Protein 6N2A (pdb70)

GO terms:
  GO:0005829 cytosol (C, HDA)
  GO:0009507 chloroplast (C, HDA)
  GO:0009570 chloroplast stroma (C, HDA)

InterPro domains:
  IPR000183 Ornithine/DAP/Arg decarboxylase [PR01179] (122-140)
  IPR000183 Ornithine/DAP/Arg decarboxylase [PR01179] (142-154)
  IPR000183 Ornithine/DAP/Arg decarboxylase [PR01179] (255-268)
  IPR000183 Ornithine/DAP/Arg decarboxylase [PR01179] (337-356)
  IPR000183 Ornithine/DAP/Arg decarboxylase [PR01179] (438-451)
  IPR002986 Diaminopimelate decarboxylase, LysA [MF_02120] (79-482)
  IPR002986 Diaminopimelate decarboxylase, LysA [PR01181] (140-157)
  IPR002986 Diaminopimelate decarboxylase, LysA [PR01181] (228-237)
  IPR002986 Diaminopimelate decarboxylase, LysA [PR01181] (365-383)
  IPR002986 Diaminopimelate decarboxylase, LysA [PR01181] (448-470)
  IPR002986 Diaminopimelate decarboxylase, LysA [TIGR01048] (69-478)
  IPR002986 Diaminopimelate decarboxylase, LysA [cd06828] (93-459)
  IPR009006 Alanine racemase/group IV decarboxylase, C-terminal [G3DSA:2.40.37.10] (81-478)
  IPR009006 Alanine racemase/group IV decarboxylase, C-terminal [SSF50621] (322-479)
  IPR022643 Orn/DAP/Arg decarboxylase 2, C-terminal [PF00278] (95-438)
  IPR022644 Orn/DAP/Arg decarboxylase 2, N-terminal [PF02784] (101-347)
  IPR022653 Orn/DAP/Arg decarboxylase 2, pyridoxal-phosphate binding site [PS00878] (122-140)
  IPR022657 Orn/DAP/Arg decarboxylase 2, conserved site [PS00879] (293-306)
  IPR029066 PLP-binding barrel [G3DSA:3.20.20.10] (99-344)
  IPR029066 PLP-binding barrel [SSF51419] (92-348)

Organism: Arabidopsis thaliana (NCBI:txid3702)

Nearest PDB structures (foldseek):
  6n2a-assembly1_A  TM=1.002E+00  e=2.118E-96  Arabidopsis thaliana
  6n2a-assembly1_B  TM=1.001E+00  e=1.381E-87  Arabidopsis thaliana
  6n2f-assembly1_B  TM=9.818E-01  e=8.702E-86  Arabidopsis thaliana
  6n2f-assembly1_A  TM=9.739E-01  e=5.807E-81  Arabidopsis thaliana
  2qgh-assembly1_A-2  TM=9.502E-01  e=1.156E-41  unclassified

Solvent-accessible surface area: 29195 Å² total

Secondary structure (DSSP, 8-state):
---SEEE-TTS-EEETTEEHHHHHHHS-SS-EEEEEHHHHHHHHHHHHHHTTTS-EEEEEEGGG---HHHHHHHHHTT-EEEESSHHHHHHHHHTT--GGGEEE--SS--HHHHHHHHHHT-EEEE-SHHHHHHHHHHHHHHT--EEEEEEEE----TTT-HHHHHHHHH-SSSEEGGGHHHHHHHHHH-TTTEEEEEEE----SSB--THHHHHHHHHHHHHHHHHHHTT----EEE----B---SS-S---PPPHHHHHHTTHHHHHHHTPEEEE--SHHHHGGGEEEEEEEEEEEE-SS-EEEEES--TTT--HHHHH-----EEESSPPPTTPPEEEEEEE-SSSSTT-EEEEEEEEE-PPTT-EEEESS-TTTTGGG-B-GGG-PPPPEEEE-TTS-EEEEEPPP-HHHHHGGGTT-/---SEEE-TTS-EEETTEEHHHHHHTS-SS-EEEEEHHHHHHHHHHHHHHTTTS-EEEEEEGGG---HHHHHHHHHTT-EEEESSHHHHHHHHHTT--GGGEEE--SS--HHHHHHHHHHT-EEEE-SHHHHHHHHHHHHHHT--EEEEEEB-----SS-SSSB-GGGHHHHHHHHHT-TTTEEEEEEE----SSB--THHHHHHHHHHHHHHHHHHHTT----EEE----B---SS-S---PPPHHHHHHTTHHHHHHTTPEEEE--SHHHHGGGEEEEEEEEEEEEETTEEEEEES--TTT--HHHHH-----EEESSPPPTTPPEEEEEEE-SSSSTT-EEEEEEEEE-PPTT-EEEESS-TTTTGGG-B-GGG-PPPPEEEE-TTS-EEEEEPPP-HHHHHGGGTT-

B-factor: mean 27.21, std 10.33, range [11.17, 91.38]

CATH classification: 2.40.37.10 (+1 more: 3.20.20.10)

Radius of gyration: 27.97 Å; Cα contacts (8 Å, |Δi|>4): 1995; chains: 2; bounding box: 52×89×74 Å

Sequence (833 aa):
FDHCFKKSSDGFLYCEGTKVEDIMESVEERRPFYLYSKPQITRNLEAYKEEALEGVSSSVIGYAIKANNNLKILEHLRSLGCGAVLVSGNELRLALRAGFDPTKCIFNGNGKSLEEDLVLAAQEGVFVNVDSEEFDLNNIVEASRISGKQVNVLLRINPDVDPQVHPYVATGNKNSKFGIRNEKLQWFLDQVKAHPKELKLVGAHCHLGSTITKVDIFRRDAAVLMIEEYIDEIRRQGFEVSYLNIGGGLGIDYYHAGAVLPTPMDLINTVRELVLSRDLNLIIEPGRSLIANTCCFVNHVTGVKTNGTKNFIVIDGSMAELIRPSLYDAYQHIELVSPPPAEAEVTKFDVVGPVCESADFLGKDRELPTPPQGAGLVVHDAGAYCMSMASTYNLKMRPPEYWVEEDGSITKIRHAETFDDHLRFFEGLFDHCFKKSSDGFLYCEGTKVEDIMESVEERRPFYLYSKPQITRNLEAYKEALEGVSSVIGYAIKANNNLKILEHLRSLGCGAVLVSGNELRLALRAGFDPTKCIFNGNGKSLEEDLVLAAQEGVFVNVDSEFDLNNIVEASRISGKQVNVLLRINPDGNKNSKFGIRNEKLQWFLDQVKAHPKELKLVGAHCHLGSTITKVDIFRDAAVLMIEYIDEIRRQGFEVSYLNIGGGLGIDYYHAGAVLPTPMDLINTVRELVLSRDLNLIIEPGRSLIANTCCFVNHVTGVKTNGTKNFIVIDGSMAELIRPSLYDAYQHIELVSPPPAEAEVTKFDVVGPVCESADFLGKDRELPTPPQGAGLVVHDAGAYCMSMASTYNLKMRPPEYWVEEDGSITKIRHAETFDDHLRFFEGL

Foldseek 3Di:
DPFQWDQDPQRFIDHLNHTVVVVCVVDDAFWAKEFALVLLVVLLVLLVVLCVVFQAAAAAECLFPLLLVSLLSSQVVRHAHEAAALVSVVSNVVSPHQLQNYEHEYLCYDLVSLLSNQLSAHEYEAWDPVRVVSQLVSCVVNVGAHEYAAEELQCFDCVVVVVQNVCVVPDSGGDYVVCVVVVLVVCVVRVSHYQHAYYAYARAAQDQDLVCLLRRLVSRLVVVVVSVVVPHNHAEYEDEEHQRDDQPPPPDDGQTSNNNSVSCVVVCVVVNHHYYYHYHLSSWQSRIKGKWFFQFWDDPPPAIAGETQDKCLQFQCCLVPVDHHDKAWRHDAPDVQDFFFYFYAYPADDPSITLDGGDGYRRHDGGTMMIGGSCGTPGNSVHHCHVPVWYHWYWYAYNVRDIGTSGDTGDPVNVCVVVPPD/DPFQWDQDPQRFTDGLNATVVVVCVVDDQFWAKEFALVLLVVLLVLLVVLQVVAQAAAAAECLFPLQLVSLLSCQVVPHAHEAAALVSVVSNVVSVHQLARYEHEYLCYDLVSLLVNQLSAHEYEQWEPVSLVSLLVSCVVNVGAHEYAFEDEQPVRVVDSGGYDPVCLVVVLVVQVVRVSHYAHAYYAYAHAAQDQDLVVLLSRLVSRLVSVVVSVVVPHNYAAYEDEEHQRDDQPPPPDDGQGSSNNSVSNVVVCVVVNHHYYYHYHLSSWQSRIKGKWFFQFWDDPDLAIEGETADWCLQFVCCLVVVDHHDKAWRGRADPPQDFAFYFYAYPAPDPSITLGGGDGYRHHDGGTMMIGGSCGTPGNSVHHCHVPPWYHWYWYAYSVRDIDTSGDTGDPVNVVVVPPPD

Structure (mmCIF, N/CA/C/O backbone):
data_6N2A
#
_entry.id   6N2A
#
_cell.length_a   80.968
_cell.length_b   88.624
_cell.length_c   121.587
_cell.angle_alpha   90.000
_cell.angle_beta   90.000
_cell.angle_gamma   90.000
#
_symmetry.space_group_name_H-M   'P 21 2 21'
#
loop_
_entity.id
_entity.type
_entity.pdbx_description
1 polymer 'Diaminopimelate decarboxylase 1, chloroplastic'
2 non-polymer "PYRIDOXAL-5'-PHOSPHATE"
3 non-polymer LYSINE
4 water water
#
loop_
_atom_site.group_PDB
_atom_site.id
_atom_site.type_symbol
_atom_site.label_atom_id
_atom_site.label_alt_id
_atom_site.label_comp_id
_atom_site.label_asym_id
_atom_site.label_entity_id
_atom_site.label_seq_id
_atom_site.pdbx_PDB_ins_code
_atom_site.Cartn_x
_atom_site.Cartn_y
_atom_site.Cartn_z
_atom_site.occupancy
_atom_site.B_iso_or_equiv
_atom_site.auth_seq_id
_atom_site.auth_comp_id
_atom_site.auth_asym_id
_atom_site.auth_atom_id
_atom_site.pdbx_PDB_model_num
ATOM 1 N N . PHE A 1 1 ? -11.354 -37.337 -7.786 1.00 65.91 15 PHE A N 1
ATOM 2 C CA . PHE A 1 1 ? -11.829 -38.708 -7.441 1.00 63.96 15 PHE A CA 1
ATOM 3 C C . PHE A 1 1 ? -13.260 -38.634 -6.893 1.00 62.52 15 PHE A C 1
ATOM 4 O O . PHE A 1 1 ? -13.456 -38.082 -5.783 1.00 66.50 15 PHE A O 1
ATOM 6 N N . ASP A 1 2 ? -14.224 -39.082 -7.708 1.00 57.36 16 ASP A N 1
ATOM 7 C CA . ASP A 1 2 ? -15.538 -39.669 -7.317 1.00 55.21 16 ASP A CA 1
ATOM 8 C C . ASP A 1 2 ? -16.290 -38.867 -6.240 1.00 45.74 16 ASP A C 1
ATOM 9 O O . ASP A 1 2 ? -17.207 -39.461 -5.604 1.00 55.50 16 ASP A O 1
ATOM 14 N N . HIS A 1 3 ? -15.982 -37.589 -6.043 1.00 31.90 17 HIS A N 1
ATOM 15 C CA . HIS A 1 3 ? -16.677 -36.749 -5.032 1.00 26.47 17 HIS A CA 1
ATOM 16 C C . HIS A 1 3 ? -18.119 -36.508 -5.503 1.00 24.46 17 HIS A C 1
ATOM 17 O O . HIS A 1 3 ? -18.335 -36.362 -6.717 1.00 22.82 17 HIS A O 1
ATOM 24 N N . CYS A 1 4 ? -19.088 -36.469 -4.596 1.00 21.94 18 CYS A N 1
ATOM 25 C CA . CYS A 1 4 ? -20.496 -36.200 -4.959 1.00 21.54 18 CYS A CA 1
ATOM 26 C C . CYS A 1 4 ? -20.694 -34.727 -5.358 1.00 22.82 18 CYS A C 1
ATOM 27 O O . CYS A 1 4 ? -21.771 -34.423 -5.864 1.00 22.64 18 CYS A O 1
ATOM 30 N N . PHE A 1 5 ? -19.725 -33.835 -5.112 1.00 22.47 19 PHE A N 1
ATOM 31 C CA . PHE A 1 5 ? -19.779 -32.423 -5.588 1.00 23.83 19 PHE A CA 1
ATOM 32 C C . PHE A 1 5 ? -18.710 -32.303 -6.670 1.00 25.13 19 PHE A C 1
ATOM 33 O O . PHE A 1 5 ? -17.538 -32.610 -6.383 1.00 33.21 19 PHE A O 1
ATOM 41 N N . LYS A 1 6 ? -19.112 -31.961 -7.886 1.00 25.65 20 LYS A N 1
ATOM 42 C CA . LYS A 1 6 ? -18.227 -31.975 -9.085 1.00 30.32 20 LYS A CA 1
ATOM 43 C C . LYS A 1 6 ? -18.293 -30.605 -9.752 1.00 23.72 20 LYS A C 1
ATOM 44 O O . LYS A 1 6 ? -19.408 -30.120 -9.925 1.00 21.35 20 LYS A O 1
ATOM 50 N N . LYS A 1 7 ? -17.138 -30.033 -10.082 1.00 21.43 21 LYS A N 1
ATOM 51 C CA . LYS A 1 7 ? -17.015 -28.810 -10.905 1.00 23.43 21 LYS A CA 1
ATOM 52 C C . LYS A 1 7 ? -16.813 -29.292 -12.343 1.00 24.64 21 LYS A C 1
ATOM 53 O O . LYS A 1 7 ? -15.750 -29.797 -12.636 1.00 24.63 21 LYS A O 1
ATOM 59 N N . SER A 1 8 ? -17.857 -29.201 -13.156 1.00 24.93 22 SER A N 1
ATOM 60 C CA . SER A 1 8 ? -17.830 -29.499 -14.606 1.00 24.79 22 SER A CA 1
ATOM 61 C C . SER A 1 8 ? -17.065 -28.381 -15.337 1.00 23.37 22 SER A C 1
ATOM 62 O O . SER A 1 8 ? -16.873 -27.288 -14.774 1.00 22.53 22 SER A O 1
ATOM 65 N N . SER A 1 9 ? -16.656 -28.608 -16.585 1.00 23.21 23 SER A N 1
ATOM 66 C CA . SER A 1 9 ? -15.829 -27.646 -17.353 1.00 20.29 23 SER A CA 1
ATOM 67 C C . SER A 1 9 ? -16.649 -26.398 -17.731 1.00 17.68 23 SER A C 1
ATOM 68 O O . SER A 1 9 ? -16.078 -25.435 -18.183 1.00 17.41 23 SER A O 1
ATOM 71 N N . ASP A 1 10 ? -17.968 -26.402 -17.582 1.00 18.62 24 ASP A N 1
ATOM 72 C CA . ASP A 1 10 ? -18.833 -25.208 -17.731 1.00 21.03 24 ASP A CA 1
ATOM 73 C C . ASP A 1 10 ? -18.606 -24.232 -16.551 1.00 22.35 24 ASP A C 1
ATOM 74 O O . ASP A 1 10 ? -19.135 -23.136 -16.607 1.00 21.68 24 ASP A O 1
ATOM 79 N N . GLY A 1 11 ? -17.814 -24.608 -15.540 1.00 26.08 25 GLY A N 1
ATOM 80 C CA . GLY A 1 11 ? -17.458 -23.753 -14.392 1.00 24.27 25 GLY A CA 1
ATOM 81 C C . GLY A 1 11 ? -18.531 -23.787 -13.311 1.00 24.20 25 GLY A C 1
ATOM 82 O O . GLY A 1 11 ? -18.403 -23.021 -12.334 1.00 22.16 25 GLY A O 1
ATOM 83 N N . PHE A 1 12 ? -19.548 -24.643 -13.438 1.00 21.03 26 PHE A N 1
ATOM 84 C CA . PHE A 1 12 ? -20.633 -24.783 -12.439 1.00 20.52 26 PHE A CA 1
ATOM 85 C C . PHE A 1 12 ? -20.295 -25.983 -11.552 1.00 19.56 26 PHE A C 1
ATOM 86 O O . PHE A 1 12 ? -19.802 -26.983 -12.074 1.00 17.97 26 PHE A O 1
ATOM 94 N N . LEU A 1 13 ? -20.577 -25.859 -10.253 1.00 20.22 27 LEU A N 1
ATOM 95 C CA . LEU A 1 13 ? -20.580 -26.966 -9.266 1.00 18.74 27 LEU A CA 1
ATOM 96 C C . LEU A 1 13 ? -21.933 -27.671 -9.329 1.00 18.38 27 LEU A C 1
ATOM 97 O O . LEU A 1 13 ? -22.972 -27.015 -9.299 1.00 17.42 27 LEU A O 1
ATOM 102 N N . TYR A 1 14 ? -21.897 -28.994 -9.283 1.00 19.55 28 TYR A N 1
ATOM 103 C CA . TYR A 1 14 ? -23.075 -29.876 -9.325 1.00 20.27 28 TYR A CA 1
ATOM 104 C C . TYR A 1 14 ? -23.075 -30.732 -8.064 1.00 22.48 28 TYR A C 1
ATOM 105 O O . TYR A 1 14 ? -21.991 -31.045 -7.542 1.00 21.26 28 TYR A O 1
ATOM 114 N N . CYS A 1 15 ? -24.276 -31.108 -7.641 1.00 22.00 29 CYS A N 1
ATOM 115 C CA . CYS A 1 15 ? -24.535 -32.210 -6.690 1.00 23.88 29 CYS A CA 1
ATOM 116 C C . CYS A 1 15 ? -25.541 -33.155 -7.351 1.00 24.79 29 CYS A C 1
ATOM 117 O O . CYS A 1 15 ? -26.699 -32.710 -7.633 1.00 24.80 29 CYS A O 1
ATOM 120 N N . GLU A 1 16 ? -25.137 -34.392 -7.653 1.00 28.90 30 GLU A N 1
ATOM 121 C CA . GLU A 1 16 ? -26.062 -35.432 -8.192 1.00 30.14 30 GLU A CA 1
ATOM 122 C C . GLU A 1 16 ? -26.778 -34.890 -9.448 1.00 30.75 30 GLU A C 1
ATOM 123 O O . GLU A 1 16 ? -28.078 -35.011 -9.580 1.00 29.71 30 GLU A O 1
ATOM 129 N N . GLY A 1 17 ? -25.997 -34.268 -10.331 1.00 25.96 31 GLY A N 1
ATOM 130 C CA . GLY A 1 17 ? -26.503 -33.784 -11.628 1.00 28.10 31 GLY A CA 1
ATOM 131 C C . GLY A 1 17 ? -27.256 -32.466 -11.525 1.00 27.93 31 GLY A C 1
ATOM 132 O O . GLY A 1 17 ? -27.639 -31.947 -12.573 1.00 25.41 31 GLY A O 1
ATOM 133 N N . THR A 1 18 ? -27.419 -31.885 -10.333 1.00 27.15 32 THR A N 1
ATOM 134 C CA . THR A 1 18 ? -28.156 -30.604 -10.162 1.00 25.82 32 THR A CA 1
ATOM 135 C C . THR A 1 18 ? -27.145 -29.471 -9.925 1.00 24.30 32 THR A C 1
ATOM 136 O O . THR A 1 18 ? -26.187 -29.652 -9.137 1.00 21.18 32 THR A O 1
ATOM 140 N N . LYS A 1 19 ? -27.295 -28.338 -10.609 1.00 22.55 33 LYS A N 1
ATOM 141 C CA . LYS A 1 19 ? -26.414 -27.167 -10.358 1.00 23.06 33 LYS A CA 1
ATOM 142 C C . LYS A 1 19 ? -26.684 -26.661 -8.945 1.00 19.56 33 LYS A C 1
ATOM 143 O O . LYS A 1 19 ? -27.854 -26.424 -8.617 1.00 21.61 33 LYS A O 1
ATOM 149 N N . VAL A 1 20 ? -25.630 -26.479 -8.154 1.00 19.66 34 VAL A N 1
ATOM 150 C CA . VAL A 1 20 ? -25.735 -25.868 -6.808 1.00 19.50 34 VAL A CA 1
ATOM 151 C C . VAL A 1 20 ? -26.340 -24.461 -6.961 1.00 20.15 34 VAL A C 1
ATOM 152 O O . VAL A 1 20 ? -27.066 -24.026 -6.047 1.00 21.70 34 VAL A O 1
ATOM 156 N N . GLU A 1 21 ? -26.080 -23.753 -8.059 1.00 22.06 35 GLU A N 1
ATOM 157 C CA . GLU A 1 21 ? -26.637 -22.379 -8.262 1.00 21.83 35 GLU A CA 1
ATOM 158 C C . GLU A 1 21 ? -28.160 -22.451 -8.304 1.00 20.17 35 GLU A C 1
ATOM 159 O O . GLU A 1 21 ? -28.784 -21.586 -7.714 1.00 22.30 35 GLU A O 1
ATOM 165 N N . ASP A 1 22 ? -28.735 -23.447 -8.972 1.00 19.52 36 ASP A N 1
ATOM 166 C CA . ASP A 1 22 ? -30.205 -23.627 -9.057 1.00 20.15 36 ASP A CA 1
ATOM 167 C C . ASP A 1 22 ? -30.789 -23.937 -7.672 1.00 21.54 36 ASP A C 1
ATOM 168 O O . ASP A 1 22 ? -31.904 -23.466 -7.355 1.00 24.13 36 ASP A O 1
ATOM 173 N N . ILE A 1 23 ? -30.101 -24.760 -6.886 1.00 20.17 37 ILE A N 1
ATOM 174 C CA . ILE A 1 23 ? -30.538 -25.117 -5.506 1.00 20.09 37 ILE A CA 1
ATOM 175 C C . ILE A 1 23 ? -30.543 -23.837 -4.665 1.00 19.92 37 ILE A C 1
ATOM 176 O O . ILE A 1 23 ? -31.561 -23.561 -4.007 1.00 20.06 37 ILE A O 1
ATOM 181 N N . MET A 1 24 ? -29.455 -23.076 -4.712 1.00 21.35 38 MET A N 1
ATOM 182 C CA . MET A 1 24 ? -29.297 -21.784 -3.996 1.00 24.83 38 MET A CA 1
ATOM 183 C C . MET A 1 24 ? -30.442 -20.834 -4.354 1.00 28.07 38 MET A C 1
ATOM 184 O O . MET A 1 24 ? -30.997 -20.236 -3.440 1.00 27.40 38 MET A O 1
ATOM 189 N N . GLU A 1 25 ? -30.771 -20.694 -5.642 1.00 30.73 39 GLU A N 1
ATOM 190 C CA . GLU A 1 25 ? -31.846 -19.765 -6.096 1.00 34.74 39 GLU A CA 1
ATOM 191 C C . GLU A 1 25 ? -33.200 -20.264 -5.580 1.00 32.49 39 GLU A C 1
ATOM 192 O O . GLU A 1 25 ? -34.095 -19.422 -5.427 1.00 35.25 39 GLU A O 1
ATOM 198 N N . SER A 1 26 ? -33.351 -21.561 -5.304 1.00 28.52 40 SER A N 1
ATOM 199 C CA . SER A 1 26 ? -34.650 -22.152 -4.899 1.00 31.33 40 SER A CA 1
ATOM 200 C C . SER A 1 26 ? -34.893 -22.019 -3.392 1.00 32.03 40 SER A C 1
ATOM 201 O O . SER A 1 26 ? -36.037 -22.259 -2.975 1.00 31.80 40 SER A O 1
ATOM 204 N N . VAL A 1 27 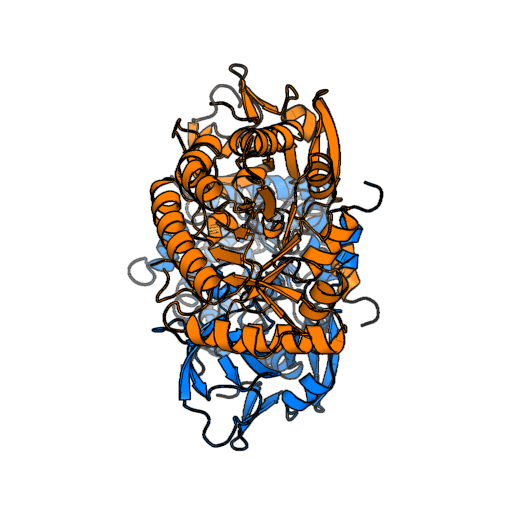? -33.881 -21.675 -2.588 1.00 30.20 41 VAL A N 1
ATOM 205 C CA . VAL A 1 27 ? -34.048 -21.606 -1.100 1.00 29.84 41 VAL A CA 1
ATOM 206 C C . VAL A 1 27 ? -33.721 -20.187 -0.645 1.00 30.10 41 VAL A C 1
ATOM 207 O O . VAL A 1 27 ? -33.335 -19.379 -1.491 1.00 34.31 41 VAL A O 1
ATOM 211 N N A GLU A 1 28 ? -33.810 -19.928 0.662 0.50 29.15 42 GLU A N 1
ATOM 212 N N B GLU A 1 28 ? -33.895 -19.894 0.646 0.50 31.14 42 GLU A N 1
ATOM 213 C CA A GLU A 1 28 ? -33.659 -18.577 1.266 0.50 27.77 42 GLU A CA 1
ATOM 214 C CA B GLU A 1 28 ? -33.634 -18.553 1.236 0.50 30.74 42 GLU A CA 1
ATOM 215 C C A GLU A 1 28 ? -32.181 -18.146 1.127 0.50 28.67 42 GLU A C 1
ATOM 216 C C B GLU A 1 28 ? -32.185 -18.151 0.936 0.50 30.17 42 GLU A C 1
ATOM 217 O O A GLU A 1 28 ? -31.297 -19.040 1.186 0.50 27.88 42 GLU A O 1
ATOM 218 O O B GLU A 1 28 ? -31.333 -19.053 0.750 0.50 29.09 42 GLU A O 1
ATOM 229 N N . ARG A 1 29 ? -31.915 -16.848 0.899 1.00 28.93 43 ARG A N 1
ATOM 230 C CA . ARG A 1 29 ? -30.551 -16.301 0.644 1.00 31.58 43 ARG A CA 1
ATOM 231 C C . ARG A 1 29 ? -29.798 -16.175 1.976 1.00 32.39 43 ARG A C 1
ATOM 232 O O . ARG A 1 29 ? -29.495 -15.053 2.396 1.00 34.28 43 ARG A O 1
ATOM 240 N N . ARG A 1 30 ? -29.517 -17.302 2.626 1.00 27.32 44 ARG A N 1
ATOM 241 C CA . ARG A 1 30 ? -28.765 -17.366 3.898 1.00 24.61 44 ARG A CA 1
ATOM 242 C C . ARG A 1 30 ? -27.935 -18.642 3.824 1.00 22.44 44 ARG A C 1
ATOM 243 O O . ARG A 1 30 ? -28.217 -19.512 3.019 1.00 22.53 44 ARG A O 1
ATOM 251 N N . PRO A 1 31 ? -26.849 -18.766 4.600 1.00 20.04 45 PRO A N 1
ATOM 252 C CA . PRO A 1 31 ? -25.986 -19.942 4.511 1.00 19.23 45 PRO A CA 1
ATOM 253 C C . PRO A 1 31 ? -26.785 -21.212 4.814 1.00 18.16 45 PRO A C 1
ATOM 254 O O . PRO A 1 31 ? -27.727 -21.129 5.579 1.00 18.37 45 PRO A O 1
ATOM 258 N N . PHE A 1 32 ? -26.406 -22.354 4.239 1.00 17.44 46 PHE A N 1
ATOM 259 C CA . PHE A 1 32 ? -27.115 -23.626 4.495 1.00 17.50 46 PHE A CA 1
ATOM 260 C C . PHE A 1 32 ? -26.202 -24.805 4.195 1.00 16.12 46 PHE A C 1
ATOM 261 O O . PHE A 1 32 ? -25.282 -24.685 3.378 1.00 17.01 46 PHE A O 1
ATOM 269 N N . TYR A 1 33 ? -26.446 -25.907 4.891 1.00 16.53 47 TYR A N 1
ATOM 270 C CA . TYR A 1 33 ? -25.756 -27.203 4.663 1.00 14.56 47 TYR A CA 1
ATOM 271 C C . TYR A 1 33 ? -26.535 -28.001 3.621 1.00 14.99 47 TYR A C 1
ATOM 272 O O . TYR A 1 33 ? -27.790 -28.148 3.758 1.00 15.65 47 TYR A O 1
ATOM 281 N N . LEU A 1 34 ? -25.819 -28.445 2.598 1.00 14.89 48 LEU A N 1
ATOM 282 C CA . LEU A 1 34 ? -26.361 -29.167 1.429 1.00 16.02 48 LEU A CA 1
ATOM 283 C C . LEU A 1 34 ? -25.744 -30.556 1.379 1.00 15.60 48 LEU A C 1
ATOM 284 O O . LEU A 1 34 ? -24.543 -30.642 1.248 1.00 16.34 48 LEU A O 1
ATOM 289 N N . TYR A 1 35 ? -26.564 -31.602 1.423 1.00 16.79 49 TYR A N 1
ATOM 290 C CA . TYR A 1 35 ? -26.100 -33.016 1.436 1.00 17.26 49 TYR A CA 1
ATOM 291 C C . TYR A 1 35 ? -26.507 -33.757 0.154 1.00 18.62 49 TYR A C 1
ATOM 292 O O . TYR A 1 35 ? -27.610 -33.523 -0.406 1.00 20.15 49 TYR A O 1
ATOM 301 N N . SER A 1 36 ? -25.684 -34.719 -0.259 1.00 19.59 50 SER A N 1
ATOM 302 C CA . SER A 1 36 ? -26.092 -35.767 -1.226 1.00 19.25 50 SER A CA 1
ATOM 303 C C . SER A 1 36 ? -26.608 -36.990 -0.467 1.00 20.12 50 SER A C 1
ATOM 304 O O . SER A 1 36 ? -25.806 -37.697 0.163 1.00 17.02 50 SER A O 1
ATOM 307 N N . LYS A 1 37 ? -27.919 -37.225 -0.501 1.00 19.50 51 LYS A N 1
ATOM 308 C CA . LYS A 1 37 ? -28.492 -38.460 0.069 1.00 20.79 51 LYS A CA 1
ATOM 309 C C . LYS A 1 37 ? -27.839 -39.697 -0.568 1.00 21.40 51 LYS A C 1
ATOM 310 O O . LYS A 1 37 ? -27.492 -40.635 0.147 1.00 20.96 51 LYS A O 1
ATOM 316 N N . PRO A 1 38 ? -27.617 -39.772 -1.904 1.00 21.05 52 PRO A N 1
ATOM 317 C CA . PRO A 1 38 ? -26.908 -40.911 -2.483 1.00 21.16 52 PRO A CA 1
ATOM 318 C C . PRO A 1 38 ? -25.479 -41.139 -1.976 1.00 20.46 52 PRO A C 1
ATOM 319 O O . PRO A 1 38 ? -25.038 -42.298 -1.899 1.00 18.96 52 PRO A O 1
ATOM 323 N N . GLN A 1 39 ? -24.740 -40.065 -1.693 1.00 18.29 53 GLN A N 1
ATOM 324 C CA . GLN A 1 39 ? -23.355 -40.227 -1.182 1.00 18.20 53 GLN A CA 1
ATOM 325 C C . GLN A 1 39 ? -23.421 -40.843 0.226 1.00 16.28 53 GLN A C 1
ATOM 326 O O . GLN A 1 39 ? -22.543 -41.640 0.547 1.00 16.72 53 GLN A O 1
ATOM 332 N N . ILE A 1 40 ? -24.434 -40.522 1.018 1.00 17.97 54 ILE A N 1
ATOM 333 C CA . ILE A 1 40 ? -24.625 -41.161 2.358 1.00 19.08 54 ILE A CA 1
ATOM 334 C C . ILE A 1 40 ? -24.797 -42.666 2.117 1.00 19.76 54 ILE A C 1
ATOM 335 O O . ILE A 1 40 ? -24.062 -43.461 2.752 1.00 19.45 54 ILE A O 1
ATOM 340 N N . THR A 1 41 ? -25.694 -43.050 1.203 1.00 18.44 55 THR A N 1
ATOM 341 C CA . THR A 1 41 ? -25.924 -44.465 0.817 1.00 18.49 55 THR A CA 1
ATOM 342 C C . THR A 1 41 ? -24.602 -45.115 0.377 1.00 20.19 55 THR A C 1
ATOM 343 O O . THR A 1 41 ? -24.334 -46.238 0.839 1.00 20.20 55 THR A O 1
ATOM 347 N N . ARG A 1 42 ? -23.802 -44.464 -0.478 1.00 18.88 56 ARG A N 1
ATOM 348 C CA . ARG A 1 42 ? -22.524 -45.024 -1.022 1.00 21.66 56 ARG A CA 1
ATOM 349 C C . ARG A 1 42 ? -21.498 -45.257 0.104 1.00 21.42 56 ARG A C 1
ATOM 350 O O . ARG A 1 42 ? -20.778 -46.311 0.112 1.00 18.01 56 ARG A O 1
ATOM 358 N N . ASN A 1 43 ? -21.390 -44.302 1.035 1.00 19.47 57 ASN A N 1
ATOM 359 C CA . ASN A 1 43 ? -20.466 -44.424 2.184 1.00 18.26 57 ASN A CA 1
ATOM 360 C C . ASN A 1 43 ? -20.872 -45.629 3.044 1.00 18.02 57 ASN A C 1
ATOM 361 O O . ASN A 1 43 ? -19.987 -46.359 3.471 1.00 16.76 57 ASN A O 1
ATOM 366 N N . LEU A 1 44 ? -22.161 -45.811 3.327 1.00 17.14 58 LEU A N 1
ATOM 367 C CA . LEU A 1 44 ? -22.636 -46.947 4.157 1.00 17.99 58 LEU A CA 1
ATOM 368 C C . LEU A 1 44 ? -22.374 -48.256 3.408 1.00 19.44 58 LEU A C 1
ATOM 369 O O . LEU A 1 44 ? -21.822 -49.204 4.026 1.00 17.04 58 LEU A O 1
ATOM 374 N N . GLU A 1 45 ? -22.682 -48.282 2.102 1.00 20.32 59 GLU A N 1
ATOM 375 C CA . GLU A 1 45 ? -22.564 -49.514 1.264 1.00 21.26 59 GLU A CA 1
ATOM 376 C C . GLU A 1 45 ? -21.111 -49.954 1.167 1.00 19.46 59 GLU A C 1
ATOM 377 O O . GLU A 1 45 ? -20.881 -51.174 1.053 1.00 20.59 59 GLU A O 1
ATOM 383 N N . ALA A 1 46 ? -20.168 -49.019 1.163 1.00 19.16 60 ALA A N 1
ATOM 384 C CA . ALA A 1 46 ? -18.719 -49.346 1.162 1.00 18.39 60 ALA A CA 1
ATOM 385 C C . ALA A 1 46 ? -18.347 -50.097 2.458 1.00 19.23 60 ALA A C 1
ATOM 386 O O . ALA A 1 46 ? -17.679 -51.152 2.358 1.00 21.66 60 ALA A O 1
ATOM 388 N N . TYR A 1 47 ? -18.836 -49.685 3.626 1.00 17.88 61 TYR A N 1
ATOM 389 C CA . TYR A 1 47 ? -18.608 -50.443 4.885 1.00 18.94 61 TYR A CA 1
ATOM 390 C C . TYR A 1 47 ? -19.321 -51.813 4.829 1.00 20.13 61 TYR A C 1
ATOM 391 O O . TYR A 1 47 ? -18.714 -52.837 5.238 1.00 20.86 61 TYR A O 1
ATOM 400 N N . LYS A 1 48 ? -20.577 -51.850 4.390 1.00 20.70 62 LYS A N 1
ATOM 401 C CA . LYS A 1 48 ? -21.354 -53.117 4.313 1.00 24.82 62 LYS A CA 1
ATOM 402 C C . LYS A 1 48 ? -20.615 -54.137 3.437 1.00 23.77 62 LYS A C 1
ATOM 403 O O . LYS A 1 48 ? -20.517 -55.306 3.875 1.00 21.74 62 LYS A O 1
ATOM 409 N N . GLU A 1 49 ? -20.096 -53.720 2.282 1.00 23.33 63 GLU A N 1
ATOM 410 C CA A GLU A 1 49 ? -19.370 -54.632 1.360 0.53 24.16 63 GLU A CA 1
ATOM 411 C CA B GLU A 1 49 ? -19.351 -54.611 1.341 0.47 24.65 63 GLU A CA 1
ATOM 412 C C . GLU A 1 49 ? -18.048 -55.060 2.020 1.00 23.79 63 GLU A C 1
ATOM 413 O O . GLU A 1 49 ? -17.699 -56.249 1.915 1.00 22.26 63 GLU A O 1
ATOM 424 N N . ALA A 1 50 ? -17.359 -54.150 2.717 1.00 21.95 64 ALA A N 1
ATOM 425 C CA . ALA A 1 50 ? -16.098 -54.465 3.427 1.00 21.97 64 ALA A CA 1
ATOM 426 C C . ALA A 1 50 ? -16.334 -55.517 4.534 1.00 21.00 64 ALA A C 1
ATOM 427 O O . ALA A 1 50 ? -15.386 -56.293 4.836 1.00 20.87 64 ALA A O 1
ATOM 429 N N . LEU A 1 51 ? -17.512 -55.526 5.163 1.00 20.38 65 LEU A N 1
ATOM 430 C CA . LEU A 1 51 ? -17.797 -56.397 6.346 1.00 21.30 65 LEU A CA 1
ATOM 431 C C . LEU A 1 51 ? -18.526 -57.686 5.939 1.00 21.60 65 LEU A C 1
ATOM 432 O O . LEU A 1 51 ? -18.827 -58.513 6.857 1.00 19.26 65 LEU A O 1
ATOM 437 N N . GLU A 1 52 ? -18.793 -57.871 4.640 1.00 23.24 66 GLU A N 1
ATOM 438 C CA . GLU A 1 52 ? -19.488 -59.090 4.135 1.00 28.28 66 GLU A CA 1
ATOM 439 C C . GLU A 1 52 ? -18.675 -60.286 4.618 1.00 23.29 66 GLU A C 1
ATOM 440 O O . GLU A 1 52 ? -17.445 -60.259 4.422 1.00 21.56 66 GLU A O 1
ATOM 446 N N . GLY A 1 53 ? -19.338 -61.265 5.217 1.00 23.02 67 GLY A N 1
ATOM 447 C CA . GLY A 1 53 ? -18.685 -62.491 5.712 1.00 23.39 67 GLY A CA 1
ATOM 448 C C . GLY A 1 53 ? -18.216 -62.347 7.147 1.00 23.62 67 GLY A C 1
ATOM 449 O O . GLY A 1 53 ? -17.836 -63.360 7.748 1.00 21.41 67 GLY A O 1
ATOM 450 N N . VAL A 1 54 ? -18.216 -61.128 7.693 1.00 23.11 68 VAL A N 1
ATOM 451 C CA . VAL A 1 54 ? -17.865 -60.883 9.121 1.00 22.48 68 VAL A CA 1
ATOM 452 C C . VAL A 1 54 ? -19.155 -60.504 9.855 1.00 22.42 68 VAL A C 1
ATOM 453 O O . VAL A 1 54 ? -19.867 -59.609 9.376 1.00 21.34 68 VAL A O 1
ATOM 457 N N . SER A 1 55 ? -19.465 -61.154 10.974 1.00 20.48 69 SER A N 1
ATOM 458 C CA A SER A 1 55 ? -20.596 -60.768 11.852 0.68 20.87 69 SER A CA 1
ATOM 459 C CA B SER A 1 55 ? -20.601 -60.763 11.845 0.32 20.26 69 SER A CA 1
ATOM 460 C C . SER A 1 55 ? -20.264 -59.397 12.452 1.00 20.60 69 SER A C 1
ATOM 461 O O . SER A 1 55 ? -19.163 -59.280 13.049 1.00 19.98 69 SER A O 1
ATOM 466 N N . SER A 1 56 ? -21.150 -58.409 12.306 1.00 20.36 70 SER A N 1
ATOM 467 C CA . SER A 1 56 ? -20.728 -57.000 12.521 1.00 21.60 70 SER A CA 1
ATOM 468 C C . SER A 1 56 ? -21.866 -56.045 12.863 1.00 21.83 70 SER A C 1
ATOM 469 O O . SER A 1 56 ? -23.044 -56.329 12.610 1.00 22.35 70 SER A O 1
ATOM 472 N N . VAL A 1 57 ? -21.496 -54.943 13.505 1.00 20.15 71 VAL A N 1
ATOM 473 C CA . VAL A 1 57 ? -22.375 -53.765 13.706 1.00 19.84 71 VAL A CA 1
ATOM 474 C C . VAL A 1 57 ? -21.629 -52.554 13.141 1.00 20.13 71 VAL A C 1
ATOM 475 O O . VAL A 1 57 ? -20.493 -52.337 13.552 1.00 20.06 71 VAL A O 1
ATOM 479 N N . ILE A 1 58 ? -22.250 -51.813 12.233 1.00 19.41 72 ILE A N 1
ATOM 480 C CA . ILE A 1 58 ? -21.732 -50.498 11.772 1.00 17.96 72 ILE A CA 1
ATOM 481 C C . ILE A 1 58 ? -22.349 -49.441 12.687 1.00 19.50 72 ILE A C 1
ATOM 482 O O . ILE A 1 58 ? -23.540 -49.196 12.566 1.00 21.16 72 ILE A O 1
ATOM 487 N N . GLY A 1 59 ? -21.597 -48.975 13.679 1.00 17.63 73 GLY A N 1
ATOM 488 C CA . GLY A 1 59 ? -22.079 -48.029 14.687 1.00 17.16 73 GLY A CA 1
ATOM 489 C C . GLY A 1 59 ? -21.864 -46.609 14.183 1.00 17.88 73 GLY A C 1
ATOM 490 O O . GLY A 1 59 ? -20.769 -46.068 14.388 1.00 19.15 73 GLY A O 1
ATOM 491 N N . TYR A 1 60 ? -22.865 -45.992 13.548 1.00 16.95 74 TYR A N 1
ATOM 492 C CA . TYR A 1 60 ? -22.713 -44.585 13.105 1.00 16.60 74 TYR A CA 1
ATOM 493 C C . TYR A 1 60 ? -22.578 -43.674 14.339 1.00 15.78 74 TYR A C 1
ATOM 494 O O . TYR A 1 60 ? -23.478 -43.623 15.205 1.00 15.01 74 TYR A O 1
ATOM 503 N N . ALA A 1 61 ? -21.492 -42.899 14.383 1.00 15.91 75 ALA A N 1
ATOM 504 C CA . ALA A 1 61 ? -21.201 -41.949 15.482 1.00 15.52 75 ALA A CA 1
ATOM 505 C C . ALA A 1 61 ? -22.035 -40.662 15.295 1.00 14.53 75 ALA A C 1
ATOM 506 O O . ALA A 1 61 ? -21.684 -39.759 14.520 1.00 14.82 75 ALA A O 1
ATOM 508 N N . ILE A 1 62 ? -23.126 -40.587 16.016 1.00 14.56 76 ILE A N 1
ATOM 509 C CA . ILE A 1 62 ? -24.154 -39.508 15.921 1.00 15.80 76 ILE A CA 1
ATOM 510 C C . ILE A 1 62 ? -23.529 -38.167 16.305 1.00 15.92 76 ILE A C 1
ATOM 511 O O . ILE A 1 62 ? -23.975 -37.123 15.785 1.00 15.64 76 ILE A O 1
ATOM 516 N N . LYS A 1 63 ? -22.479 -38.188 17.118 1.00 14.70 77 LYS A N 1
ATOM 517 C CA . LYS A 1 63 ? -21.767 -36.923 17.433 1.00 15.34 77 LYS A CA 1
ATOM 518 C C . LYS A 1 63 ? -21.301 -36.181 16.168 1.00 13.99 77 LYS A C 1
ATOM 519 O O . LYS A 1 63 ? -21.266 -34.938 16.256 1.00 14.56 77 LYS A O 1
ATOM 525 N N . ALA A 1 64 ? -20.992 -36.888 15.067 1.00 12.20 78 ALA A N 1
ATOM 526 C CA . ALA A 1 64 ? -20.621 -36.305 13.752 1.00 12.66 78 ALA A CA 1
ATOM 527 C C . ALA A 1 64 ? -21.736 -35.453 13.145 1.00 12.97 78 ALA A C 1
ATOM 528 O O . ALA A 1 64 ? -21.417 -34.443 12.473 1.00 12.57 78 ALA A O 1
ATOM 530 N N . ASN A 1 65 ? -23.007 -35.852 13.334 1.00 14.45 79 ASN A N 1
ATOM 531 C CA . ASN A 1 65 ? -24.168 -35.253 12.633 1.00 13.77 79 ASN A CA 1
ATOM 532 C C . ASN A 1 65 ? -25.437 -35.867 13.199 1.00 14.00 79 ASN A C 1
ATOM 533 O O . ASN A 1 65 ? -25.619 -37.103 13.083 1.00 14.18 79 ASN A O 1
ATOM 538 N N . ASN A 1 66 ? -26.292 -35.018 13.759 1.00 14.49 80 ASN A N 1
ATOM 539 C CA . ASN A 1 66 ? -27.517 -35.447 14.483 1.00 15.09 80 ASN A CA 1
ATOM 540 C C . ASN A 1 66 ? -28.760 -34.974 13.726 1.00 16.19 80 ASN A C 1
ATOM 541 O O . ASN A 1 66 ? -29.811 -34.912 14.329 1.00 17.66 80 ASN A O 1
ATOM 546 N N . ASN A 1 67 ? -28.675 -34.745 12.416 1.00 17.02 81 ASN A N 1
ATOM 547 C CA . ASN A 1 67 ? -29.892 -34.546 11.583 1.00 16.08 81 ASN A CA 1
ATOM 548 C C . ASN A 1 67 ? -30.776 -35.813 11.674 1.00 16.25 81 ASN A C 1
ATOM 549 O O . ASN A 1 67 ? -30.341 -36.882 11.262 1.00 14.70 81 ASN A O 1
ATOM 554 N N . LEU A 1 68 ? -32.004 -35.686 12.204 1.00 18.74 82 LEU A N 1
ATOM 555 C CA . LEU A 1 68 ? -32.944 -36.828 12.409 1.00 18.62 82 LEU A CA 1
ATOM 556 C C . LEU A 1 68 ? -33.201 -37.549 11.088 1.00 17.81 82 LEU A C 1
ATOM 557 O O . LEU A 1 68 ? -33.250 -38.776 11.100 1.00 18.93 82 LEU A O 1
ATOM 562 N N . LYS A 1 69 ? -33.329 -36.820 9.973 1.00 20.21 83 LYS A N 1
ATOM 563 C CA . LYS A 1 69 ? -33.604 -37.430 8.648 1.00 19.73 83 LYS A CA 1
ATOM 564 C C . LYS A 1 69 ? -32.399 -38.243 8.204 1.00 18.97 83 LYS A C 1
ATOM 565 O O . LYS A 1 69 ? -32.600 -39.341 7.628 1.00 16.99 83 LYS A O 1
ATOM 571 N N . ILE A 1 70 ? -31.181 -37.743 8.434 1.00 18.46 84 ILE A N 1
ATOM 572 C CA . ILE A 1 70 ? -29.952 -38.509 8.053 1.00 17.48 84 ILE A CA 1
ATOM 573 C C . ILE A 1 70 ? -29.897 -39.786 8.907 1.00 17.77 84 ILE A C 1
ATOM 574 O O . ILE A 1 70 ? -29.577 -40.827 8.352 1.00 18.18 84 ILE A O 1
ATOM 579 N N . LEU A 1 71 ? -30.170 -39.695 10.210 1.00 17.67 85 LEU A N 1
ATOM 580 C CA . LEU A 1 71 ? -30.183 -40.860 11.145 1.00 18.30 85 LEU A CA 1
ATOM 581 C C . LEU A 1 71 ? -31.234 -41.900 10.698 1.00 18.12 85 LEU A C 1
ATOM 582 O O . LEU A 1 71 ? -30.914 -43.106 10.632 1.00 17.02 85 LEU A O 1
ATOM 587 N N . GLU A 1 72 ? -32.448 -41.464 10.357 1.00 18.41 86 GLU A N 1
ATOM 588 C CA . GLU A 1 72 ? -33.525 -42.397 9.913 1.00 20.05 86 GLU A CA 1
ATOM 589 C C . GLU A 1 72 ? -33.071 -43.076 8.627 1.00 19.26 86 GLU A C 1
ATOM 590 O O . GLU A 1 72 ? -33.197 -44.318 8.494 1.00 19.46 86 GLU A O 1
ATOM 596 N N . HIS A 1 73 ? -32.470 -42.318 7.722 1.00 20.66 87 HIS A N 1
ATOM 597 C CA . HIS A 1 73 ? -31.931 -42.920 6.484 1.00 20.75 87 HIS A CA 1
ATOM 598 C C . HIS A 1 73 ? -30.893 -44.000 6.798 1.00 21.23 87 HIS A C 1
ATOM 599 O O . HIS A 1 73 ? -30.989 -45.127 6.217 1.00 19.13 87 HIS A O 1
ATOM 606 N N . LEU A 1 74 ? -29.894 -43.700 7.626 1.00 20.15 88 LEU A N 1
ATOM 607 C CA . LEU A 1 74 ? -28.831 -44.694 7.924 1.00 20.25 88 LEU A CA 1
ATOM 608 C C . LEU A 1 74 ? -29.462 -45.931 8.560 1.00 20.33 88 LEU A C 1
ATOM 609 O O . LEU A 1 74 ? -29.107 -47.054 8.143 1.00 20.13 88 LEU A O 1
ATOM 614 N N . ARG A 1 75 ? -30.392 -45.735 9.490 1.00 20.25 89 ARG A N 1
ATOM 615 C CA . ARG A 1 75 ? -31.114 -46.843 10.166 1.00 21.03 89 ARG A CA 1
ATOM 616 C C . ARG A 1 75 ? -31.802 -47.708 9.105 1.00 22.09 89 ARG A C 1
ATOM 617 O O . ARG A 1 75 ? -31.743 -48.921 9.187 1.00 20.01 89 ARG A O 1
ATOM 625 N N . SER A 1 76 ? -32.480 -47.082 8.157 1.00 23.13 90 SER A N 1
ATOM 626 C CA . SER A 1 76 ? -33.234 -47.787 7.101 1.00 25.11 90 SER A CA 1
ATOM 627 C C . SER A 1 76 ? -32.275 -48.678 6.306 1.00 26.62 90 SER A C 1
ATOM 628 O O . SER A 1 76 ? -32.731 -49.676 5.769 1.00 26.71 90 SER A O 1
ATOM 631 N N . LEU A 1 77 ? -30.986 -48.362 6.232 1.00 25.49 91 LEU A N 1
ATOM 632 C CA . LEU A 1 77 ? -30.034 -49.191 5.435 1.00 26.83 91 LEU A CA 1
ATOM 633 C C . LEU A 1 77 ? -29.325 -50.276 6.274 1.00 25.96 91 LEU A C 1
ATOM 634 O O . LEU A 1 77 ? -28.392 -50.877 5.734 1.00 24.34 91 LEU A O 1
ATOM 639 N N . GLY A 1 78 ? -29.652 -50.456 7.566 1.00 26.89 92 GLY A N 1
ATOM 640 C CA . GLY A 1 78 ? -29.068 -51.508 8.431 1.00 27.19 92 GLY A CA 1
ATOM 641 C C . GLY A 1 78 ? -27.977 -51.007 9.385 1.00 27.77 92 GLY A C 1
ATOM 642 O O . GLY A 1 78 ? -27.307 -51.828 10.034 1.00 30.73 92 GLY A O 1
ATOM 643 N N . CYS A 1 79 ? -27.859 -49.706 9.589 1.00 25.49 93 CYS A N 1
ATOM 644 C CA . CYS A 1 79 ? -26.866 -49.110 10.508 1.00 23.77 93 CYS A CA 1
ATOM 645 C C . CYS A 1 79 ? -27.251 -49.300 11.983 1.00 19.91 93 CYS A C 1
ATOM 646 O O . CYS A 1 79 ? -28.438 -49.132 12.353 1.00 22.25 93 CYS A O 1
ATOM 649 N N . GLY A 1 80 ? -26.250 -49.483 12.827 1.00 17.92 94 GLY A N 1
ATOM 650 C CA . GLY A 1 80 ? -26.310 -49.221 14.280 1.00 15.96 94 GLY A CA 1
ATOM 651 C C . GLY A 1 80 ? -25.960 -47.784 14.614 1.00 15.62 94 GLY A C 1
ATOM 652 O O . GLY A 1 80 ? -25.819 -46.942 13.719 1.00 15.46 94 GLY A O 1
ATOM 653 N N . ALA A 1 81 ? -25.837 -47.483 15.894 1.00 15.52 95 ALA A N 1
ATOM 654 C CA . ALA A 1 81 ? -25.671 -46.110 16.374 1.00 16.24 95 ALA A CA 1
ATOM 655 C C . ALA A 1 81 ? -24.703 -46.124 17.546 1.00 15.08 95 ALA A C 1
ATOM 656 O O . ALA A 1 81 ? -24.866 -46.934 18.459 1.00 15.30 95 ALA A O 1
ATOM 658 N N . VAL A 1 82 ? -23.766 -45.205 17.503 1.00 15.40 96 VAL A N 1
ATOM 659 C CA . VAL A 1 82 ? -22.832 -44.932 18.608 1.00 16.29 96 VAL A CA 1
ATOM 660 C C . VAL A 1 82 ? -23.250 -43.610 19.221 1.00 15.80 96 VAL A C 1
ATOM 661 O O . VAL A 1 82 ? -23.477 -42.659 18.480 1.00 15.17 96 VAL A O 1
ATOM 665 N N . LEU A 1 83 ? -23.372 -43.622 20.544 1.00 16.08 97 LEU A N 1
ATOM 666 C CA . LEU A 1 83 ? -23.926 -42.541 21.381 1.00 16.08 97 LEU A CA 1
ATOM 667 C C . LEU A 1 83 ? -22.884 -42.088 22.400 1.00 16.73 97 LEU A C 1
ATOM 668 O O . LEU A 1 83 ? -22.177 -42.950 22.948 1.00 18.56 97 LEU A O 1
ATOM 673 N N . VAL A 1 84 ? -22.832 -40.788 22.708 1.00 16.98 98 VAL A N 1
ATOM 674 C CA . VAL A 1 84 ? -21.951 -40.260 23.783 1.00 16.14 98 VAL A CA 1
ATOM 675 C C . VAL A 1 84 ? -22.777 -39.468 24.789 1.00 15.99 98 VAL A C 1
ATOM 676 O O . VAL A 1 84 ? -22.154 -38.848 25.663 1.00 15.93 98 VAL A O 1
ATOM 680 N N . SER A 1 85 ? -24.127 -39.520 24.711 1.00 14.38 99 SER A N 1
ATOM 681 C CA . SER A 1 85 ? -25.005 -38.880 25.706 1.00 15.37 99 SER A CA 1
ATOM 682 C C . SER A 1 85 ? -26.410 -39.502 25.685 1.00 15.85 99 SER A C 1
ATOM 683 O O . SER A 1 85 ? -26.784 -40.163 24.683 1.00 13.80 99 SER A O 1
ATOM 686 N N . GLY A 1 86 ? -27.145 -39.309 26.767 1.00 15.87 100 GLY A N 1
ATOM 687 C CA . GLY A 1 86 ? -28.548 -39.768 26.862 1.00 17.03 100 GLY A CA 1
ATOM 688 C C . GLY A 1 86 ? -29.379 -39.170 25.753 1.00 17.55 100 GLY A C 1
ATOM 689 O O . GLY A 1 86 ? -30.178 -39.892 25.136 1.00 17.40 100 GLY A O 1
ATOM 690 N N . ASN A 1 87 ? -29.201 -37.880 25.485 1.00 17.50 101 ASN A N 1
ATOM 691 C CA . ASN A 1 87 ? -29.969 -37.217 24.398 1.00 18.19 101 ASN A CA 1
ATOM 692 C C . ASN A 1 87 ? -29.679 -37.874 23.049 1.00 16.75 101 ASN A C 1
ATOM 693 O O . ASN A 1 87 ? -30.607 -38.003 22.204 1.00 17.10 101 ASN A O 1
ATOM 698 N N . GLU A 1 88 ? -28.434 -38.242 22.793 1.00 16.28 102 GLU A N 1
ATOM 699 C CA . GLU A 1 88 ? -28.134 -38.948 21.533 1.00 15.34 102 GLU A CA 1
ATOM 700 C C . GLU A 1 88 ? -28.863 -40.295 21.507 1.00 15.87 102 GLU A C 1
ATOM 701 O O . GLU A 1 88 ? -29.260 -40.733 20.395 1.00 15.47 102 GLU A O 1
ATOM 707 N N . LEU A 1 89 ? -28.954 -40.992 22.641 1.00 14.93 103 LEU A N 1
ATOM 708 C CA . LEU A 1 89 ? -29.700 -42.271 22.691 1.00 16.84 103 LEU A CA 1
ATOM 709 C C . LEU A 1 89 ? -31.195 -42.023 22.433 1.00 16.42 103 LEU A C 1
ATOM 710 O O . LEU A 1 89 ? -31.790 -42.821 21.687 1.00 17.80 103 LEU A O 1
ATOM 715 N N . ARG A 1 90 ? -31.776 -40.980 23.017 1.00 17.17 104 ARG A N 1
ATOM 716 C CA . ARG A 1 90 ? -33.204 -40.632 22.800 1.00 18.70 104 ARG A CA 1
ATOM 717 C C . ARG A 1 90 ? -33.401 -40.387 21.300 1.00 19.23 104 ARG A C 1
ATOM 718 O O . ARG A 1 90 ? -34.355 -40.918 20.758 1.00 20.05 104 ARG A O 1
ATOM 726 N N . LEU A 1 91 ? -32.494 -39.661 20.640 1.00 18.77 105 LEU A N 1
ATOM 727 C CA . LEU A 1 91 ? -32.637 -39.337 19.197 1.00 17.43 105 LEU A CA 1
ATOM 728 C C . LEU A 1 91 ? -32.494 -40.628 18.382 1.00 17.72 105 LEU A C 1
ATOM 729 O O . LEU A 1 91 ? -33.231 -40.762 17.395 1.00 18.61 105 LEU A O 1
ATOM 734 N N . ALA A 1 92 ? -31.550 -41.518 18.714 1.00 16.49 106 ALA A N 1
ATOM 735 C CA . ALA A 1 92 ? -31.360 -42.815 18.006 1.00 17.34 106 ALA A CA 1
ATOM 736 C C . ALA A 1 92 ? -32.652 -43.639 18.103 1.00 18.51 106 ALA A C 1
ATOM 737 O O . ALA A 1 92 ? -33.054 -44.241 17.066 1.00 17.05 106 ALA A O 1
ATOM 739 N N . LEU A 1 93 ? -33.248 -43.711 19.295 1.00 19.71 107 LEU A N 1
ATOM 740 C CA . LEU A 1 93 ? -34.503 -44.490 19.505 1.00 23.71 107 LEU A CA 1
ATOM 741 C C . LEU A 1 93 ? -35.635 -43.839 18.705 1.00 24.30 107 LEU A C 1
ATOM 742 O O . LEU A 1 93 ? -36.317 -44.582 17.990 1.00 29.05 107 LEU A O 1
ATOM 747 N N . ARG A 1 94 ? -35.740 -42.510 18.716 1.00 23.57 108 ARG A N 1
ATOM 748 C CA . ARG A 1 94 ? -36.724 -41.772 17.889 1.00 27.70 108 ARG A CA 1
ATOM 749 C C . ARG A 1 94 ? -36.518 -42.084 16.401 1.00 25.03 108 ARG A C 1
ATOM 750 O O . ARG A 1 94 ? -37.520 -42.241 15.684 1.00 25.13 108 ARG A O 1
ATOM 758 N N . ALA A 1 95 ? -35.275 -42.187 15.930 1.00 21.70 109 ALA A N 1
ATOM 759 C CA . ALA A 1 95 ? -34.948 -42.477 14.519 1.00 21.43 109 ALA A CA 1
ATOM 760 C C . ALA A 1 95 ? -35.217 -43.949 14.215 1.00 20.55 109 ALA A C 1
ATOM 761 O O . ALA A 1 95 ? -35.027 -44.323 13.068 1.00 23.02 109 ALA A O 1
ATOM 763 N N . GLY A 1 96 ? -35.484 -44.770 15.231 1.00 22.01 110 GLY A N 1
ATOM 764 C CA . GLY A 1 96 ? -35.896 -46.174 15.052 1.00 22.04 110 GLY A CA 1
ATOM 765 C C . GLY A 1 96 ? -34.736 -47.146 15.080 1.00 22.42 110 GLY A C 1
ATOM 766 O O . GLY A 1 96 ? -34.950 -48.284 14.630 1.00 20.82 110 GLY A O 1
ATOM 767 N N . PHE A 1 97 ? -33.558 -46.767 15.604 1.00 19.37 111 PHE A N 1
ATOM 768 C CA . PHE A 1 97 ? -32.420 -47.713 15.732 1.00 18.71 111 PHE A CA 1
ATOM 769 C C . PHE A 1 97 ? -32.791 -48.826 16.706 1.00 19.46 111 PHE A C 1
ATOM 770 O O . PHE A 1 97 ? -33.408 -48.565 17.753 1.00 18.67 111 PHE A O 1
ATOM 778 N N . ASP A 1 98 ? -32.358 -50.034 16.371 1.00 20.61 112 ASP A N 1
ATOM 779 C CA . ASP A 1 98 ? -32.446 -51.225 17.244 1.00 24.65 112 ASP A CA 1
ATOM 780 C C . ASP A 1 98 ? -31.488 -51.045 18.426 1.00 23.69 112 ASP A C 1
ATOM 781 O O . ASP A 1 98 ? -30.287 -50.899 18.225 1.00 22.11 112 ASP A O 1
ATOM 786 N N . PRO A 1 99 ? -31.968 -51.065 19.687 1.00 24.66 113 PRO A N 1
ATOM 787 C CA . PRO A 1 99 ? -31.085 -50.921 20.847 1.00 26.27 113 PRO A CA 1
ATOM 788 C C . PRO A 1 99 ? -29.965 -51.955 20.932 1.00 25.04 113 PRO A C 1
ATOM 789 O O . PRO A 1 99 ? -28.963 -51.661 21.553 1.00 27.42 113 PRO A O 1
ATOM 793 N N . THR A 1 100 ? -30.131 -53.121 20.301 1.00 24.33 114 THR A N 1
ATOM 794 C CA . THR A 1 100 ? -29.076 -54.160 20.245 1.00 23.21 114 THR A CA 1
ATOM 795 C C . THR A 1 100 ? -28.014 -53.816 19.191 1.00 22.73 114 THR A C 1
ATOM 796 O O . THR A 1 100 ? -27.059 -54.603 19.037 1.00 24.70 114 THR A O 1
ATOM 800 N N . LYS A 1 101 ? -28.145 -52.696 18.481 1.00 21.57 115 LYS A N 1
ATOM 801 C CA . LYS A 1 101 ? -27.083 -52.172 17.583 1.00 22.24 115 LYS A CA 1
ATOM 802 C C . LYS A 1 101 ? -26.715 -50.754 18.011 1.00 19.27 115 LYS A C 1
ATOM 803 O O . LYS A 1 101 ? -26.266 -49.987 17.172 1.00 20.24 115 LYS A O 1
ATOM 809 N N . CYS A 1 102 ? -26.915 -50.435 19.289 1.00 18.67 116 CYS A N 1
ATOM 810 C CA . CYS A 1 102 ? -26.561 -49.121 19.892 1.00 18.98 116 CYS A CA 1
ATOM 811 C C . CYS A 1 102 ? -25.467 -49.338 20.931 1.00 18.17 116 CYS A C 1
ATOM 812 O O . CYS A 1 102 ? -25.566 -50.323 21.702 1.00 16.56 116 CYS A O 1
ATOM 815 N N . ILE A 1 103 ? -24.469 -48.457 20.922 1.00 18.12 117 ILE A N 1
ATOM 816 C CA . ILE A 1 103 ? -23.298 -48.501 21.838 1.00 16.97 117 ILE A CA 1
ATOM 817 C C . ILE A 1 103 ? -23.154 -47.121 22.485 1.00 16.00 117 ILE A C 1
ATOM 818 O O . ILE A 1 103 ? -23.042 -46.116 21.784 1.00 14.33 117 ILE A O 1
ATOM 823 N N . PHE A 1 104 ? -23.204 -47.079 23.805 1.00 15.71 118 PHE A N 1
ATOM 824 C CA . PHE A 1 104 ? -23.093 -45.824 24.595 1.00 16.43 118 PHE A CA 1
ATOM 825 C C . PHE A 1 104 ? -21.674 -45.741 25.181 1.00 15.68 118 PHE A C 1
ATOM 826 O O . PHE A 1 104 ? -21.374 -46.612 26.030 1.00 15.60 118 PHE A O 1
ATOM 834 N N . ASN A 1 105 ? -20.824 -44.858 24.634 1.00 15.02 119 ASN A N 1
ATOM 835 C CA . ASN A 1 105 ? -19.420 -44.660 25.083 1.00 16.43 119 ASN A CA 1
ATOM 836 C C . ASN A 1 105 ? -19.322 -43.358 25.888 1.00 17.49 119 ASN A C 1
ATOM 837 O O . ASN A 1 105 ? -20.194 -42.455 25.715 1.00 16.91 119 ASN A O 1
ATOM 842 N N . GLY A 1 106 ? -18.260 -43.191 26.677 1.00 16.63 120 GLY A N 1
ATOM 843 C CA . GLY A 1 106 ? -17.998 -41.871 27.261 1.00 15.72 120 GLY A CA 1
ATOM 844 C C . GLY A 1 106 ? -17.181 -41.960 28.530 1.00 16.89 120 GLY A C 1
ATOM 845 O O . GLY A 1 106 ? -17.309 -42.964 29.213 1.00 16.01 120 GLY A O 1
ATOM 846 N N . ASN A 1 107 ? -16.352 -40.931 28.785 1.00 17.93 121 ASN A N 1
ATOM 847 C CA . ASN A 1 107 ? -15.502 -40.803 29.992 1.00 17.05 121 ASN A CA 1
ATOM 848 C C . ASN A 1 107 ? -16.267 -40.160 31.155 1.00 16.69 121 ASN A C 1
ATOM 849 O O . ASN A 1 107 ? -15.674 -40.072 32.232 1.00 17.93 121 ASN A O 1
ATOM 854 N N . GLY A 1 108 ? -17.464 -39.623 30.942 1.00 16.44 122 GLY A N 1
ATOM 855 C CA . GLY A 1 108 ? -18.251 -38.991 32.028 1.00 16.88 122 GLY A CA 1
ATOM 856 C C . GLY A 1 108 ? -19.736 -39.246 31.866 1.00 16.44 122 GLY A C 1
ATOM 857 O O . GLY A 1 108 ? -20.523 -38.317 32.019 1.00 18.47 122 GLY A O 1
ATOM 858 N N . LYS A 1 109 ? -20.106 -40.477 31.568 1.00 16.54 123 LYS A N 1
ATOM 859 C CA . LYS A 1 109 ? -21.517 -40.913 31.399 1.00 15.59 123 LYS A CA 1
ATOM 860 C C . LYS A 1 109 ? -22.248 -40.630 32.714 1.00 16.45 123 LYS A C 1
ATOM 861 O O . LYS A 1 109 ? -21.734 -41.072 33.777 1.00 15.76 123 LYS A O 1
ATOM 867 N N . SER A 1 110 ? -23.324 -39.828 32.675 1.00 18.62 124 SER A N 1
ATOM 868 C CA . SER A 1 110 ? -24.123 -39.477 33.885 1.00 18.57 124 SER A CA 1
ATOM 869 C C . SER A 1 110 ? -24.847 -40.733 34.389 1.00 19.12 124 SER A C 1
ATOM 870 O O . SER A 1 110 ? -25.178 -41.595 33.584 1.00 16.43 124 SER A O 1
ATOM 873 N N . LEU A 1 111 ? -25.087 -40.829 35.701 1.00 20.00 125 LEU A N 1
ATOM 874 C CA . LEU A 1 111 ? -25.877 -41.942 36.264 1.00 21.49 125 LEU A CA 1
ATOM 875 C C . LEU A 1 111 ? -27.273 -41.968 35.608 1.00 20.62 125 LEU A C 1
ATOM 876 O O . LEU A 1 111 ? -27.720 -43.053 35.212 1.00 20.61 125 LEU A O 1
ATOM 881 N N A GLU A 1 112 ? -27.892 -40.792 35.490 0.50 20.72 126 GLU A N 1
ATOM 882 N N B GLU A 1 112 ? -27.936 -40.817 35.420 0.50 20.89 126 GLU A N 1
ATOM 883 C CA A GLU A 1 112 ? -29.167 -40.552 34.769 0.50 21.58 126 GLU A CA 1
ATOM 884 C CA B GLU A 1 112 ? -29.280 -40.778 34.764 0.50 21.83 126 GLU A CA 1
ATOM 885 C C A GLU A 1 112 ? -29.121 -41.223 33.375 0.50 20.56 126 GLU A C 1
ATOM 886 C C B GLU A 1 112 ? -29.180 -41.238 33.295 0.50 20.63 126 GLU A C 1
ATOM 887 O O A GLU A 1 112 ? -29.973 -42.084 33.096 0.50 18.84 126 GLU A O 1
ATOM 888 O O B GLU A 1 112 ? -30.096 -41.947 32.852 0.50 19.16 126 GLU A O 1
ATOM 899 N N . ASP A 1 113 ? -28.117 -40.908 32.556 1.00 19.88 127 ASP A N 1
ATOM 900 C CA . ASP A 1 113 ? -27.947 -41.465 31.175 1.00 19.66 127 ASP A CA 1
ATOM 901 C C . ASP A 1 113 ? -27.690 -42.982 31.224 1.00 18.14 127 ASP A C 1
ATOM 902 O O . ASP A 1 113 ? -28.267 -43.682 30.401 1.00 18.29 127 ASP A O 1
ATOM 907 N N . LEU A 1 114 ? -26.980 -43.484 32.230 1.00 17.58 128 LEU A N 1
ATOM 908 C CA . LEU A 1 114 ? -26.705 -44.940 32.378 1.00 18.27 128 LEU A CA 1
ATOM 909 C C . LEU A 1 114 ? -27.993 -45.664 32.768 1.00 18.70 128 LEU A C 1
ATOM 910 O O . LEU A 1 114 ? -28.191 -46.762 32.268 1.00 17.40 128 LEU A O 1
ATOM 915 N N . VAL A 1 115 ? -28.880 -45.023 33.532 1.00 17.93 129 VAL A N 1
ATOM 916 C CA . VAL A 1 115 ? -30.192 -45.643 33.883 1.00 18.76 129 VAL A CA 1
ATOM 917 C C . VAL A 1 115 ? -31.018 -45.790 32.600 1.00 18.41 129 VAL A C 1
ATOM 918 O O . VAL A 1 115 ? -31.534 -46.889 32.357 1.00 17.94 129 VAL A O 1
ATOM 922 N N . LEU A 1 116 ? -31.052 -44.751 31.768 1.00 18.73 130 LEU A N 1
ATOM 923 C CA . LEU A 1 116 ? -31.677 -44.813 30.430 1.00 19.15 130 LEU A CA 1
ATOM 924 C C . LEU A 1 116 ? -31.033 -45.941 29.619 1.00 17.97 130 LEU A C 1
ATOM 925 O O . LEU A 1 116 ? -31.754 -46.771 29.082 1.00 17.57 130 LEU A O 1
ATOM 930 N N . ALA A 1 117 ? -29.705 -45.990 29.522 1.00 17.40 131 ALA A N 1
ATOM 931 C CA . ALA A 1 117 ? -29.039 -47.048 28.732 1.00 17.25 131 ALA A CA 1
ATOM 932 C C . ALA A 1 117 ? -29.410 -48.449 29.255 1.00 17.27 131 ALA A C 1
ATOM 933 O O . ALA A 1 117 ? -29.654 -49.338 28.447 1.00 17.17 131 ALA A O 1
ATOM 935 N N . ALA A 1 118 ? -29.376 -48.665 30.570 1.00 17.27 132 ALA A N 1
ATOM 936 C CA . ALA A 1 118 ? -29.700 -49.971 31.187 1.00 17.34 132 ALA A CA 1
ATOM 937 C C . ALA A 1 118 ? -31.161 -50.350 30.861 1.00 17.68 132 ALA A C 1
ATOM 938 O O . ALA A 1 118 ? -31.433 -51.515 30.441 1.00 17.81 132 ALA A O 1
ATOM 940 N N . GLN A 1 119 ? -32.061 -49.390 31.038 1.00 21.38 133 GLN A N 1
ATOM 941 C CA . GLN A 1 119 ? -33.513 -49.546 30.763 1.00 23.89 133 GLN A CA 1
ATOM 942 C C . GLN A 1 119 ? -33.724 -49.972 29.303 1.00 22.02 133 GLN A C 1
ATOM 943 O O . GLN A 1 119 ? -34.450 -50.924 29.080 1.00 22.77 133 GLN A O 1
ATOM 949 N N . GLU A 1 120 ? -33.038 -49.363 28.341 1.00 21.71 134 GLU A N 1
ATOM 950 C CA . GLU A 1 120 ? -33.243 -49.618 26.883 1.00 21.73 134 GLU A CA 1
ATOM 951 C C . GLU A 1 120 ? -32.407 -50.794 26.362 1.00 21.35 134 GLU A C 1
ATOM 952 O O . GLU A 1 120 ? -32.648 -51.233 25.220 1.00 21.07 134 GLU A O 1
ATOM 958 N N . GLY A 1 121 ? -31.469 -51.328 27.148 1.00 21.23 135 GLY A N 1
ATOM 959 C CA . GLY A 1 121 ? -30.726 -52.555 26.781 1.00 20.38 135 GLY A CA 1
ATOM 960 C C . GLY A 1 121 ? -29.602 -52.319 25.771 1.00 19.59 135 GLY A C 1
ATOM 961 O O . GLY A 1 121 ? -29.236 -53.238 25.041 1.00 19.15 135 GLY A O 1
ATOM 962 N N . VAL A 1 122 ? -29.060 -51.118 25.691 1.00 18.77 136 VAL A N 1
ATOM 963 C CA . VAL A 1 122 ? -27.952 -50.821 24.748 1.00 19.36 136 VAL A CA 1
ATOM 964 C C . VAL A 1 122 ? -26.622 -51.337 25.308 1.00 17.01 136 VAL A C 1
ATOM 965 O O . VAL A 1 122 ? -26.488 -51.532 26.521 1.00 19.03 136 VAL A O 1
ATOM 969 N N . PHE A 1 123 ? -25.633 -51.491 24.452 1.00 17.58 137 PHE A N 1
ATOM 970 C CA . PHE A 1 123 ? -24.238 -51.784 24.884 1.00 17.82 137 PHE A CA 1
ATOM 971 C C . PHE A 1 123 ? -23.649 -50.537 25.546 1.00 18.31 137 PHE A C 1
ATOM 972 O O . PHE A 1 123 ? -23.955 -49.394 25.090 1.00 17.55 137 PHE A O 1
ATOM 980 N N . VAL A 1 124 ? -22.885 -50.733 26.624 1.00 16.41 138 VAL A N 1
ATOM 981 C CA . VAL A 1 124 ? -22.249 -49.624 27.381 1.00 15.63 138 VAL A CA 1
ATOM 982 C C . VAL A 1 124 ? -20.750 -49.899 27.550 1.00 15.72 138 VAL A C 1
ATOM 983 O O . VAL A 1 124 ? -20.398 -50.999 28.015 1.00 15.30 138 VAL A O 1
ATOM 987 N N . ASN A 1 125 ? -19.892 -48.957 27.183 1.00 14.46 139 ASN A N 1
ATOM 988 C CA . ASN A 1 125 ? -18.430 -49.137 27.357 1.00 16.13 139 ASN A CA 1
ATOM 989 C C . ASN A 1 125 ? -18.090 -48.755 28.808 1.00 16.92 139 ASN A C 1
ATOM 990 O O . ASN A 1 125 ? -18.910 -48.125 29.519 1.00 18.01 139 ASN A O 1
ATOM 995 N N . VAL A 1 126 ? -16.953 -49.222 29.287 1.00 16.66 140 VAL A N 1
ATOM 996 C CA . VAL A 1 126 ? -16.482 -48.980 30.663 1.00 16.26 140 VAL A CA 1
ATOM 997 C C . VAL A 1 126 ? -15.171 -48.234 30.497 1.00 14.68 140 VAL A C 1
ATOM 998 O O . VAL A 1 126 ? -14.299 -48.773 29.850 1.00 14.76 140 VAL A O 1
ATOM 1002 N N . ASP A 1 127 ? -15.063 -47.051 31.070 1.00 15.76 141 ASP A N 1
ATOM 1003 C CA . ASP A 1 127 ? -13.954 -46.119 30.778 1.00 17.14 141 ASP A CA 1
ATOM 1004 C C . ASP A 1 127 ? -13.021 -45.997 31.982 1.00 17.13 141 ASP A C 1
ATOM 1005 O O . ASP A 1 127 ? -11.811 -45.578 31.794 1.00 17.80 141 ASP A O 1
ATOM 1010 N N . SER A 1 128 ? -13.546 -46.287 33.172 1.00 16.34 142 SER A N 1
ATOM 1011 C CA . SER A 1 128 ? -12.874 -45.977 34.459 1.00 16.51 142 SER A CA 1
ATOM 1012 C C . SER A 1 128 ? -13.515 -46.768 35.590 1.00 16.53 142 SER A C 1
ATOM 1013 O O . SER A 1 128 ? -14.618 -47.309 35.419 1.00 17.18 142 SER A O 1
ATOM 1016 N N . GLU A 1 129 ? -12.850 -46.738 36.732 1.00 17.97 143 GLU A N 1
ATOM 1017 C CA A GLU A 1 129 ? -13.379 -47.362 37.983 0.52 17.41 143 GLU A CA 1
ATOM 1018 C CA B GLU A 1 129 ? -13.287 -47.252 38.050 0.48 17.37 143 GLU A CA 1
ATOM 1019 C C . GLU A 1 129 ? -14.679 -46.656 38.360 1.00 17.23 143 GLU A C 1
ATOM 1020 O O . GLU A 1 129 ? -15.664 -47.390 38.573 1.00 16.26 143 GLU A O 1
ATOM 1031 N N . PHE A 1 130 ? -14.738 -45.320 38.420 1.00 18.05 144 PHE A N 1
ATOM 1032 C CA . PHE A 1 130 ? -15.995 -44.631 38.824 1.00 17.17 144 PHE A CA 1
ATOM 1033 C C . PHE A 1 130 ? -17.088 -44.996 37.819 1.00 16.77 144 PHE A C 1
ATOM 1034 O O . PHE A 1 130 ? -18.246 -45.166 38.212 1.00 16.59 144 PHE A O 1
ATOM 1042 N N . ASP A 1 131 ? -16.727 -45.167 36.556 1.00 17.38 145 ASP A N 1
ATOM 1043 C CA . ASP A 1 131 ? -17.705 -45.504 35.489 1.00 16.82 145 ASP A CA 1
ATOM 1044 C C . ASP A 1 131 ? -18.313 -46.878 35.806 1.00 16.39 145 ASP A C 1
ATOM 1045 O O . ASP A 1 131 ? -19.551 -47.034 35.817 1.00 16.92 145 ASP A O 1
ATOM 1050 N N . LEU A 1 132 ? -17.510 -47.869 36.111 1.00 17.16 146 LEU A N 1
ATOM 1051 C CA . LEU A 1 132 ? -18.073 -49.212 36.347 1.00 18.33 146 LEU A CA 1
ATOM 1052 C C . LEU A 1 132 ? -18.976 -49.158 37.595 1.00 19.37 146 LEU A C 1
ATOM 1053 O O . LEU A 1 132 ? -20.077 -49.795 37.567 1.00 17.09 146 LEU A O 1
ATOM 1058 N N . ASN A 1 133 ? -18.602 -48.381 38.618 1.00 20.97 147 ASN A N 1
ATOM 1059 C CA . ASN A 1 133 ? -19.435 -48.241 39.846 1.00 19.89 147 ASN A CA 1
ATOM 1060 C C . ASN A 1 133 ? -20.785 -47.603 39.464 1.00 19.05 147 ASN A C 1
ATOM 1061 O O . ASN A 1 133 ? -21.836 -48.087 39.969 1.00 18.06 147 ASN A O 1
ATOM 1066 N N . ASN A 1 134 ? -20.812 -46.631 38.549 1.00 18.39 148 ASN A N 1
ATOM 1067 C CA . ASN A 1 134 ? -22.097 -46.002 38.135 1.00 18.67 148 ASN A CA 1
ATOM 1068 C C . ASN A 1 134 ? -22.923 -47.005 37.329 1.00 18.71 148 ASN A C 1
ATOM 1069 O O . ASN A 1 134 ? -24.165 -46.998 37.428 1.00 19.16 148 ASN A O 1
ATOM 1074 N N . ILE A 1 135 ? -22.283 -47.849 36.518 1.00 18.99 149 ILE A N 1
ATOM 1075 C CA . ILE A 1 135 ? -23.050 -48.820 35.687 1.00 18.36 149 ILE A CA 1
ATOM 1076 C C . ILE A 1 135 ? -23.722 -49.858 36.594 1.00 18.20 149 ILE A C 1
ATOM 1077 O O . ILE A 1 135 ? -24.914 -50.115 36.421 1.00 17.66 149 ILE A O 1
ATOM 1082 N N . VAL A 1 136 ? -23.004 -50.391 37.563 1.00 16.63 150 VAL A N 1
ATOM 1083 C CA . VAL A 1 136 ? -23.609 -51.282 38.599 1.00 19.83 150 VAL A CA 1
ATOM 1084 C C . VAL A 1 136 ? -24.813 -50.593 39.277 1.00 20.38 150 VAL A C 1
ATOM 1085 O O . VAL A 1 136 ? -25.883 -51.221 39.383 1.00 20.42 150 VAL A O 1
ATOM 1089 N N . GLU A 1 137 ? -24.660 -49.334 39.677 1.00 20.15 151 GLU A N 1
ATOM 1090 C CA . GLU A 1 137 ? -25.739 -48.540 40.307 1.00 23.65 151 GLU A CA 1
ATOM 1091 C C . GLU A 1 137 ? -26.921 -48.404 39.341 1.00 22.87 151 GLU A C 1
ATOM 1092 O O . GLU A 1 137 ? -28.057 -48.495 39.826 1.00 21.16 151 GLU A O 1
ATOM 1098 N N . ALA A 1 138 ? -26.692 -48.152 38.038 1.00 20.20 152 ALA A N 1
ATOM 1099 C CA . ALA A 1 138 ? -27.783 -48.015 37.050 1.00 20.93 152 ALA A CA 1
ATOM 1100 C C . ALA A 1 138 ? -28.502 -49.356 36.868 1.00 20.48 152 ALA A C 1
ATOM 1101 O O . ALA A 1 138 ? -29.727 -49.380 36.669 1.00 21.40 152 ALA A O 1
ATOM 1103 N N . SER A 1 139 ? -27.762 -50.446 36.891 1.00 18.57 153 SER A N 1
ATOM 1104 C CA . SER A 1 139 ? -28.356 -51.799 36.853 1.00 19.02 153 SER A CA 1
ATOM 1105 C C . SER A 1 139 ? -29.301 -51.981 38.048 1.00 19.64 153 SER A C 1
ATOM 1106 O O . SER A 1 139 ? -30.413 -52.476 37.827 1.00 20.09 153 SER A O 1
ATOM 1109 N N . ARG A 1 140 ? -28.848 -51.621 39.249 1.00 19.89 154 ARG A N 1
ATOM 1110 C CA . ARG A 1 140 ? -29.638 -51.783 40.492 1.00 23.89 154 ARG A CA 1
ATOM 1111 C C . ARG A 1 140 ? -30.894 -50.921 40.372 1.00 23.99 154 ARG A C 1
ATOM 1112 O O . ARG A 1 140 ? -31.934 -51.396 40.737 1.00 22.09 154 ARG A O 1
ATOM 1120 N N . ILE A 1 141 ? -30.809 -49.727 39.791 1.00 23.93 155 ILE A N 1
ATOM 1121 C CA . ILE A 1 141 ? -31.973 -48.794 39.716 1.00 25.33 155 ILE A CA 1
ATOM 1122 C C . ILE A 1 141 ? -32.994 -49.331 38.701 1.00 26.15 155 ILE A C 1
ATOM 1123 O O . ILE A 1 141 ? -34.209 -49.311 38.992 1.00 26.67 155 ILE A O 1
ATOM 1128 N N . SER A 1 142 ? -32.525 -49.785 37.544 1.00 23.60 156 SER A N 1
ATOM 1129 C CA . SER A 1 142 ? -33.376 -50.195 36.415 1.00 22.88 156 SER A CA 1
ATOM 1130 C C . SER A 1 142 ? -33.799 -51.640 36.629 1.00 23.52 156 SER A C 1
ATOM 1131 O O . SER A 1 142 ? -34.708 -52.056 35.953 1.00 24.22 156 SER A O 1
ATOM 1134 N N . GLY A 1 143 ? -33.069 -52.394 37.457 1.00 24.17 157 GLY A N 1
ATOM 1135 C CA . GLY A 1 143 ? -33.280 -53.839 37.632 1.00 23.04 157 GLY A CA 1
ATOM 1136 C C . GLY A 1 143 ? -32.952 -54.620 36.371 1.00 26.30 157 GLY A C 1
ATOM 1137 O O . GLY A 1 143 ? -33.435 -55.762 36.251 1.00 25.29 157 GLY A O 1
ATOM 1138 N N . LYS A 1 144 ? -32.111 -54.068 35.483 1.00 22.87 158 LYS A N 1
ATOM 1139 C CA . LYS A 1 144 ? -31.666 -54.755 34.252 1.00 24.72 158 LYS A CA 1
ATOM 1140 C C . LYS A 1 144 ? -30.151 -54.982 34.296 1.00 21.52 158 LYS A C 1
ATOM 1141 O O . LYS A 1 144 ? -29.414 -54.098 34.706 1.00 20.52 158 LYS A O 1
ATOM 1147 N N . GLN A 1 145 ? -29.726 -56.142 33.834 1.00 19.43 159 GLN A N 1
ATOM 1148 C CA . GLN A 1 145 ? -28.312 -56.463 33.607 1.00 20.21 159 GLN A CA 1
ATOM 1149 C C . GLN A 1 145 ? -27.821 -55.560 32.485 1.00 19.94 159 GLN A C 1
ATOM 1150 O O . GLN A 1 145 ? -28.584 -55.337 31.540 1.00 19.65 159 GLN A O 1
ATOM 1156 N N . VAL A 1 146 ? -26.606 -55.043 32.589 1.00 19.51 160 VAL A N 1
ATOM 1157 C CA . VAL A 1 146 ? -26.048 -54.186 31.504 1.00 19.88 160 VAL A CA 1
ATOM 1158 C C . VAL A 1 146 ? -24.995 -54.970 30.735 1.00 17.61 160 VAL A C 1
ATOM 1159 O O . VAL A 1 146 ? -24.110 -55.513 31.365 1.00 16.55 160 VAL A O 1
ATOM 1163 N N . ASN A 1 147 ? -25.087 -54.952 29.409 1.00 16.70 161 ASN A N 1
ATOM 1164 C CA . ASN A 1 147 ? -24.084 -55.524 28.483 1.00 16.38 161 ASN A CA 1
ATOM 1165 C C . ASN A 1 147 ? -22.914 -54.535 28.354 1.00 16.74 161 ASN A C 1
ATOM 1166 O O . ASN A 1 147 ? -23.103 -53.462 27.740 1.00 15.92 161 ASN A O 1
ATOM 1171 N N . VAL A 1 148 ? -21.727 -54.887 28.858 1.00 16.22 162 VAL A N 1
ATOM 1172 C CA . VAL A 1 148 ? -20.584 -53.919 28.900 1.00 15.40 162 VAL A CA 1
ATOM 1173 C C . VAL A 1 148 ? -19.403 -54.364 28.053 1.00 15.03 162 VAL A C 1
ATOM 1174 O O . VAL A 1 148 ? -19.168 -55.566 27.882 1.00 15.63 162 VAL A O 1
ATOM 1178 N N . LEU A 1 149 ? -18.674 -53.372 27.543 1.00 16.50 163 LEU A N 1
ATOM 1179 C CA . LEU A 1 149 ? -17.365 -53.542 26.866 1.00 16.35 163 LEU A CA 1
ATOM 1180 C C . LEU A 1 149 ? -16.328 -52.727 27.637 1.00 15.72 163 LEU A C 1
ATOM 1181 O O . LEU A 1 149 ? -16.617 -51.559 27.948 1.00 17.75 163 LEU A O 1
ATOM 1186 N N . LEU A 1 150 ? -15.213 -53.346 27.998 1.00 16.04 164 LEU A N 1
ATOM 1187 C CA . LEU A 1 150 ? -14.087 -52.649 28.647 1.00 16.31 164 LEU A CA 1
ATOM 1188 C C . LEU A 1 150 ? -13.349 -51.859 27.589 1.00 14.73 164 LEU A C 1
ATOM 1189 O O . LEU A 1 150 ? -12.992 -52.478 26.563 1.00 13.60 164 LEU A O 1
ATOM 1194 N N . ARG A 1 151 ? -13.178 -50.555 27.800 1.00 15.18 165 ARG A N 1
ATOM 1195 C CA . ARG A 1 151 ? -12.394 -49.727 26.865 1.00 17.67 165 ARG A CA 1
ATOM 1196 C C . ARG A 1 151 ? -10.937 -49.755 27.322 1.00 20.54 165 ARG A C 1
ATOM 1197 O O . ARG A 1 151 ? -10.595 -49.140 28.364 1.00 21.47 165 ARG A O 1
ATOM 1205 N N . ILE A 1 152 ? -10.108 -50.440 26.547 1.00 24.88 166 ILE A N 1
ATOM 1206 C CA . ILE A 1 152 ? -8.657 -50.650 26.840 1.00 26.73 166 ILE A CA 1
ATOM 1207 C C . ILE A 1 152 ? -7.848 -49.798 25.857 1.00 28.75 166 ILE A C 1
ATOM 1208 O O . ILE A 1 152 ? -8.245 -49.665 24.663 1.00 30.76 166 ILE A O 1
ATOM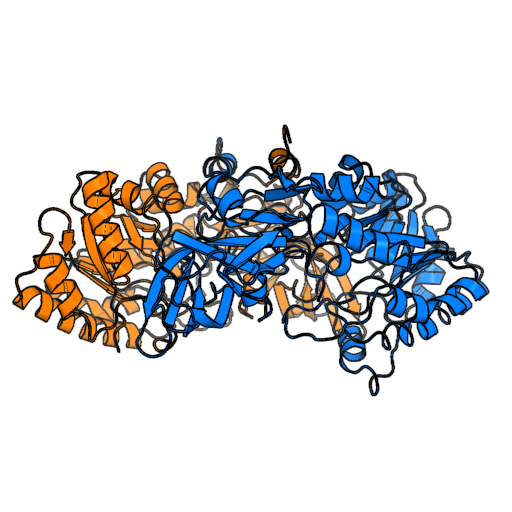 1213 N N . ASN A 1 153 ? -6.786 -49.189 26.365 1.00 25.13 167 ASN A N 1
ATOM 1214 C CA . ASN A 1 153 ? -5.753 -48.502 25.558 1.00 29.03 167 ASN A CA 1
ATOM 1215 C C . ASN A 1 153 ? -4.748 -49.588 25.163 1.00 26.40 167 ASN A C 1
ATOM 1216 O O . ASN A 1 153 ? -4.119 -50.200 26.026 1.00 28.22 167 ASN A O 1
ATOM 1221 N N . PRO A 1 154 ? -4.657 -49.980 23.877 1.00 23.21 168 PRO A N 1
ATOM 1222 C CA . PRO A 1 154 ? -3.710 -51.009 23.489 1.00 25.70 168 PRO A CA 1
ATOM 1223 C C . PRO A 1 154 ? -2.298 -50.397 23.563 1.00 25.49 168 PRO A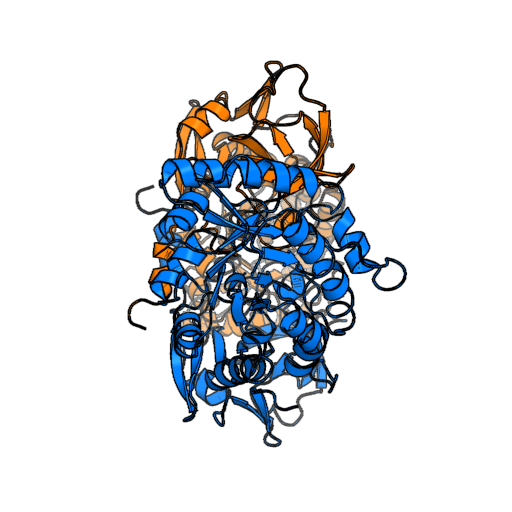 C 1
ATOM 1224 O O . PRO A 1 154 ? -2.088 -49.274 23.121 1.00 25.83 168 PRO A O 1
ATOM 1228 N N . ASP A 1 155 ? -1.383 -51.138 24.172 1.00 28.43 169 ASP A N 1
ATOM 1229 C CA . ASP A 1 155 ? 0.015 -50.694 24.434 1.00 33.00 169 ASP A CA 1
ATOM 1230 C C . ASP A 1 155 ? 0.811 -50.732 23.121 1.00 28.65 169 ASP A C 1
ATOM 1231 O O . ASP A 1 155 ? 1.693 -51.592 22.980 1.00 29.87 169 ASP A O 1
ATOM 1236 N N . VAL A 1 156 ? 0.489 -49.870 22.157 1.00 27.48 170 VAL A N 1
ATOM 1237 C CA . VAL A 1 156 ? 1.122 -49.945 20.809 1.00 26.30 170 VAL A CA 1
ATOM 1238 C C . VAL A 1 156 ? 2.589 -49.514 20.956 1.00 27.78 170 VAL A C 1
ATOM 1239 O O . VAL A 1 156 ? 2.889 -48.745 21.882 1.00 25.13 170 VAL A O 1
ATOM 1243 N N . ASP A 1 157 ? 3.461 -50.011 20.077 1.00 26.54 171 ASP A N 1
ATOM 1244 C CA . ASP A 1 157 ? 4.916 -49.711 20.067 1.00 27.62 171 ASP A CA 1
ATOM 1245 C C . ASP A 1 157 ? 5.116 -48.217 19.831 1.00 27.61 171 ASP A C 1
ATOM 1246 O O . ASP A 1 157 ? 4.847 -47.713 18.739 1.00 28.58 171 ASP A O 1
ATOM 1251 N N . PRO A 1 158 ? 5.620 -47.456 20.825 1.00 30.01 172 PRO A N 1
ATOM 1252 C CA . PRO A 1 158 ? 5.800 -46.007 20.655 1.00 33.66 172 PRO A CA 1
ATOM 1253 C C . PRO A 1 158 ? 6.841 -45.591 19.587 1.00 33.17 172 PRO A C 1
ATOM 1254 O O . PRO A 1 158 ? 6.751 -44.470 19.123 1.00 32.56 172 PRO A O 1
ATOM 1258 N N . GLN A 1 159 ? 7.749 -46.479 19.161 1.00 32.76 173 GLN A N 1
ATOM 1259 C CA . GLN A 1 159 ? 8.693 -46.202 18.045 1.00 41.58 173 GLN A CA 1
ATOM 1260 C C . GLN A 1 159 ? 7.966 -46.295 16.704 1.00 43.95 173 GLN A C 1
ATOM 1261 O O . GLN A 1 159 ? 8.373 -45.586 15.762 1.00 50.05 173 GLN A O 1
ATOM 1267 N N . VAL A 1 160 ? 6.966 -47.167 16.600 1.00 41.10 174 VAL A N 1
ATOM 1268 C CA . VAL A 1 160 ? 6.124 -47.264 15.374 1.00 37.45 174 VAL A CA 1
ATOM 1269 C C . VAL A 1 160 ? 5.009 -46.222 15.458 1.00 33.31 174 VAL A C 1
ATOM 1270 O O . VAL A 1 160 ? 4.801 -45.578 14.445 1.00 32.91 174 VAL A O 1
ATOM 1274 N N . HIS A 1 161 ? 4.306 -46.087 16.596 1.00 29.52 175 HIS A N 1
ATOM 1275 C CA . HIS A 1 161 ? 3.050 -45.282 16.704 1.00 28.82 175 HIS A CA 1
ATOM 1276 C C . HIS A 1 161 ? 3.184 -44.246 17.823 1.00 30.72 175 HIS A C 1
ATOM 1277 O O . HIS A 1 161 ? 2.423 -44.271 18.791 1.00 28.91 175 HIS A O 1
ATOM 1284 N N . PRO A 1 162 ? 4.138 -43.288 17.726 1.00 31.33 176 PRO A N 1
ATOM 1285 C CA . PRO A 1 162 ? 4.419 -42.370 18.836 1.00 32.10 176 PRO A CA 1
ATOM 1286 C C . PRO A 1 162 ? 3.198 -41.591 19.337 1.00 34.05 176 PRO A C 1
ATOM 1287 O O . PRO A 1 162 ? 3.055 -41.436 20.533 1.00 32.87 176 PRO A O 1
ATOM 1291 N N . TYR A 1 163 ? 2.359 -41.102 18.419 1.00 35.55 177 TYR A N 1
ATOM 1292 C CA . TYR A 1 163 ? 1.242 -40.171 18.734 1.00 38.33 177 TYR A CA 1
ATOM 1293 C C . TYR A 1 163 ? 0.157 -40.935 19.489 1.00 33.62 177 TYR A C 1
ATOM 1294 O O . TYR A 1 163 ? -0.348 -40.397 20.478 1.00 29.18 177 TYR A O 1
ATOM 1303 N N . VAL A 1 164 ? -0.125 -42.177 19.094 1.00 31.88 178 VAL A N 1
ATOM 1304 C CA . VAL A 1 164 ? -1.184 -43.015 19.736 1.00 33.98 178 VAL A CA 1
ATOM 1305 C C . VAL A 1 164 ? -0.709 -43.430 21.133 1.00 31.31 178 VAL A C 1
ATOM 1306 O O . VAL A 1 164 ? -1.525 -43.372 22.094 1.00 27.90 178 VAL A O 1
ATOM 1310 N N . ALA A 1 165 ? 0.556 -43.829 21.238 1.00 29.15 179 ALA A N 1
ATOM 1311 C CA . ALA A 1 165 ? 1.196 -44.241 22.511 1.00 30.81 179 ALA A CA 1
ATOM 1312 C C . ALA A 1 165 ? 1.141 -43.079 23.503 1.00 30.58 179 ALA A C 1
ATOM 1313 O O . ALA A 1 165 ? 0.732 -43.285 24.661 1.00 30.80 179 ALA A O 1
ATOM 1315 N N . THR A 1 166 ? 1.576 -41.899 23.077 1.00 32.15 180 THR A N 1
ATOM 1316 C CA . THR A 1 166 ? 1.607 -40.690 23.941 1.00 37.14 180 THR A CA 1
ATOM 1317 C C . THR A 1 166 ? 0.160 -40.343 24.302 1.00 35.62 180 THR A C 1
ATOM 1318 O O . THR A 1 166 ? -0.112 -40.095 25.504 1.00 38.02 180 THR A O 1
ATOM 1322 N N . GLY A 1 167 ? -0.745 -40.410 23.318 1.00 36.58 181 GLY A N 1
ATOM 1323 C CA . GLY A 1 167 ? -2.182 -40.163 23.517 1.00 33.01 181 GLY A CA 1
ATOM 1324 C C . GLY A 1 167 ? -2.728 -41.011 24.635 1.00 34.01 181 GLY A C 1
ATOM 1325 O O . GLY A 1 167 ? -3.514 -40.477 25.425 1.00 33.96 181 GLY A O 1
ATOM 1326 N N . ASN A 1 168 ? -2.315 -42.284 24.722 1.00 33.05 182 ASN A N 1
ATOM 1327 C CA . ASN A 1 168 ? -2.765 -43.229 25.781 1.00 34.39 182 ASN A CA 1
ATOM 1328 C C . ASN A 1 168 ? -2.214 -42.824 27.152 1.00 33.41 182 ASN A C 1
ATOM 1329 O O . ASN A 1 168 ? -2.813 -43.193 28.164 1.00 33.65 182 ASN A O 1
ATOM 1334 N N . LYS A 1 169 ? -1.069 -42.160 27.201 1.00 31.67 183 LYS A N 1
ATOM 1335 C CA . LYS A 1 169 ? -0.498 -41.709 28.491 1.00 31.83 183 LYS A CA 1
ATOM 1336 C C . LYS A 1 169 ? -1.209 -40.420 28.918 1.00 28.17 183 LYS A C 1
ATOM 1337 O O . LYS A 1 169 ? -1.342 -40.181 30.130 1.00 29.31 183 LYS A O 1
ATOM 1340 N N . ASN A 1 170 ? -1.679 -39.607 27.977 1.00 27.22 184 ASN A N 1
ATOM 1341 C CA . ASN A 1 170 ? -2.133 -38.230 28.320 1.00 29.31 184 ASN A CA 1
ATOM 1342 C C . ASN A 1 170 ? -3.669 -38.131 28.338 1.00 26.51 184 ASN A C 1
ATOM 1343 O O . ASN A 1 170 ? -4.176 -37.168 28.934 1.00 26.63 184 ASN A O 1
ATOM 1348 N N . SER A 1 171 ? -4.398 -39.047 27.713 1.00 26.00 185 SER A N 1
ATOM 1349 C CA . SER A 1 171 ? -5.839 -38.801 27.430 1.00 26.59 185 SER A CA 1
ATOM 1350 C C . SER A 1 171 ? -6.741 -39.193 28.604 1.00 21.65 185 SER A C 1
ATOM 1351 O O . SER A 1 171 ? -6.376 -40.041 29.441 1.00 18.02 185 SER A O 1
ATOM 1354 N N . LYS A 1 172 ? -7.953 -38.645 28.593 1.00 20.25 186 LYS A N 1
ATOM 1355 C CA . LYS A 1 172 ? -8.952 -38.883 29.664 1.00 18.39 186 LYS A CA 1
ATOM 1356 C C . LYS A 1 172 ? -9.721 -40.177 29.371 1.00 18.22 186 LYS A C 1
ATOM 1357 O O . LYS A 1 172 ? -10.623 -40.495 30.136 1.00 17.22 186 LYS A O 1
ATOM 1363 N N . PHE A 1 173 ? -9.376 -40.893 28.307 1.00 17.04 187 PHE A N 1
ATOM 1364 C CA . PHE A 1 173 ? -10.188 -42.039 27.827 1.00 17.52 187 PHE A CA 1
ATOM 1365 C C . PHE A 1 173 ? -9.531 -43.363 28.181 1.00 17.92 187 PHE A C 1
ATOM 1366 O O . PHE A 1 173 ? -8.321 -43.515 28.038 1.00 18.03 187 PHE A O 1
ATOM 1374 N N . GLY A 1 174 ? -10.331 -44.347 28.542 1.00 18.12 188 GLY A N 1
ATOM 1375 C CA . GLY A 1 174 ? -9.868 -45.743 28.489 1.00 18.66 188 GLY A CA 1
ATOM 1376 C C . GLY A 1 174 ? -9.148 -46.176 29.747 1.00 19.78 188 GLY A C 1
ATOM 1377 O O . GLY A 1 174 ? -8.888 -45.335 30.662 1.00 16.39 188 GLY A O 1
ATOM 1378 N N . ILE A 1 175 ? -8.925 -47.483 29.813 1.00 22.81 189 ILE A N 1
ATOM 1379 C CA . ILE A 1 175 ? -8.297 -48.221 30.943 1.00 24.24 189 ILE A CA 1
ATOM 1380 C C . ILE A 1 175 ? -6.883 -48.630 30.511 1.00 26.29 189 ILE A C 1
ATOM 1381 O O . ILE A 1 175 ? -6.725 -49.192 29.388 1.00 23.40 189 ILE A O 1
ATOM 1386 N N . ARG A 1 176 ? -5.890 -48.387 31.363 1.00 29.52 190 ARG A N 1
ATOM 1387 C CA . ARG A 1 176 ? -4.508 -48.876 31.126 1.00 34.59 190 ARG A CA 1
ATOM 1388 C C . ARG A 1 176 ? -4.523 -50.395 31.297 1.00 32.94 190 ARG A C 1
ATOM 1389 O O . ARG A 1 176 ? -5.185 -50.876 32.254 1.00 28.89 190 ARG A O 1
ATOM 1397 N N . ASN A 1 177 ? -3.855 -51.131 30.404 1.00 35.85 191 ASN A N 1
ATOM 1398 C CA . ASN A 1 177 ? -3.974 -52.614 30.380 1.00 41.67 191 ASN A CA 1
ATOM 1399 C C . ASN A 1 177 ? -3.468 -53.170 31.724 1.00 39.08 191 ASN A C 1
ATOM 1400 O O . ASN A 1 177 ? -3.920 -54.257 32.113 1.00 37.54 191 ASN A O 1
ATOM 1405 N N . GLU A 1 178 ? -2.683 -52.399 32.478 1.00 39.35 192 GLU A N 1
ATOM 1406 C CA . GLU A 1 178 ? -2.139 -52.834 33.790 1.00 43.53 192 GLU A CA 1
ATOM 1407 C C . GLU A 1 178 ? -3.264 -52.974 34.807 1.00 41.21 192 GLU A C 1
ATOM 1408 O O . GLU A 1 178 ? -3.049 -53.692 35.775 1.00 42.23 192 GLU A O 1
ATOM 1414 N N . LYS A 1 179 ? -4.392 -52.282 34.636 1.00 37.28 193 LYS A N 1
ATOM 1415 C CA . LYS A 1 179 ? -5.497 -52.297 35.633 1.00 36.18 193 LYS A CA 1
ATOM 1416 C C . LYS A 1 179 ? -6.601 -53.273 35.185 1.00 31.11 193 LYS A C 1
ATOM 1417 O O . LYS A 1 179 ? -7.639 -53.314 35.850 1.00 30.28 193 LYS A O 1
ATOM 1420 N N . LEU A 1 180 ? -6.378 -54.069 34.133 1.00 27.38 194 LEU A N 1
ATOM 1421 C CA . LEU A 1 180 ? -7.409 -54.968 33.549 1.00 27.76 194 LEU A CA 1
ATOM 1422 C C . LEU A 1 180 ? -7.968 -55.925 34.609 1.00 24.77 194 LEU A C 1
ATOM 1423 O O . LEU A 1 180 ? -9.211 -56.113 34.636 1.00 23.46 194 LEU A O 1
ATOM 1428 N N . GLN A 1 181 ? -7.117 -56.498 35.469 1.00 24.21 195 GLN A N 1
ATOM 1429 C CA . GLN A 1 181 ? -7.547 -57.518 36.454 1.00 24.59 195 GLN A CA 1
ATOM 1430 C C . GLN A 1 181 ? -8.538 -56.895 37.442 1.00 22.97 195 GLN A C 1
ATOM 1431 O O . GLN A 1 181 ? -9.503 -57.597 37.780 1.00 22.61 195 GLN A O 1
ATOM 1437 N N . TRP A 1 182 ? -8.353 -55.633 37.844 1.00 22.46 196 TRP A N 1
ATOM 1438 C CA . TRP A 1 182 ? -9.325 -54.953 38.746 1.00 23.42 196 TRP A CA 1
ATOM 1439 C C . TRP A 1 182 ? -10.731 -55.039 38.135 1.00 21.94 196 TRP A C 1
ATOM 1440 O O . TRP A 1 182 ? -11.701 -55.380 38.832 1.00 21.70 196 TRP A O 1
ATOM 1451 N N . PHE A 1 183 ? -10.840 -54.705 36.855 1.00 20.27 197 PHE A N 1
ATOM 1452 C CA . PHE A 1 183 ? -12.124 -54.646 36.134 1.00 18.80 197 PHE A CA 1
ATOM 1453 C C . PHE A 1 183 ? -12.725 -56.054 36.011 1.00 17.87 197 PHE A C 1
ATOM 1454 O O . PHE A 1 183 ? -13.922 -56.235 36.248 1.00 17.22 197 PHE A O 1
ATOM 1462 N N . LEU A 1 184 ? -11.926 -57.044 35.637 1.00 18.88 198 LEU A N 1
ATOM 1463 C CA . LEU A 1 184 ? -12.431 -58.438 35.536 1.00 18.32 198 LEU A CA 1
ATOM 1464 C C . LEU A 1 184 ? -12.930 -58.911 36.907 1.00 17.94 198 LEU A C 1
ATOM 1465 O O . LEU A 1 184 ? -14.043 -59.472 36.981 1.00 18.07 198 LEU A O 1
ATOM 1470 N N . ASP A 1 185 ? -12.202 -58.626 37.975 1.00 18.81 199 ASP A N 1
ATOM 1471 C CA . ASP A 1 185 ? -12.628 -59.107 39.315 1.00 21.45 199 ASP A CA 1
ATOM 1472 C C . ASP A 1 185 ? -13.957 -58.442 39.678 1.00 19.68 199 ASP A C 1
ATOM 1473 O O . ASP A 1 185 ? -14.825 -59.124 40.206 1.00 20.15 199 ASP A O 1
ATOM 1478 N N . GLN A 1 186 ? -14.113 -57.151 39.360 1.00 21.13 200 GLN A N 1
ATOM 1479 C CA . GLN A 1 186 ? -15.355 -56.392 39.653 1.00 21.61 200 GLN A CA 1
ATOM 1480 C C . GLN A 1 186 ? -16.513 -56.992 38.864 1.00 21.94 200 GLN A C 1
ATOM 1481 O O . GLN A 1 186 ? -17.624 -57.102 39.432 1.00 22.52 200 GLN A O 1
ATOM 1487 N N . VAL A 1 187 ? -16.299 -57.330 37.586 1.00 21.07 201 VAL A N 1
ATOM 1488 C CA . VAL A 1 187 ? -17.366 -57.910 36.726 1.00 20.64 201 VAL A CA 1
ATOM 1489 C C . VAL A 1 187 ? -17.791 -59.255 37.322 1.00 20.02 201 VAL A C 1
ATOM 1490 O O . VAL A 1 187 ? -19.006 -59.539 37.379 1.00 18.26 201 VAL A O 1
ATOM 1494 N N . LYS A 1 188 ? -16.813 -60.077 37.682 1.00 20.29 202 LYS A N 1
ATOM 1495 C CA . LYS A 1 188 ? -17.034 -61.415 38.292 1.00 23.11 202 LYS A CA 1
ATOM 1496 C C . LYS A 1 188 ? -17.793 -61.262 39.619 1.00 20.25 202 LYS A C 1
ATOM 1497 O O . LYS A 1 188 ? -18.516 -62.189 39.996 1.00 20.14 202 LYS A O 1
ATOM 1503 N N . ALA A 1 189 ? -17.620 -60.144 40.320 1.00 19.60 203 ALA A N 1
ATOM 1504 C CA . ALA A 1 189 ? -18.31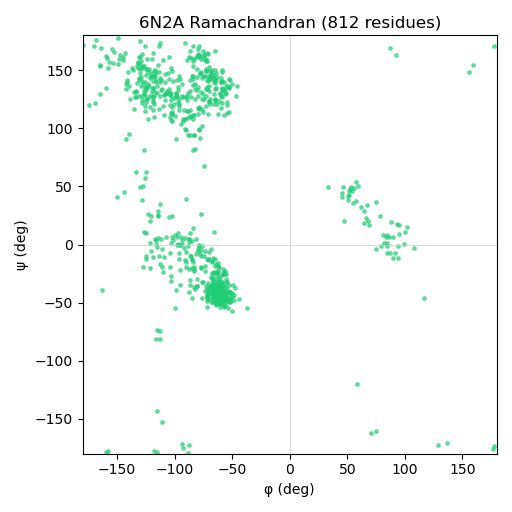5 -59.889 41.607 1.00 19.88 203 ALA A CA 1
ATOM 1505 C C . ALA A 1 189 ? -19.784 -59.473 41.387 1.00 21.59 203 ALA A C 1
ATOM 1506 O O . ALA A 1 189 ? -20.531 -59.631 42.362 1.00 19.97 203 ALA A O 1
ATOM 1508 N N . HIS A 1 190 ? -20.197 -58.989 40.192 1.00 19.12 204 HIS A N 1
ATOM 1509 C CA . HIS A 1 190 ? -21.563 -58.436 39.930 1.00 20.65 204 HIS A CA 1
ATOM 1510 C C . HIS A 1 190 ? -22.215 -59.140 38.746 1.00 22.04 204 HIS A C 1
ATOM 1511 O O . HIS A 1 190 ? -22.619 -58.498 37.772 1.00 23.85 204 HIS A O 1
ATOM 1518 N N . PRO A 1 191 ? -22.369 -60.477 38.773 1.00 20.66 205 PRO A N 1
ATOM 1519 C CA . PRO A 1 191 ? -22.925 -61.193 37.627 1.00 22.79 205 PRO A CA 1
ATOM 1520 C C . PRO A 1 191 ? -24.375 -60.794 37.325 1.00 23.86 205 PRO A C 1
ATOM 1521 O O . PRO A 1 191 ? -24.804 -60.888 36.171 1.00 22.62 205 PRO A O 1
ATOM 1525 N N . LYS A 1 192 ? -25.128 -60.392 38.346 1.00 21.44 206 LYS A N 1
ATOM 1526 C CA . LYS A 1 192 ? -26.541 -60.002 38.115 1.00 24.85 206 LYS A CA 1
ATOM 1527 C C . LYS A 1 192 ? -26.579 -58.681 37.320 1.00 20.68 206 LYS A C 1
ATOM 1528 O O . LYS A 1 192 ? -27.408 -58.543 36.421 1.00 21.43 206 LYS A O 1
ATOM 1534 N N . GLU A 1 193 ? -25.716 -57.735 37.652 1.00 19.79 207 GLU A N 1
ATOM 1535 C CA . GLU A 1 193 ? -25.729 -56.354 37.105 1.00 20.50 207 GLU A CA 1
ATOM 1536 C C . GLU A 1 193 ? -24.948 -56.221 35.786 1.00 18.44 207 GLU A C 1
ATOM 1537 O O . GLU A 1 193 ? -25.243 -55.271 35.006 1.00 17.01 207 GLU A O 1
ATOM 1543 N N . LEU A 1 194 ? -23.901 -57.027 35.594 1.00 18.99 208 LEU A N 1
ATOM 1544 C CA . LEU A 1 194 ? -22.904 -56.847 34.502 1.00 18.72 208 LEU A CA 1
ATOM 1545 C C . LEU A 1 194 ? -22.780 -58.134 33.694 1.00 18.31 208 LEU A C 1
ATOM 1546 O O . LEU A 1 194 ? -22.618 -59.220 34.268 1.00 17.17 208 LEU A O 1
ATOM 1551 N N . LYS A 1 195 ? -22.897 -58.017 32.389 1.00 17.06 209 LYS A N 1
ATOM 1552 C CA . LYS A 1 195 ? -22.454 -59.077 31.473 1.00 17.09 209 LYS A CA 1
ATOM 1553 C C . LYS A 1 195 ? -21.350 -58.477 30.600 1.00 15.72 209 LYS A C 1
ATOM 1554 O O . LYS A 1 195 ? -21.651 -57.614 29.800 1.00 16.50 209 LYS A O 1
ATOM 1560 N N . LEU A 1 196 ? -20.112 -58.897 30.790 1.00 16.47 210 LEU A N 1
ATOM 1561 C CA . LEU A 1 196 ? -18.948 -58.460 29.974 1.00 17.65 210 LEU A CA 1
ATOM 1562 C C . LEU A 1 196 ? -19.036 -59.176 28.623 1.00 18.77 210 LEU A C 1
ATOM 1563 O O . LEU A 1 196 ? -18.947 -60.426 28.629 1.00 19.94 210 LEU A O 1
ATOM 1568 N N . VAL A 1 197 ? -19.259 -58.450 27.526 1.00 16.73 211 VAL A N 1
ATOM 1569 C CA . VAL A 1 197 ? -19.501 -59.062 26.183 1.00 18.50 211 VAL A CA 1
ATOM 1570 C C . VAL A 1 197 ? -18.356 -58.741 25.230 1.00 16.78 211 VAL A C 1
ATOM 1571 O O . VAL A 1 197 ? -18.366 -59.308 24.103 1.00 15.22 211 VAL A O 1
ATOM 1575 N N . GLY A 1 198 ? -17.453 -57.837 25.611 1.00 16.77 212 GLY A N 1
ATOM 1576 C CA . GLY A 1 198 ? -16.356 -57.473 24.701 1.00 17.47 212 GLY A CA 1
ATOM 1577 C C . GLY A 1 198 ? -15.416 -56.395 25.205 1.00 16.37 212 GLY A C 1
ATOM 1578 O O . GLY A 1 198 ? -15.435 -56.005 26.397 1.00 15.91 212 GLY A O 1
ATOM 1579 N N . ALA A 1 199 ? -14.540 -56.001 24.298 1.00 15.47 213 ALA A N 1
ATOM 1580 C CA . ALA A 1 199 ? -13.468 -55.024 24.528 1.00 15.52 213 ALA A CA 1
ATOM 1581 C C . ALA A 1 199 ? -13.530 -53.980 23.414 1.00 15.08 213 ALA A C 1
ATOM 1582 O O . ALA A 1 199 ? -13.931 -54.307 22.283 1.00 15.66 213 ALA A O 1
ATOM 1584 N N . HIS A 1 200 ? -13.097 -52.776 23.744 1.00 15.50 214 HIS A N 1
ATOM 1585 C CA . HIS A 1 200 ? -13.247 -51.567 22.919 1.00 15.34 214 HIS A CA 1
ATOM 1586 C C . HIS A 1 200 ? -11.920 -50.823 22.908 1.00 16.27 214 HIS A C 1
ATOM 1587 O O . HIS A 1 200 ? -11.338 -50.666 23.995 1.00 16.55 214 HIS A O 1
ATOM 1594 N N . CYS A 1 201 ? -11.443 -50.441 21.730 1.00 16.55 215 CYS A N 1
ATOM 1595 C CA . CYS A 1 201 ? -10.422 -49.389 21.592 1.00 18.95 215 CYS A CA 1
ATOM 1596 C C . CYS A 1 201 ? -10.923 -48.394 20.555 1.00 19.37 215 CYS A C 1
ATOM 1597 O O . CYS A 1 201 ? -11.680 -48.773 19.619 1.00 18.79 215 CYS A O 1
ATOM 1600 N N . HIS A 1 202 ? -10.452 -47.177 20.700 1.00 18.53 216 HIS A N 1
ATOM 1601 C CA . HIS A 1 202 ? -10.648 -46.110 19.706 1.00 19.53 216 HIS A CA 1
ATOM 1602 C C . HIS A 1 202 ? -9.333 -45.351 19.600 1.00 19.20 216 HIS A C 1
ATOM 1603 O O . HIS A 1 202 ? -8.844 -44.941 20.639 1.00 19.30 216 HIS A O 1
ATOM 1610 N N . LEU A 1 203 ? -8.803 -45.250 18.384 1.00 21.05 217 LEU A N 1
ATOM 1611 C CA . LEU A 1 203 ? -7.352 -45.038 18.135 1.00 22.33 217 LEU A CA 1
ATOM 1612 C C . LEU A 1 203 ? -7.067 -43.594 17.725 1.00 23.85 217 LEU A C 1
ATOM 1613 O O . LEU A 1 203 ? -5.886 -43.275 17.598 1.00 28.54 217 LEU A O 1
ATOM 1618 N N . GLY A 1 204 ? -8.097 -42.773 17.497 1.00 24.38 218 GLY A N 1
ATOM 1619 C CA . GLY A 1 204 ? -7.933 -41.389 17.001 1.00 23.91 218 GLY A CA 1
ATOM 1620 C C . GLY A 1 204 ? -8.933 -41.036 15.906 1.00 22.59 218 GLY A C 1
ATOM 1621 O O . GLY A 1 204 ? -9.856 -41.803 15.653 1.00 19.88 218 GLY A O 1
ATOM 1622 N N . SER A 1 205 ? -8.752 -39.888 15.259 1.00 25.36 219 SER A N 1
ATOM 1623 C CA . SER A 1 205 ? -9.614 -39.408 14.154 1.00 26.38 219 SER A CA 1
ATOM 1624 C C . SER A 1 205 ? -8.695 -39.057 12.981 1.00 27.18 219 SER A C 1
ATOM 1625 O O . SER A 1 205 ? -7.470 -38.953 13.184 1.00 27.87 219 SER A O 1
ATOM 1628 N N . THR A 1 206 ? -9.270 -38.931 11.794 1.00 29.38 220 THR A N 1
ATOM 1629 C CA . THR A 1 206 ? -8.560 -38.597 10.533 1.00 28.98 220 THR A CA 1
ATOM 1630 C C . THR A 1 206 ? -7.366 -39.540 10.338 1.00 29.00 220 THR A C 1
ATOM 1631 O O . THR A 1 206 ? -6.319 -39.061 9.900 1.00 24.73 220 THR A O 1
ATOM 1635 N N . ILE A 1 207 ? -7.543 -40.838 10.605 1.00 25.71 221 ILE A N 1
ATOM 1636 C CA . ILE A 1 207 ? -6.500 -41.872 10.371 1.00 26.93 221 ILE A CA 1
ATOM 1637 C C . ILE A 1 207 ? -6.400 -42.152 8.864 1.00 24.48 221 ILE A C 1
ATOM 1638 O O . ILE A 1 207 ? -7.416 -42.520 8.258 1.00 22.85 221 ILE A O 1
ATOM 1643 N N . THR A 1 208 ? -5.191 -42.025 8.312 1.00 24.56 222 THR A N 1
ATOM 1644 C CA . THR A 1 208 ? -4.913 -42.119 6.858 1.00 27.01 222 THR A CA 1
ATOM 1645 C C . THR A 1 208 ? -4.023 -43.323 6.562 1.00 25.57 222 THR A C 1
ATOM 1646 O O . THR A 1 208 ? -3.745 -43.521 5.375 1.00 23.27 222 THR A O 1
ATOM 1650 N N . LYS A 1 209 ? -3.583 -44.068 7.577 1.00 26.58 223 LYS A N 1
ATOM 1651 C CA . LYS A 1 209 ? -2.739 -45.283 7.404 1.00 28.25 223 LYS A CA 1
ATOM 1652 C C . LYS A 1 209 ? -3.326 -46.387 8.286 1.00 29.40 223 LYS A C 1
ATOM 1653 O O . LYS A 1 209 ? -3.538 -46.144 9.488 1.00 29.28 223 LYS A O 1
ATOM 1656 N N . VAL A 1 210 ? -3.601 -47.559 7.728 1.00 28.52 224 VAL A N 1
ATOM 1657 C CA . VAL A 1 210 ? -4.403 -48.583 8.457 1.00 30.41 224 VAL A CA 1
ATOM 1658 C C . VAL A 1 210 ? -3.503 -49.479 9.300 1.00 27.28 224 VAL A C 1
ATOM 1659 O O . VAL A 1 210 ? -4.065 -50.306 10.034 1.00 26.84 224 VAL A O 1
ATOM 1663 N N . ASP A 1 211 ? -2.180 -49.275 9.276 1.00 28.51 225 ASP A N 1
ATOM 1664 C CA . ASP A 1 211 ? -1.253 -50.114 10.080 1.00 29.42 225 ASP A CA 1
ATOM 1665 C C . ASP A 1 211 ? -1.620 -50.003 11.574 1.00 26.46 225 ASP A C 1
ATOM 1666 O O . ASP A 1 211 ? -1.527 -51.017 12.248 1.00 26.27 225 ASP A O 1
ATOM 1671 N N . ILE A 1 212 ? -2.074 -48.853 12.071 1.00 24.57 226 ILE A N 1
ATOM 1672 C CA . ILE A 1 212 ? -2.485 -48.701 13.505 1.00 23.48 226 ILE A CA 1
ATOM 1673 C C . ILE A 1 212 ? -3.631 -49.678 13.815 1.00 22.10 226 ILE A C 1
ATOM 1674 O O . ILE A 1 212 ? -3.627 -50.233 14.930 1.00 22.01 226 ILE A O 1
ATOM 1679 N N . PHE A 1 213 ? -4.569 -49.898 12.883 1.00 23.37 227 PHE A N 1
ATOM 1680 C CA . PHE A 1 213 ? -5.690 -50.858 13.095 1.00 24.43 227 PHE A CA 1
ATOM 1681 C C . PHE A 1 213 ? -5.142 -52.282 13.176 1.00 24.87 227 PHE A C 1
ATOM 1682 O O . PHE A 1 213 ? -5.561 -53.044 14.084 1.00 26.21 227 PHE A O 1
ATOM 1690 N N . ARG A 1 214 ? -4.240 -52.658 12.279 1.00 25.39 228 ARG A N 1
ATOM 1691 C CA A ARG A 1 214 ? -3.641 -54.019 12.301 0.47 25.85 228 ARG A CA 1
ATOM 1692 C CA B ARG A 1 214 ? -3.581 -53.997 12.277 0.53 26.49 228 ARG A CA 1
ATOM 1693 C C . ARG A 1 214 ? -2.924 -54.246 13.639 1.00 24.90 228 ARG A C 1
ATOM 1694 O O . ARG A 1 214 ? -3.180 -55.301 14.253 1.00 23.62 228 ARG A O 1
ATOM 1709 N N . ASP A 1 215 ? -2.093 -53.301 14.065 1.00 24.14 229 ASP A N 1
ATOM 1710 C CA . ASP A 1 215 ? -1.202 -53.482 15.237 1.00 24.54 229 ASP A CA 1
ATOM 1711 C C . ASP A 1 215 ? -2.056 -53.461 16.509 1.00 24.17 229 ASP A C 1
ATOM 1712 O O . ASP A 1 215 ? -1.813 -54.295 17.366 1.00 21.58 229 ASP A O 1
ATOM 1717 N N . ALA A 1 216 ? -3.021 -52.538 16.616 1.00 25.21 230 ALA A N 1
ATOM 1718 C CA . ALA A 1 216 ? -3.945 -52.437 17.772 1.00 24.65 230 ALA A CA 1
ATOM 1719 C C . ALA A 1 216 ? -4.825 -53.689 17.890 1.00 22.66 230 ALA A C 1
ATOM 1720 O O . ALA A 1 216 ? -5.003 -54.182 19.032 1.00 19.61 230 ALA A O 1
ATOM 1722 N N . ALA A 1 217 ? -5.326 -54.228 16.774 1.00 22.60 231 ALA A N 1
ATOM 1723 C CA . ALA A 1 217 ? -6.227 -55.409 16.805 1.00 23.54 231 ALA A CA 1
ATOM 1724 C C . ALA A 1 217 ? -5.473 -56.633 17.338 1.00 23.54 231 ALA A C 1
ATOM 1725 O O . ALA A 1 217 ? -6.079 -57.407 18.106 1.00 24.89 231 ALA A O 1
ATOM 1727 N N . VAL A 1 218 ? -4.195 -56.786 16.981 1.00 23.28 232 VAL A N 1
ATOM 1728 C CA . VAL A 1 218 ? -3.342 -57.896 17.489 1.00 23.18 232 VAL A CA 1
ATOM 1729 C C . VAL A 1 218 ? -3.295 -57.773 19.012 1.00 22.17 232 VAL A C 1
ATOM 1730 O O . VAL A 1 218 ? -3.475 -58.798 19.706 1.00 22.55 232 VAL A O 1
ATOM 1734 N N . LEU A 1 219 ? -3.084 -56.565 19.536 1.00 22.29 233 LEU A N 1
ATOM 1735 C CA . LEU A 1 219 ? -3.045 -56.382 21.003 1.00 22.02 233 LEU A CA 1
ATOM 1736 C C . LEU A 1 219 ? -4.438 -56.607 21.599 1.00 21.97 233 LEU A C 1
ATOM 1737 O O . LEU A 1 219 ? -4.516 -57.199 22.694 1.00 24.14 233 LEU A O 1
ATOM 1742 N N . MET A 1 220 ? -5.511 -56.162 20.931 1.00 22.23 234 MET A N 1
ATOM 1743 C CA . MET A 1 220 ? -6.894 -56.326 21.475 1.00 20.01 234 MET A CA 1
ATOM 1744 C C . MET A 1 220 ? -7.261 -57.810 21.469 1.00 21.19 234 MET A C 1
ATOM 1745 O O . MET A 1 220 ? -7.860 -58.262 22.448 1.00 22.20 234 MET A O 1
ATOM 1750 N N . ILE A 1 221 ? -6.828 -58.582 20.474 1.00 22.54 235 ILE A N 1
ATOM 1751 C CA . ILE A 1 221 ? -7.128 -60.044 20.448 1.00 23.49 235 ILE A CA 1
ATOM 1752 C C . ILE A 1 221 ? -6.368 -60.709 21.600 1.00 22.71 235 ILE A C 1
ATOM 1753 O O . ILE A 1 221 ? -6.942 -61.632 22.224 1.00 23.93 235 ILE A O 1
ATOM 1758 N N . GLU A 1 222 ? -5.144 -60.278 21.927 1.00 24.33 236 GLU A N 1
ATOM 1759 C CA A GLU A 1 222 ? -4.459 -60.907 23.087 0.53 24.58 236 GLU A CA 1
ATOM 1760 C CA B GLU A 1 222 ? -4.369 -60.760 23.108 0.47 24.67 236 GLU A CA 1
ATOM 1761 C C . GLU A 1 222 ? -5.207 -60.554 24.378 1.00 23.59 236 GLU A C 1
ATOM 1762 O O . GLU A 1 222 ? -5.296 -61.459 25.192 1.00 25.77 236 GLU A O 1
ATOM 1773 N N . TYR A 1 223 ? -5.765 -59.348 24.549 1.00 23.99 237 TYR A N 1
ATOM 1774 C CA . TYR A 1 223 ? -6.581 -59.049 25.763 1.00 23.81 237 TYR A CA 1
ATOM 1775 C C . TYR A 1 223 ? -7.821 -59.944 25.776 1.00 21.79 237 TYR A C 1
ATOM 1776 O O . TYR A 1 223 ? -8.191 -60.443 26.858 1.00 21.13 237 TYR A O 1
ATOM 1785 N N . ILE A 1 224 ? -8.484 -60.108 24.637 1.00 20.28 238 ILE A N 1
ATOM 1786 C CA . ILE A 1 224 ? -9.730 -60.927 24.551 1.00 22.52 238 ILE A CA 1
ATOM 1787 C C . ILE A 1 224 ? -9.389 -62.403 24.827 1.00 22.67 238 ILE A C 1
ATOM 1788 O O . ILE A 1 224 ? -10.175 -63.060 25.517 1.00 21.18 238 ILE A O 1
ATOM 1793 N N . ASP A 1 225 ? -8.287 -62.912 24.284 1.00 25.32 239 ASP A N 1
ATOM 1794 C CA . ASP A 1 225 ? -7.808 -64.280 24.634 1.00 27.61 239 ASP A CA 1
ATOM 1795 C C . ASP A 1 225 ? -7.705 -64.392 26.161 1.00 25.67 239 ASP A C 1
ATOM 1796 O O . ASP A 1 225 ? -8.190 -65.386 26.697 1.00 26.60 239 ASP A O 1
ATOM 1801 N N . GLU A 1 226 ? -7.058 -63.436 26.830 1.00 28.79 240 GLU A N 1
ATOM 1802 C CA . GLU A 1 226 ? -6.807 -63.525 28.295 1.00 27.88 240 GLU A CA 1
ATOM 1803 C C . GLU A 1 226 ? -8.154 -63.484 29.013 1.00 26.50 240 GLU A C 1
ATOM 1804 O O . GLU A 1 226 ? -8.376 -64.300 29.928 1.00 26.86 240 GLU A O 1
ATOM 1810 N N . ILE A 1 227 ? -9.035 -62.574 28.605 1.00 22.56 241 ILE A N 1
ATOM 1811 C CA . ILE A 1 227 ? -10.386 -62.453 29.214 1.00 22.58 241 ILE A CA 1
ATOM 1812 C C . ILE A 1 227 ? -11.131 -63.782 29.035 1.00 22.93 241 ILE A C 1
ATOM 1813 O O . ILE A 1 227 ? -11.723 -64.273 30.024 1.00 22.61 241 ILE A O 1
ATOM 1818 N N . ARG A 1 228 ? -11.102 -64.378 27.845 1.00 22.53 242 ARG A N 1
ATOM 1819 C CA . ARG A 1 228 ? -11.860 -65.638 27.597 1.00 24.82 242 ARG A CA 1
ATOM 1820 C C . ARG A 1 228 ? -11.272 -66.770 28.444 1.00 23.47 242 ARG A C 1
ATOM 1821 O O . ARG A 1 228 ? -12.044 -67.588 28.945 1.00 23.92 242 ARG A O 1
ATOM 1829 N N . ARG A 1 229 ? -9.964 -66.814 28.588 1.00 24.96 243 ARG A N 1
ATOM 1830 C CA . ARG A 1 229 ? -9.303 -67.862 29.418 1.00 32.69 243 ARG A CA 1
ATOM 1831 C C . ARG A 1 229 ? -9.750 -67.766 30.883 1.00 32.47 243 ARG A C 1
ATOM 1832 O O . ARG A 1 229 ? -9.857 -68.794 31.523 1.00 33.46 243 ARG A O 1
ATOM 1840 N N . GLN A 1 230 ? -10.047 -66.580 31.388 1.00 30.20 244 GLN A N 1
ATOM 1841 C CA . GLN A 1 230 ? -10.513 -66.393 32.779 1.00 29.78 244 GLN A CA 1
ATOM 1842 C C . GLN A 1 230 ? -12.013 -66.696 32.883 1.00 31.71 244 GLN A C 1
ATOM 1843 O O . GLN A 1 230 ? -12.585 -66.494 33.966 1.00 34.35 244 GLN A O 1
ATOM 1849 N N . GLY A 1 231 ? -12.651 -67.154 31.801 1.00 30.11 245 GLY A N 1
ATOM 1850 C CA . GLY A 1 231 ? -14.014 -67.693 31.893 1.00 28.03 245 GLY A CA 1
ATOM 1851 C C . GLY A 1 231 ? -15.079 -66.666 31.573 1.00 29.07 245 GLY A C 1
ATOM 1852 O O . GLY A 1 231 ? -16.259 -67.009 31.696 1.00 28.70 245 GLY A O 1
ATOM 1853 N N . PHE A 1 232 ? -14.727 -65.473 31.082 1.00 27.71 246 PHE A N 1
ATOM 1854 C CA . PHE A 1 232 ? -15.748 -64.533 30.543 1.00 27.76 246 PHE A CA 1
ATOM 1855 C C . PHE A 1 232 ? -16.109 -64.880 29.090 1.00 28.87 246 PHE A C 1
ATOM 1856 O O . PHE A 1 232 ? -15.197 -65.029 28.262 1.00 29.59 246 PHE A O 1
ATOM 1864 N N . GLU A 1 233 ? -17.408 -64.900 28.780 1.00 32.02 247 GLU A N 1
ATOM 1865 C CA . GLU A 1 233 ? -17.956 -65.106 27.410 1.00 38.40 247 GLU A CA 1
ATOM 1866 C C . GLU A 1 233 ? -17.959 -63.779 26.642 1.00 34.89 247 GLU A C 1
ATOM 1867 O O . GLU A 1 233 ? -18.939 -63.031 26.726 1.00 39.41 247 GLU A O 1
ATOM 1873 N N . VAL A 1 234 ? -16.893 -63.547 25.880 1.00 29.35 248 VAL A N 1
ATOM 1874 C CA . VAL A 1 234 ? -16.632 -62.311 25.088 1.00 30.08 248 VAL A CA 1
ATOM 1875 C C . VAL A 1 234 ? -17.003 -62.601 23.634 1.00 26.30 248 VAL A C 1
ATOM 1876 O O . VAL A 1 234 ? -16.387 -63.538 23.083 1.00 26.57 248 VAL A O 1
ATOM 1880 N N . SER A 1 235 ? -17.937 -61.849 23.033 1.00 22.74 249 SER A N 1
ATOM 1881 C CA . SER A 1 235 ? -18.338 -62.096 21.623 1.00 22.33 249 SER A CA 1
ATOM 1882 C C . SER A 1 235 ? -18.100 -60.875 20.723 1.00 20.33 249 SER A C 1
ATOM 1883 O O . SER A 1 235 ? -18.285 -61.012 19.490 1.00 17.76 249 SER A O 1
ATOM 1886 N N . TYR A 1 236 ? -17.682 -59.724 21.269 1.00 17.91 250 TYR A N 1
ATOM 1887 C CA . TYR A 1 236 ? -17.484 -58.499 20.468 1.00 17.81 250 TYR A CA 1
ATOM 1888 C C . TYR A 1 236 ? -16.083 -57.927 20.638 1.00 18.13 250 TYR A C 1
ATOM 1889 O O . TYR A 1 236 ? -15.533 -57.859 21.751 1.00 18.59 250 TYR A O 1
ATOM 1898 N N . LEU A 1 237 ? -15.549 -57.463 19.517 1.00 16.89 251 LEU A N 1
ATOM 1899 C CA . LEU A 1 237 ? -14.380 -56.574 19.482 1.00 16.13 251 LEU A CA 1
ATOM 1900 C C . LEU A 1 237 ? -14.864 -55.297 18.828 1.00 15.17 251 LEU A C 1
ATOM 1901 O O . LEU A 1 237 ? -15.310 -55.342 17.665 1.00 16.00 251 LEU A O 1
ATOM 1906 N N . ASN A 1 238 ? -14.841 -54.213 19.574 1.00 14.04 252 ASN A N 1
ATOM 1907 C CA . ASN A 1 238 ? -15.176 -52.872 19.040 1.00 13.68 252 ASN A CA 1
ATOM 1908 C C . ASN A 1 238 ? -13.848 -52.164 18.754 1.00 13.59 252 ASN A C 1
ATOM 1909 O O . ASN A 1 238 ? -13.183 -51.822 19.745 1.00 12.49 252 ASN A O 1
ATOM 1914 N N . ILE A 1 239 ? -13.497 -51.946 17.478 1.00 14.86 253 ILE A N 1
ATOM 1915 C CA . ILE A 1 239 ? -12.222 -51.282 17.071 1.00 17.11 253 ILE A CA 1
ATOM 1916 C C . ILE A 1 239 ? -12.444 -49.780 16.943 1.00 15.98 253 ILE A C 1
ATOM 1917 O O . ILE A 1 239 ? -11.500 -49.097 16.563 1.00 15.96 253 ILE A O 1
ATOM 1922 N N . GLY A 1 240 ? -13.627 -49.277 17.297 1.00 15.52 254 GLY A N 1
ATOM 1923 C CA . GLY A 1 240 ? -13.853 -47.820 17.301 1.00 15.36 254 GLY A CA 1
ATOM 1924 C C . GLY A 1 240 ? -13.910 -47.229 15.895 1.00 16.09 254 GLY A C 1
ATOM 1925 O O . GLY A 1 240 ? -14.188 -47.971 14.903 1.00 14.77 254 GLY A O 1
ATOM 1926 N N . GLY A 1 241 ? -13.741 -45.910 15.805 1.00 15.85 255 GLY A N 1
ATOM 1927 C CA . GLY A 1 241 ? -13.888 -45.183 14.535 1.00 15.60 255 GLY A CA 1
ATOM 1928 C C . GLY A 1 241 ? -12.568 -44.666 14.047 1.00 16.70 255 GLY A C 1
ATOM 1929 O O . GLY A 1 241 ? -11.548 -45.298 14.331 1.00 15.70 255 GLY A O 1
ATOM 1930 N N . GLY A 1 242 ? -12.614 -43.578 13.278 1.00 17.45 256 GLY A N 1
ATOM 1931 C CA . GLY A 1 242 ? -11.440 -42.753 13.016 1.00 18.29 256 GLY A CA 1
ATOM 1932 C C . GLY A 1 242 ? -10.873 -42.847 11.615 1.00 17.71 256 GLY A C 1
ATOM 1933 O O . GLY A 1 242 ? -9.883 -42.118 11.389 1.00 16.78 256 GLY A O 1
ATOM 1934 N N . LEU A 1 243 ? -11.410 -43.685 10.721 1.00 16.86 257 LEU A N 1
ATOM 1935 C CA . LEU A 1 243 ? -10.912 -43.664 9.327 1.00 17.96 257 LEU A CA 1
ATOM 1936 C C . LEU A 1 243 ? -11.052 -42.242 8.790 1.00 19.58 257 LEU A C 1
ATOM 1937 O O . LEU A 1 243 ? -12.133 -41.618 8.958 1.00 19.74 257 LEU A O 1
ATOM 1942 N N . GLY A 1 244 ? -9.998 -41.746 8.150 1.00 18.90 258 GLY A N 1
ATOM 1943 C CA . GLY A 1 244 ? -9.966 -40.399 7.565 1.00 20.03 258 GLY A CA 1
ATOM 1944 C C . GLY A 1 244 ? -10.577 -40.371 6.180 1.00 20.30 258 GLY A C 1
ATOM 1945 O O . GLY A 1 244 ? -10.940 -41.426 5.648 1.00 19.40 258 GLY A O 1
ATOM 1946 N N . ILE A 1 245 ? -10.756 -39.165 5.660 1.00 19.61 259 ILE A N 1
ATOM 1947 C CA . ILE A 1 245 ? -11.097 -38.881 4.246 1.00 20.28 259 ILE A CA 1
ATOM 1948 C C . ILE A 1 245 ? -10.124 -37.822 3.732 1.00 19.79 259 ILE A C 1
ATOM 1949 O O . ILE A 1 245 ? -9.326 -37.257 4.537 1.00 19.18 259 ILE A O 1
ATOM 1954 N N . ASP A 1 246 ? -10.231 -37.522 2.442 1.00 21.20 260 ASP A N 1
ATOM 1955 C CA . ASP A 1 246 ? -9.372 -36.518 1.787 1.00 22.82 260 ASP A CA 1
ATOM 1956 C C . ASP A 1 246 ? -10.058 -35.161 1.930 1.00 22.65 260 ASP A C 1
ATOM 1957 O O . ASP A 1 246 ? -11.166 -35.020 1.417 1.00 28.45 260 ASP A O 1
ATOM 1962 N N . TYR A 1 247 ? -9.464 -34.238 2.664 1.00 21.15 261 TYR A N 1
ATOM 1963 C CA . TYR A 1 247 ? -9.992 -32.851 2.766 1.00 20.85 261 TYR A CA 1
ATOM 1964 C C . TYR A 1 247 ? -9.394 -31.955 1.672 1.00 21.89 261 TYR A C 1
ATOM 1965 O O . TYR A 1 247 ? -9.995 -30.888 1.437 1.00 20.29 261 TYR A O 1
ATOM 1974 N N . TYR A 1 248 ? -8.261 -32.348 1.057 1.00 22.02 262 TYR A N 1
ATOM 1975 C CA . TYR A 1 248 ? -7.433 -31.455 0.197 1.00 24.27 262 TYR A CA 1
ATOM 1976 C C . TYR A 1 248 ? -7.836 -31.523 -1.283 1.00 24.71 262 TYR A C 1
ATOM 1977 O O . TYR A 1 248 ? -7.475 -30.612 -1.990 1.00 28.21 262 TYR A O 1
ATOM 1986 N N . HIS A 1 249 ? -8.624 -32.493 -1.719 1.00 26.42 263 HIS A N 1
ATOM 1987 C CA . HIS A 1 249 ? -9.124 -32.578 -3.116 1.00 27.87 263 HIS A CA 1
ATOM 1988 C C . HIS A 1 249 ? -7.948 -32.431 -4.099 1.00 32.66 263 HIS A C 1
ATOM 1989 O O . HIS A 1 249 ? -8.112 -31.763 -5.138 1.00 34.39 263 HIS A O 1
ATOM 1996 N N . ALA A 1 250 ? -6.791 -33.011 -3.782 1.00 33.23 264 ALA A N 1
ATOM 1997 C CA . ALA A 1 250 ? -5.555 -32.882 -4.580 1.00 36.55 264 ALA A CA 1
ATOM 1998 C C . ALA A 1 250 ? -5.096 -34.268 -5.023 1.00 39.20 264 ALA A C 1
ATOM 1999 O O . ALA A 1 250 ? -3.897 -34.409 -5.298 1.00 45.18 264 ALA A O 1
ATOM 2001 N N . GLY A 1 251 ? -6.002 -35.251 -5.018 1.00 35.47 265 GLY A N 1
ATOM 2002 C CA . GLY A 1 251 ? -5.740 -36.618 -5.503 1.00 38.71 265 GLY A CA 1
ATOM 2003 C C . GLY A 1 251 ? -5.095 -37.560 -4.494 1.00 36.91 265 GLY A C 1
ATOM 2004 O O . GLY A 1 251 ? -4.757 -38.670 -4.910 1.00 39.81 265 GLY A O 1
ATOM 2005 N N . ALA A 1 252 ? -4.943 -37.195 -3.216 1.00 38.31 266 ALA A N 1
ATOM 2006 C CA . ALA A 1 252 ? -4.402 -38.111 -2.186 1.00 37.95 266 ALA A CA 1
ATOM 2007 C C . ALA A 1 252 ? -5.203 -39.417 -2.215 1.00 41.17 266 ALA A C 1
ATOM 2008 O O . ALA A 1 252 ? -6.453 -39.375 -2.425 1.00 40.74 266 ALA A O 1
ATOM 2010 N N . VAL A 1 253 ? -4.511 -40.534 -2.004 1.00 39.96 267 VAL A N 1
ATOM 2011 C CA . VAL A 1 253 ? -5.117 -41.894 -2.011 1.00 41.23 267 VAL A CA 1
ATOM 2012 C C . VAL A 1 253 ? -5.261 -42.351 -0.556 1.00 39.91 267 VAL A C 1
ATOM 2013 O O . VAL A 1 253 ? -4.228 -42.537 0.130 1.00 37.15 267 VAL A O 1
ATOM 2017 N N . LEU A 1 254 ? -6.497 -42.496 -0.086 1.00 34.90 268 LEU A N 1
ATOM 2018 C CA . LEU A 1 254 ? -6.753 -42.891 1.319 1.00 33.36 268 LEU A CA 1
ATOM 2019 C C . LEU A 1 254 ? -7.154 -44.352 1.393 1.00 31.47 268 LEU A C 1
ATOM 2020 O O . LEU A 1 254 ? -7.772 -44.897 0.488 1.00 28.04 268 LEU A O 1
ATOM 2025 N N . PRO A 1 255 ? -6.854 -45.005 2.530 1.00 31.68 269 PRO A N 1
ATOM 2026 C CA . PRO A 1 255 ? -7.322 -46.367 2.752 1.00 26.34 269 PRO A CA 1
ATOM 2027 C C . PRO A 1 255 ? -8.852 -46.344 2.693 1.00 23.72 269 PRO A C 1
ATOM 2028 O O . PRO A 1 255 ? -9.453 -45.370 3.114 1.00 24.45 269 PRO A O 1
ATOM 2032 N N . THR A 1 256 ? -9.423 -47.370 2.077 1.00 22.35 270 THR A N 1
ATOM 2033 C CA . THR A 1 256 ? -10.881 -47.599 1.978 1.00 20.87 270 THR A CA 1
ATOM 2034 C C . THR A 1 256 ? -11.364 -48.362 3.209 1.00 19.73 270 THR A C 1
ATOM 2035 O O . THR A 1 256 ? -10.576 -48.978 3.937 1.00 19.84 270 THR A O 1
ATOM 2039 N N . PRO A 1 257 ? -12.690 -48.421 3.434 1.00 19.18 271 PRO A N 1
ATOM 2040 C CA . PRO A 1 257 ? -13.244 -49.387 4.392 1.00 18.45 271 PRO A CA 1
ATOM 2041 C C . PRO A 1 257 ? -12.757 -50.830 4.158 1.00 19.02 271 PRO A C 1
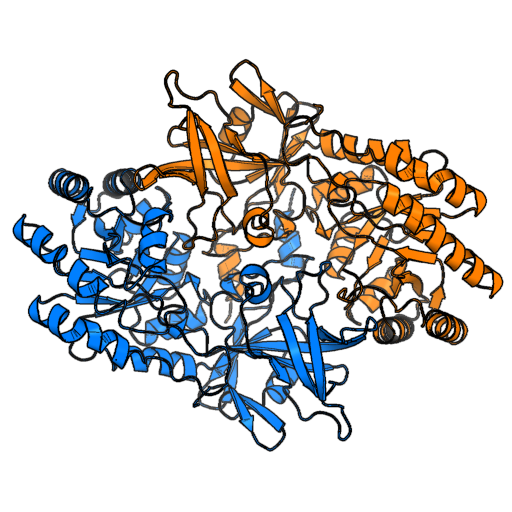ATOM 2042 O O . PRO A 1 257 ? -12.432 -51.489 5.129 1.00 17.21 271 PRO A O 1
ATOM 2046 N N . MET A 1 258 ? -12.674 -51.294 2.903 1.00 19.24 272 MET A N 1
ATOM 2047 C CA . MET A 1 258 ? -12.178 -52.651 2.589 1.00 21.73 272 MET A CA 1
ATOM 2048 C C . MET A 1 258 ? -10.765 -52.790 3.166 1.00 21.02 272 MET A C 1
ATOM 2049 O O . MET A 1 258 ? -10.530 -53.794 3.816 1.00 21.29 272 MET A O 1
ATOM 2054 N N . ASP A 1 259 ? -9.880 -51.826 2.927 1.00 21.84 273 ASP A N 1
ATOM 2055 C CA . ASP A 1 259 ? -8.484 -51.847 3.441 1.00 22.85 273 ASP A CA 1
ATOM 2056 C C . ASP A 1 259 ? -8.521 -51.973 4.960 1.00 22.76 273 ASP A C 1
ATOM 2057 O O . ASP A 1 259 ? -7.734 -52.742 5.495 1.00 25.21 273 ASP A O 1
ATOM 2062 N N . LEU A 1 260 ? -9.383 -51.204 5.617 1.00 23.97 274 LEU A N 1
ATOM 2063 C CA . LEU A 1 260 ? -9.462 -51.150 7.100 1.00 23.16 274 LEU A CA 1
ATOM 2064 C C . LEU A 1 260 ? -9.896 -52.535 7.609 1.00 23.22 274 LEU A C 1
ATOM 2065 O O . LEU A 1 260 ? -9.207 -53.085 8.472 1.00 23.47 274 LEU A O 1
ATOM 2070 N N . ILE A 1 261 ? -10.986 -53.099 7.080 1.00 20.70 275 ILE A N 1
ATOM 2071 C CA . ILE A 1 261 ? -11.533 -54.387 7.593 1.00 21.63 275 ILE A CA 1
ATOM 2072 C C . ILE A 1 261 ? -10.528 -55.496 7.254 1.00 21.20 275 ILE A C 1
ATOM 2073 O O . ILE A 1 261 ? -10.397 -56.403 8.067 1.00 22.50 275 ILE A O 1
ATOM 2078 N N . ASN A 1 262 ? -9.856 -55.432 6.106 1.00 23.67 276 ASN A N 1
ATOM 2079 C CA . ASN A 1 262 ? -8.805 -56.425 5.724 1.00 26.22 276 ASN A CA 1
ATOM 2080 C C . ASN A 1 262 ? -7.706 -56.501 6.794 1.00 26.71 276 ASN A C 1
ATOM 2081 O O . ASN A 1 262 ? -7.063 -57.550 6.846 1.00 30.30 276 ASN A O 1
ATOM 2086 N N . THR A 1 263 ? -7.481 -55.486 7.642 1.00 28.73 277 THR A N 1
ATOM 2087 C CA . THR A 1 263 ? -6.398 -55.561 8.675 1.00 28.60 277 THR A CA 1
ATOM 2088 C C . THR A 1 263 ? -6.798 -56.438 9.873 1.00 28.26 277 THR A C 1
ATOM 2089 O O . THR A 1 263 ? -5.882 -56.873 10.579 1.00 31.93 277 THR A O 1
ATOM 2093 N N . VAL A 1 264 ? -8.085 -56.697 10.089 1.00 24.81 278 VAL A N 1
ATOM 2094 C CA . VAL A 1 264 ? -8.573 -57.432 11.288 1.00 25.76 278 VAL A CA 1
ATOM 2095 C C . VAL A 1 264 ? -9.414 -58.663 10.887 1.00 25.25 278 VAL A C 1
ATOM 2096 O O . VAL A 1 264 ? -9.723 -59.446 11.783 1.00 22.73 278 VAL A O 1
ATOM 2100 N N . ARG A 1 265 ? -9.767 -58.822 9.610 1.00 24.04 279 ARG A N 1
ATOM 2101 C CA . ARG A 1 265 ? -10.723 -59.848 9.086 1.00 26.37 279 ARG A CA 1
ATOM 2102 C C . ARG A 1 265 ? -10.368 -61.255 9.602 1.00 25.13 279 ARG A C 1
ATOM 2103 O O . ARG A 1 265 ? -11.216 -61.896 10.291 1.00 22.00 279 ARG A O 1
ATOM 2111 N N . GLU A 1 266 ? -9.142 -61.713 9.337 1.00 27.69 280 GLU A N 1
ATOM 2112 C CA . GLU A 1 266 ? -8.731 -63.113 9.625 1.00 31.28 280 GLU A CA 1
ATOM 2113 C C . GLU A 1 266 ? -8.727 -63.358 11.136 1.00 28.36 280 GLU A C 1
ATOM 2114 O O . GLU A 1 266 ? -9.162 -64.458 11.532 1.00 26.28 280 GLU A O 1
ATOM 2120 N N . LEU A 1 267 ? -8.297 -62.386 11.950 1.00 25.59 281 LEU A N 1
ATOM 2121 C CA . LEU A 1 267 ? -8.220 -62.557 13.436 1.00 25.84 281 LEU A CA 1
ATOM 2122 C C . LEU A 1 267 ? -9.617 -62.588 14.042 1.00 22.73 281 LEU A C 1
ATOM 2123 O O . LEU A 1 267 ? -9.907 -63.468 14.860 1.00 22.22 281 LEU A O 1
ATOM 2128 N N . VAL A 1 268 ? -10.460 -61.652 13.647 1.00 20.97 282 VAL A N 1
ATOM 2129 C CA . VAL A 1 268 ? -11.887 -61.665 14.031 1.00 21.86 282 VAL A CA 1
ATOM 2130 C C . VAL A 1 268 ? -12.503 -63.027 13.647 1.00 21.80 282 VAL A C 1
ATOM 2131 O O . VAL A 1 268 ? -13.073 -63.675 14.522 1.00 22.38 282 VAL A O 1
ATOM 2135 N N . LEU A 1 269 ? -12.407 -63.472 12.394 1.00 21.94 283 LEU A N 1
ATOM 2136 C CA . LEU A 1 269 ? -13.041 -64.760 11.973 1.00 21.65 283 LEU A CA 1
ATOM 2137 C C . LEU A 1 269 ? -12.454 -65.933 12.781 1.00 19.50 283 LEU A C 1
ATOM 2138 O O . LEU A 1 269 ? -13.238 -66.761 13.196 1.00 20.86 283 LEU A O 1
ATOM 2143 N N . SER A 1 270 ? -11.137 -65.995 13.011 1.00 21.28 284 SER A N 1
ATOM 2144 C CA . SER A 1 270 ? -10.469 -67.123 13.718 1.00 22.70 284 SER A CA 1
ATOM 2145 C C . SER A 1 270 ? -10.966 -67.211 15.167 1.00 22.49 284 SER A C 1
ATOM 2146 O O . SER A 1 270 ? -11.097 -68.332 15.686 1.00 21.58 284 SER A O 1
ATOM 2149 N N . ARG A 1 271 ? -11.267 -66.078 15.797 1.00 22.70 285 ARG A N 1
ATOM 2150 C CA . ARG A 1 271 ? -11.745 -66.033 17.202 1.00 23.07 285 ARG A CA 1
ATOM 2151 C C . ARG A 1 271 ? -13.264 -66.022 17.283 1.00 22.29 285 ARG A C 1
ATOM 2152 O O . ARG A 1 271 ? -13.766 -65.993 18.418 1.00 23.28 285 ARG A O 1
ATOM 2160 N N . ASP A 1 272 ? -13.971 -66.059 16.157 1.00 21.14 286 ASP A N 1
ATOM 2161 C CA . ASP A 1 272 ? -15.461 -66.012 16.123 1.00 23.21 286 ASP A CA 1
ATOM 2162 C C . ASP A 1 272 ? -15.937 -64.782 16.917 1.00 24.23 286 ASP A C 1
ATOM 2163 O O . ASP A 1 272 ? -16.841 -64.903 17.756 1.00 26.90 286 ASP A O 1
ATOM 2168 N N . LEU A 1 273 ? -15.364 -63.619 16.630 1.00 22.09 287 LEU A N 1
ATOM 2169 C CA . LEU A 1 273 ? -15.803 -62.332 17.219 1.00 20.43 287 LEU A CA 1
ATOM 2170 C C . LEU A 1 273 ? -16.786 -61.621 16.286 1.00 21.21 287 LEU A C 1
ATOM 2171 O O . LEU A 1 273 ? -16.647 -61.713 15.079 1.00 22.57 287 LEU A O 1
ATOM 2176 N N . ASN A 1 274 ? -17.790 -60.963 16.859 1.00 20.84 288 ASN A N 1
ATOM 2177 C CA . ASN A 1 274 ? -18.570 -59.916 16.176 1.00 19.85 288 ASN A CA 1
ATOM 2178 C C . ASN A 1 274 ? -17.697 -58.655 16.170 1.00 20.10 288 ASN A C 1
ATOM 2179 O O . ASN A 1 274 ? -17.157 -58.295 17.236 1.00 19.52 288 ASN A O 1
ATOM 2184 N N . LEU A 1 275 ? -17.550 -58.009 15.020 1.00 17.69 289 LEU A N 1
ATOM 2185 C CA . LEU A 1 275 ? -16.786 -56.750 14.939 1.00 17.80 289 LEU A CA 1
ATOM 2186 C C . LEU A 1 275 ? -17.721 -55.553 14.998 1.00 17.14 289 LEU A C 1
ATOM 2187 O O . LEU A 1 275 ? -18.573 -55.437 14.123 1.00 18.26 289 LEU A O 1
ATOM 2192 N N . ILE A 1 276 ? -17.521 -54.666 15.969 1.00 15.78 290 ILE A N 1
ATOM 2193 C CA . ILE A 1 276 ? -18.182 -53.338 15.960 1.00 16.07 290 ILE A CA 1
ATOM 2194 C C . ILE A 1 276 ? -17.167 -52.333 15.426 1.00 14.95 290 ILE A C 1
ATOM 2195 O O . ILE A 1 276 ? -16.005 -52.323 15.906 1.00 13.47 290 ILE A O 1
ATOM 2200 N N . ILE A 1 277 ? -17.596 -51.536 14.466 1.00 16.48 291 ILE A N 1
ATOM 2201 C CA . ILE A 1 277 ? -16.844 -50.347 13.970 1.00 16.36 291 ILE A CA 1
ATOM 2202 C C . ILE A 1 277 ? -17.728 -49.134 14.250 1.00 15.42 291 ILE A C 1
ATOM 2203 O O . ILE A 1 277 ? -18.969 -49.300 14.306 1.00 14.66 291 ILE A O 1
ATOM 2208 N N . GLU A 1 278 ? -17.121 -47.973 14.492 1.00 15.35 292 GLU A N 1
ATOM 2209 C CA . GLU A 1 278 ? -17.835 -46.775 15.010 1.00 14.70 292 GLU A CA 1
ATOM 2210 C C . GLU A 1 278 ? -17.570 -45.567 14.122 1.00 15.08 292 GLU A C 1
ATOM 2211 O O . GLU A 1 278 ? -17.309 -44.486 14.623 1.00 16.63 292 GLU A O 1
ATOM 2217 N N . PRO A 1 279 ? -17.739 -45.655 12.789 1.00 14.82 293 PRO A N 1
ATOM 2218 C CA . PRO A 1 279 ? -17.406 -44.540 11.904 1.00 14.83 293 PRO A CA 1
ATOM 2219 C C . PRO A 1 279 ? -18.385 -43.363 12.019 1.00 14.64 293 PRO A C 1
ATOM 2220 O O . PRO A 1 279 ? -19.621 -43.575 12.106 1.00 16.50 293 PRO A O 1
ATOM 2224 N N . GLY A 1 280 ? -17.827 -42.150 12.068 1.00 14.27 294 GLY A N 1
ATOM 2225 C CA . GLY A 1 280 ? -18.575 -40.880 11.982 1.00 14.07 294 GLY A CA 1
ATOM 2226 C C . GLY A 1 280 ? -18.180 -40.138 10.715 1.00 14.20 294 GLY A C 1
ATOM 2227 O O . GLY A 1 280 ? -18.927 -40.214 9.719 1.00 14.93 294 GLY A O 1
ATOM 2228 N N . ARG A 1 281 ? -16.967 -39.566 10.703 1.00 13.69 295 ARG A N 1
ATOM 2229 C CA . ARG A 1 281 ? -16.441 -38.788 9.565 1.00 14.49 295 ARG A CA 1
ATOM 2230 C C . ARG A 1 281 ? -16.585 -39.577 8.248 1.00 14.86 295 ARG A C 1
ATOM 2231 O O . ARG A 1 281 ? -17.045 -38.999 7.249 1.00 13.68 295 ARG A O 1
ATOM 2239 N N . SER A 1 282 ? -16.169 -40.848 8.228 1.00 16.10 296 SER A N 1
ATOM 2240 C CA . SER A 1 282 ? -16.107 -41.687 6.995 1.00 16.14 296 SER A CA 1
ATOM 2241 C C . SER A 1 282 ? -17.511 -42.120 6.539 1.00 16.91 296 SER A C 1
ATOM 2242 O O . SER A 1 282 ? -17.611 -42.718 5.451 1.00 19.59 296 SER A O 1
ATOM 2245 N N . LEU A 1 283 ? -18.563 -41.828 7.290 1.00 16.60 297 LEU A N 1
ATOM 2246 C CA . LEU A 1 283 ? -19.955 -42.041 6.796 1.00 15.98 297 LEU A CA 1
ATOM 2247 C C . LEU A 1 283 ? -20.568 -40.737 6.271 1.00 16.85 297 LEU A C 1
ATOM 2248 O O . LEU A 1 283 ? -21.227 -40.829 5.237 1.00 17.85 297 LEU A O 1
ATOM 2253 N N . ILE A 1 284 ? -20.335 -39.565 6.903 1.00 16.59 298 ILE A N 1
ATOM 2254 C CA . ILE A 1 284 ? -21.149 -38.342 6.621 1.00 15.45 298 ILE A CA 1
ATOM 2255 C C . ILE A 1 284 ? -20.297 -37.140 6.133 1.00 15.36 298 ILE A C 1
ATOM 2256 O O . ILE A 1 284 ? -20.888 -36.220 5.568 1.00 15.25 298 ILE A O 1
ATOM 2261 N N . ALA A 1 285 ? -18.977 -37.069 6.360 1.00 14.21 299 ALA A N 1
ATOM 2262 C CA . ALA A 1 285 ? -18.210 -35.820 6.125 1.00 13.51 299 ALA A CA 1
ATOM 2263 C C . ALA A 1 285 ? -18.334 -35.410 4.664 1.00 14.28 299 ALA A C 1
ATOM 2264 O O . ALA A 1 285 ? -18.587 -34.226 4.410 1.00 13.88 299 ALA A O 1
ATOM 2266 N N . ASN A 1 286 ? -18.082 -36.337 3.741 1.00 15.38 300 ASN A N 1
ATOM 2267 C CA . ASN A 1 286 ? -17.810 -36.012 2.319 1.00 15.97 300 ASN A CA 1
ATOM 2268 C C . ASN A 1 286 ? -19.113 -35.910 1.519 1.00 17.00 300 ASN A C 1
ATOM 2269 O O . ASN A 1 286 ? -18.991 -35.843 0.273 1.00 18.06 300 ASN A O 1
ATOM 2274 N N . THR A 1 287 ? -20.277 -35.905 2.186 1.00 16.10 301 THR A N 1
ATOM 2275 C CA . THR A 1 287 ? -21.620 -35.871 1.546 1.00 16.96 301 THR A CA 1
ATOM 2276 C C . THR A 1 287 ? -22.161 -34.448 1.451 1.00 16.60 301 THR A C 1
ATOM 2277 O O . THR A 1 287 ? -23.295 -34.288 0.991 1.00 19.99 301 THR A O 1
ATOM 2281 N N . CYS A 1 288 ? -21.421 -33.460 1.932 1.00 16.40 302 CYS A N 1
ATOM 2282 C CA . CYS A 1 288 ? -21.995 -32.165 2.361 1.00 15.91 302 CYS A CA 1
ATOM 2283 C C . CYS A 1 288 ? -21.076 -31.002 1.993 1.00 15.67 302 CYS A C 1
ATOM 2284 O O . CYS A 1 288 ? -19.851 -31.096 2.184 1.00 15.89 302 CYS A O 1
ATOM 2287 N N . CYS A 1 289 ? -21.682 -29.931 1.514 1.00 16.43 303 CYS A N 1
ATOM 2288 C CA . CYS A 1 289 ? -21.069 -28.572 1.427 1.00 16.70 303 CYS A CA 1
ATOM 2289 C C . CYS A 1 289 ? -21.826 -27.601 2.312 1.00 14.41 303 CYS A C 1
ATOM 2290 O O . CYS A 1 289 ? -23.074 -27.673 2.358 1.00 14.78 303 CYS A O 1
ATOM 2293 N N . PHE A 1 290 ? -21.088 -26.715 2.959 1.00 14.36 304 PHE A N 1
ATOM 2294 C CA . PHE A 1 290 ? -21.590 -25.471 3.580 1.00 14.38 304 PHE A CA 1
ATOM 2295 C C . PHE A 1 290 ? -21.665 -24.417 2.476 1.00 15.07 304 PHE A C 1
ATOM 2296 O O . PHE A 1 290 ? -20.612 -24.000 1.987 1.00 14.95 304 PHE A O 1
ATOM 2304 N N . VAL A 1 291 ? -22.887 -24.025 2.108 1.00 15.54 305 VAL A N 1
ATOM 2305 C CA . VAL A 1 291 ? -23.170 -23.181 0.914 1.00 16.71 305 VAL A CA 1
ATOM 2306 C C . VAL A 1 291 ? -23.337 -21.738 1.383 1.00 17.32 305 VAL A C 1
ATOM 2307 O O . VAL A 1 291 ? -24.193 -21.510 2.241 1.00 16.80 305 VAL A O 1
ATOM 2311 N N . ASN A 1 292 ? -22.591 -20.813 0.768 1.00 18.00 306 ASN A N 1
ATOM 2312 C CA . ASN A 1 292 ? -22.475 -19.399 1.211 1.00 18.20 306 ASN A CA 1
ATOM 2313 C C . ASN A 1 292 ? -22.722 -18.480 0.014 1.00 18.82 306 ASN A C 1
ATOM 2314 O O . ASN A 1 292 ? -22.642 -18.939 -1.144 1.00 17.81 306 ASN A O 1
ATOM 2319 N N . HIS A 1 293 ? -23.037 -17.226 0.320 1.00 18.72 307 HIS A N 1
ATOM 2320 C CA . HIS A 1 293 ? -23.068 -16.097 -0.626 1.00 18.92 307 HIS A CA 1
ATOM 2321 C C . HIS A 1 293 ? -21.955 -15.127 -0.256 1.00 18.20 307 HIS A C 1
ATOM 2322 O O . HIS A 1 293 ? -21.755 -14.855 0.965 1.00 17.13 307 HIS A O 1
ATOM 2329 N N . VAL A 1 294 ? -21.340 -14.545 -1.269 1.00 19.48 308 VAL A N 1
ATOM 2330 C CA . VAL A 1 294 ? -20.248 -13.547 -1.084 1.00 20.20 308 VAL A CA 1
ATOM 2331 C C . VAL A 1 294 ? -20.892 -12.218 -0.720 1.00 20.01 308 VAL A C 1
ATOM 2332 O O . VAL A 1 294 ? -21.663 -11.690 -1.522 1.00 21.71 308 VAL A O 1
ATOM 2336 N N . THR A 1 295 ? -20.572 -11.708 0.461 1.00 19.36 309 THR A N 1
ATOM 2337 C CA . THR A 1 295 ? -20.969 -10.355 0.879 1.00 19.78 309 THR A CA 1
ATOM 2338 C C . THR A 1 295 ? -20.142 -9.337 0.094 1.00 19.75 309 THR A C 1
ATOM 2339 O O . THR A 1 295 ? -20.717 -8.353 -0.411 1.00 21.74 309 THR A O 1
ATOM 2343 N N . GLY A 1 296 ? -18.833 -9.522 0.039 1.00 18.79 310 GLY A N 1
ATOM 2344 C CA . GLY A 1 296 ? -17.942 -8.570 -0.627 1.00 21.46 310 GLY A CA 1
ATOM 2345 C C . GLY A 1 296 ? -16.500 -8.987 -0.484 1.00 21.49 310 GLY A C 1
ATOM 2346 O O . GLY A 1 296 ? -16.226 -9.986 0.219 1.00 20.95 310 GLY A O 1
ATOM 2347 N N . VAL A 1 297 ? -15.636 -8.293 -1.216 1.00 19.65 311 VAL A N 1
ATOM 2348 C CA . VAL A 1 297 ? -14.176 -8.531 -1.275 1.00 20.45 311 VAL A CA 1
ATOM 2349 C C . VAL A 1 297 ? -13.495 -7.255 -0.772 1.00 21.75 311 VAL A C 1
ATOM 2350 O O . VAL A 1 297 ? -13.955 -6.146 -1.159 1.00 20.63 311 VAL A O 1
ATOM 2354 N N . LYS A 1 298 ? -12.488 -7.395 0.095 1.00 22.25 312 LYS A N 1
ATOM 2355 C CA . LYS A 1 298 ? -11.712 -6.241 0.612 1.00 21.76 312 LYS A CA 1
ATOM 2356 C C . LYS A 1 298 ? -10.246 -6.652 0.752 1.00 22.33 312 LYS A C 1
ATOM 2357 O O . LYS A 1 298 ? -9.941 -7.837 0.700 1.00 22.69 312 LYS A O 1
ATOM 2363 N N . THR A 1 299 ? -9.380 -5.665 0.897 1.00 24.21 313 THR A N 1
ATOM 2364 C CA . THR A 1 299 ? -7.936 -5.830 1.171 1.00 25.97 313 THR A CA 1
ATOM 2365 C C . THR A 1 299 ? -7.569 -4.936 2.361 1.00 28.26 313 THR A C 1
ATOM 2366 O O . THR A 1 299 ? -8.202 -3.876 2.547 1.00 28.33 313 THR A O 1
ATOM 2370 N N . ASN A 1 300 ? -6.604 -5.357 3.170 1.00 30.86 314 ASN A N 1
ATOM 2371 C CA . ASN A 1 300 ? -5.988 -4.449 4.173 1.00 34.10 314 ASN A CA 1
ATOM 2372 C C . ASN A 1 300 ? -4.623 -3.951 3.653 1.00 37.02 314 ASN A C 1
ATOM 2373 O O . ASN A 1 300 ? -3.970 -3.228 4.385 1.00 40.87 314 ASN A O 1
ATOM 2378 N N . GLY A 1 301 ? -4.221 -4.293 2.422 1.00 41.65 315 GLY A N 1
ATOM 2379 C CA . GLY A 1 301 ? -2.908 -3.918 1.853 1.00 44.19 315 GLY A CA 1
ATOM 2380 C C . GLY A 1 301 ? -2.026 -5.123 1.547 1.00 41.87 315 GLY A C 1
ATOM 2381 O O . GLY A 1 301 ? -1.439 -5.154 0.448 1.00 45.85 315 GLY A O 1
ATOM 2382 N N . THR A 1 302 ? -1.919 -6.086 2.468 1.00 43.30 316 THR A N 1
ATOM 2383 C CA . THR A 1 302 ? -1.153 -7.353 2.271 1.00 43.95 316 THR A CA 1
ATOM 2384 C C . THR A 1 302 ? -2.080 -8.519 1.900 1.00 39.66 316 THR A C 1
ATOM 2385 O O . THR A 1 302 ? -1.821 -9.185 0.896 1.00 38.81 316 THR A O 1
ATOM 2389 N N . LYS A 1 303 ? -3.094 -8.769 2.728 1.00 36.39 317 LYS A N 1
ATOM 2390 C CA . LYS A 1 303 ? -4.062 -9.884 2.578 1.00 34.53 317 LYS A CA 1
ATOM 2391 C C . LYS A 1 303 ? -5.310 -9.357 1.867 1.00 28.20 317 LYS A C 1
ATOM 2392 O O . LYS A 1 303 ? -5.703 -8.219 2.103 1.00 27.81 317 LYS A O 1
ATOM 2398 N N . ASN A 1 304 ? -5.908 -10.199 1.036 1.00 25.97 318 ASN A N 1
ATOM 2399 C CA . ASN A 1 304 ? -7.248 -10.023 0.419 1.00 26.31 318 ASN A CA 1
ATOM 2400 C C . ASN A 1 304 ? -8.235 -10.960 1.103 1.00 25.06 318 ASN A C 1
ATOM 2401 O O . ASN A 1 304 ? -7.821 -12.080 1.462 1.00 28.59 318 ASN A O 1
ATOM 2406 N N . PHE A 1 305 ? -9.491 -10.534 1.198 1.00 23.01 319 PHE A N 1
ATOM 2407 C CA . PHE A 1 305 ? -10.567 -11.232 1.931 1.00 22.15 319 PHE A CA 1
ATOM 2408 C C . PHE A 1 305 ? -11.780 -11.328 1.023 1.00 21.78 319 PHE A C 1
ATOM 2409 O O . PHE A 1 305 ? -12.227 -10.303 0.439 1.00 21.57 319 PHE A O 1
ATOM 2417 N N . ILE A 1 306 ? -12.273 -12.560 0.894 1.00 20.54 320 ILE A N 1
ATOM 2418 C CA . ILE A 1 306 ? -13.665 -12.850 0.474 1.00 18.89 320 ILE A CA 1
ATOM 2419 C C . ILE A 1 306 ? -14.462 -12.954 1.759 1.00 20.76 320 ILE A C 1
ATOM 2420 O O . ILE A 1 306 ? -14.184 -13.887 2.577 1.00 20.71 320 ILE A O 1
ATOM 2425 N N . VAL A 1 307 ? -15.401 -12.035 1.940 1.00 19.43 321 VAL A N 1
ATOM 2426 C CA . VAL A 1 307 ? -16.278 -12.017 3.138 1.00 20.42 321 VAL A CA 1
ATOM 2427 C C . VAL A 1 307 ? -17.566 -12.724 2.733 1.00 17.75 321 VAL A C 1
ATOM 2428 O O . VAL A 1 307 ? -18.162 -12.272 1.760 1.00 18.10 321 VAL A O 1
ATOM 2432 N N . ILE A 1 308 ? -17.961 -13.747 3.481 1.00 17.86 322 ILE A N 1
ATOM 2433 C CA . ILE A 1 308 ? -19.207 -14.533 3.221 1.00 17.88 322 ILE A CA 1
ATOM 2434 C C . ILE A 1 308 ? -20.222 -14.335 4.344 1.00 16.88 322 ILE A C 1
ATOM 2435 O O . ILE A 1 308 ? -19.872 -13.728 5.380 1.00 17.56 322 ILE A O 1
ATOM 2440 N N . ASP A 1 309 ? -21.449 -14.826 4.131 1.00 17.66 323 ASP A N 1
ATOM 2441 C CA . ASP A 1 309 ? -22.547 -14.763 5.121 1.00 17.78 323 ASP A CA 1
ATOM 2442 C C . ASP A 1 309 ? -22.291 -15.819 6.218 1.00 18.79 323 ASP A C 1
ATOM 2443 O O . ASP A 1 309 ? -22.602 -15.540 7.374 1.00 17.99 323 ASP A O 1
ATOM 2448 N N . GLY A 1 310 ? -21.674 -16.952 5.897 1.00 18.16 324 GLY A N 1
ATOM 2449 C CA . GLY A 1 310 ? -21.403 -18.049 6.852 1.00 17.88 324 GLY A CA 1
ATOM 2450 C C . GLY A 1 310 ? -20.199 -17.737 7.709 1.00 17.40 324 GLY A C 1
ATOM 2451 O O . GLY A 1 310 ? -19.462 -16.797 7.388 1.00 18.39 324 GLY A O 1
ATOM 2452 N N . SER A 1 311 ? -20.027 -18.438 8.818 1.00 16.74 325 SER A N 1
ATOM 2453 C CA . SER A 1 311 ? -19.048 -18.015 9.841 1.00 16.84 325 SER A CA 1
ATOM 2454 C C . SER A 1 311 ? -18.634 -19.163 10.761 1.00 16.72 325 SER A C 1
ATOM 2455 O O . SER A 1 311 ? -19.133 -20.297 10.593 1.00 15.50 325 SER A O 1
ATOM 2458 N N . MET A 1 312 ? -17.769 -18.837 11.736 1.00 16.51 326 MET A N 1
ATOM 2459 C CA . MET A 1 312 ? -17.363 -19.751 12.830 1.00 16.05 326 MET A CA 1
ATOM 2460 C C . MET A 1 312 ? -18.602 -20.110 13.684 1.00 15.63 326 MET A C 1
ATOM 2461 O O . MET A 1 312 ? -18.536 -21.114 14.379 1.00 15.05 326 MET A O 1
ATOM 2466 N N . ALA A 1 313 ? -19.705 -19.351 13.636 1.00 16.07 327 ALA A N 1
ATOM 2467 C CA . ALA A 1 313 ? -20.945 -19.737 14.355 1.00 15.95 327 ALA A CA 1
ATOM 2468 C C . ALA A 1 313 ? -21.475 -21.058 13.782 1.00 15.24 327 ALA A C 1
ATOM 2469 O O . ALA A 1 313 ? -21.726 -21.983 14.540 1.00 17.10 327 ALA A O 1
ATOM 2471 N N . GLU A 1 314 ? -21.532 -21.183 12.463 1.00 15.00 328 GLU A N 1
ATOM 2472 C CA . GLU A 1 314 ? -22.005 -22.403 11.770 1.00 15.59 328 GLU A CA 1
ATOM 2473 C C . GLU A 1 314 ? -20.921 -23.476 11.640 1.00 14.69 328 GLU A C 1
ATOM 2474 O O . GLU A 1 314 ? -21.277 -24.647 11.596 1.00 14.52 328 GLU A O 1
ATOM 2480 N N . LEU A 1 315 ? -19.669 -23.093 11.388 1.00 16.05 329 LEU A N 1
ATOM 2481 C CA . LEU A 1 315 ? -18.587 -24.029 11.022 1.00 16.27 329 LEU A CA 1
ATOM 2482 C C . LEU A 1 315 ? -17.296 -23.614 11.729 1.00 15.35 329 LEU A C 1
ATOM 2483 O O . LEU A 1 315 ? -16.584 -22.750 11.201 1.00 15.29 329 LEU A O 1
ATOM 2488 N N . ILE A 1 316 ? -16.998 -24.209 12.885 1.00 14.61 330 ILE A N 1
ATOM 2489 C CA . ILE A 1 316 ? -15.877 -23.735 13.740 1.00 15.05 330 ILE A CA 1
ATOM 2490 C C . ILE A 1 316 ? -14.594 -24.544 13.472 1.00 15.61 330 ILE A C 1
ATOM 2491 O O . ILE A 1 316 ? -13.539 -24.111 13.928 1.00 13.20 330 ILE A O 1
ATOM 2496 N N . ARG A 1 317 ? -14.666 -25.674 12.762 1.00 15.74 331 ARG A N 1
ATOM 2497 C CA . ARG A 1 317 ? -13.539 -26.649 12.653 1.00 17.14 331 ARG A CA 1
ATOM 2498 C C . ARG A 1 317 ? -12.235 -25.975 12.228 1.00 17.18 331 ARG A C 1
ATOM 2499 O O . ARG A 1 317 ? -11.175 -26.271 12.784 1.00 17.64 331 ARG A O 1
ATOM 2507 N N . PRO A 1 318 ? -12.229 -25.147 11.165 1.00 18.50 332 PRO A N 1
ATOM 2508 C CA . PRO A 1 318 ? -10.997 -24.492 10.710 1.00 19.90 332 PRO A CA 1
ATOM 2509 C C . PRO A 1 318 ? -10.321 -23.666 11.804 1.00 20.32 332 PRO A C 1
ATOM 2510 O O . PRO A 1 318 ? -9.127 -23.781 11.987 1.00 21.86 332 PRO A O 1
ATOM 2514 N N . SER A 1 319 ? -11.117 -22.915 12.545 1.00 20.27 333 SER A N 1
ATOM 2515 C CA . SER A 1 319 ? -10.654 -22.068 13.662 1.00 21.45 333 SER A CA 1
ATOM 2516 C C . SER A 1 319 ? -10.227 -22.920 14.860 1.00 20.65 333 SER A C 1
ATOM 2517 O O . SER A 1 319 ? -9.202 -22.607 15.483 1.00 22.56 333 SER A O 1
ATOM 2520 N N . LEU A 1 320 ? -11.041 -23.900 15.241 1.00 18.28 334 LEU A N 1
ATOM 2521 C CA . LEU A 1 320 ? -10.806 -24.715 16.454 1.00 18.33 334 LEU A CA 1
ATOM 2522 C C . LEU A 1 320 ? -9.621 -25.671 16.234 1.00 18.13 334 LEU A C 1
ATOM 2523 O O . LEU A 1 320 ? -8.900 -25.891 17.196 1.00 19.60 334 LEU A O 1
ATOM 2528 N N . TYR A 1 321 ? -9.443 -26.258 15.042 1.00 17.45 335 TYR A N 1
ATOM 2529 C CA . TYR A 1 321 ? -8.431 -27.323 14.793 1.00 18.23 335 TYR A CA 1
ATOM 2530 C C . TYR A 1 321 ? -7.365 -26.891 13.785 1.00 20.54 335 TYR A C 1
ATOM 2531 O O . TYR A 1 321 ? -6.471 -27.707 13.521 1.00 22.04 335 TYR A O 1
ATOM 2540 N N . ASP A 1 322 ? -7.422 -25.672 13.254 1.00 21.20 336 ASP A N 1
ATOM 2541 C CA . ASP A 1 322 ? -6.562 -25.268 12.112 1.00 24.51 336 ASP A CA 1
ATOM 2542 C C . ASP A 1 322 ? -6.784 -26.259 10.978 1.00 21.90 336 ASP A C 1
ATOM 2543 O O . ASP A 1 322 ? -5.828 -26.674 10.376 1.00 23.33 336 ASP A O 1
ATOM 2548 N N . ALA A 1 323 ? -8.005 -26.745 10.821 1.00 22.47 337 ALA A N 1
ATOM 2549 C CA . ALA A 1 323 ? -8.323 -27.797 9.841 1.00 20.05 337 ALA A CA 1
ATOM 2550 C C . ALA A 1 323 ? -8.463 -27.142 8.466 1.00 20.26 337 ALA A C 1
ATOM 2551 O O . ALA A 1 323 ? -9.022 -26.011 8.380 1.00 17.71 337 ALA A O 1
ATOM 2553 N N . TYR A 1 324 ? -8.031 -27.845 7.420 1.00 18.67 338 TYR A N 1
ATOM 2554 C CA . TYR A 1 324 ? -8.290 -27.467 6.011 1.00 19.32 338 TYR A CA 1
ATOM 2555 C C . TYR A 1 324 ? -9.604 -28.094 5.537 1.00 19.16 338 TYR A C 1
ATOM 2556 O O . TYR A 1 324 ? -9.744 -29.343 5.618 1.00 19.65 338 TYR A O 1
ATOM 2565 N N . GLN A 1 325 ? -10.536 -27.277 5.046 1.00 17.15 339 GLN A N 1
ATOM 2566 C CA . GLN A 1 325 ? -11.662 -27.748 4.213 1.00 16.24 339 GLN A CA 1
ATOM 2567 C C . GLN A 1 325 ? -11.590 -26.975 2.903 1.00 17.97 339 GLN A C 1
ATOM 2568 O O . GLN A 1 325 ? -11.329 -25.751 2.929 1.00 17.77 339 GLN A O 1
ATOM 2574 N N . HIS A 1 326 ? -11.809 -27.675 1.795 1.00 17.69 340 HIS A N 1
ATOM 2575 C CA . HIS A 1 326 ? -11.584 -27.125 0.440 1.00 16.76 340 HIS A CA 1
ATOM 2576 C C . HIS A 1 326 ? -12.669 -26.092 0.108 1.00 18.31 340 HIS A C 1
ATOM 2577 O O . HIS A 1 326 ? -13.868 -26.313 0.471 1.00 16.38 340 HIS A O 1
ATOM 2584 N N . ILE A 1 327 ? -12.280 -25.006 -0.563 1.00 16.91 341 ILE A N 1
ATOM 2585 C CA . ILE A 1 327 ? -13.215 -23.912 -0.908 1.00 17.48 341 ILE A CA 1
ATOM 2586 C C . ILE A 1 327 ? -13.181 -23.679 -2.423 1.00 18.70 341 ILE A C 1
ATOM 2587 O O . ILE A 1 327 ? -12.077 -23.752 -3.034 1.00 16.39 341 ILE A O 1
ATOM 2592 N N . GLU A 1 328 ? -14.369 -23.519 -3.020 1.00 18.15 342 GLU A N 1
ATOM 2593 C CA . GLU A 1 328 ? -14.477 -23.100 -4.440 1.00 21.04 342 GLU A CA 1
ATOM 2594 C C . GLU A 1 328 ? -15.784 -22.362 -4.688 1.00 22.01 342 GLU A C 1
ATOM 2595 O O . GLU A 1 328 ? -16.671 -22.412 -3.844 1.00 21.58 342 GLU A O 1
ATOM 2601 N N . LEU A 1 329 ? -15.855 -21.680 -5.836 1.00 22.51 343 LEU A N 1
ATOM 2602 C CA . LEU A 1 329 ? -17.050 -20.946 -6.277 1.00 21.76 343 LEU A CA 1
ATOM 2603 C C . LEU A 1 329 ? -18.042 -21.916 -6.890 1.00 20.06 343 LEU A C 1
ATOM 2604 O O . LEU A 1 329 ? -17.657 -22.965 -7.439 1.00 20.51 343 LEU A O 1
ATOM 2609 N N . VAL A 1 330 ? -19.301 -21.551 -6.779 1.00 20.12 344 VAL A N 1
ATOM 2610 C CA . VAL A 1 330 ? -20.457 -22.332 -7.280 1.00 19.90 344 VAL A CA 1
ATOM 2611 C C . VAL A 1 330 ? -20.654 -22.101 -8.791 1.00 22.16 344 VAL A C 1
ATOM 2612 O O . VAL A 1 330 ? -21.091 -23.070 -9.485 1.00 21.24 344 VAL A O 1
ATOM 2616 N N . SER A 1 331 ? -20.397 -20.874 -9.275 1.00 22.02 345 SER A N 1
ATOM 2617 C CA . SER A 1 331 ? -20.728 -20.418 -10.656 1.00 24.01 345 SER A CA 1
ATOM 2618 C C . SER A 1 331 ? -19.486 -19.911 -11.374 1.00 26.61 345 SER A C 1
ATOM 2619 O O . SER A 1 331 ? -18.478 -19.570 -10.755 1.00 26.91 345 SER A O 1
ATOM 2622 N N . PRO A 1 332 ? -19.511 -19.865 -12.725 1.00 27.37 346 PRO A N 1
ATOM 2623 C CA . PRO A 1 332 ? -18.395 -19.303 -13.476 1.00 29.05 346 PRO A CA 1
ATOM 2624 C C . PRO A 1 332 ? -18.148 -17.863 -13.041 1.00 25.58 346 PRO A C 1
ATOM 2625 O O . PRO A 1 332 ? -19.073 -17.077 -12.923 1.00 24.00 346 PRO A O 1
ATOM 2629 N N . PRO A 1 333 ? -16.895 -17.465 -12.765 1.00 26.71 347 PRO A N 1
ATOM 2630 C CA . PRO A 1 333 ? -16.607 -16.074 -12.436 1.00 30.35 347 PRO A CA 1
ATOM 2631 C C . PRO A 1 333 ? -16.695 -15.188 -13.679 1.00 36.92 347 PRO A C 1
ATOM 2632 O O . PRO A 1 333 ? -16.536 -15.670 -14.801 1.00 37.37 347 PRO A O 1
ATOM 2636 N N . PRO A 1 334 ? -16.914 -13.862 -13.536 1.00 42.15 348 PRO A N 1
ATOM 2637 C CA . PRO A 1 334 ? -16.790 -12.954 -14.677 1.00 40.93 348 PRO A CA 1
ATOM 2638 C C . PRO A 1 334 ? -15.507 -13.222 -15.483 1.00 40.60 348 PRO A C 1
ATOM 2639 O O . PRO A 1 334 ? -14.435 -13.431 -14.904 1.00 31.43 348 PRO A O 1
ATOM 2643 N N . ALA A 1 335 ? -15.620 -13.220 -16.811 1.00 46.86 349 ALA A N 1
ATOM 2644 C CA . ALA A 1 335 ? -14.462 -13.052 -17.722 1.00 48.11 349 ALA A CA 1
ATOM 2645 C C . ALA A 1 335 ? -13.616 -11.874 -17.201 1.00 47.16 349 ALA A C 1
ATOM 2646 O O . ALA A 1 335 ? -14.197 -10.784 -16.923 1.00 47.65 349 ALA A O 1
ATOM 2648 N N . GLU A 1 336 ? -12.307 -12.073 -17.009 1.00 44.91 350 GLU A N 1
ATOM 2649 C CA . GLU A 1 336 ? -11.390 -10.983 -16.560 1.00 48.50 350 GLU A CA 1
ATOM 2650 C C . GLU A 1 336 ? -11.216 -10.975 -15.035 1.00 44.89 350 GLU A C 1
ATOM 2651 O O . GLU A 1 336 ? -10.324 -10.241 -14.595 1.00 48.48 350 GLU A O 1
ATOM 2653 N N . ALA A 1 337 ? -12.018 -11.722 -14.259 1.00 44.14 351 ALA A N 1
ATOM 2654 C CA . ALA A 1 337 ? -11.803 -11.904 -12.800 1.00 41.93 351 ALA A CA 1
ATOM 2655 C C . ALA A 1 337 ? -10.371 -12.410 -12.597 1.00 38.10 351 ALA A C 1
ATOM 2656 O O . ALA A 1 337 ? -10.031 -13.421 -13.213 1.00 37.01 351 ALA A O 1
ATOM 2658 N N . GLU A 1 338 ? -9.564 -11.689 -11.813 1.00 39.07 352 GLU A N 1
ATOM 2659 C CA . GLU A 1 338 ? -8.166 -12.048 -11.436 1.00 39.99 352 GLU A CA 1
ATOM 2660 C C . GLU A 1 338 ? -8.201 -13.243 -10.477 1.00 40.88 352 GLU A C 1
ATOM 2661 O O . GLU A 1 338 ? -9.001 -13.196 -9.522 1.00 39.67 352 GLU A O 1
ATOM 2663 N N . VAL A 1 339 ? -7.371 -14.261 -10.730 1.00 39.11 353 VAL A N 1
ATOM 2664 C CA . VAL A 1 339 ? -7.067 -15.351 -9.761 1.00 38.54 353 VAL A CA 1
ATOM 2665 C C . VAL A 1 339 ? -5.981 -14.823 -8.821 1.00 39.44 353 VAL A C 1
ATOM 2666 O O . VAL A 1 339 ? -4.958 -14.347 -9.309 1.00 37.06 353 VAL A O 1
ATOM 2670 N N . THR A 1 340 ? -6.225 -14.855 -7.515 1.00 38.58 354 THR A N 1
ATOM 2671 C CA . THR A 1 340 ? -5.223 -14.454 -6.501 1.00 38.74 354 THR A CA 1
ATOM 2672 C C . THR A 1 340 ? -5.562 -15.095 -5.151 1.00 34.98 354 THR A C 1
ATOM 2673 O O . THR A 1 340 ? -6.516 -15.889 -5.088 1.00 32.26 354 THR A O 1
ATOM 2677 N N . LYS A 1 341 ? -4.765 -14.779 -4.136 1.00 31.65 355 LYS A N 1
ATOM 2678 C CA . LYS A 1 341 ? -4.853 -15.371 -2.784 1.00 34.40 355 LYS A CA 1
ATOM 2679 C C . LYS A 1 341 ? -5.866 -14.591 -1.962 1.00 28.73 355 LYS A C 1
ATOM 2680 O O . LYS A 1 341 ? -5.758 -13.359 -1.929 1.00 28.35 355 LYS A O 1
ATOM 2686 N N . PHE A 1 342 ? -6.763 -15.329 -1.299 1.00 27.00 356 PHE A N 1
ATOM 2687 C CA . PHE A 1 342 ? -7.800 -14.831 -0.359 1.00 23.04 356 PHE A CA 1
ATOM 2688 C C . PHE A 1 342 ? -7.818 -15.663 0.925 1.00 22.55 356 PHE A C 1
ATOM 2689 O O . PHE A 1 342 ? -7.649 -16.901 0.862 1.00 22.83 356 PHE A O 1
ATOM 2697 N N . ASP A 1 343 ? -7.979 -14.980 2.058 1.00 20.57 357 ASP A N 1
ATOM 2698 C CA . ASP A 1 343 ? -8.630 -15.537 3.263 1.00 20.47 357 ASP A CA 1
ATOM 2699 C C . ASP A 1 343 ? -10.143 -15.462 3.035 1.00 19.71 357 ASP A C 1
ATOM 2700 O O . ASP A 1 343 ? -10.654 -14.466 2.503 1.00 20.42 357 ASP A O 1
ATOM 2705 N N . VAL A 1 344 ? -10.844 -16.533 3.359 1.00 18.57 358 VAL A N 1
ATOM 2706 C CA . VAL A 1 344 ? -12.332 -16.577 3.306 1.00 17.26 358 VAL A CA 1
ATOM 2707 C C . VAL A 1 344 ? -12.822 -16.443 4.743 1.00 16.64 358 VAL A C 1
ATOM 2708 O O . VAL A 1 344 ? -12.538 -17.336 5.550 1.00 15.42 358 VAL A O 1
ATOM 2712 N N . VAL A 1 345 ? -13.493 -15.336 5.035 1.00 17.24 359 VAL A N 1
ATOM 2713 C CA . VAL A 1 345 ? -13.851 -14.927 6.418 1.00 15.96 359 VAL A CA 1
ATOM 2714 C C . VAL A 1 345 ? -15.352 -14.652 6.469 1.00 16.76 359 VAL A C 1
ATOM 2715 O O . VAL A 1 345 ? -15.938 -14.292 5.428 1.00 17.11 359 VAL A O 1
ATOM 2719 N N . GLY A 1 346 ? -15.937 -14.804 7.654 1.00 16.73 360 GLY A N 1
ATOM 2720 C CA . GLY A 1 346 ? -17.331 -14.461 7.935 1.00 16.78 360 GLY A CA 1
ATOM 2721 C C . GLY A 1 346 ? -17.457 -13.039 8.460 1.00 16.75 360 GLY A C 1
ATOM 2722 O O . GLY A 1 346 ? -16.493 -12.249 8.464 1.00 17.03 360 GLY A O 1
ATOM 2723 N N . PRO A 1 347 ? -18.689 -12.676 8.850 1.00 16.94 361 PRO A N 1
ATOM 2724 C CA . PRO A 1 347 ? -18.991 -11.348 9.388 1.00 17.89 361 PRO A CA 1
ATOM 2725 C C . PRO A 1 347 ? -18.774 -11.263 10.907 1.00 18.71 361 PRO A C 1
ATOM 2726 O O . PRO A 1 347 ? -19.063 -10.235 11.497 1.00 17.18 361 PRO A O 1
ATOM 2730 N N . VAL A 1 348 ? -18.267 -12.339 11.520 1.00 18.49 362 VAL A N 1
ATOM 2731 C CA . VAL A 1 348 ? -18.216 -12.436 12.999 1.00 19.01 362 VAL A CA 1
ATOM 2732 C C . VAL A 1 348 ? -17.044 -11.593 13.494 1.00 19.85 362 VAL A C 1
ATOM 2733 O O . VAL A 1 348 ? -15.987 -11.552 12.815 1.00 19.68 362 VAL A O 1
ATOM 2737 N N . CYS A 1 349 ? -17.243 -11.032 14.689 1.00 20.73 363 CYS A N 1
ATOM 2738 C CA . CYS A 1 349 ? -16.501 -9.911 15.325 1.00 25.16 363 CYS A CA 1
ATOM 2739 C C . CYS A 1 349 ? -15.037 -10.230 15.653 1.00 23.01 363 CYS A C 1
ATOM 2740 O O . CYS A 1 349 ? -14.495 -9.487 16.466 1.00 27.24 363 CYS A O 1
ATOM 2743 N N . GLU A 1 350 ? -14.431 -11.322 15.196 1.00 20.26 364 GLU A N 1
ATOM 2744 C CA . GLU A 1 350 ? -13.041 -11.621 15.627 1.00 19.24 364 GLU A CA 1
ATOM 2745 C C . GLU A 1 350 ? -12.254 -12.323 14.529 1.00 20.58 364 GLU A C 1
ATOM 2746 O O . GLU A 1 350 ? -12.844 -12.901 13.572 1.00 21.97 364 GLU A O 1
ATOM 2752 N N . SER A 1 351 ? -10.927 -12.324 14.679 1.00 21.25 365 SER A N 1
ATOM 2753 C CA . SER A 1 351 ? -10.034 -12.839 13.618 1.00 24.00 365 SER A CA 1
ATOM 2754 C C . SER A 1 351 ? -10.100 -14.379 13.578 1.00 21.54 365 SER A C 1
ATOM 2755 O O . SER A 1 351 ? -9.793 -14.940 12.534 1.00 20.41 365 SER A O 1
ATOM 2758 N N . ALA A 1 352 ? -10.496 -15.062 14.654 1.00 21.52 366 ALA A N 1
ATOM 2759 C CA . ALA A 1 352 ? -10.740 -16.528 14.609 1.00 19.74 366 ALA A CA 1
ATOM 2760 C C . ALA A 1 352 ? -11.874 -16.869 13.634 1.00 19.36 366 ALA A C 1
ATOM 2761 O O . ALA A 1 352 ? -12.041 -18.055 13.350 1.00 19.30 366 ALA A O 1
ATOM 2763 N N . ASP A 1 353 ? -12.700 -15.909 13.217 1.00 18.37 367 ASP A N 1
ATOM 2764 C CA . ASP A 1 353 ? -13.814 -16.189 12.278 1.00 19.10 367 ASP A CA 1
ATOM 2765 C C . ASP A 1 353 ? -13.278 -16.216 10.841 1.00 18.82 367 ASP A C 1
ATOM 2766 O O . ASP A 1 353 ? -13.439 -15.230 10.104 1.00 19.82 367 ASP A O 1
ATOM 2771 N N . PHE A 1 354 ? -12.724 -17.351 10.442 1.00 18.04 368 PHE A N 1
ATOM 2772 C CA . PHE A 1 354 ? -12.292 -17.616 9.059 1.00 17.95 368 PHE A CA 1
ATOM 2773 C C . PHE A 1 354 ? -12.753 -19.031 8.722 1.00 19.17 368 PHE A C 1
ATOM 2774 O O . PHE A 1 354 ? -12.846 -19.888 9.623 1.00 18.84 368 PHE A O 1
ATOM 2782 N N . LEU A 1 355 ? -13.027 -19.277 7.452 1.00 18.99 369 LEU A N 1
ATOM 2783 C CA . LEU A 1 355 ? -13.375 -20.636 6.980 1.00 18.75 369 LEU A CA 1
ATOM 2784 C C . LEU A 1 355 ? -12.168 -21.258 6.269 1.00 18.85 369 LEU A C 1
ATOM 2785 O O . LEU A 1 355 ? -12.095 -22.486 6.182 1.00 18.17 369 LEU A O 1
ATOM 2790 N N . GLY A 1 356 ? -11.292 -20.436 5.703 1.00 18.68 370 GLY A N 1
ATOM 2791 C CA . GLY A 1 356 ? -10.076 -20.913 5.028 1.00 19.88 370 GLY A CA 1
ATOM 2792 C C . GLY A 1 356 ? -9.104 -19.778 4.808 1.00 20.95 370 GLY A C 1
ATOM 2793 O O . GLY A 1 356 ? -9.545 -18.617 4.728 1.00 21.33 370 GLY A O 1
ATOM 2794 N N . LYS A 1 357 ? -7.824 -20.107 4.728 1.00 22.38 371 LYS A N 1
ATOM 2795 C CA . LYS A 1 357 ? -6.742 -19.119 4.527 1.00 23.84 371 LYS A CA 1
ATOM 2796 C C . LYS A 1 357 ? -5.972 -19.430 3.246 1.00 23.43 371 LYS A C 1
ATOM 2797 O O . LYS A 1 357 ? -5.849 -20.608 2.897 1.00 19.87 371 LYS A O 1
ATOM 2803 N N . ASP A 1 358 ? -5.475 -18.382 2.588 1.00 27.30 372 ASP A N 1
ATOM 2804 C CA . ASP A 1 358 ? -4.455 -18.468 1.511 1.00 28.50 372 ASP A CA 1
ATOM 2805 C C . ASP A 1 358 ? -4.979 -19.337 0.374 1.00 25.76 372 ASP A C 1
ATOM 2806 O O . ASP A 1 358 ? -4.265 -20.248 -0.006 1.00 25.69 372 ASP A O 1
ATOM 2811 N N . ARG A 1 359 ? -6.190 -19.069 -0.109 1.00 23.29 373 ARG A N 1
ATOM 2812 C CA . ARG A 1 359 ? -6.843 -19.862 -1.176 1.00 24.03 373 ARG A CA 1
ATOM 2813 C C . ARG A 1 359 ? -6.757 -19.088 -2.496 1.00 24.98 373 ARG A C 1
ATOM 2814 O O . ARG A 1 359 ? -7.156 -17.914 -2.536 1.00 25.61 373 ARG A O 1
ATOM 2822 N N . GLU A 1 360 ? -6.301 -19.753 -3.548 1.00 28.16 374 GLU A N 1
ATOM 2823 C CA . GLU A 1 360 ? -6.149 -19.127 -4.887 1.00 31.11 374 GLU A CA 1
ATOM 2824 C C . GLU A 1 360 ? -7.497 -19.265 -5.576 1.00 26.87 374 GLU A C 1
ATOM 2825 O O . GLU A 1 360 ? -7.857 -20.384 -5.812 1.00 23.28 374 GLU A O 1
ATOM 2831 N N . LEU A 1 361 ? -8.232 -18.168 -5.770 1.00 26.86 375 LEU A N 1
ATOM 2832 C CA . LEU A 1 361 ? -9.612 -18.172 -6.318 1.00 27.37 375 LEU A CA 1
ATOM 2833 C C . LEU A 1 361 ? -9.789 -17.001 -7.278 1.00 27.83 375 LEU A C 1
ATOM 2834 O O . LEU A 1 361 ? -9.245 -15.927 -7.067 1.00 29.90 375 LEU A O 1
ATOM 2839 N N . PRO A 1 362 ? -10.629 -17.164 -8.316 1.00 29.93 376 PRO A N 1
ATOM 2840 C CA . PRO A 1 362 ? -11.091 -16.033 -9.113 1.00 30.25 376 PRO A CA 1
ATOM 2841 C C . PRO A 1 362 ? -11.805 -15.043 -8.184 1.00 27.64 376 PRO A C 1
ATOM 2842 O O . PRO A 1 362 ? -12.558 -15.489 -7.365 1.00 24.17 376 PRO A O 1
ATOM 2846 N N . THR A 1 363 ? -11.503 -13.752 -8.290 1.00 25.97 377 THR A N 1
ATOM 2847 C CA . THR A 1 363 ? -12.166 -12.678 -7.514 1.00 24.90 377 THR A CA 1
ATOM 2848 C C . THR A 1 363 ? -13.662 -12.783 -7.746 1.00 25.26 377 THR A C 1
ATOM 2849 O O . THR A 1 363 ? -14.126 -12.618 -8.869 1.00 25.47 377 THR A O 1
ATOM 2853 N N . PRO A 1 364 ? -14.464 -13.129 -6.719 1.00 22.38 378 PRO A N 1
ATOM 2854 C CA . PRO A 1 364 ? -15.890 -13.323 -6.928 1.00 23.07 378 PRO A CA 1
ATOM 2855 C C . PRO A 1 364 ? -16.651 -12.011 -6.849 1.00 24.46 378 PRO A C 1
ATOM 2856 O O . PRO A 1 364 ? -16.338 -11.169 -6.010 1.00 23.36 378 PRO A O 1
ATOM 2860 N N . PRO A 1 365 ? -17.719 -11.841 -7.650 1.00 25.25 379 PRO A N 1
ATOM 2861 C CA . PRO A 1 365 ? -18.603 -10.699 -7.486 1.00 28.95 379 PRO A CA 1
ATOM 2862 C C . PRO A 1 365 ? -19.491 -10.897 -6.255 1.00 29.41 379 PRO A C 1
ATOM 2863 O O . PRO A 1 365 ? -19.642 -12.032 -5.785 1.00 28.54 379 PRO A O 1
ATOM 2867 N N . GLN A 1 366 ? -20.082 -9.798 -5.788 1.00 29.29 380 GLN A N 1
ATOM 2868 C CA . GLN A 1 366 ? -21.104 -9.788 -4.719 1.00 31.06 380 GLN A CA 1
ATOM 2869 C C . GLN A 1 366 ? -22.216 -10.759 -5.081 1.00 29.04 380 GLN A C 1
ATOM 2870 O O . GLN A 1 366 ? -22.694 -10.681 -6.224 1.00 26.10 380 GLN A O 1
ATOM 2876 N N . GLY A 1 367 ? -22.664 -11.565 -4.111 1.00 22.54 381 GLY A N 1
ATOM 2877 C CA . GLY A 1 367 ? -23.822 -12.457 -4.275 1.00 22.95 381 GLY A CA 1
ATOM 2878 C C . GLY A 1 367 ? -23.457 -13.787 -4.910 1.00 21.58 381 GLY A C 1
ATOM 2879 O O . GLY A 1 367 ? -24.338 -14.629 -4.982 1.00 24.13 381 GLY A O 1
ATOM 2880 N N . ALA A 1 368 ? -22.196 -14.021 -5.276 1.00 21.55 382 ALA A N 1
ATOM 2881 C CA . ALA A 1 368 ? -21.770 -15.295 -5.895 1.00 20.88 382 ALA A CA 1
ATOM 2882 C C . ALA A 1 368 ? -21.842 -16.388 -4.822 1.00 19.76 382 ALA A C 1
ATOM 2883 O O . ALA A 1 368 ? -21.558 -16.085 -3.644 1.00 19.20 382 ALA A O 1
ATOM 2885 N N . GLY A 1 369 ? -22.227 -17.605 -5.194 1.00 16.90 383 GLY A N 1
ATOM 2886 C CA . GLY A 1 369 ? -22.151 -18.771 -4.293 1.00 17.28 383 GLY A CA 1
ATOM 2887 C C . GLY A 1 369 ? -20.708 -19.227 -4.047 1.00 15.86 383 GLY A C 1
ATOM 2888 O O . GLY A 1 369 ? -19.922 -19.188 -4.961 1.00 16.74 383 GLY A O 1
ATOM 2889 N N . LEU A 1 370 ? -20.413 -19.699 -2.836 1.00 15.42 384 LEU A N 1
ATOM 2890 C CA . LEU A 1 370 ? -19.113 -20.240 -2.428 1.00 16.03 384 LEU A CA 1
ATOM 2891 C C . LEU A 1 370 ? -19.421 -21.429 -1.523 1.00 16.64 384 LEU A C 1
ATOM 2892 O O . LEU A 1 370 ? -20.395 -21.329 -0.733 1.00 17.98 384 LEU A O 1
ATOM 2897 N N . VAL A 1 371 ? -18.633 -22.500 -1.629 1.00 16.45 385 VAL A N 1
ATOM 2898 C CA . VAL A 1 371 ? -18.826 -23.709 -0.776 1.00 16.42 385 VAL A CA 1
ATOM 2899 C C . VAL A 1 371 ? -17.573 -23.974 0.042 1.00 16.42 385 VAL A C 1
ATOM 2900 O O . VAL A 1 371 ? -16.417 -23.703 -0.414 1.00 14.04 385 VAL A O 1
ATOM 2904 N N . VAL A 1 372 ? -17.833 -24.468 1.252 1.00 16.13 386 VAL A N 1
ATOM 2905 C CA . VAL A 1 372 ? -16.840 -25.169 2.081 1.00 15.87 386 VAL A CA 1
ATOM 2906 C C . VAL A 1 372 ? -17.207 -26.646 1.972 1.00 14.97 386 VAL A C 1
ATOM 2907 O O . VAL A 1 372 ? -18.336 -27.023 2.330 1.00 15.51 386 VAL A O 1
ATOM 2911 N N . HIS A 1 373 ? -16.272 -27.436 1.463 1.00 15.42 387 HIS A N 1
ATOM 2912 C CA . HIS A 1 373 ? -16.460 -28.865 1.135 1.00 15.77 387 HIS A CA 1
ATOM 2913 C C . HIS A 1 373 ? -16.364 -29.742 2.392 1.00 15.64 387 HIS A C 1
ATOM 2914 O O . HIS A 1 373 ? -15.789 -29.296 3.431 1.00 13.91 387 HIS A O 1
ATOM 2921 N N . ASP A 1 374 ? -16.843 -30.980 2.264 1.00 15.42 388 ASP A N 1
ATOM 2922 C CA . ASP A 1 374 ? -16.646 -32.056 3.264 1.00 15.73 388 ASP A CA 1
ATOM 2923 C C . ASP A 1 374 ? -17.061 -31.524 4.633 1.00 15.15 388 ASP A C 1
ATOM 2924 O O . ASP A 1 374 ? -16.365 -31.773 5.637 1.00 16.94 388 ASP A O 1
ATOM 2929 N N . ALA A 1 375 ? -18.214 -30.873 4.658 1.00 14.45 389 ALA A N 1
ATOM 2930 C CA . ALA A 1 375 ? -18.752 -30.179 5.838 1.00 13.95 389 ALA A CA 1
ATOM 2931 C C . ALA A 1 375 ? -19.848 -31.024 6.495 1.00 13.36 389 ALA A C 1
ATOM 2932 O O . ALA A 1 375 ? -20.584 -30.459 7.267 1.00 14.24 389 ALA A O 1
ATOM 2934 N N . GLY A 1 376 ? -19.861 -32.353 6.328 1.00 12.80 390 GLY A N 1
ATOM 2935 C CA . GLY A 1 376 ? -20.963 -33.197 6.844 1.00 13.74 390 GLY A CA 1
ATOM 2936 C C . GLY A 1 376 ? -20.725 -33.644 8.286 1.00 13.54 390 GLY A C 1
ATOM 2937 O O . GLY A 1 376 ? -21.715 -34.026 8.944 1.00 12.95 390 GLY A O 1
ATOM 2938 N N . ALA A 1 377 ? -19.465 -33.639 8.757 1.00 12.84 391 ALA A N 1
ATOM 2939 C CA . ALA A 1 377 ? -19.071 -34.179 10.088 1.00 13.02 391 ALA A CA 1
ATOM 2940 C C . ALA A 1 377 ? -18.473 -33.086 10.977 1.00 13.13 391 ALA A C 1
ATOM 2941 O O . ALA A 1 377 ? -17.496 -32.422 10.561 1.00 13.45 391 ALA A O 1
ATOM 2943 N N . TYR A 1 378 ? -19.021 -32.935 12.189 1.00 12.82 392 TYR A N 1
ATOM 2944 C CA . TYR A 1 378 ? -18.468 -32.029 13.226 1.00 13.04 392 TYR A CA 1
ATOM 2945 C C . TYR A 1 378 ? -18.549 -30.574 12.749 1.00 13.23 392 TYR A C 1
ATOM 2946 O O . TYR A 1 378 ? -17.714 -29.746 13.154 1.00 14.03 392 TYR A O 1
ATOM 2955 N N . CYS A 1 379 ? -19.541 -30.263 11.909 1.00 14.16 393 CYS A N 1
ATOM 2956 C CA . CYS A 1 379 ? -19.782 -28.902 11.379 1.00 13.94 393 CYS A CA 1
ATOM 2957 C C . CYS A 1 379 ? -21.099 -28.394 11.968 1.00 13.73 393 CYS A C 1
ATOM 2958 O O . CYS A 1 379 ? -21.058 -27.756 13.028 1.00 13.82 393 CYS A O 1
ATOM 2961 N N . MET A 1 380 ? -22.238 -28.766 11.417 1.00 13.66 394 MET A N 1
ATOM 2962 C CA . MET A 1 380 ? -23.533 -28.396 12.043 1.00 13.80 394 MET A CA 1
ATOM 2963 C C . MET A 1 380 ? -23.525 -28.905 13.496 1.00 14.31 394 MET A C 1
ATOM 2964 O O . MET A 1 380 ? -24.070 -28.192 14.348 1.00 14.14 394 MET A O 1
ATOM 2969 N N . SER A 1 381 ? -22.951 -30.088 13.774 1.00 12.90 395 SER A N 1
ATOM 2970 C CA . SER A 1 381 ? -23.067 -30.679 15.124 1.00 14.26 395 SER A CA 1
ATOM 2971 C C . SER A 1 381 ? -22.393 -29.767 16.160 1.00 13.42 395 SER A C 1
ATOM 2972 O O . SER A 1 381 ? -22.762 -29.834 17.335 1.00 12.89 395 SER A O 1
ATOM 2975 N N . MET A 1 382 ? -21.450 -28.929 15.735 1.00 14.92 396 MET A N 1
ATOM 2976 C CA . MET A 1 382 ? -20.670 -28.049 16.642 1.00 15.26 396 MET A CA 1
ATOM 2977 C C . MET A 1 382 ? -21.126 -26.606 16.481 1.00 14.80 396 MET A C 1
ATOM 2978 O O . MET A 1 382 ? -20.487 -25.740 17.046 1.00 16.46 396 MET A O 1
ATOM 2983 N N . ALA A 1 383 ? -22.176 -26.329 15.719 1.00 14.90 397 ALA A N 1
ATOM 2984 C CA . ALA A 1 383 ? -22.624 -24.936 15.469 1.00 13.74 397 ALA A CA 1
ATOM 2985 C C . ALA A 1 383 ? -23.095 -24.256 16.767 1.00 14.77 397 ALA A C 1
ATOM 2986 O O . ALA A 1 383 ? -23.714 -24.924 17.654 1.00 15.37 397 ALA A O 1
ATOM 2988 N N . SER A 1 384 ? -22.886 -22.945 16.848 1.00 14.90 398 SER A N 1
ATOM 2989 C CA . SER A 1 384 ? -23.330 -22.079 17.973 1.00 15.14 398 SER A CA 1
ATOM 2990 C C . SER A 1 384 ? -24.309 -21.029 17.439 1.00 16.35 398 SER A C 1
ATOM 2991 O O . SER A 1 384 ? -24.631 -21.074 16.225 1.00 17.25 398 SER A O 1
ATOM 2994 N N . THR A 1 385 ? -24.759 -20.136 18.314 1.00 16.17 399 THR A N 1
ATOM 2995 C CA . THR A 1 385 ? -25.538 -18.922 17.952 1.00 17.60 399 THR A CA 1
ATOM 2996 C C . THR A 1 385 ? -24.701 -17.689 18.287 1.00 17.38 399 THR A C 1
ATOM 2997 O O . THR A 1 385 ? -25.273 -16.625 18.507 1.00 16.88 399 THR A O 1
ATOM 3001 N N . TYR A 1 386 ? -23.371 -17.804 18.244 1.00 16.16 400 TYR A N 1
ATOM 3002 C CA . TYR A 1 386 ? -22.471 -16.655 18.508 1.00 14.80 400 TYR A CA 1
ATOM 3003 C C . TYR A 1 386 ? -22.830 -15.499 17.570 1.00 14.72 400 TYR A C 1
ATOM 3004 O O . TYR A 1 386 ? -23.072 -15.712 16.357 1.00 15.17 400 TYR A O 1
ATOM 3013 N N . ASN A 1 387 ? -22.868 -14.288 18.111 1.00 14.43 401 ASN A N 1
ATOM 3014 C CA . ASN A 1 387 ? -23.230 -13.045 17.386 1.00 15.83 401 ASN A CA 1
ATOM 3015 C C . ASN A 1 387 ? -24.721 -13.080 17.026 1.00 15.97 401 ASN A C 1
ATOM 3016 O O . ASN A 1 387 ? -25.139 -12.258 16.201 1.00 16.64 401 ASN A O 1
ATOM 3021 N N . LEU A 1 388 ? -25.487 -13.948 17.673 1.00 17.01 402 LEU A N 1
ATOM 3022 C CA . LEU A 1 388 ? -26.885 -14.314 17.309 1.00 20.91 402 LEU A CA 1
ATOM 3023 C C . LEU A 1 388 ? -27.007 -14.565 15.797 1.00 21.33 402 LEU A C 1
ATOM 3024 O O . LEU A 1 388 ? -28.022 -14.134 15.171 1.00 22.54 402 LEU A O 1
ATOM 3029 N N . LYS A 1 389 ? -26.037 -15.297 15.271 1.00 20.79 403 LYS A N 1
ATOM 3030 C CA . LYS A 1 389 ? -26.056 -15.962 13.958 1.00 22.76 403 LYS A CA 1
ATOM 3031 C C . LYS A 1 389 ? -26.785 -17.291 14.157 1.00 22.31 403 LYS A C 1
ATOM 3032 O O . LYS A 1 389 ? -26.152 -18.265 14.629 1.00 21.77 403 LYS A O 1
ATOM 3038 N N . MET A 1 390 ? -28.093 -17.299 13.902 1.00 21.34 404 MET A N 1
ATOM 3039 C CA . MET A 1 390 ? -28.989 -18.447 14.205 1.00 20.34 404 MET A CA 1
ATOM 3040 C C . MET A 1 390 ? -28.649 -19.604 13.256 1.00 18.60 404 MET A C 1
ATOM 3041 O O . MET A 1 390 ? -28.132 -19.374 12.130 1.00 19.15 404 MET A O 1
ATOM 3046 N N . ARG A 1 391 ? -28.847 -20.826 13.717 1.00 17.33 405 ARG A N 1
ATOM 3047 C CA . ARG A 1 391 ? -28.355 -22.011 12.987 1.00 18.98 405 ARG A CA 1
ATOM 3048 C C . ARG A 1 391 ? -29.085 -22.158 11.660 1.00 17.75 405 ARG A C 1
ATOM 3049 O O . ARG A 1 391 ? -30.280 -21.833 11.538 1.00 18.14 405 ARG A O 1
ATOM 3057 N N . PRO A 1 392 ? -28.356 -22.654 10.643 1.00 17.06 406 PRO A N 1
ATOM 3058 C CA . PRO A 1 392 ? -28.866 -22.723 9.277 1.00 17.47 406 PRO A CA 1
ATOM 3059 C C . PRO A 1 392 ? -29.847 -23.858 9.019 1.00 16.53 406 PRO A C 1
ATOM 3060 O O . PRO A 1 392 ? -29.894 -24.864 9.731 1.00 17.41 406 PRO A O 1
ATOM 3064 N N . PRO A 1 393 ? -30.647 -23.724 7.951 1.00 17.58 407 PRO A N 1
ATOM 3065 C CA . PRO A 1 393 ? -31.414 -24.849 7.441 1.00 16.68 407 PRO A CA 1
ATOM 3066 C C . PRO A 1 393 ? -30.477 -25.862 6.772 1.00 16.57 407 PRO A C 1
ATOM 3067 O O . PRO A 1 393 ? -29.319 -25.549 6.460 1.00 17.01 407 PRO A O 1
ATOM 3071 N N . GLU A 1 394 ? -30.999 -27.059 6.568 1.00 15.18 408 GLU A N 1
ATOM 3072 C CA . GLU A 1 394 ? -30.306 -28.146 5.837 1.00 16.39 408 GLU A CA 1
ATOM 3073 C C . GLU A 1 394 ? -31.236 -28.686 4.744 1.00 15.87 408 GLU A C 1
ATOM 3074 O O . GLU A 1 394 ? -32.468 -28.866 4.986 1.00 16.15 408 GLU A O 1
ATOM 3080 N N . TYR A 1 395 ? -30.649 -28.992 3.602 1.00 17.00 409 TYR A N 1
ATOM 3081 C CA . TYR A 1 395 ? -31.352 -29.651 2.481 1.00 17.97 409 TYR A CA 1
ATOM 3082 C C . TYR A 1 395 ? -30.540 -30.845 2.042 1.00 17.95 409 TYR A C 1
ATOM 3083 O O . TYR A 1 395 ? -29.297 -30.866 2.272 1.00 17.88 409 TYR A O 1
ATOM 3092 N N . TRP A 1 396 ? -31.201 -31.797 1.395 1.00 17.35 410 TRP A N 1
ATOM 3093 C CA . TRP A 1 396 ? -30.474 -32.842 0.644 1.00 19.09 410 TRP A CA 1
ATOM 3094 C C . TRP A 1 396 ? -31.039 -33.011 -0.771 1.00 19.14 410 TRP A C 1
ATOM 3095 O O . TRP A 1 396 ? -32.199 -32.639 -1.034 1.00 21.19 410 TRP A O 1
ATOM 3106 N N . VAL A 1 397 ? -30.187 -33.530 -1.635 1.00 19.63 411 VAL A N 1
ATOM 3107 C CA . VAL A 1 397 ? -30.494 -33.871 -3.047 1.00 22.69 411 VAL A CA 1
ATOM 3108 C C . VAL A 1 397 ? -30.676 -35.388 -3.120 1.00 23.56 411 VAL A C 1
ATOM 3109 O O . VAL A 1 397 ? -29.775 -36.107 -2.672 1.00 22.02 411 VAL A O 1
ATOM 3113 N N . GLU A 1 398 ? -31.776 -35.864 -3.688 1.00 27.02 412 GLU A N 1
ATOM 3114 C CA . GLU A 1 398 ? -32.034 -37.318 -3.883 1.00 30.18 412 GLU A CA 1
ATOM 3115 C C . GLU A 1 398 ? -31.502 -37.773 -5.242 1.00 31.86 412 GLU A C 1
ATOM 3116 O O . GLU A 1 398 ? -30.994 -36.929 -6.028 1.00 33.75 412 GLU A O 1
ATOM 3122 N N . GLU A 1 399 ? -31.551 -39.083 -5.490 1.00 37.38 413 GLU A N 1
ATOM 3123 C CA . GLU A 1 399 ? -31.040 -39.713 -6.740 1.00 39.77 413 GLU A CA 1
ATOM 3124 C C . GLU A 1 399 ? -31.597 -38.996 -7.991 1.00 39.01 413 GLU A C 1
ATOM 3125 O O . GLU A 1 399 ? -30.807 -38.785 -8.937 1.00 35.81 413 GLU A O 1
ATOM 3131 N N . ASP A 1 400 ? -32.885 -38.623 -8.019 1.00 38.82 414 ASP A N 1
ATOM 3132 C CA . ASP A 1 400 ? -33.506 -37.960 -9.205 1.00 41.35 414 ASP A CA 1
ATOM 3133 C C . ASP A 1 400 ? -33.099 -36.478 -9.332 1.00 45.97 414 ASP A C 1
ATOM 3134 O O . ASP A 1 400 ? -33.547 -35.824 -10.296 1.00 46.67 414 ASP A O 1
ATOM 3139 N N . GLY A 1 401 ? -32.297 -35.934 -8.419 1.00 41.16 415 GLY A N 1
ATOM 3140 C CA . GLY A 1 401 ? -31.885 -34.516 -8.460 1.00 38.43 415 GLY A CA 1
ATOM 3141 C C . GLY A 1 401 ? -32.896 -33.599 -7.776 1.00 33.29 415 GLY A C 1
ATOM 3142 O O . GLY A 1 401 ? -32.697 -32.376 -7.801 1.00 35.36 415 GLY A O 1
ATOM 3143 N N . SER A 1 402 ? -33.917 -34.153 -7.127 1.00 32.69 416 SER A N 1
ATOM 3144 C CA . SER A 1 402 ? -34.916 -33.375 -6.350 1.00 32.56 416 SER A CA 1
ATOM 3145 C C . SER A 1 402 ? -34.328 -32.944 -4.989 1.00 30.96 416 SER A C 1
ATOM 3146 O O . SER A 1 402 ? -33.477 -33.646 -4.440 1.00 26.76 416 SER A O 1
ATOM 3149 N N . ILE A 1 403 ? -34.763 -31.792 -4.491 1.00 29.16 417 ILE A N 1
ATOM 3150 C CA . ILE A 1 403 ? -34.213 -31.118 -3.283 1.00 28.81 417 ILE A CA 1
ATOM 3151 C C . ILE A 1 403 ? -35.255 -31.250 -2.184 1.00 27.77 417 ILE A C 1
ATOM 3152 O O . ILE A 1 403 ? -36.414 -30.925 -2.451 1.00 24.84 417 ILE A O 1
ATOM 3157 N N . THR A 1 404 ? -34.873 -31.709 -0.994 1.00 24.62 418 THR A N 1
ATOM 3158 C CA . THR A 1 404 ? -35.819 -31.775 0.154 1.00 24.40 418 THR A CA 1
ATOM 3159 C C . THR A 1 404 ? -35.193 -31.075 1.351 1.00 22.13 418 THR A C 1
ATOM 3160 O O . THR A 1 404 ? -34.013 -31.228 1.599 1.00 19.03 418 THR A O 1
ATOM 3164 N N . LYS A 1 405 ? -35.985 -30.310 2.059 1.00 23.18 419 LYS A N 1
ATOM 3165 C CA . LYS A 1 405 ? -35.558 -29.680 3.317 1.00 22.70 419 LYS A CA 1
ATOM 3166 C C . LYS A 1 405 ? -35.541 -30.757 4.397 1.00 22.08 419 LYS A C 1
ATOM 3167 O O . LYS A 1 405 ? -36.569 -31.427 4.557 1.00 18.45 419 LYS A O 1
ATOM 3173 N N . ILE A 1 406 ? -34.435 -30.875 5.138 1.00 20.04 420 ILE A N 1
ATOM 3174 C CA . ILE A 1 406 ? -34.287 -31.884 6.229 1.00 17.74 420 ILE A CA 1
ATOM 3175 C C . ILE A 1 406 ? -34.002 -31.202 7.574 1.00 17.62 420 ILE A C 1
ATOM 3176 O O . ILE A 1 406 ? -33.915 -31.922 8.568 1.00 15.93 420 ILE A O 1
ATOM 3181 N N . ARG A 1 407 ? -33.946 -29.864 7.638 1.00 17.37 421 ARG A N 1
ATOM 3182 C CA . ARG A 1 407 ? -33.970 -29.143 8.927 1.00 18.91 421 ARG A CA 1
ATOM 3183 C C . ARG A 1 407 ? -34.388 -27.687 8.727 1.00 20.01 421 ARG A C 1
ATOM 3184 O O . ARG A 1 407 ? -33.832 -27.018 7.796 1.00 18.72 421 ARG A O 1
ATOM 3192 N N . HIS A 1 408 ? -35.284 -27.200 9.584 1.00 18.09 422 HIS A N 1
ATOM 3193 C CA . HIS A 1 408 ? -35.678 -25.772 9.622 1.00 19.57 422 HIS A CA 1
ATOM 3194 C C . HIS A 1 408 ? -34.503 -24.897 10.067 1.00 19.96 422 HIS A C 1
ATOM 3195 O O . HIS A 1 408 ? -33.796 -25.266 11.026 1.00 18.03 422 HIS A O 1
ATOM 3202 N N . ALA A 1 409 ? -34.381 -23.719 9.462 1.00 20.28 423 ALA A N 1
ATOM 3203 C CA . ALA A 1 409 ? -33.509 -22.630 9.933 1.00 21.51 423 ALA A CA 1
ATOM 3204 C C . ALA A 1 409 ? -33.964 -22.239 11.344 1.00 21.30 423 ALA A C 1
ATOM 3205 O O . ALA A 1 409 ? -35.169 -22.224 11.608 1.00 19.21 423 ALA A O 1
ATOM 3207 N N . GLU A 1 410 ? -33.023 -21.976 12.229 1.00 20.46 424 GLU A N 1
ATOM 3208 C CA . GLU A 1 410 ? -33.301 -21.386 13.551 1.00 23.01 424 GLU A CA 1
ATOM 3209 C C . GLU A 1 410 ? -33.670 -19.909 13.324 1.00 21.88 424 GLU A C 1
ATOM 3210 O O . GLU A 1 410 ? -33.228 -19.311 12.363 1.00 22.37 424 GLU A O 1
ATOM 3216 N N . THR A 1 411 ? -34.516 -19.359 14.165 1.00 26.79 425 THR A N 1
ATOM 3217 C CA . THR A 1 411 ? -34.997 -17.963 14.047 1.00 27.76 425 THR A CA 1
ATOM 3218 C C . THR A 1 411 ? -34.580 -17.179 15.291 1.00 27.11 425 THR A C 1
ATOM 3219 O O . THR A 1 411 ? -34.311 -17.785 16.323 1.00 28.38 425 THR A O 1
ATOM 3223 N N . PHE A 1 412 ? -34.657 -15.860 15.221 1.00 28.39 426 PHE A N 1
ATOM 3224 C CA . PHE A 1 412 ? -34.449 -14.961 16.378 1.00 28.91 426 PHE A CA 1
ATOM 3225 C C . PHE A 1 412 ? -35.471 -15.291 17.477 1.00 29.51 426 PHE A C 1
ATOM 3226 O O . PHE A 1 412 ? -35.119 -15.266 18.663 1.00 28.71 426 PHE A O 1
ATOM 3234 N N . ASP A 1 413 ? -36.716 -15.602 17.106 1.00 31.22 427 ASP A N 1
ATOM 3235 C CA . ASP A 1 413 ? -37.757 -16.010 18.084 1.00 34.19 427 ASP A CA 1
ATOM 3236 C C . ASP A 1 413 ? -37.225 -17.158 18.954 1.00 32.04 427 ASP A C 1
ATOM 3237 O O . ASP A 1 413 ? -37.577 -17.208 20.140 1.00 30.89 427 ASP A O 1
ATOM 3242 N N . ASP A 1 414 ? -36.414 -18.063 18.398 1.00 32.08 428 ASP A N 1
ATOM 3243 C CA . ASP A 1 414 ? -35.833 -19.209 19.148 1.00 33.79 428 ASP A CA 1
ATOM 3244 C C . ASP A 1 414 ? -34.826 -18.706 20.197 1.00 31.30 428 ASP A C 1
ATOM 3245 O O . ASP A 1 414 ? -34.643 -19.380 21.223 1.00 32.94 428 ASP A O 1
ATOM 3250 N N . HIS A 1 415 ? -34.146 -17.583 19.988 1.00 27.70 429 HIS A N 1
ATOM 3251 C CA . HIS A 1 415 ? -33.362 -16.981 21.098 1.00 27.79 429 HIS A CA 1
ATOM 3252 C C . HIS A 1 415 ? -34.334 -16.511 22.198 1.00 28.79 429 HIS A C 1
ATOM 3253 O O . HIS A 1 415 ? -34.111 -16.842 23.393 1.00 25.52 429 HIS A O 1
ATOM 3260 N N . LEU A 1 416 ? -35.385 -15.765 21.827 1.00 28.58 430 LEU A N 1
ATOM 3261 C CA . LEU A 1 416 ? -36.243 -15.059 22.816 1.00 28.73 430 LEU A CA 1
ATOM 3262 C C . LEU A 1 416 ? -36.999 -16.068 23.694 1.00 28.10 430 LEU A C 1
ATOM 3263 O O . LEU A 1 416 ? -37.246 -15.743 24.866 1.00 28.57 430 LEU A O 1
ATOM 3268 N N . ARG A 1 417 ? -37.329 -17.249 23.168 1.00 28.61 431 ARG A N 1
ATOM 3269 C CA . ARG A 1 417 ? -38.026 -18.322 23.925 1.00 31.62 431 ARG A CA 1
ATOM 3270 C C . ARG A 1 417 ? -37.336 -18.566 25.274 1.00 30.20 431 ARG A C 1
ATOM 3271 O O . ARG A 1 417 ? -38.028 -18.881 26.254 1.00 28.83 431 ARG A O 1
ATOM 3279 N N . PHE A 1 418 ? -36.011 -18.451 25.352 1.00 26.08 432 PHE A N 1
ATOM 3280 C CA . PHE A 1 418 ? -35.238 -18.747 26.585 1.00 24.73 432 PHE A CA 1
ATOM 3281 C C . PHE A 1 418 ? -35.528 -17.747 27.714 1.00 23.74 432 PHE A C 1
ATOM 3282 O O . PHE A 1 418 ? -35.083 -18.018 28.841 1.00 23.27 432 PHE A O 1
ATOM 3290 N N . PHE A 1 419 ? -36.163 -16.606 27.447 1.00 23.39 433 PHE A N 1
ATOM 3291 C CA . PHE A 1 419 ? -36.390 -15.550 28.472 1.00 24.22 433 PHE A CA 1
ATOM 3292 C C . PHE A 1 419 ? -37.882 -15.433 28.811 1.00 27.57 433 PHE A C 1
ATOM 3293 O O . PHE A 1 419 ? -38.254 -14.572 29.645 1.00 27.05 433 PHE A O 1
ATOM 3301 N N . GLU A 1 420 ? -38.697 -16.316 28.244 1.00 29.53 434 GLU A N 1
ATOM 3302 C CA . GLU A 1 420 ? -40.176 -16.173 28.235 1.00 34.50 434 GLU A CA 1
ATOM 3303 C C . GLU A 1 420 ? -40.677 -16.280 29.675 1.00 32.28 434 GLU A C 1
ATOM 3304 O O . GLU A 1 420 ? -40.369 -17.263 30.348 1.00 29.87 434 GLU A O 1
ATOM 3310 N N . GLY A 1 421 ? -41.343 -15.241 30.161 1.00 34.13 435 GLY A N 1
ATOM 3311 C CA . GLY A 1 421 ? -41.879 -15.210 31.530 1.00 35.98 435 GLY A CA 1
ATOM 3312 C C . GLY A 1 421 ? -40.849 -14.769 32.558 1.00 39.64 435 GLY A C 1
ATOM 3313 O O . GLY A 1 421 ? -41.250 -14.549 33.712 1.00 44.44 435 GLY A O 1
ATOM 3314 N N . LEU A 1 422 ? -39.573 -14.609 32.199 1.00 35.06 436 LEU A N 1
ATOM 3315 C CA . LEU A 1 422 ? -38.529 -14.293 33.209 1.00 34.99 436 LEU A CA 1
ATOM 3316 C C . LEU A 1 422 ? -38.407 -12.776 33.363 1.00 33.88 436 LEU A C 1
ATOM 3317 O O . LEU A 1 422 ? -38.926 -12.019 32.563 1.00 32.84 436 LEU A O 1
ATOM 3323 N N . PHE B 1 1 ? -8.270 -10.111 46.091 1.00 88.19 15 PHE B N 1
ATOM 3324 C CA . PHE B 1 1 ? -8.691 -8.811 45.473 1.00 85.64 15 PHE B CA 1
ATOM 3325 C C . PHE B 1 1 ? -10.223 -8.697 45.535 1.00 80.46 15 PHE B C 1
ATOM 3326 O O . PHE B 1 1 ? -10.841 -9.455 46.307 1.00 82.25 15 PHE B O 1
ATOM 3328 N N . ASP B 1 2 ? -10.809 -7.794 44.738 1.00 75.36 16 ASP B N 1
ATOM 3329 C CA . ASP B 1 2 ? -12.174 -7.228 44.931 1.00 68.43 16 ASP B CA 1
ATOM 3330 C C . ASP B 1 2 ? -13.230 -8.084 44.202 1.00 59.35 16 ASP B C 1
ATOM 3331 O O . ASP B 1 2 ? -14.203 -7.490 43.666 1.00 57.81 16 ASP B O 1
ATOM 3336 N N . HIS B 1 3 ? -13.093 -9.419 44.213 1.00 42.64 17 HIS B N 1
ATOM 3337 C CA . HIS B 1 3 ? -13.874 -10.340 43.343 1.00 35.36 17 HIS B CA 1
ATOM 3338 C C . HIS B 1 3 ? -15.232 -10.632 43.983 1.00 34.44 17 HIS B C 1
ATOM 3339 O O . HIS B 1 3 ? -15.298 -10.760 45.233 1.00 33.09 17 HIS B O 1
ATOM 3346 N N . CYS B 1 4 ? -16.292 -10.736 43.177 1.00 29.52 18 CYS B N 1
ATOM 3347 C CA . CYS B 1 4 ? -17.658 -11.025 43.690 1.00 28.86 18 CYS B CA 1
ATOM 3348 C C . CYS B 1 4 ? -17.794 -12.497 44.136 1.00 28.67 18 CYS B C 1
ATOM 3349 O O . CYS B 1 4 ? -18.731 -12.774 44.871 1.00 29.88 18 CYS B O 1
ATOM 3352 N N . PHE B 1 5 ? -16.915 -13.409 43.704 1.00 27.91 19 PHE B N 1
ATOM 3353 C CA . PHE B 1 5 ? -16.849 -14.814 44.213 1.00 30.30 19 PHE B CA 1
ATOM 3354 C C . PHE B 1 5 ? -15.679 -14.915 45.196 1.00 32.21 19 PHE B C 1
ATOM 3355 O O . PHE B 1 5 ? -14.526 -14.620 44.805 1.00 35.71 19 PHE B O 1
ATOM 3363 N N . LYS B 1 6 ? -15.977 -15.251 46.450 1.00 30.61 20 LYS B N 1
ATOM 3364 C CA . LYS B 1 6 ? -14.989 -15.241 47.557 1.00 28.94 20 LYS B CA 1
ATOM 3365 C C . LYS B 1 6 ? -14.976 -16.629 48.204 1.00 27.51 20 LYS B C 1
ATOM 3366 O O . LYS B 1 6 ? -16.076 -17.176 48.481 1.00 27.43 20 LYS B O 1
ATOM 3369 N N . LYS B 1 7 ? -13.774 -17.153 48.416 1.00 26.08 21 LYS B N 1
ATOM 3370 C CA . LYS B 1 7 ? -13.480 -18.407 49.142 1.00 31.70 21 LYS B CA 1
ATOM 3371 C C . LYS B 1 7 ? -13.209 -18.021 50.594 1.00 34.92 21 LYS B C 1
ATOM 3372 O O . LYS B 1 7 ? -12.145 -17.439 50.877 1.00 38.13 21 LYS B O 1
ATOM 3378 N N . SER B 1 8 ? -14.146 -18.311 51.481 1.00 39.25 22 SER B N 1
ATOM 3379 C CA . SER B 1 8 ? -13.999 -18.010 52.927 1.00 43.36 22 SER B CA 1
ATOM 3380 C C . SER B 1 8 ? -12.980 -18.965 53.563 1.00 43.19 22 SER B C 1
ATOM 3381 O O . SER B 1 8 ? -12.705 -20.056 52.994 1.00 38.58 22 SER B O 1
ATOM 3384 N N . SER B 1 9 ? -12.413 -18.552 54.700 1.00 46.82 23 SER B N 1
ATOM 3385 C CA . SER B 1 9 ? -11.456 -19.347 55.516 1.00 45.69 23 SER B CA 1
ATOM 3386 C C . SER B 1 9 ? -12.104 -20.698 55.844 1.00 39.46 23 SER B C 1
ATOM 3387 O O . SER B 1 9 ? -11.358 -21.694 55.891 1.00 42.60 23 SER B O 1
ATOM 3390 N N . ASP B 1 10 ? -13.443 -20.698 55.992 1.00 36.82 24 ASP B N 1
ATOM 3391 C CA . ASP B 1 10 ? -14.335 -21.853 56.290 1.00 36.98 24 ASP B CA 1
ATOM 3392 C C . ASP B 1 10 ? -14.315 -22.855 55.123 1.00 37.73 24 ASP B C 1
ATOM 3393 O O . ASP B 1 10 ? -14.851 -23.953 55.287 1.00 39.57 24 ASP B O 1
ATOM 3398 N N . GLY B 1 11 ? -13.769 -22.484 53.962 1.00 37.03 25 GLY B N 1
ATOM 3399 C CA . GLY B 1 11 ? -13.605 -23.403 52.813 1.00 35.69 25 GLY B CA 1
ATOM 3400 C C . GLY B 1 11 ? -14.808 -23.413 51.886 1.00 31.92 25 GLY B C 1
ATOM 3401 O O . GLY B 1 11 ? -14.819 -24.249 50.949 1.00 31.44 25 GLY B O 1
ATOM 3402 N N . PHE B 1 12 ? -15.780 -22.531 52.123 1.00 30.20 26 PHE B N 1
ATOM 3403 C CA . PHE B 1 12 ? -16.991 -22.355 51.279 1.00 30.41 26 PHE B CA 1
ATOM 3404 C C . PHE B 1 12 ? -16.813 -21.195 50.293 1.00 29.90 26 PHE B C 1
ATOM 3405 O O . PHE B 1 12 ? -16.315 -20.107 50.693 1.00 25.36 26 PHE B O 1
ATOM 3413 N N . LEU B 1 13 ? -17.217 -21.418 49.033 1.00 27.73 27 LEU B N 1
ATOM 3414 C CA . LEU B 1 13 ? -17.330 -20.341 48.014 1.00 26.06 27 LEU B CA 1
ATOM 3415 C C . LEU B 1 13 ? -18.653 -19.585 48.231 1.00 25.97 27 LEU B C 1
ATOM 3416 O O . LEU B 1 13 ? -19.717 -20.233 48.350 1.00 25.50 27 LEU B O 1
ATOM 3421 N N . TYR B 1 14 ? -18.570 -18.253 48.225 1.00 25.84 28 TYR B N 1
ATOM 3422 C CA . TYR B 1 14 ? -19.674 -17.294 48.408 1.00 28.09 28 TYR B CA 1
ATOM 3423 C C . TYR B 1 14 ? -19.780 -16.396 47.175 1.00 29.15 28 TYR B C 1
ATOM 3424 O O . TYR B 1 14 ? -18.747 -16.019 46.579 1.00 25.87 28 TYR B O 1
ATOM 3433 N N . CYS B 1 15 ? -21.014 -16.039 46.846 1.00 29.92 29 CYS B N 1
ATOM 3434 C CA . CYS B 1 15 ? -21.373 -14.947 45.911 1.00 33.41 29 CYS B CA 1
ATOM 3435 C C . CYS B 1 15 ? -22.336 -13.982 46.624 1.00 33.66 29 CYS B C 1
ATOM 3436 O O . CYS B 1 15 ? -23.449 -14.432 47.005 1.00 34.35 29 CYS B O 1
ATOM 3439 N N . GLU B 1 16 ? -21.965 -12.705 46.793 1.00 43.00 30 GLU B N 1
ATOM 3440 C CA . GLU B 1 16 ? -22.840 -11.673 47.443 1.00 40.21 30 GLU B CA 1
ATOM 3441 C C . GLU B 1 16 ? -23.454 -12.245 48.745 1.00 42.81 30 GLU B C 1
ATOM 3442 O O . GLU B 1 16 ? -24.728 -12.174 48.952 1.00 35.41 30 GLU B O 1
ATOM 3448 N N . GLY B 1 17 ? -22.586 -12.824 49.578 1.00 35.88 31 GLY B N 1
ATOM 3449 C CA . GLY B 1 17 ? -22.919 -13.337 50.919 1.00 38.60 31 GLY B CA 1
ATOM 3450 C C . GLY B 1 17 ? -23.685 -14.648 50.905 1.00 36.72 31 GLY B C 1
ATOM 3451 O O . GLY B 1 17 ? -23.897 -15.168 52.004 1.00 30.51 31 GLY B O 1
ATOM 3452 N N . THR B 1 18 ? -24.066 -15.190 49.737 1.00 35.88 32 THR B N 1
ATOM 3453 C CA . THR B 1 18 ? -24.783 -16.490 49.637 1.00 36.90 32 THR B CA 1
ATOM 3454 C C . THR B 1 18 ? -23.784 -17.590 49.254 1.00 35.74 32 THR B C 1
ATOM 3455 O O . THR B 1 18 ? -23.065 -17.408 48.272 1.00 36.81 32 THR B O 1
ATOM 3459 N N . LYS B 1 19 ? -23.728 -18.665 50.041 1.00 33.50 33 LYS B N 1
ATOM 3460 C CA . LYS B 1 19 ? -22.944 -19.896 49.763 1.00 33.85 33 LYS B CA 1
ATOM 3461 C C . LYS B 1 19 ? -23.349 -20.463 48.402 1.00 27.61 33 LYS B C 1
ATOM 3462 O O . LYS B 1 19 ? -24.559 -20.675 48.188 1.00 26.03 33 LYS B O 1
ATOM 3468 N N . VAL B 1 20 ? -22.368 -20.753 47.550 1.00 28.71 34 VAL B N 1
ATOM 3469 C CA . VAL B 1 20 ? -22.643 -21.344 46.202 1.00 26.84 34 VAL B CA 1
ATOM 3470 C C . VAL B 1 20 ? -23.247 -22.736 46.398 1.00 24.34 34 VAL B C 1
ATOM 3471 O O . VAL B 1 20 ? -24.194 -23.083 45.664 1.00 26.38 34 VAL B O 1
ATOM 3475 N N . GLU B 1 21 ? -22.800 -23.487 47.409 1.00 27.86 35 GLU B N 1
ATOM 3476 C CA . GLU B 1 21 ? -23.364 -24.834 47.711 1.00 30.03 35 GLU B CA 1
ATOM 3477 C C . GLU B 1 21 ? -24.877 -24.716 47.952 1.00 30.27 35 GLU B C 1
ATOM 3478 O O . GLU B 1 21 ? -25.618 -25.576 47.462 1.00 27.74 35 GLU B O 1
ATOM 3484 N N . ASP B 1 22 ? -25.330 -23.683 48.679 1.00 30.09 36 ASP B N 1
ATOM 3485 C CA . ASP B 1 22 ? -26.778 -23.458 48.940 1.00 29.61 36 ASP B CA 1
ATOM 3486 C C . ASP B 1 22 ? -27.498 -23.185 47.618 1.00 27.97 36 ASP B C 1
ATOM 3487 O O . ASP B 1 22 ? -28.627 -23.673 47.435 1.00 28.86 36 ASP B O 1
ATOM 3492 N N . ILE B 1 23 ? -26.887 -22.402 46.729 1.00 27.71 37 ILE B N 1
ATOM 3493 C CA . ILE B 1 23 ? -27.520 -22.071 45.423 1.00 27.99 37 ILE B CA 1
ATOM 3494 C C . ILE B 1 23 ? -27.638 -23.356 44.590 1.00 26.72 37 ILE B C 1
ATOM 3495 O O . ILE B 1 23 ? -28.702 -23.601 44.003 1.00 26.28 37 ILE B O 1
ATOM 3500 N N . MET B 1 24 ? -26.582 -24.165 44.540 1.00 30.87 38 MET B N 1
ATOM 3501 C CA . MET B 1 24 ? -26.586 -25.440 43.757 1.00 29.77 38 MET B CA 1
ATOM 3502 C C . MET B 1 24 ? -27.739 -26.335 44.240 1.00 31.05 38 MET B C 1
ATOM 3503 O O . MET B 1 24 ? -28.468 -26.904 43.383 1.00 28.77 38 MET B O 1
ATOM 3508 N N . GLU B 1 25 ? -27.922 -26.450 45.558 1.00 33.99 39 GLU B N 1
ATOM 3509 C CA . GLU B 1 25 ? -28.943 -27.361 46.158 1.00 36.41 39 GLU B CA 1
ATOM 3510 C C . GLU B 1 25 ? -30.347 -26.860 45.781 1.00 36.59 39 GLU B C 1
ATOM 3511 O O . GLU B 1 25 ? -31.264 -27.686 45.717 1.00 39.62 39 GLU B O 1
ATOM 3517 N N . SER B 1 26 ? -30.503 -25.571 45.469 1.00 33.17 40 SER B N 1
ATOM 3518 C CA . SER B 1 26 ? -31.819 -24.941 45.198 1.00 33.97 40 SER B CA 1
ATOM 3519 C C . SER B 1 26 ? -32.187 -25.016 43.709 1.00 35.36 40 SER B C 1
ATOM 3520 O O . SER B 1 26 ? -33.322 -24.641 43.392 1.00 34.44 40 SER B O 1
ATOM 3523 N N . VAL B 1 27 ? -31.292 -25.490 42.825 1.00 34.43 41 VAL B N 1
ATOM 3524 C CA . VAL B 1 27 ? -31.561 -25.562 41.357 1.00 32.40 41 VAL B CA 1
ATOM 3525 C C . VAL B 1 27 ? -31.347 -26.992 40.859 1.00 34.36 41 VAL B C 1
ATOM 3526 O O . VAL B 1 27 ? -30.946 -27.826 41.639 1.00 31.79 41 VAL B O 1
ATOM 3530 N N A GLU B 1 28 ? -31.638 -27.265 39.582 0.50 35.78 42 GLU B N 1
ATOM 3531 N N B GLU B 1 28 ? -31.611 -27.243 39.578 0.50 37.33 42 GLU B N 1
ATOM 3532 C CA A GLU B 1 28 ? -31.522 -28.631 38.990 0.50 35.72 42 GLU B CA 1
ATOM 3533 C CA B GLU B 1 28 ? -31.454 -28.584 38.953 0.50 38.36 42 GLU B CA 1
ATOM 3534 C C A GLU B 1 28 ? -30.032 -29.034 38.994 0.50 34.54 42 GLU B C 1
ATOM 3535 C C B GLU B 1 28 ? -29.986 -29.018 39.087 0.50 35.74 42 GLU B C 1
ATOM 3536 O O A GLU B 1 28 ? -29.168 -28.150 38.848 0.50 33.45 42 GLU B O 1
ATOM 3537 O O B GLU B 1 28 ? -29.094 -28.148 39.098 0.50 34.03 42 GLU B O 1
ATOM 3548 N N . ARG B 1 29 ? -29.749 -30.319 39.216 1.00 34.80 43 ARG B N 1
ATOM 3549 C CA . ARG B 1 29 ? -28.384 -30.916 39.258 1.00 35.28 43 ARG B CA 1
ATOM 3550 C C . ARG B 1 29 ? -27.844 -30.998 37.815 1.00 31.22 43 ARG B C 1
ATOM 3551 O O . ARG B 1 29 ? -27.683 -32.087 37.275 1.00 30.69 43 ARG B O 1
ATOM 3555 N N . ARG B 1 30 ? -27.558 -29.857 37.206 1.00 27.50 44 ARG B N 1
ATOM 3556 C CA . ARG B 1 30 ? -26.938 -29.765 35.860 1.00 26.44 44 ARG B CA 1
ATOM 3557 C C . ARG B 1 30 ? -26.089 -28.503 35.865 1.00 24.29 44 ARG B C 1
ATOM 3558 O O . ARG B 1 30 ? -26.276 -27.634 36.721 1.00 24.28 44 ARG B O 1
ATOM 3566 N N . PRO B 1 31 ? -25.106 -28.373 34.957 1.00 22.64 45 PRO B N 1
ATOM 3567 C CA . PRO B 1 31 ? -24.265 -27.179 34.946 1.00 22.54 45 PRO B CA 1
ATOM 3568 C C . PRO B 1 31 ? -25.126 -25.927 34.743 1.00 20.29 45 PRO B C 1
ATOM 3569 O O . PRO B 1 31 ? -26.116 -26.007 34.045 1.00 21.47 45 PRO B O 1
ATOM 3573 N N . PHE B 1 32 ? -24.705 -24.806 35.318 1.00 20.67 46 PHE B N 1
ATOM 3574 C CA . PHE B 1 32 ? -25.380 -23.503 35.121 1.00 20.80 46 PHE B CA 1
ATOM 3575 C C . PHE B 1 32 ? -24.385 -22.353 35.213 1.00 19.07 46 PHE B C 1
ATOM 3576 O O . PHE B 1 32 ? -23.300 -22.509 35.842 1.00 17.47 46 PHE B O 1
ATOM 3584 N N . TYR B 1 33 ? -24.742 -21.237 34.571 1.00 17.45 47 TYR B N 1
ATOM 3585 C CA . TYR B 1 33 ? -24.010 -19.958 34.685 1.00 17.45 47 TYR B CA 1
ATOM 3586 C C . TYR B 1 33 ? -24.686 -19.173 35.803 1.00 18.16 47 TYR B C 1
ATOM 3587 O O . TYR B 1 33 ? -25.935 -19.048 35.814 1.00 18.46 47 TYR B O 1
ATOM 3596 N N . LEU B 1 34 ? -23.872 -18.743 36.763 1.00 18.79 48 LEU B N 1
ATOM 3597 C CA . LEU B 1 34 ? -24.277 -17.980 37.976 1.00 18.83 48 LEU B CA 1
ATOM 3598 C C . LEU B 1 34 ? -23.581 -16.613 37.948 1.00 19.13 48 LEU B C 1
ATOM 3599 O O . LEU B 1 34 ? -22.310 -16.594 37.960 1.00 20.39 48 LEU B O 1
ATOM 3604 N N . TYR B 1 35 ? -24.359 -15.538 38.025 1.00 19.78 49 TYR B N 1
ATOM 3605 C CA . TYR B 1 35 ? -23.903 -14.129 37.945 1.00 21.94 49 TYR B CA 1
ATOM 3606 C C . TYR B 1 35 ? -24.175 -13.394 39.275 1.00 24.13 49 TYR B C 1
ATOM 3607 O O . TYR B 1 35 ? -25.125 -13.745 39.982 1.00 26.12 49 TYR B O 1
ATOM 3616 N N . SER B 1 36 ? -23.325 -12.432 39.629 1.00 25.60 50 SER B N 1
ATOM 3617 C CA . SER B 1 36 ? -23.612 -11.397 40.659 1.00 24.76 50 SER B CA 1
ATOM 3618 C C . SER B 1 36 ? -24.232 -10.192 39.946 1.00 22.89 50 SER B C 1
ATOM 3619 O O . SER B 1 36 ? -23.513 -9.501 39.178 1.00 24.16 50 SER B O 1
ATOM 3622 N N . LYS B 1 37 ? -25.531 -9.978 40.131 1.00 25.08 51 LYS B N 1
ATOM 3623 C CA . LYS B 1 37 ? -26.164 -8.735 39.631 1.00 26.28 51 LYS B CA 1
ATOM 3624 C C . LYS B 1 37 ? -25.406 -7.528 40.169 1.00 26.88 51 LYS B C 1
ATOM 3625 O O . LYS B 1 37 ? -25.065 -6.631 39.390 1.00 26.84 51 LYS B O 1
ATOM 3631 N N . PRO B 1 38 ? -25.089 -7.452 41.483 1.00 27.30 52 PRO B N 1
ATOM 3632 C CA . PRO B 1 38 ? -24.312 -6.330 42.010 1.00 30.70 52 PRO B CA 1
ATOM 3633 C C . PRO B 1 38 ? -22.985 -6.049 41.299 1.00 29.55 52 PRO B C 1
ATOM 3634 O O . PRO B 1 38 ? -22.668 -4.873 41.116 1.00 26.57 52 PRO B O 1
ATOM 3638 N N . GLN B 1 39 ? -22.237 -7.104 40.957 1.00 27.91 53 GLN B N 1
ATOM 3639 C CA . GLN B 1 39 ? -20.947 -6.958 40.243 1.00 26.97 53 GLN B CA 1
ATOM 3640 C C . GLN B 1 39 ? -21.180 -6.356 38.851 1.00 25.23 53 GLN B C 1
ATOM 3641 O O . GLN B 1 39 ? -20.310 -5.588 38.418 1.00 25.08 53 GLN B O 1
ATOM 3647 N N . ILE B 1 40 ? -22.282 -6.693 38.170 1.00 26.62 54 ILE B N 1
ATOM 3648 C CA . ILE B 1 40 ? -22.627 -6.069 36.851 1.00 26.06 54 ILE B CA 1
ATOM 3649 C C . ILE B 1 40 ? -22.739 -4.554 37.111 1.00 26.15 54 ILE B C 1
ATOM 3650 O O . ILE B 1 40 ? -22.147 -3.778 36.384 1.00 25.06 54 ILE B O 1
ATOM 3655 N N . THR B 1 41 ? -23.442 -4.170 38.170 1.00 27.02 55 THR B N 1
ATOM 3656 C CA . THR B 1 41 ? -23.657 -2.753 38.556 1.00 25.75 55 THR B CA 1
ATOM 3657 C C . THR B 1 41 ? -22.301 -2.073 38.818 1.00 27.76 55 THR B C 1
ATOM 3658 O O . THR B 1 41 ? -22.102 -0.948 38.305 1.00 28.20 55 THR B O 1
ATOM 3662 N N . ARG B 1 42 ? -21.391 -2.708 39.559 1.00 26.44 56 ARG B N 1
ATOM 3663 C CA . ARG B 1 42 ? -20.075 -2.121 39.914 1.00 27.68 56 ARG B CA 1
ATOM 3664 C C . ARG B 1 42 ? -19.265 -1.882 38.638 1.00 29.14 56 ARG B C 1
ATOM 3665 O O . ARG B 1 42 ? -18.562 -0.832 38.515 1.00 25.93 56 ARG B O 1
ATOM 3673 N N . ASN B 1 43 ? -19.284 -2.854 37.728 1.00 27.79 57 ASN B N 1
ATOM 3674 C CA . ASN B 1 43 ? -18.412 -2.794 36.530 1.00 24.38 57 ASN B CA 1
ATOM 3675 C C . ASN B 1 43 ? -18.835 -1.561 35.730 1.00 21.86 57 ASN B C 1
ATOM 3676 O O . ASN B 1 43 ? -17.933 -0.798 35.319 1.00 23.77 57 ASN B O 1
ATOM 3681 N N . LEU B 1 44 ? -20.144 -1.379 35.546 1.00 22.07 58 LEU B N 1
ATOM 3682 C CA . LEU B 1 44 ? -20.720 -0.218 34.822 1.00 24.79 58 LEU B CA 1
ATOM 3683 C C . LEU B 1 44 ? -20.373 1.071 35.577 1.00 27.87 58 LEU B C 1
ATOM 3684 O O . LEU B 1 44 ? -19.847 1.992 34.925 1.00 30.86 58 LEU B O 1
ATOM 3689 N N . GLU B 1 45 ? -20.577 1.108 36.899 1.00 30.04 59 GLU B N 1
ATOM 3690 C CA . GLU B 1 45 ? -20.308 2.315 37.738 1.00 32.00 59 GLU B CA 1
ATOM 3691 C C . GLU B 1 45 ? -18.838 2.723 37.583 1.00 29.43 59 GLU B C 1
ATOM 3692 O O . GLU B 1 45 ? -18.586 3.926 37.467 1.00 31.85 59 GLU B O 1
ATOM 3698 N N . ALA B 1 46 ? -17.898 1.784 37.494 1.00 26.37 60 ALA B N 1
ATOM 3699 C CA . ALA B 1 46 ? -16.469 2.111 37.282 1.00 26.72 60 ALA B CA 1
ATOM 3700 C C . ALA B 1 46 ? -16.294 2.908 35.974 1.00 30.46 60 ALA B C 1
ATOM 3701 O O . ALA B 1 46 ? -15.452 3.843 35.957 1.00 30.79 60 ALA B O 1
ATOM 3703 N N . TYR B 1 47 ? -17.010 2.545 34.898 1.00 27.76 61 TYR B N 1
ATOM 3704 C CA . TYR B 1 47 ? -16.930 3.262 33.590 1.00 28.39 61 TYR B CA 1
ATOM 3705 C C . TYR B 1 47 ? -17.620 4.637 33.718 1.00 27.94 61 TYR B C 1
ATOM 3706 O O . TYR B 1 47 ? -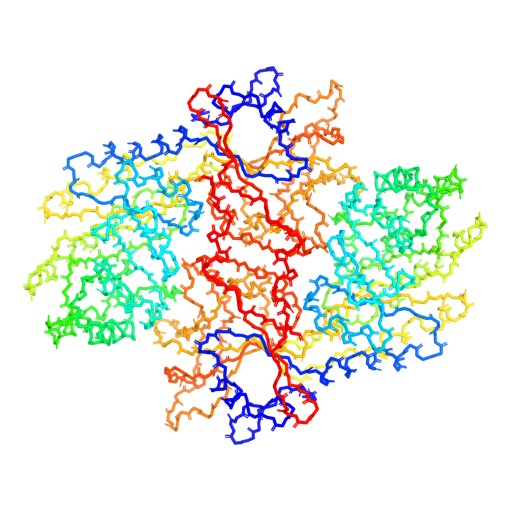17.034 5.660 33.259 1.00 29.48 61 TYR B O 1
ATOM 3715 N N . LYS B 1 48 ? -18.816 4.654 34.326 1.00 27.26 62 LYS B N 1
ATOM 3716 C CA . LYS B 1 48 ? -19.645 5.865 34.569 1.00 29.91 62 LYS B CA 1
ATOM 3717 C C . LYS B 1 48 ? -18.797 6.892 35.337 1.00 29.89 62 LYS B C 1
ATOM 3718 O O . LYS B 1 48 ? -18.792 8.044 34.905 1.00 26.27 62 LYS B O 1
ATOM 3721 N N . GLU B 1 49 ? -18.045 6.490 36.370 1.00 29.24 63 GLU B N 1
ATOM 3722 C CA . GLU B 1 49 ? -17.189 7.424 37.159 1.00 33.85 63 GLU B CA 1
ATOM 3723 C C . GLU B 1 49 ? -15.950 7.839 36.359 1.00 31.64 63 GLU B C 1
ATOM 3724 O O . GLU B 1 49 ? -15.587 9.018 36.437 1.00 29.82 63 GLU B O 1
ATOM 3730 N N . ALA B 1 50 ? -15.313 6.930 35.623 1.00 25.83 64 ALA B N 1
ATOM 3731 C CA . ALA B 1 50 ? -14.150 7.245 34.765 1.00 26.97 64 ALA B CA 1
ATOM 3732 C C . ALA B 1 50 ? -14.517 8.298 33.705 1.00 26.59 64 ALA B C 1
ATOM 3733 O O . ALA B 1 50 ? -13.594 9.055 33.271 1.00 25.82 64 ALA B O 1
ATOM 3735 N N . LEU B 1 51 ? -15.772 8.293 33.237 1.00 24.48 65 LEU B N 1
ATOM 3736 C CA . LEU B 1 51 ? -16.233 9.170 32.128 1.00 28.02 65 LEU B CA 1
ATOM 3737 C C . LEU B 1 51 ? -16.888 10.467 32.649 1.00 30.17 65 LEU B C 1
ATOM 3738 O O . LEU B 1 51 ? -17.306 11.267 31.798 1.00 27.16 65 LEU B O 1
ATOM 3743 N N . GLU B 1 52 ? -16.996 10.691 33.969 1.00 31.57 66 GLU B N 1
ATOM 3744 C CA . GLU B 1 52 ? -17.599 11.950 34.504 1.00 35.06 66 GLU B CA 1
ATOM 3745 C C . GLU B 1 52 ? -16.807 13.131 33.923 1.00 29.69 66 GLU B C 1
ATOM 3746 O O . GLU B 1 52 ? -15.550 13.073 33.899 1.00 23.50 66 GLU B O 1
ATOM 3752 N N . GLY B 1 53 ? -17.517 14.125 33.406 1.00 30.22 67 GLY B N 1
ATOM 3753 C CA . GLY B 1 53 ? -16.919 15.319 32.767 1.00 30.96 67 GLY B CA 1
ATOM 3754 C C . GLY B 1 53 ? -16.734 15.158 31.263 1.00 31.69 67 GLY B C 1
ATOM 3755 O O . GLY B 1 53 ? -16.377 16.132 30.612 1.00 28.80 67 GLY B O 1
ATOM 3756 N N . VAL B 1 54 ? -16.970 13.968 30.708 1.00 31.08 68 VAL B N 1
ATOM 3757 C CA . VAL B 1 54 ? -16.790 13.700 29.255 1.00 28.36 68 VAL B CA 1
ATOM 3758 C C . VAL B 1 54 ? -18.144 13.309 28.668 1.00 28.99 68 VAL B C 1
ATOM 3759 O O . VAL B 1 54 ? -18.784 12.440 29.236 1.00 29.38 68 VAL B O 1
ATOM 3763 N N . SER B 1 55 ? -18.585 13.957 27.584 1.00 27.24 69 SER B N 1
ATOM 3764 C CA . SER B 1 55 ? -19.761 13.528 26.790 1.00 27.63 69 SER B CA 1
ATOM 3765 C C . SER B 1 55 ? -19.439 12.160 26.208 1.00 25.69 69 SER B C 1
ATOM 3766 O O . SER B 1 55 ? -18.427 12.046 25.525 1.00 23.77 69 SER B O 1
ATOM 3769 N N . SER B 1 56 ? -20.242 11.154 26.515 1.00 25.91 70 SER B N 1
ATOM 3770 C CA . SER B 1 56 ? -19.810 9.758 26.277 1.00 27.12 70 SER B CA 1
ATOM 3771 C C . SER B 1 56 ? -21.011 8.849 26.074 1.00 28.01 70 SER B C 1
ATOM 3772 O O . SER B 1 56 ? -22.136 9.180 26.535 1.00 26.35 70 SER B O 1
ATOM 3775 N N . VAL B 1 57 ? -20.756 7.742 25.378 1.00 27.28 71 VAL B N 1
ATOM 3776 C CA . VAL B 1 57 ? -21.667 6.571 25.307 1.00 27.20 71 VAL B CA 1
ATOM 3777 C C . VAL B 1 57 ? -20.899 5.328 25.762 1.00 24.46 71 VAL B C 1
ATOM 3778 O O . VAL B 1 57 ? -19.806 5.069 25.206 1.00 26.54 71 VAL B O 1
ATOM 3782 N N . ILE B 1 58 ? -21.429 4.608 26.748 1.00 25.22 72 ILE B N 1
ATOM 3783 C CA . ILE B 1 58 ? -20.896 3.272 27.137 1.00 25.70 72 ILE B CA 1
ATOM 3784 C C . ILE B 1 58 ? -21.654 2.230 26.307 1.00 25.36 72 ILE B C 1
ATOM 3785 O O . ILE B 1 58 ? -22.822 1.915 26.631 1.00 25.18 72 ILE B O 1
ATOM 3790 N N . GLY B 1 59 ? -21.026 1.795 25.217 1.00 26.08 73 GLY B N 1
ATOM 3791 C CA . GLY B 1 59 ? -21.595 0.817 24.278 1.00 24.48 73 GLY B CA 1
ATOM 3792 C C . GLY B 1 59 ? -21.280 -0.588 24.767 1.00 24.56 73 GLY B C 1
ATOM 3793 O O . GLY B 1 59 ? -20.136 -1.070 24.511 1.00 24.03 73 GLY B O 1
ATOM 3794 N N . TYR B 1 60 ? -22.196 -1.214 25.509 1.00 22.43 74 TYR B N 1
ATOM 3795 C CA . TYR B 1 60 ? -21.963 -2.606 25.982 1.00 20.00 74 TYR B CA 1
ATOM 3796 C C . TYR B 1 60 ? -21.918 -3.526 24.746 1.00 19.87 74 TYR B C 1
ATOM 3797 O O . TYR B 1 60 ? -22.873 -3.521 23.937 1.00 19.61 74 TYR B O 1
ATOM 3806 N N . ALA B 1 61 ? -20.833 -4.301 24.587 1.00 18.89 75 ALA B N 1
ATOM 3807 C CA . ALA B 1 61 ? -20.640 -5.228 23.444 1.00 18.80 75 ALA B CA 1
ATOM 3808 C C . ALA B 1 61 ? -21.468 -6.498 23.688 1.00 17.94 75 ALA B C 1
ATOM 3809 O O . ALA B 1 61 ? -21.015 -7.391 24.403 1.00 18.85 75 ALA B O 1
ATOM 3811 N N . ILE B 1 62 ? -22.641 -6.576 23.079 1.00 18.92 76 ILE B N 1
ATOM 3812 C CA . ILE B 1 62 ? -23.659 -7.639 23.314 1.00 20.67 76 ILE B CA 1
ATOM 3813 C C . ILE B 1 62 ? -23.124 -9.015 22.888 1.00 19.97 76 ILE B C 1
ATOM 3814 O O . ILE B 1 62 ? -23.610 -10.034 23.418 1.00 19.45 76 ILE B O 1
ATOM 3819 N N . LYS B 1 63 ? -22.145 -9.045 21.989 1.00 20.97 77 LYS B N 1
ATOM 3820 C CA . LYS B 1 63 ? -21.477 -10.296 21.538 1.00 23.25 77 LYS B CA 1
ATOM 3821 C C . LYS B 1 63 ? -20.872 -11.046 22.735 1.00 19.20 77 LYS B C 1
ATOM 3822 O O . LYS B 1 63 ? -20.808 -12.290 22.676 1.00 16.78 77 LYS B O 1
ATOM 3828 N N . ALA B 1 64 ? -20.545 -10.332 23.818 1.00 18.81 78 ALA B N 1
ATOM 3829 C CA . ALA B 1 64 ? -19.932 -10.900 25.045 1.00 18.48 78 ALA B CA 1
ATOM 3830 C C . ALA B 1 64 ? -20.958 -11.748 25.803 1.00 17.26 78 ALA B C 1
ATOM 3831 O O . ALA B 1 64 ? -20.602 -12.760 26.431 1.00 15.66 78 ALA B O 1
ATOM 3833 N N . ASN B 1 65 ? -22.206 -11.301 25.817 1.00 16.10 79 ASN B N 1
ATOM 3834 C CA . ASN B 1 65 ? -23.258 -11.963 26.615 1.00 16.32 79 ASN B CA 1
ATOM 3835 C C . ASN B 1 65 ? -24.602 -11.361 26.195 1.00 17.20 79 ASN B C 1
ATOM 3836 O O . ASN B 1 65 ? -24.743 -10.120 26.321 1.00 18.04 79 ASN B O 1
ATOM 3841 N N . ASN B 1 66 ? -25.535 -12.191 25.721 1.00 17.48 80 ASN B N 1
ATOM 3842 C CA . ASN B 1 66 ? -26.824 -11.759 25.121 1.00 17.20 80 ASN B CA 1
ATOM 3843 C C . ASN B 1 66 ? -27.988 -12.214 26.000 1.00 18.19 80 ASN B C 1
ATOM 3844 O O . ASN B 1 66 ? -29.105 -12.302 25.491 1.00 18.90 80 ASN B O 1
ATOM 3849 N N . ASN B 1 67 ? -27.779 -12.420 27.299 1.00 20.77 81 ASN B N 1
ATOM 3850 C CA . ASN B 1 67 ? -28.907 -12.659 28.232 1.00 19.56 81 ASN B CA 1
ATOM 3851 C C . ASN B 1 67 ? -29.776 -11.389 28.298 1.00 19.95 81 ASN B C 1
ATOM 3852 O O . ASN B 1 67 ? -29.265 -10.300 28.631 1.00 20.29 81 ASN B O 1
ATOM 3857 N N . LEU B 1 68 ? -31.068 -11.531 28.020 1.00 22.37 82 LEU B N 1
ATOM 3858 C CA . LEU B 1 68 ? -32.001 -10.387 27.890 1.00 23.33 82 LEU B CA 1
ATOM 3859 C C . LEU B 1 68 ? -32.115 -9.626 29.219 1.00 23.65 82 LEU B C 1
ATOM 3860 O O . LEU B 1 68 ? -32.089 -8.391 29.187 1.00 24.48 82 LEU B O 1
ATOM 3865 N N . LYS B 1 69 ? -32.159 -10.318 30.349 1.00 25.00 83 LYS B N 1
ATOM 3866 C CA . LYS B 1 69 ? -32.267 -9.659 31.683 1.00 27.77 83 LYS B CA 1
ATOM 3867 C C . LYS B 1 69 ? -31.012 -8.823 31.973 1.00 29.34 83 LYS B C 1
ATOM 3868 O O . LYS B 1 69 ? -31.180 -7.710 32.522 1.00 26.59 83 LYS B O 1
ATOM 3874 N N . ILE B 1 70 ? -29.813 -9.334 31.624 1.00 25.44 84 ILE B N 1
ATOM 3875 C CA . ILE B 1 70 ? -28.524 -8.610 31.794 1.00 22.56 84 ILE B CA 1
ATOM 3876 C C . ILE B 1 70 ? -28.547 -7.381 30.881 1.00 24.65 84 ILE B C 1
ATOM 3877 O O . ILE B 1 70 ? -28.110 -6.302 31.346 1.00 27.00 84 ILE B O 1
ATOM 3882 N N . LEU B 1 71 ? -29.030 -7.512 29.644 1.00 23.96 85 LEU B N 1
ATOM 3883 C CA . LEU B 1 71 ? -29.180 -6.357 28.720 1.00 25.37 85 LEU B CA 1
ATOM 3884 C C . LEU B 1 71 ? -30.135 -5.304 29.322 1.00 26.27 85 LEU B C 1
ATOM 3885 O O . LEU B 1 71 ? -29.811 -4.106 29.268 1.00 23.96 85 LEU B O 1
ATOM 3890 N N . GLU B 1 72 ? -31.286 -5.713 29.851 1.00 26.75 86 GLU B N 1
ATOM 3891 C CA . GLU B 1 72 ? -32.271 -4.756 30.432 1.00 28.85 86 GLU B CA 1
ATOM 3892 C C . GLU B 1 72 ? -31.624 -4.002 31.596 1.00 27.48 86 GLU B C 1
ATOM 3893 O O . GLU B 1 72 ? -31.819 -2.798 31.693 1.00 26.70 86 GLU B O 1
ATOM 3899 N N . HIS B 1 73 ? -30.871 -4.704 32.442 1.00 29.10 87 HIS B N 1
ATOM 3900 C CA . HIS B 1 73 ? -30.252 -4.125 33.651 1.00 28.26 87 HIS B CA 1
ATOM 3901 C C . HIS B 1 73 ? -29.187 -3.112 33.219 1.00 29.45 87 HIS B C 1
ATOM 3902 O O . HIS B 1 73 ? -29.193 -1.981 33.758 1.00 27.61 87 HIS B O 1
ATOM 3909 N N . LEU B 1 74 ? -28.310 -3.455 32.275 1.00 25.38 88 LEU B N 1
ATOM 3910 C CA . LEU B 1 74 ? -27.314 -2.464 31.795 1.00 28.82 88 LEU B CA 1
ATOM 3911 C C . LEU B 1 74 ? -28.049 -1.246 31.204 1.00 29.18 88 LEU B C 1
ATOM 3912 O O . LEU B 1 74 ? -27.618 -0.113 31.483 1.00 27.59 88 LEU B O 1
ATOM 3917 N N . ARG B 1 75 ? -29.112 -1.469 30.431 1.00 27.01 89 ARG B N 1
ATOM 3918 C CA . ARG B 1 75 ? -29.892 -0.373 29.784 1.00 29.08 89 ARG B CA 1
ATOM 3919 C C . ARG B 1 75 ? -30.483 0.531 30.870 1.00 29.91 89 ARG B C 1
ATOM 3920 O O . ARG B 1 75 ? -30.379 1.736 30.719 1.00 29.82 89 ARG B O 1
ATOM 3928 N N . SER B 1 76 ? -31.021 -0.042 31.950 1.00 29.75 90 SER B N 1
ATOM 3929 C CA . SER B 1 76 ? -31.644 0.696 33.083 1.00 31.68 90 SER B CA 1
ATOM 3930 C C . SER B 1 76 ? -30.629 1.591 33.800 1.00 31.91 90 SER B C 1
ATOM 3931 O O . SER B 1 76 ? -31.064 2.531 34.475 1.00 37.09 90 SER B O 1
ATOM 3934 N N . LEU B 1 77 ? -29.333 1.312 33.684 1.00 31.99 91 LEU B N 1
ATOM 3935 C CA . LEU B 1 77 ? -28.268 2.090 34.351 1.00 33.18 91 LEU B CA 1
ATOM 3936 C C . LEU B 1 77 ? -27.651 3.111 33.389 1.00 31.21 91 LEU B C 1
ATOM 3937 O O . LEU B 1 77 ? -26.638 3.702 33.776 1.00 34.07 91 LEU B O 1
ATOM 3942 N N . GLY B 1 78 ? -28.201 3.268 32.183 1.00 31.36 92 GLY B N 1
ATOM 3943 C CA . GLY B 1 78 ? -27.766 4.261 31.179 1.00 32.22 92 GLY B CA 1
ATOM 3944 C C . GLY B 1 78 ? -26.771 3.729 30.151 1.00 30.42 92 GLY B C 1
ATOM 3945 O O . GLY B 1 78 ? -26.130 4.550 29.446 1.00 29.90 92 GLY B O 1
ATOM 3946 N N . CYS B 1 79 ? -26.624 2.414 29.997 1.00 29.83 93 CYS B N 1
ATOM 3947 C CA . CYS B 1 79 ? -25.724 1.861 28.949 1.00 26.97 93 CYS B CA 1
ATOM 3948 C C . CYS B 1 79 ? -26.251 2.112 27.546 1.00 24.55 93 CYS B C 1
ATOM 3949 O O . CYS B 1 79 ? -27.455 2.080 27.338 1.00 24.54 93 CYS B O 1
ATOM 3952 N N . GLY B 1 80 ? -25.329 2.276 26.606 1.00 26.83 94 GLY B N 1
ATOM 3953 C CA . GLY B 1 80 ? -25.575 2.066 25.167 1.00 25.55 94 GLY B CA 1
ATOM 3954 C C . GLY B 1 80 ? -25.327 0.611 24.809 1.00 26.09 94 GLY B C 1
ATOM 3955 O O . GLY B 1 80 ? -25.016 -0.202 25.734 1.00 22.26 94 GLY B O 1
ATOM 3956 N N . ALA B 1 81 ? -25.491 0.275 23.528 1.00 25.31 95 ALA B N 1
ATOM 3957 C CA . ALA B 1 81 ? -25.327 -1.108 23.026 1.00 25.78 95 ALA B CA 1
ATOM 3958 C C . ALA B 1 81 ? -24.476 -1.063 21.772 1.00 23.39 95 ALA B C 1
ATOM 3959 O O . ALA B 1 81 ? -24.765 -0.241 20.895 1.00 25.77 95 ALA B O 1
ATOM 3961 N N . VAL B 1 82 ? -23.471 -1.933 21.715 1.00 22.65 96 VAL B N 1
ATOM 3962 C CA . VAL B 1 82 ? -22.647 -2.214 20.507 1.00 20.23 96 VAL B CA 1
ATOM 3963 C C . VAL B 1 82 ? -23.091 -3.563 19.919 1.00 20.26 96 VAL B C 1
ATOM 3964 O O . VAL B 1 82 ? -23.166 -4.547 20.654 1.00 17.65 96 VAL B O 1
ATOM 3968 N N . LEU B 1 83 ? -23.374 -3.582 18.622 1.00 21.28 97 LEU B N 1
ATOM 3969 C CA . LEU B 1 83 ? -24.064 -4.674 17.905 1.00 22.47 97 LEU B CA 1
ATOM 3970 C C . LEU B 1 83 ? -23.167 -5.096 16.763 1.00 22.14 97 LEU B C 1
ATOM 3971 O O . LEU B 1 83 ? -22.571 -4.196 16.159 1.00 22.08 97 LEU B O 1
ATOM 3976 N N . VAL B 1 84 ? -23.168 -6.385 16.438 1.00 21.47 98 VAL B N 1
ATOM 3977 C CA . VAL B 1 84 ? -22.422 -6.924 15.271 1.00 23.81 98 VAL B CA 1
ATOM 3978 C C . VAL B 1 84 ? -23.346 -7.737 14.346 1.00 22.09 98 VAL B C 1
ATOM 3979 O O . VAL B 1 84 ? -22.838 -8.322 13.370 1.00 22.00 98 VAL B O 1
ATOM 3983 N N . SER B 1 85 ? -24.663 -7.688 14.553 1.00 21.69 99 SER B N 1
ATOM 3984 C CA . SER B 1 85 ? -25.654 -8.332 13.655 1.00 21.69 99 SER B CA 1
ATOM 3985 C C . SER B 1 85 ? -27.031 -7.704 13.849 1.00 23.31 99 SER B C 1
ATOM 3986 O O . SER B 1 85 ? -27.288 -7.102 14.914 1.00 23.74 99 SER B O 1
ATOM 3989 N N . GLY B 1 86 ? -27.909 -7.910 12.875 1.00 23.04 100 GLY B N 1
ATOM 3990 C CA . GLY B 1 86 ? -29.290 -7.411 12.984 1.00 22.63 100 GLY B CA 1
ATOM 3991 C C . GLY B 1 86 ? -29.990 -8.039 14.160 1.00 22.12 100 GLY B C 1
ATOM 3992 O O . GLY B 1 86 ? -30.789 -7.347 14.818 1.00 23.25 100 GLY B O 1
ATOM 3993 N N . ASN B 1 87 ? -29.757 -9.330 14.402 1.00 20.50 101 ASN B N 1
ATOM 3994 C CA . ASN B 1 87 ? -30.393 -10.002 15.556 1.00 20.67 101 ASN B CA 1
ATOM 3995 C C . ASN B 1 87 ? -29.952 -9.308 16.846 1.00 19.67 101 ASN B C 1
ATOM 3996 O O . ASN B 1 87 ? -30.775 -9.189 17.758 1.00 20.73 101 ASN B O 1
ATOM 4001 N N . GLU B 1 88 ? -28.687 -8.913 16.979 1.00 20.78 102 GLU B N 1
ATOM 4002 C CA . GLU B 1 88 ? -28.245 -8.183 18.201 1.00 21.37 102 GLU B CA 1
ATOM 4003 C C . GLU B 1 88 ? -29.014 -6.843 18.296 1.00 21.28 102 GLU B C 1
ATOM 4004 O O . GLU B 1 88 ? -29.355 -6.439 19.411 1.00 19.69 102 GLU B O 1
ATOM 4010 N N . LEU B 1 89 ? -29.275 -6.185 17.170 1.00 21.65 103 LEU B N 1
ATOM 4011 C CA . LEU B 1 89 ? -30.042 -4.914 17.143 1.00 23.14 103 LEU B CA 1
ATOM 4012 C C . LEU B 1 89 ? -31.481 -5.183 17.584 1.00 24.07 103 LEU B C 1
ATOM 4013 O O . LEU B 1 89 ? -31.957 -4.488 18.492 1.00 27.07 103 LEU B O 1
ATOM 4018 N N . ARG B 1 90 ? -32.122 -6.203 17.018 1.00 23.89 104 ARG B N 1
ATOM 4019 C CA . ARG B 1 90 ? -33.479 -6.616 17.455 1.00 23.68 104 ARG B CA 1
ATOM 4020 C C . ARG B 1 90 ? -33.466 -6.835 18.967 1.00 24.60 104 ARG B C 1
ATOM 4021 O O . ARG B 1 90 ? -34.416 -6.365 19.631 1.00 25.28 104 ARG B O 1
ATOM 4029 N N . LEU B 1 91 ? -32.468 -7.552 19.500 1.00 23.52 105 LEU B N 1
ATOM 4030 C CA . LEU B 1 91 ? -32.463 -7.919 20.940 1.00 23.09 105 LEU B CA 1
ATOM 4031 C C . LEU B 1 91 ? -32.297 -6.641 21.773 1.00 22.33 105 LEU B C 1
ATOM 4032 O O . LEU B 1 91 ? -32.980 -6.528 22.813 1.00 23.57 105 LEU B O 1
ATOM 4037 N N . ALA B 1 92 ? -31.457 -5.707 21.320 1.00 22.75 106 ALA B N 1
ATOM 4038 C CA . ALA B 1 92 ? -31.168 -4.435 22.026 1.00 24.80 106 ALA B CA 1
ATOM 4039 C C . ALA B 1 92 ? -32.429 -3.551 22.064 1.00 26.64 106 ALA B C 1
ATOM 4040 O O . ALA B 1 92 ? -32.726 -2.986 23.121 1.00 27.63 106 ALA B O 1
ATOM 4042 N N . LEU B 1 93 ? -33.162 -3.448 20.963 1.00 28.13 107 LEU B N 1
ATOM 4043 C CA . LEU B 1 93 ? -34.453 -2.709 20.922 1.00 30.09 107 LEU B CA 1
ATOM 4044 C C . LEU B 1 93 ? -35.455 -3.380 21.868 1.00 32.78 107 LEU B C 1
ATOM 4045 O O . LEU B 1 93 ? -36.058 -2.658 22.666 1.00 29.94 107 LEU B O 1
ATOM 4050 N N . ARG B 1 94 ? -35.556 -4.713 21.855 1.00 33.17 108 ARG B N 1
ATOM 4051 C CA . ARG B 1 94 ? -36.416 -5.474 22.801 1.00 31.65 108 ARG B CA 1
ATOM 4052 C C . ARG B 1 94 ? -35.979 -5.184 24.248 1.00 29.70 108 ARG B C 1
ATOM 4053 O O . ARG B 1 94 ? -36.844 -5.166 25.130 1.00 35.60 108 ARG B O 1
ATOM 4061 N N . ALA B 1 95 ? -34.688 -4.967 24.504 1.00 27.87 109 ALA B N 1
ATOM 4062 C CA . ALA B 1 95 ? -34.165 -4.689 25.860 1.00 28.79 109 ALA B CA 1
ATOM 4063 C C . ALA B 1 95 ? -34.447 -3.231 26.246 1.00 28.18 109 ALA B C 1
ATOM 4064 O O . ALA B 1 95 ? -34.150 -2.867 27.399 1.00 28.40 109 ALA B O 1
ATOM 4066 N N . GLY B 1 96 ? -34.934 -2.417 25.305 1.00 30.51 110 GLY B N 1
ATOM 4067 C CA . GLY B 1 96 ? -35.304 -1.009 25.555 1.00 31.44 110 GLY B CA 1
ATOM 4068 C C . GLY B 1 96 ? -34.131 -0.060 25.370 1.00 31.66 110 GLY B C 1
ATOM 4069 O O . GLY B 1 96 ? -34.209 1.066 25.877 1.00 35.03 110 GLY B O 1
ATOM 4070 N N . PHE B 1 97 ? -33.067 -0.453 24.663 1.00 28.35 111 PHE B N 1
ATOM 4071 C CA . PHE B 1 97 ? -31.917 0.459 24.430 1.00 29.26 111 PHE B CA 1
ATOM 4072 C C . PHE B 1 97 ? -32.365 1.583 23.493 1.00 28.94 111 PHE B C 1
ATOM 4073 O O . PHE B 1 97 ? -33.120 1.327 22.535 1.00 29.38 111 PHE B O 1
ATOM 4081 N N . ASP B 1 98 ? -31.859 2.782 23.753 1.00 30.86 112 ASP B N 1
ATOM 4082 C CA . ASP B 1 98 ? -32.091 3.991 22.922 1.00 33.96 112 ASP B CA 1
ATOM 4083 C C . ASP B 1 98 ? -31.346 3.818 21.595 1.00 30.46 112 ASP B C 1
ATOM 4084 O O . ASP B 1 98 ? -30.128 3.675 21.598 1.00 30.91 112 ASP B O 1
ATOM 4089 N N . PRO B 1 99 ? -32.018 3.879 20.422 1.00 31.13 113 PRO B N 1
ATOM 4090 C CA . PRO B 1 99 ? -31.334 3.697 19.137 1.00 32.06 113 PRO B CA 1
ATOM 4091 C C . PRO B 1 99 ? -30.206 4.721 18.929 1.00 31.75 113 PRO B C 1
ATOM 4092 O O . PRO B 1 99 ? -29.284 4.399 18.240 1.00 30.98 113 PRO B O 1
ATOM 4096 N N . THR B 1 100 ? -30.300 5.884 19.589 1.00 30.89 114 THR B N 1
ATOM 4097 C CA . THR B 1 100 ? -29.308 6.989 19.628 1.00 32.87 114 THR B CA 1
ATOM 4098 C C . THR B 1 100 ? -28.026 6.589 20.367 1.00 31.48 114 THR B C 1
ATOM 4099 O O . THR B 1 100 ? -27.057 7.342 20.307 1.00 30.31 114 THR B O 1
ATOM 4103 N N . LYS B 1 101 ? -28.050 5.497 21.123 1.00 31.39 115 LYS B N 1
ATOM 4104 C CA . LYS B 1 101 ? -26.879 4.988 21.875 1.00 31.13 115 LYS B CA 1
ATOM 4105 C C . LYS B 1 101 ? -26.562 3.567 21.395 1.00 28.10 115 LYS B C 1
ATOM 4106 O O . LYS B 1 101 ? -25.882 2.822 22.118 1.00 28.91 115 LYS B O 1
ATOM 4112 N N . CYS B 1 102 ? -26.957 3.250 20.172 1.00 27.06 116 CYS B N 1
ATOM 4113 C CA . CYS B 1 102 ? -26.659 1.952 19.520 1.00 26.30 116 CYS B CA 1
ATOM 4114 C C . CYS B 1 102 ? -25.671 2.168 18.378 1.00 25.13 116 CYS B C 1
ATOM 4115 O O . CYS B 1 102 ? -25.878 3.112 17.554 1.00 20.56 116 CYS B O 1
ATOM 4118 N N . ILE B 1 103 ? -24.654 1.304 18.327 1.00 22.72 117 ILE B N 1
ATOM 4119 C CA . ILE B 1 103 ? -23.604 1.312 17.280 1.00 20.50 117 ILE B CA 1
ATOM 4120 C C . ILE B 1 103 ? -23.546 -0.080 16.625 1.00 21.53 117 ILE B C 1
ATOM 4121 O O . ILE B 1 103 ? -23.316 -1.084 17.338 1.00 20.31 117 ILE B O 1
ATOM 4126 N N . PHE B 1 104 ? -23.728 -0.127 15.309 1.00 21.59 118 PHE B N 1
ATOM 4127 C CA . PHE B 1 104 ? -23.694 -1.363 14.486 1.00 21.70 118 PHE B CA 1
ATOM 4128 C C . PHE B 1 104 ? -22.364 -1.400 13.724 1.00 20.19 118 PHE B C 1
ATOM 4129 O O . PHE B 1 104 ? -22.158 -0.597 12.799 1.00 19.26 118 PHE B O 1
ATOM 4137 N N . ASN B 1 105 ? -21.487 -2.325 14.120 1.00 18.78 119 ASN B N 1
ATOM 4138 C CA . ASN B 1 105 ? -20.139 -2.542 13.548 1.00 19.04 119 ASN B CA 1
ATOM 4139 C C . ASN B 1 105 ? -20.115 -3.866 12.787 1.00 19.45 119 ASN B C 1
ATOM 4140 O O . ASN B 1 105 ? -20.946 -4.762 13.108 1.00 20.44 119 ASN B O 1
ATOM 4145 N N . GLY B 1 106 ? -19.166 -4.016 11.862 1.00 19.87 120 GLY B N 1
ATOM 4146 C CA . GLY B 1 106 ? -18.903 -5.334 11.261 1.00 20.39 120 GLY B CA 1
ATOM 4147 C C . GLY B 1 106 ? -18.186 -5.256 9.926 1.00 21.10 120 GLY B C 1
ATOM 4148 O O . GLY B 1 106 ? -18.381 -4.269 9.193 1.00 20.81 120 GLY B O 1
ATOM 4149 N N . ASN B 1 107 ? -17.462 -6.319 9.594 1.00 18.41 121 ASN B N 1
ATOM 4150 C CA . ASN B 1 107 ? -16.722 -6.452 8.320 1.00 19.05 121 ASN B CA 1
ATOM 4151 C C . ASN B 1 107 ? -17.602 -7.130 7.269 1.00 17.76 121 ASN B C 1
ATOM 4152 O O . ASN B 1 107 ? -17.156 -7.178 6.123 1.00 20.33 121 ASN B O 1
ATOM 4157 N N . GLY B 1 108 ? -18.825 -7.553 7.609 1.00 18.11 122 GLY B N 1
ATOM 4158 C CA . GLY B 1 108 ? -19.720 -8.249 6.668 1.00 17.17 122 GLY B CA 1
ATOM 4159 C C . GLY B 1 108 ? -21.178 -7.989 6.977 1.00 20.23 122 GLY B C 1
ATOM 4160 O O . GLY B 1 108 ? -21.978 -8.912 6.882 1.00 17.31 122 GLY B O 1
ATOM 4161 N N . LYS B 1 109 ? -21.520 -6.751 7.322 1.00 18.76 123 LYS B N 1
ATOM 4162 C CA . LYS B 1 109 ? -22.919 -6.371 7.617 1.00 19.83 123 LYS B CA 1
ATOM 4163 C C . LYS B 1 109 ? -23.750 -6.643 6.355 1.00 20.18 123 LYS B C 1
ATOM 4164 O O . LYS B 1 109 ? -23.347 -6.221 5.248 1.00 22.72 123 LYS B O 1
ATOM 4170 N N . SER B 1 110 ? -24.861 -7.347 6.516 1.00 22.96 124 SER B N 1
ATOM 4171 C CA . SER B 1 110 ? -25.783 -7.725 5.419 1.00 22.76 124 SER B CA 1
ATOM 4172 C C . SER B 1 110 ? -26.633 -6.514 5.050 1.00 24.64 124 SER B C 1
ATOM 4173 O O . SER B 1 110 ? -26.980 -5.689 5.942 1.00 23.42 124 SER B O 1
ATOM 4176 N N . LEU B 1 111 ? -26.968 -6.418 3.766 1.00 25.86 125 LEU B N 1
ATOM 4177 C CA . LEU B 1 111 ? -27.885 -5.374 3.267 1.00 28.62 125 LEU B CA 1
ATOM 4178 C C . LEU B 1 111 ? -29.168 -5.358 4.108 1.00 27.98 125 LEU B C 1
ATOM 4179 O O . LEU B 1 111 ? -29.596 -4.266 4.468 1.00 31.04 125 LEU B O 1
ATOM 4184 N N A GLU B 1 112 ? -29.751 -6.541 4.360 0.50 27.23 126 GLU B N 1
ATOM 4185 N N B GLU B 1 112 ? -29.751 -6.505 4.464 0.50 28.16 126 GLU B N 1
ATOM 4186 C CA A GLU B 1 112 ? -30.962 -6.738 5.206 0.50 27.93 126 GLU B CA 1
ATOM 4187 C CA B GLU B 1 112 ? -31.063 -6.518 5.172 0.50 29.38 126 GLU B CA 1
ATOM 4188 C C A GLU B 1 112 ? -30.746 -6.014 6.538 0.50 26.33 126 GLU B C 1
ATOM 4189 C C B GLU B 1 112 ? -30.852 -6.153 6.653 0.50 27.16 126 GLU B C 1
ATOM 4190 O O A GLU B 1 112 ? -31.561 -5.143 6.904 0.50 24.03 126 GLU B O 1
ATOM 4191 O O B GLU B 1 112 ? -31.800 -5.625 7.258 0.50 24.44 126 GLU B O 1
ATOM 4202 N N . ASP B 1 113 ? -29.657 -6.362 7.222 1.00 26.01 127 ASP B N 1
ATOM 4203 C CA . ASP B 1 113 ? -29.342 -5.838 8.576 1.00 23.84 127 ASP B CA 1
ATOM 4204 C C . ASP B 1 113 ? -29.066 -4.324 8.492 1.00 21.77 127 ASP B C 1
ATOM 4205 O O . ASP B 1 113 ? -29.499 -3.622 9.383 1.00 21.93 127 ASP B O 1
ATOM 4210 N N . LEU B 1 114 ? -28.396 -3.846 7.439 1.00 24.03 128 LEU B N 1
ATOM 4211 C CA . LEU B 1 114 ? -28.110 -2.400 7.247 1.00 24.50 128 LEU B CA 1
ATOM 4212 C C . LEU B 1 114 ? -29.428 -1.642 7.006 1.00 27.17 128 LEU B C 1
ATOM 4213 O O . LEU B 1 114 ? -29.522 -0.473 7.462 1.00 25.72 128 LEU B O 1
ATOM 4218 N N . VAL B 1 115 ? -30.422 -2.287 6.375 1.00 25.01 129 VAL B N 1
ATOM 4219 C CA . VAL B 1 115 ? -31.771 -1.686 6.159 1.00 27.20 129 VAL B CA 1
ATOM 4220 C C . VAL B 1 115 ? -32.426 -1.495 7.525 1.00 28.29 129 VAL B C 1
ATOM 4221 O O . VAL B 1 115 ? -32.920 -0.383 7.790 1.00 28.00 129 VAL B O 1
ATOM 4225 N N . LEU B 1 116 ? -32.401 -2.518 8.379 1.00 25.65 130 LEU B N 1
ATOM 4226 C CA . LEU B 1 116 ? -32.975 -2.413 9.734 1.00 25.81 130 LEU B CA 1
ATOM 4227 C C . LEU B 1 116 ? -32.242 -1.304 10.496 1.00 26.25 130 LEU B C 1
ATOM 4228 O O . LEU B 1 116 ? -32.906 -0.468 11.150 1.00 27.14 130 LEU B O 1
ATOM 4233 N N . ALA B 1 117 ? -30.917 -1.265 10.409 1.00 25.63 131 ALA B N 1
ATOM 4234 C CA . ALA B 1 117 ? -30.082 -0.277 11.132 1.00 25.14 131 ALA B CA 1
ATOM 4235 C C . ALA B 1 117 ? -30.472 1.142 10.682 1.00 26.50 131 ALA B C 1
ATOM 4236 O O . ALA B 1 117 ? -30.610 2.021 11.539 1.00 26.57 131 ALA B O 1
ATOM 4238 N N . ALA B 1 118 ? -30.680 1.358 9.380 1.00 26.92 132 ALA B N 1
ATOM 4239 C CA . ALA B 1 118 ? -31.043 2.671 8.791 1.00 26.67 132 ALA B CA 1
ATOM 4240 C C . ALA B 1 118 ? -32.450 3.105 9.252 1.00 30.31 132 ALA B C 1
ATOM 4241 O O . ALA B 1 118 ? -32.601 4.259 9.740 1.00 27.74 132 ALA B O 1
ATOM 4243 N N . GLN B 1 119 ? -33.433 2.205 9.142 1.00 29.34 133 GLN B N 1
ATOM 4244 C CA . GLN B 1 119 ? -34.814 2.379 9.680 1.00 33.41 133 GLN B CA 1
ATOM 4245 C C . GLN B 1 119 ? -34.800 2.791 11.155 1.00 33.72 133 GLN B C 1
ATOM 4246 O O . GLN B 1 119 ? -35.538 3.725 11.477 1.00 31.82 133 GLN B O 1
ATOM 4252 N N . GLU B 1 120 ? -33.989 2.151 12.011 1.00 32.59 134 GLU B N 1
ATOM 4253 C CA . GLU B 1 120 ? -34.008 2.385 13.485 1.00 31.20 134 GLU B CA 1
ATOM 4254 C C . GLU B 1 120 ? -33.136 3.581 13.883 1.00 29.57 134 GLU B C 1
ATOM 4255 O O . GLU B 1 120 ? -33.237 4.000 15.045 1.00 32.64 134 GLU B O 1
ATOM 4261 N N . GLY B 1 121 ? -32.296 4.087 12.980 1.00 27.97 135 GLY B N 1
ATOM 4262 C CA . GLY B 1 121 ? -31.513 5.324 13.181 1.00 29.13 135 GLY B CA 1
ATOM 4263 C C . GLY B 1 121 ? -30.339 5.131 14.126 1.00 29.42 135 GLY B C 1
ATOM 4264 O O . GLY B 1 121 ? -30.003 6.082 14.888 1.00 26.50 135 GLY B O 1
ATOM 4265 N N . VAL B 1 122 ? -29.695 3.964 14.063 1.00 24.90 136 VAL B N 1
ATOM 4266 C CA . VAL B 1 122 ? -28.514 3.654 14.910 1.00 24.13 136 VAL B CA 1
ATOM 4267 C C . VAL B 1 122 ? -27.265 4.114 14.170 1.00 22.23 136 VAL B C 1
ATOM 4268 O O . VAL B 1 122 ? -27.300 4.304 12.925 1.00 23.39 136 VAL B O 1
ATOM 4272 N N . PHE B 1 123 ? -26.197 4.321 14.915 1.00 20.78 137 PHE B N 1
ATOM 4273 C CA . PHE B 1 123 ? -24.861 4.583 14.334 1.00 21.37 137 PHE B CA 1
ATOM 4274 C C . PHE B 1 123 ? -24.423 3.309 13.613 1.00 20.97 137 PHE B C 1
ATOM 4275 O O . PHE B 1 123 ? -24.721 2.186 14.071 1.00 21.74 137 PHE B O 1
ATOM 4283 N N . VAL B 1 124 ? -23.734 3.470 12.499 1.00 19.96 138 VAL B N 1
ATOM 4284 C CA . VAL B 1 124 ? -23.277 2.324 11.667 1.00 19.62 138 VAL B CA 1
ATOM 4285 C C . VAL B 1 124 ? -21.814 2.620 11.312 1.00 19.15 138 VAL B C 1
ATOM 4286 O O . VAL B 1 124 ? -21.565 3.714 10.791 1.00 18.42 138 VAL B O 1
ATOM 4290 N N . ASN B 1 125 ? -20.892 1.699 11.576 1.00 18.24 139 ASN B N 1
ATOM 4291 C CA . ASN B 1 125 ? -19.477 1.892 11.165 1.00 19.38 139 ASN B CA 1
ATOM 4292 C C . ASN B 1 125 ? -19.320 1.516 9.685 1.00 20.06 139 ASN B C 1
ATOM 4293 O O . ASN B 1 125 ? -20.234 0.890 9.074 1.00 21.35 139 ASN B O 1
ATOM 4298 N N . VAL B 1 126 ? -18.233 1.993 9.100 1.00 18.08 140 VAL B N 1
ATOM 4299 C CA . VAL B 1 126 ? -17.895 1.794 7.672 1.00 20.04 140 VAL B CA 1
ATOM 4300 C C . VAL B 1 126 ? -16.545 1.093 7.688 1.00 21.13 140 VAL B C 1
ATOM 4301 O O . VAL B 1 126 ? -15.594 1.648 8.246 1.00 20.89 140 VAL B O 1
ATOM 4305 N N . ASP B 1 127 ? -16.507 -0.110 7.145 1.00 21.19 141 ASP B N 1
ATOM 4306 C CA . ASP B 1 127 ? -15.425 -1.076 7.387 1.00 20.56 141 ASP B CA 1
ATOM 4307 C C . ASP B 1 127 ? -14.605 -1.266 6.120 1.00 20.58 141 ASP B C 1
ATOM 4308 O O . ASP B 1 127 ? -13.459 -1.742 6.255 1.00 23.95 141 ASP B O 1
ATOM 4313 N N . SER B 1 128 ? -15.160 -0.912 4.959 1.00 19.60 142 SER B N 1
ATOM 4314 C CA . SER B 1 128 ? -14.609 -1.218 3.618 1.00 20.48 142 SER B CA 1
ATOM 4315 C C . SER B 1 128 ? -15.372 -0.448 2.533 1.00 19.80 142 SER B C 1
ATOM 4316 O O . SER B 1 128 ? -16.455 0.096 2.814 1.00 22.39 142 SER B O 1
ATOM 4319 N N . GLU B 1 129 ? -14.867 -0.481 1.303 1.00 22.95 143 GLU B N 1
ATOM 4320 C CA . GLU B 1 129 ? -15.550 0.126 0.129 1.00 23.95 143 GLU B CA 1
ATOM 4321 C C . GLU B 1 129 ? -16.900 -0.559 -0.071 1.00 24.53 143 GLU B C 1
ATOM 4322 O O . GLU B 1 129 ? -17.905 0.164 -0.267 1.00 22.73 143 GLU B O 1
ATOM 4328 N N . PHE B 1 130 ? -16.927 -1.905 -0.106 1.00 23.58 144 PHE B N 1
ATOM 4329 C CA . PHE B 1 130 ? -18.176 -2.638 -0.434 1.00 23.14 144 PHE B CA 1
ATOM 4330 C C . PHE B 1 130 ? -19.192 -2.279 0.648 1.00 22.73 144 PHE B C 1
ATOM 4331 O O . PHE B 1 130 ? -20.403 -2.190 0.350 1.00 22.06 144 PHE B O 1
ATOM 4339 N N . ASP B 1 131 ? -18.716 -2.147 1.895 1.00 22.78 145 ASP B N 1
ATOM 4340 C CA . ASP B 1 131 ? -19.574 -1.821 3.058 1.00 20.81 145 ASP B CA 1
ATOM 4341 C C . ASP B 1 131 ? -20.214 -0.438 2.825 1.00 21.45 145 ASP B C 1
ATOM 4342 O O . ASP B 1 131 ? -21.442 -0.275 2.986 1.00 20.11 145 ASP B O 1
ATOM 4347 N N . LEU B 1 132 ? -19.426 0.548 2.440 1.00 22.54 146 LEU B N 1
ATOM 4348 C CA . LEU B 1 132 ? -19.990 1.909 2.207 1.00 23.92 146 LEU B CA 1
ATOM 4349 C C . LEU B 1 132 ? -21.068 1.831 1.113 1.00 23.52 146 LEU B C 1
ATOM 4350 O O . LEU B 1 132 ? -22.132 2.419 1.317 1.00 21.76 146 LEU B O 1
ATOM 4355 N N . ASN B 1 133 ? -20.801 1.131 -0.002 1.00 27.30 147 ASN B N 1
ATOM 4356 C CA . ASN B 1 133 ? -21.772 0.959 -1.125 1.00 27.33 147 ASN B CA 1
ATOM 4357 C C . ASN B 1 133 ? -23.062 0.326 -0.587 1.00 25.95 147 ASN B C 1
ATOM 4358 O O . ASN B 1 133 ? -24.153 0.849 -0.915 1.00 26.63 147 ASN B O 1
ATOM 4363 N N . ASN B 1 134 ? -22.960 -0.653 0.327 1.00 26.01 148 ASN B N 1
ATOM 4364 C CA . ASN B 1 134 ? -24.123 -1.314 0.987 1.00 24.50 148 ASN B CA 1
ATOM 4365 C C . ASN B 1 134 ? -24.896 -0.348 1.896 1.00 23.98 148 ASN B C 1
ATOM 4366 O O . ASN B 1 134 ? -26.148 -0.452 1.987 1.00 21.89 148 ASN B O 1
ATOM 4371 N N . ILE B 1 135 ? -24.204 0.505 2.638 1.00 22.43 149 ILE B N 1
ATOM 4372 C CA . ILE B 1 135 ? -24.891 1.489 3.513 1.00 22.54 149 ILE B CA 1
ATOM 4373 C C . ILE B 1 135 ? -25.670 2.465 2.615 1.00 23.63 149 ILE B C 1
ATOM 4374 O O . ILE B 1 135 ? -26.869 2.730 2.921 1.00 24.93 149 ILE B O 1
ATOM 4379 N N . VAL B 1 136 ? -25.045 2.926 1.525 1.00 25.51 150 VAL B N 1
ATOM 4380 C CA . VAL B 1 136 ? -25.698 3.841 0.532 1.00 27.73 150 VAL B CA 1
ATOM 4381 C C . VAL B 1 136 ? -26.983 3.161 0.030 1.00 27.22 150 VAL B C 1
ATOM 4382 O O . VAL B 1 136 ? -28.032 3.812 0.019 1.00 28.41 150 VAL B O 1
ATOM 4386 N N . GLU B 1 137 ? -26.904 1.882 -0.355 1.00 31.36 151 GLU B N 1
ATOM 4387 C CA . GLU B 1 137 ? -28.074 1.118 -0.867 1.00 31.72 151 GLU B CA 1
ATOM 4388 C C . GLU B 1 137 ? -29.109 0.982 0.246 1.00 31.33 151 GLU B C 1
ATOM 4389 O O . GLU B 1 137 ? -30.310 1.179 -0.055 1.00 33.86 151 GLU B O 1
ATOM 4395 N N . ALA B 1 138 ? -28.698 0.707 1.497 1.00 29.30 152 ALA B N 1
ATOM 4396 C CA . ALA B 1 138 ? -29.656 0.550 2.619 1.00 28.17 152 ALA B CA 1
ATOM 4397 C C . ALA B 1 138 ? -30.358 1.887 2.856 1.00 27.95 152 ALA B C 1
ATOM 4398 O O . ALA B 1 138 ? -31.532 1.862 3.213 1.00 28.88 152 ALA B O 1
ATOM 4400 N N . SER B 1 139 ? -29.668 3.009 2.658 1.00 28.39 153 SER B N 1
ATOM 4401 C CA . SER B 1 139 ? -30.258 4.360 2.846 1.00 30.26 153 SER B CA 1
ATOM 4402 C C . SER B 1 139 ? -31.365 4.567 1.802 1.00 33.31 153 SER B C 1
ATOM 4403 O O . SER B 1 139 ? -32.458 5.044 2.172 1.00 32.25 153 SER B O 1
ATOM 4406 N N . ARG B 1 140 ? -31.092 4.189 0.554 1.00 34.67 154 ARG B N 1
ATOM 4407 C CA . ARG B 1 140 ? -32.057 4.295 -0.575 1.00 36.39 154 ARG B CA 1
ATOM 4408 C C . ARG B 1 140 ? -33.259 3.380 -0.310 1.00 36.16 154 ARG B C 1
ATOM 4409 O O . ARG B 1 140 ? -34.397 3.857 -0.397 1.00 35.18 154 ARG B O 1
ATOM 4417 N N . ILE B 1 141 ? -33.039 2.141 0.115 1.00 35.62 155 ILE B N 1
ATOM 4418 C CA . ILE B 1 141 ? -34.169 1.206 0.369 1.00 36.04 155 ILE B CA 1
ATOM 4419 C C . ILE B 1 141 ? -35.045 1.741 1.507 1.00 36.49 155 ILE B C 1
ATOM 4420 O O . ILE B 1 141 ? -36.271 1.647 1.369 1.00 39.79 155 ILE B O 1
ATOM 4425 N N . SER B 1 142 ? -34.459 2.206 2.613 1.00 34.87 156 SER B N 1
ATOM 4426 C CA . SER B 1 142 ? -35.203 2.626 3.833 1.00 35.08 156 SER B CA 1
ATOM 4427 C C . SER B 1 142 ? -35.701 4.070 3.695 1.00 32.29 156 SER B C 1
ATOM 4428 O O . SER B 1 142 ? -36.583 4.451 4.467 1.00 34.53 156 SER B O 1
ATOM 4431 N N . GLY B 1 143 ? -35.079 4.847 2.809 1.00 30.56 157 GLY B N 1
ATOM 4432 C CA . GLY B 1 143 ? -35.325 6.289 2.644 1.00 33.16 157 GLY B CA 1
ATOM 4433 C C . GLY B 1 143 ? -34.843 7.071 3.847 1.00 37.77 157 GLY B C 1
ATOM 4434 O O . GLY B 1 143 ? -35.353 8.184 4.022 1.00 39.34 157 GLY B O 1
ATOM 4435 N N . LYS B 1 144 ? -33.928 6.505 4.665 1.00 35.46 158 LYS B N 1
ATOM 4436 C CA . LYS B 1 144 ? -33.314 7.195 5.835 1.00 32.48 158 LYS B CA 1
ATOM 4437 C C . LYS B 1 144 ? -31.831 7.451 5.545 1.00 32.06 158 LYS B C 1
ATOM 4438 O O . LYS B 1 144 ? -31.113 6.535 5.074 1.00 30.10 158 LYS B O 1
ATOM 4442 N N . GLN B 1 145 ? -31.386 8.673 5.814 1.00 31.72 159 GLN B N 1
ATOM 4443 C CA . GLN B 1 145 ? -29.948 9.013 5.891 1.00 31.52 159 GLN B CA 1
ATOM 4444 C C . GLN B 1 145 ? -29.323 8.230 7.058 1.00 29.72 159 GLN B C 1
ATOM 4445 O O . GLN B 1 145 ? -29.999 8.066 8.082 1.00 25.01 159 GLN B O 1
ATOM 4451 N N . VAL B 1 146 ? -28.079 7.785 6.903 1.00 26.20 160 VAL B N 1
ATOM 4452 C CA . VAL B 1 146 ? -27.404 6.911 7.892 1.00 27.78 160 VAL B CA 1
ATOM 4453 C C . VAL B 1 146 ? -26.267 7.692 8.534 1.00 25.24 160 VAL B C 1
ATOM 4454 O O . VAL B 1 146 ? -25.430 8.248 7.799 1.00 23.82 160 VAL B O 1
ATOM 4458 N N . ASN B 1 147 ? -26.261 7.711 9.863 1.00 23.66 161 ASN B N 1
ATOM 4459 C CA . ASN B 1 147 ? -25.157 8.295 10.664 1.00 22.33 161 ASN B CA 1
ATOM 4460 C C . ASN B 1 147 ? -23.994 7.291 10.709 1.00 21.70 161 ASN B C 1
ATOM 4461 O O . ASN B 1 147 ? -24.167 6.206 11.322 1.00 22.27 161 ASN B O 1
ATOM 4466 N N . VAL B 1 148 ? -22.835 7.640 10.152 1.00 22.24 162 VAL B N 1
ATOM 4467 C CA . VAL B 1 148 ? -21.720 6.668 9.965 1.00 22.61 162 VAL B CA 1
ATOM 4468 C C . VAL B 1 148 ? -20.444 7.147 10.646 1.00 21.46 162 VAL B C 1
ATOM 4469 O O . VAL B 1 148 ? -20.206 8.361 10.707 1.00 23.46 162 VAL B O 1
ATOM 4473 N N . LEU B 1 149 ? -19.645 6.189 11.107 1.00 21.89 163 LEU B N 1
ATOM 4474 C CA . LEU B 1 149 ? -18.266 6.388 11.617 1.00 21.37 163 LEU B CA 1
ATOM 4475 C C . LEU B 1 149 ? -17.334 5.564 10.742 1.00 22.74 163 LEU B C 1
ATOM 4476 O O . LEU B 1 149 ? -17.643 4.380 10.534 1.00 24.61 163 LEU B O 1
ATOM 4481 N N . LEU B 1 150 ? -16.233 6.138 10.271 1.00 25.57 164 LEU B N 1
ATOM 4482 C CA . LEU B 1 150 ? -15.237 5.387 9.470 1.00 25.35 164 LEU B CA 1
ATOM 4483 C C . LEU B 1 150 ? -14.378 4.582 10.431 1.00 23.03 164 LEU B C 1
ATOM 4484 O O . LEU B 1 150 ? -13.804 5.191 11.358 1.00 21.84 164 LEU B O 1
ATOM 4489 N N . ARG B 1 151 ? -14.252 3.281 10.195 1.00 21.58 165 ARG B N 1
ATOM 4490 C CA . ARG B 1 151 ? -13.381 2.446 11.043 1.00 22.10 165 ARG B CA 1
ATOM 4491 C C . ARG B 1 151 ? -11.963 2.465 10.471 1.00 23.28 165 ARG B C 1
ATOM 4492 O O . ARG B 1 151 ? -11.716 1.927 9.388 1.00 22.75 165 ARG B O 1
ATOM 4500 N N . ILE B 1 152 ? -11.051 3.034 11.239 1.00 27.63 166 ILE B N 1
ATOM 4501 C CA . ILE B 1 152 ? -9.629 3.201 10.850 1.00 29.60 166 ILE B CA 1
ATOM 4502 C C . ILE B 1 152 ? -8.809 2.224 11.697 1.00 31.35 166 ILE B C 1
ATOM 4503 O O . ILE B 1 152 ? -9.202 1.924 12.848 1.00 30.87 166 ILE B O 1
ATOM 4508 N N . ASN B 1 153 ? -7.737 1.704 11.113 1.00 38.38 167 ASN B N 1
ATOM 4509 C CA . ASN B 1 153 ? -6.694 0.900 11.801 1.00 37.05 167 ASN B CA 1
ATOM 4510 C C . ASN B 1 153 ? -5.525 1.815 12.114 1.00 37.18 167 ASN B C 1
ATOM 4511 O O . ASN B 1 153 ? -4.670 2.021 11.261 1.00 39.20 167 ASN B O 1
ATOM 4516 N N . PRO B 1 154 ? -5.487 2.463 13.292 1.00 39.02 168 PRO B N 1
ATOM 4517 C CA . PRO B 1 154 ? -4.371 3.350 13.619 1.00 41.27 168 PRO B CA 1
ATOM 4518 C C . PRO B 1 154 ? -3.042 2.578 13.629 1.00 43.55 168 PRO B C 1
ATOM 4519 O O . PRO B 1 154 ? -3.010 1.538 14.236 1.00 43.03 168 PRO B O 1
ATOM 4523 N N . ASP B 1 155 ? -2.019 3.096 12.928 1.00 52.39 169 ASP B N 1
ATOM 4524 C CA . ASP B 1 155 ? -0.679 2.464 12.764 1.00 55.81 169 ASP B CA 1
ATOM 4525 C C . ASP B 1 155 ? -0.070 2.212 14.149 1.00 58.04 169 ASP B C 1
ATOM 4526 O O . ASP B 1 155 ? 0.571 3.143 14.650 1.00 58.78 169 ASP B O 1
ATOM 4528 N N . GLY B 1 167 ? -0.713 -7.832 13.503 1.00 71.00 181 GLY B N 1
ATOM 4529 C CA . GLY B 1 167 ? -2.145 -8.168 13.625 1.00 67.85 181 GLY B CA 1
ATOM 4530 C C . GLY B 1 167 ? -2.994 -7.079 13.005 1.00 67.46 181 GLY B C 1
ATOM 4531 O O . GLY B 1 167 ? -3.922 -6.585 13.663 1.00 71.05 181 GLY B O 1
ATOM 4532 N N . ASN B 1 168 ? -2.650 -6.689 11.783 1.00 69.45 182 ASN B N 1
ATOM 4533 C CA . ASN B 1 168 ? -3.241 -5.513 11.096 1.00 69.72 182 ASN B CA 1
ATOM 4534 C C . ASN B 1 168 ? -2.941 -5.614 9.598 1.00 75.06 182 ASN B C 1
ATOM 4535 O O . ASN B 1 168 ? -3.838 -5.290 8.797 1.00 78.21 182 ASN B O 1
ATOM 4540 N N . LYS B 1 169 ? -1.728 -6.059 9.246 1.00 79.53 183 LYS B N 1
ATOM 4541 C CA . LYS B 1 169 ? -1.380 -6.580 7.895 1.00 81.02 183 LYS B CA 1
ATOM 4542 C C . LYS B 1 169 ? -2.112 -7.907 7.664 1.00 77.54 183 LYS B C 1
ATOM 4543 O O . LYS B 1 169 ? -1.959 -8.464 6.559 1.00 87.99 183 LYS B O 1
ATOM 4545 N N . ASN B 1 170 ? -2.841 -8.395 8.680 1.00 70.81 184 ASN B N 1
ATOM 4546 C CA . ASN B 1 170 ? -3.607 -9.674 8.678 1.00 67.51 184 ASN B CA 1
ATOM 4547 C C . ASN B 1 170 ? -5.087 -9.466 9.042 1.00 56.96 184 ASN B C 1
ATOM 4548 O O . ASN B 1 170 ? -5.851 -10.441 8.884 1.00 62.61 184 ASN B O 1
ATOM 4553 N N . SER B 1 171 ? -5.478 -8.290 9.551 1.00 40.38 185 SER B N 1
ATOM 4554 C CA . SER B 1 171 ? -6.845 -8.017 10.072 1.00 36.61 185 SER B CA 1
ATOM 4555 C C . SER B 1 171 ? -7.860 -7.898 8.920 1.00 28.62 185 SER B C 1
ATOM 4556 O O . SER B 1 171 ? -7.585 -7.133 7.963 1.00 24.00 185 SER B O 1
ATOM 4559 N N . LYS B 1 172 ? -9.022 -8.559 9.040 1.00 22.53 186 LYS B N 1
ATOM 4560 C CA . LYS B 1 172 ? -10.164 -8.360 8.103 1.00 21.70 186 LYS B CA 1
ATOM 4561 C C . LYS B 1 172 ? -10.954 -7.069 8.426 1.00 21.27 186 LYS B C 1
ATOM 4562 O O . LYS B 1 172 ? -11.935 -6.783 7.693 1.00 20.65 186 LYS B O 1
ATOM 4568 N N . PHE B 1 173 ? -10.581 -6.310 9.465 1.00 20.41 187 PHE B N 1
ATOM 4569 C CA . PHE B 1 173 ? -11.361 -5.160 9.990 1.00 21.26 187 PHE B CA 1
ATOM 4570 C C . PHE B 1 173 ? -10.781 -3.826 9.523 1.00 21.22 187 PHE B C 1
ATOM 4571 O O . PHE B 1 173 ? -9.552 -3.660 9.495 1.00 21.39 187 PHE B O 1
ATOM 4579 N N . GLY B 1 174 ? -11.659 -2.886 9.200 1.00 22.61 188 GLY B N 1
ATOM 4580 C CA . GLY B 1 174 ? -11.274 -1.471 9.045 1.00 23.94 188 GLY B CA 1
ATOM 4581 C C . GLY B 1 174 ? -10.921 -1.117 7.614 1.00 25.39 188 GLY B C 1
ATOM 4582 O O . GLY B 1 174 ? -10.665 -2.026 6.762 1.00 21.69 188 GLY B O 1
ATOM 4583 N N . ILE B 1 175 ? -10.902 0.177 7.330 1.00 25.52 189 ILE B N 1
ATOM 4584 C CA . ILE B 1 175 ? -10.455 0.690 6.005 1.00 27.25 189 ILE B CA 1
ATOM 4585 C C . ILE B 1 175 ? -8.926 0.691 5.998 1.00 29.09 189 ILE B C 1
ATOM 4586 O O . ILE B 1 175 ? -8.328 0.669 7.067 1.00 32.43 189 ILE B O 1
ATOM 4591 N N . ARG B 1 176 ? -8.335 0.762 4.807 1.00 32.52 190 ARG B N 1
ATOM 4592 C CA . ARG B 1 176 ? -6.909 1.111 4.599 1.00 34.99 190 ARG B CA 1
ATOM 4593 C C . ARG B 1 176 ? -6.731 2.612 4.871 1.00 32.27 190 ARG B C 1
ATOM 4594 O O . ARG B 1 176 ? -7.362 3.409 4.151 1.00 34.80 190 ARG B O 1
ATOM 4602 N N . ASN B 1 177 ? -5.907 2.978 5.847 1.00 34.38 191 ASN B N 1
ATOM 4603 C CA . ASN B 1 177 ? -5.622 4.394 6.220 1.00 37.85 191 ASN B CA 1
ATOM 4604 C C . ASN B 1 177 ? -5.284 5.225 4.980 1.00 35.78 191 ASN B C 1
ATOM 4605 O O . ASN B 1 177 ? -5.840 6.325 4.864 1.00 33.52 191 ASN B O 1
ATOM 4610 N N . GLU B 1 178 ? -4.457 4.688 4.079 1.00 37.19 192 GLU B N 1
ATOM 4611 C CA . GLU B 1 178 ? -4.039 5.358 2.820 1.00 38.99 192 GLU B CA 1
ATOM 4612 C C . GLU B 1 178 ? -5.247 5.585 1.887 1.00 37.87 192 GLU B C 1
ATOM 4613 O O . GLU B 1 178 ? -5.121 6.441 1.015 1.00 39.19 192 GLU B O 1
ATOM 4619 N N . LYS B 1 179 ? -6.401 4.925 2.063 1.00 36.07 193 LYS B N 1
ATOM 4620 C CA . LYS B 1 179 ? -7.591 5.197 1.195 1.00 35.32 193 LYS B CA 1
ATOM 4621 C C . LYS B 1 179 ? -8.560 6.172 1.877 1.00 30.34 193 LYS B C 1
ATOM 4622 O O . LYS B 1 179 ? -9.673 6.374 1.346 1.00 31.98 193 LYS B O 1
ATOM 4628 N N . LEU B 1 180 ? -8.167 6.784 2.994 1.00 30.31 194 LEU B N 1
ATOM 4629 C CA . LEU B 1 180 ? -9.030 7.749 3.729 1.00 30.45 194 LEU B CA 1
ATOM 4630 C C . LEU B 1 180 ? -9.710 8.705 2.750 1.00 28.27 194 LEU B C 1
ATOM 4631 O O . LEU B 1 180 ? -10.913 8.917 2.865 1.00 26.86 194 LEU B O 1
ATOM 4636 N N . GLN B 1 181 ? -8.971 9.268 1.797 1.00 30.87 195 GLN B N 1
ATOM 4637 C CA . GLN B 1 181 ? -9.534 10.312 0.917 1.00 28.82 195 GLN B CA 1
ATOM 4638 C C . GLN B 1 181 ? -10.634 9.696 0.055 1.00 29.47 195 GLN B C 1
ATOM 4639 O O . GLN B 1 181 ? -11.665 10.391 -0.177 1.00 28.24 195 GLN B O 1
ATOM 4645 N N . TRP B 1 182 ? -10.480 8.432 -0.365 1.00 27.79 196 TRP B N 1
ATOM 4646 C CA . TRP B 1 182 ? -11.556 7.744 -1.131 1.00 28.31 196 TRP B CA 1
ATOM 4647 C C . TRP B 1 182 ? -12.877 7.777 -0.338 1.00 27.42 196 TRP B C 1
ATOM 4648 O O . TRP B 1 182 ? -13.925 8.085 -0.934 1.00 29.64 196 TRP B O 1
ATOM 4659 N N . PHE B 1 183 ? -12.848 7.487 0.971 1.00 25.65 197 PHE B N 1
ATOM 4660 C CA . PHE B 1 183 ? -14.073 7.390 1.810 1.00 25.96 197 PHE B CA 1
ATOM 4661 C C . PHE B 1 183 ? -14.716 8.773 1.933 1.00 25.06 197 PHE B C 1
ATOM 4662 O O . PHE B 1 183 ? -15.946 8.914 1.857 1.00 23.54 197 PHE B O 1
ATOM 4670 N N . LEU B 1 184 ? -13.884 9.776 2.180 1.00 27.21 198 LEU B N 1
ATOM 4671 C CA . LEU B 1 184 ? -14.356 11.179 2.345 1.00 26.82 198 LEU B CA 1
ATOM 4672 C C . LEU B 1 184 ? -15.046 11.622 1.046 1.00 26.28 198 LEU B C 1
ATOM 4673 O O . LEU B 1 184 ? -16.199 12.096 1.106 1.00 27.00 198 LEU B O 1
ATOM 4678 N N . ASP B 1 185 ? -14.395 11.428 -0.103 1.00 29.72 199 ASP B N 1
ATOM 4679 C CA . ASP B 1 185 ? -14.969 11.802 -1.431 1.00 31.88 199 ASP B CA 1
ATOM 4680 C C . ASP B 1 185 ? -16.313 11.091 -1.624 1.00 31.84 199 ASP B C 1
ATOM 4681 O O . ASP B 1 185 ? -17.252 11.743 -2.105 1.00 30.83 199 ASP B O 1
ATOM 4686 N N . GLN B 1 186 ? -16.418 9.811 -1.231 1.00 31.13 200 GLN B N 1
ATOM 4687 C CA . GLN B 1 186 ? -17.681 9.044 -1.366 1.00 29.72 200 GLN B CA 1
ATOM 4688 C C . GLN B 1 186 ? -18.749 9.643 -0.450 1.00 30.05 200 GLN B C 1
ATOM 4689 O O . GLN B 1 186 ? -19.932 9.736 -0.868 1.00 29.45 200 GLN B O 1
ATOM 4695 N N . VAL B 1 187 ? -18.387 10.026 0.773 1.00 28.84 201 VAL B N 1
ATOM 4696 C CA . VAL B 1 187 ? -19.375 10.647 1.696 1.00 29.24 201 VAL B CA 1
ATOM 4697 C C . VAL B 1 187 ? -19.828 11.995 1.117 1.00 28.38 201 VAL B C 1
ATOM 4698 O O . VAL B 1 187 ? -21.053 12.245 1.060 1.00 29.29 201 VAL B O 1
ATOM 4702 N N . LYS B 1 188 ? -18.893 12.827 0.674 1.00 31.07 202 LYS B N 1
ATOM 4703 C CA . LYS B 1 188 ? -19.228 14.117 0.007 1.00 35.80 202 LYS B CA 1
ATOM 4704 C C . LYS B 1 188 ? -20.218 13.841 -1.133 1.00 34.80 202 LYS B C 1
ATOM 4705 O O . LYS B 1 188 ? -21.197 14.582 -1.259 1.00 34.00 202 LYS B O 1
ATOM 4711 N N . ALA B 1 189 ? -20.012 12.756 -1.883 1.00 33.98 203 ALA B N 1
ATOM 4712 C CA . ALA B 1 189 ? -20.771 12.431 -3.108 1.00 35.22 203 ALA B CA 1
ATOM 4713 C C . ALA B 1 189 ? -22.140 11.808 -2.796 1.00 34.37 203 ALA B C 1
ATOM 4714 O O . ALA B 1 189 ? -22.897 11.616 -3.737 1.00 34.81 203 ALA B O 1
ATOM 4716 N N . HIS B 1 190 ? -22.471 11.525 -1.535 1.00 33.06 204 HIS B N 1
ATOM 4717 C CA . HIS B 1 190 ? -23.791 10.977 -1.134 1.00 32.00 204 HIS B CA 1
ATOM 4718 C C . HIS B 1 190 ? -24.317 11.744 0.078 1.00 33.05 204 HIS B C 1
ATOM 4719 O O . HIS B 1 190 ? -24.537 11.165 1.127 1.00 31.21 204 HIS B O 1
ATOM 4726 N N . PRO B 1 191 ? -24.579 13.065 -0.023 1.00 35.23 205 PRO B N 1
ATOM 4727 C CA . PRO B 1 191 ? -25.180 13.821 1.082 1.00 36.34 205 PRO B CA 1
ATOM 4728 C C . PRO B 1 191 ? -26.547 13.322 1.580 1.00 34.19 205 PRO B C 1
ATOM 4729 O O . PRO B 1 191 ? -26.823 13.424 2.764 1.00 33.33 205 PRO B O 1
ATOM 4733 N N . LYS B 1 192 ? -27.418 12.824 0.710 1.00 33.67 206 LYS B N 1
ATOM 4734 C CA . LYS B 1 192 ? -28.778 12.438 1.184 1.00 34.25 206 LYS B CA 1
ATOM 4735 C C . LYS B 1 192 ? -28.663 11.157 2.015 1.00 32.46 206 LYS B C 1
ATOM 4736 O O . LYS B 1 192 ? -29.404 11.024 2.995 1.00 32.39 206 LYS B O 1
ATOM 4742 N N . GLU B 1 193 ? -27.760 10.257 1.619 1.00 31.80 207 GLU B N 1
ATOM 4743 C CA . GLU B 1 193 ? -27.669 8.864 2.141 1.00 31.59 207 GLU B CA 1
ATOM 4744 C C . GLU B 1 193 ? -26.788 8.809 3.400 1.00 30.92 207 GLU B C 1
ATOM 4745 O O . GLU B 1 193 ? -27.150 8.093 4.348 1.00 32.74 207 GLU B O 1
ATOM 4751 N N . LEU B 1 194 ? -25.675 9.546 3.407 1.00 31.26 208 LEU B N 1
ATOM 4752 C CA . LEU B 1 194 ? -24.590 9.399 4.403 1.00 27.09 208 LEU B CA 1
ATOM 4753 C C . LEU B 1 194 ? -24.439 10.710 5.178 1.00 30.44 208 LEU B C 1
ATOM 4754 O O . LEU B 1 194 ? -24.407 11.784 4.548 1.00 29.23 208 LEU B O 1
ATOM 4759 N N . LYS B 1 195 ? -24.321 10.618 6.503 1.00 31.07 209 LYS B N 1
ATOM 4760 C CA . LYS B 1 195 ? -23.766 11.703 7.350 1.00 29.32 209 LYS B CA 1
ATOM 4761 C C . LYS B 1 195 ? -22.586 11.149 8.150 1.00 26.35 209 LYS B C 1
ATOM 4762 O O . LYS B 1 195 ? -22.824 10.364 9.096 1.00 25.47 209 LYS B O 1
ATOM 4768 N N . LEU B 1 196 ? -21.360 11.540 7.798 1.00 25.44 210 LEU B N 1
ATOM 4769 C CA . LEU B 1 196 ? -20.144 11.146 8.559 1.00 22.97 210 LEU B CA 1
ATOM 4770 C C . LEU B 1 196 ? -20.126 11.884 9.904 1.00 26.34 210 LEU B C 1
ATOM 4771 O O . LEU B 1 196 ? -19.943 13.121 9.880 1.00 25.37 210 LEU B O 1
ATOM 4776 N N . VAL B 1 197 ? -20.285 11.169 11.025 1.00 23.88 211 VAL B N 1
ATOM 4777 C CA . VAL B 1 197 ? -20.382 11.795 12.383 1.00 23.04 211 VAL B CA 1
ATOM 4778 C C . VAL B 1 197 ? -19.133 11.522 13.215 1.00 24.27 211 VAL B C 1
ATOM 4779 O O . VAL B 1 197 ? -19.006 12.120 14.307 1.00 23.95 211 VAL B O 1
ATOM 4783 N N . GLY B 1 198 ? -18.241 10.632 12.786 1.00 23.57 212 GLY B N 1
ATOM 4784 C CA . GLY B 1 198 ? -17.080 10.330 13.632 1.00 22.05 212 GLY B CA 1
ATOM 4785 C C . GLY B 1 198 ? -16.208 9.253 13.054 1.00 22.16 212 GLY B C 1
ATOM 4786 O O . GLY B 1 198 ? -16.421 8.841 11.886 1.00 20.47 212 GLY B O 1
ATOM 4787 N N . ALA B 1 199 ? -15.197 8.901 13.835 1.00 19.59 213 ALA B N 1
ATOM 4788 C CA . ALA B 1 199 ? -14.180 7.891 13.510 1.00 19.39 213 ALA B CA 1
ATOM 4789 C C . ALA B 1 199 ? -14.150 6.837 14.620 1.00 19.39 213 ALA B C 1
ATOM 4790 O O . ALA B 1 199 ? -14.416 7.182 15.831 1.00 19.17 213 ALA B O 1
ATOM 4792 N N . HIS B 1 200 ? -13.773 5.615 14.233 1.00 21.11 214 HIS B N 1
ATOM 4793 C CA . HIS B 1 200 ? -13.848 4.393 15.070 1.00 21.10 214 HIS B CA 1
ATOM 4794 C C . HIS B 1 200 ? -12.536 3.629 14.954 1.00 21.85 214 HIS B C 1
ATOM 4795 O O . HIS B 1 200 ? -12.065 3.424 13.822 1.00 20.21 214 HIS B O 1
ATOM 4802 N N . CYS B 1 201 ? -11.966 3.244 16.091 1.00 22.30 215 CYS B N 1
ATOM 4803 C CA . CYS B 1 201 ? -10.910 2.220 16.132 1.00 21.55 215 CYS B CA 1
ATOM 4804 C C . CYS B 1 201 ? -11.278 1.209 17.209 1.00 21.48 215 CYS B C 1
ATOM 4805 O O . CYS B 1 201 ? -11.851 1.577 18.246 1.00 21.96 215 CYS B O 1
ATOM 4808 N N . HIS B 1 202 ? -10.978 -0.054 16.959 1.00 22.57 216 HIS B N 1
ATOM 4809 C CA . HIS B 1 202 ? -10.980 -1.092 18.013 1.00 22.80 216 HIS B CA 1
ATOM 4810 C C . HIS B 1 202 ? -9.632 -1.808 17.926 1.00 23.41 216 HIS B C 1
ATOM 4811 O O . HIS B 1 202 ? -9.294 -2.289 16.830 1.00 22.53 216 HIS B O 1
ATOM 4818 N N . LEU B 1 203 ? -8.893 -1.841 19.029 1.00 23.70 217 LEU B N 1
ATOM 4819 C CA . LEU B 1 203 ? -7.433 -2.141 19.020 1.00 27.57 217 LEU B CA 1
ATOM 4820 C C . LEU B 1 203 ? -7.177 -3.618 19.311 1.00 28.14 217 LEU B C 1
ATOM 4821 O O . LEU B 1 203 ? -6.021 -3.990 19.202 1.00 31.64 217 LEU B O 1
ATOM 4826 N N . GLY B 1 204 ? -8.197 -4.405 19.675 1.00 28.87 218 GLY B N 1
ATOM 4827 C CA . GLY B 1 204 ? -8.026 -5.803 20.122 1.00 30.75 218 GLY B CA 1
ATOM 4828 C C . GLY B 1 204 ? -8.732 -6.076 21.444 1.00 32.21 218 GLY B C 1
ATOM 4829 O O . GLY B 1 204 ? -9.508 -5.226 21.881 1.00 32.18 218 GLY B O 1
ATOM 4830 N N . SER B 1 205 ? -8.513 -7.261 22.023 1.00 31.88 219 SER B N 1
ATOM 4831 C CA . SER B 1 205 ? -9.193 -7.767 23.244 1.00 31.75 219 SER B CA 1
ATOM 4832 C C . SER B 1 205 ? -8.120 -8.235 24.242 1.00 31.87 219 SER B C 1
ATOM 4833 O O . SER B 1 205 ? -7.019 -8.582 23.800 1.00 34.40 219 SER B O 1
ATOM 4836 N N . THR B 1 206 ? -8.421 -8.170 25.536 1.00 29.88 220 THR B N 1
ATOM 4837 C CA . THR B 1 206 ? -7.535 -8.567 26.663 1.00 32.95 220 THR B CA 1
ATOM 4838 C C . THR B 1 206 ? -6.336 -7.608 26.741 1.00 33.89 220 THR B C 1
ATOM 4839 O O . THR B 1 206 ? -5.244 -8.044 27.139 1.00 32.75 220 THR B O 1
ATOM 4843 N N . ILE B 1 207 ? -6.540 -6.328 26.412 1.00 33.70 221 ILE B N 1
ATOM 4844 C CA . ILE B 1 207 ? -5.489 -5.276 26.498 1.00 33.23 221 ILE B CA 1
ATOM 4845 C C . ILE B 1 207 ? -5.199 -5.001 27.980 1.00 32.56 221 ILE B C 1
ATOM 4846 O O . ILE B 1 207 ? -6.140 -4.678 28.721 1.00 29.47 221 ILE B O 1
ATOM 4851 N N . THR B 1 208 ? -3.936 -5.141 28.385 1.00 34.90 222 THR B N 1
ATOM 4852 C CA . THR B 1 208 ? -3.460 -5.034 29.791 1.00 37.65 222 THR B CA 1
ATOM 4853 C C . THR B 1 208 ? -2.609 -3.773 29.974 1.00 38.53 222 THR B C 1
ATOM 4854 O O . THR B 1 208 ? -2.208 -3.520 31.104 1.00 38.99 222 THR B O 1
ATOM 4858 N N . LYS B 1 209 ? -2.338 -3.010 28.913 1.00 39.94 223 LYS B N 1
ATOM 4859 C CA . LYS B 1 209 ? -1.485 -1.789 28.991 1.00 42.35 223 LYS B CA 1
ATOM 4860 C C . LYS B 1 209 ? -2.157 -0.648 28.202 1.00 39.77 223 LYS B C 1
ATOM 4861 O O . LYS B 1 209 ? -2.311 -0.770 26.977 1.00 40.18 223 LYS B O 1
ATOM 4864 N N . VAL B 1 210 ? -2.533 0.434 28.882 1.00 40.24 224 VAL B N 1
ATOM 4865 C CA . VAL B 1 210 ? -3.395 1.506 28.294 1.00 42.07 224 VAL B CA 1
ATOM 4866 C C . VAL B 1 210 ? -2.552 2.476 27.455 1.00 40.73 224 VAL B C 1
ATOM 4867 O O . VAL B 1 210 ? -3.155 3.300 26.755 1.00 37.18 224 VAL B O 1
ATOM 4871 N N . ASP B 1 211 ? -1.225 2.350 27.488 1.00 38.88 225 ASP B N 1
ATOM 4872 C CA . ASP B 1 211 ? -0.291 2.985 26.520 1.00 44.15 225 ASP B CA 1
ATOM 4873 C C . ASP B 1 211 ? -0.911 2.980 25.119 1.00 39.34 225 ASP B C 1
ATOM 4874 O O . ASP B 1 211 ? -0.991 4.027 24.491 1.00 36.80 225 ASP B O 1
ATOM 4879 N N . ILE B 1 212 ? -1.303 1.813 24.633 1.00 39.39 226 ILE B N 1
ATOM 4880 C CA . ILE B 1 212 ? -1.814 1.668 23.244 1.00 39.80 226 ILE B CA 1
ATOM 4881 C C . ILE B 1 212 ? -3.042 2.574 23.054 1.00 35.47 226 ILE B C 1
ATOM 4882 O O . ILE B 1 212 ? -3.146 3.148 21.959 1.00 33.28 226 ILE B O 1
ATOM 4887 N N . PHE B 1 213 ? -3.903 2.751 24.064 1.00 33.35 227 PHE B N 1
ATOM 4888 C CA . PHE B 1 213 ? -5.106 3.621 23.938 1.00 36.63 227 PHE B CA 1
ATOM 4889 C C . PHE B 1 213 ? -4.657 5.061 23.697 1.00 36.99 227 PHE B C 1
ATOM 4890 O O . PHE B 1 213 ? -5.234 5.741 22.838 1.00 32.07 227 PHE B O 1
ATOM 4898 N N . ARG B 1 214 ? -3.649 5.492 24.456 1.00 39.21 228 ARG B N 1
ATOM 4899 C CA . ARG B 1 214 ? -3.045 6.845 24.374 1.00 39.78 228 ARG B CA 1
ATOM 4900 C C . ARG B 1 214 ? -2.549 7.086 22.946 1.00 37.12 228 ARG B C 1
ATOM 4901 O O . ARG B 1 214 ? -2.931 8.102 22.326 1.00 38.08 228 ARG B O 1
ATOM 4909 N N . ASP B 1 215 ? -1.729 6.165 22.445 1.00 36.83 229 ASP B N 1
ATOM 4910 C CA . ASP B 1 215 ? -1.061 6.264 21.125 1.00 36.82 229 ASP B CA 1
ATOM 4911 C C . ASP B 1 215 ? -2.139 6.277 20.037 1.00 35.94 229 ASP B C 1
ATOM 4912 O O . ASP B 1 215 ? -2.036 7.115 19.103 1.00 32.52 229 ASP B O 1
ATOM 4917 N N . ALA B 1 216 ? -3.138 5.391 20.155 1.00 33.81 230 ALA B N 1
ATOM 4918 C CA . ALA B 1 216 ? -4.265 5.283 19.198 1.00 33.06 230 ALA B CA 1
ATOM 4919 C C . ALA B 1 216 ? -5.047 6.604 19.160 1.00 28.19 230 ALA B C 1
ATOM 4920 O O . ALA B 1 216 ? -5.240 7.147 18.064 1.00 27.25 230 ALA B O 1
ATOM 4922 N N . ALA B 1 217 ? -5.485 7.097 20.314 1.00 28.48 231 ALA B N 1
ATOM 4923 C CA . ALA B 1 217 ? -6.284 8.345 20.433 1.00 29.60 231 ALA B CA 1
ATOM 4924 C C . ALA B 1 217 ? -5.558 9.502 19.747 1.00 28.04 231 ALA B C 1
ATOM 4925 O O . ALA B 1 217 ? -6.201 10.228 18.977 1.00 30.81 231 ALA B O 1
ATOM 4927 N N . VAL B 1 218 ? -4.255 9.648 19.985 1.00 28.49 232 VAL B N 1
ATOM 4928 C CA . VAL B 1 218 ? -3.448 10.735 19.360 1.00 29.04 232 VAL B CA 1
ATOM 4929 C C . VAL B 1 218 ? -3.572 10.610 17.844 1.00 27.73 232 VAL B C 1
ATOM 4930 O O . VAL B 1 218 ? -3.743 11.643 17.197 1.00 28.78 232 VAL B O 1
ATOM 4934 N N . LEU B 1 219 ? -3.454 9.404 17.289 1.00 27.59 233 LEU B N 1
ATOM 4935 C CA . LEU B 1 219 ? -3.519 9.212 15.821 1.00 28.30 233 LEU B CA 1
ATOM 4936 C C . LEU B 1 219 ? -4.963 9.462 15.368 1.00 25.20 233 LEU B C 1
ATOM 4937 O O . LEU B 1 219 ? -5.137 10.122 14.346 1.00 24.53 233 LEU B O 1
ATOM 4942 N N . MET B 1 220 ? -5.952 8.971 16.120 1.00 24.21 234 MET B N 1
ATOM 4943 C CA . MET B 1 220 ? -7.390 9.142 15.775 1.00 24.74 234 MET B CA 1
ATOM 4944 C C . MET B 1 220 ? -7.743 10.637 15.758 1.00 26.68 234 MET B C 1
ATOM 4945 O O . MET B 1 220 ? -8.475 11.074 14.851 1.00 27.23 234 MET B O 1
ATOM 4950 N N . ILE B 1 221 ? -7.203 11.414 16.694 1.00 30.61 235 ILE B N 1
ATOM 4951 C CA . ILE B 1 221 ? -7.444 12.891 16.759 1.00 29.27 235 ILE B CA 1
ATOM 4952 C C . ILE B 1 221 ? -6.809 13.591 15.544 1.00 29.38 235 ILE B C 1
ATOM 4953 O O . ILE B 1 221 ? -7.454 14.500 15.042 1.00 31.50 235 ILE B O 1
ATOM 4958 N N . GLU B 1 222 ? -5.610 13.202 15.078 1.00 30.88 236 GLU B N 1
ATOM 4959 C CA . GLU B 1 222 ? -5.004 13.735 13.821 1.00 33.01 236 GLU B CA 1
ATOM 4960 C C . GLU B 1 222 ? -5.976 13.507 12.660 1.00 32.94 236 GLU B C 1
ATOM 4961 O O . GLU B 1 222 ? -6.174 14.439 11.853 1.00 34.32 236 GLU B O 1
ATOM 4967 N N . TYR B 1 223 ? -6.597 12.323 12.592 1.00 30.79 237 TYR B N 1
ATOM 4968 C CA . TYR B 1 223 ? -7.554 11.968 11.514 1.00 29.26 237 TYR B CA 1
ATOM 4969 C C . TYR B 1 223 ? -8.765 12.887 11.629 1.00 27.81 237 TYR B C 1
ATOM 4970 O O . TYR B 1 223 ? -9.192 13.466 10.616 1.00 31.63 237 TYR B O 1
ATOM 4979 N N . ILE B 1 224 ? -9.327 12.994 12.830 1.00 25.93 238 ILE B N 1
ATOM 4980 C CA . ILE B 1 224 ? -10.575 13.775 13.055 1.00 26.77 238 ILE B CA 1
ATOM 4981 C C . ILE B 1 224 ? -10.292 15.244 12.702 1.00 25.45 238 ILE B C 1
ATOM 4982 O O . ILE B 1 224 ? -11.155 15.854 12.109 1.00 24.10 238 ILE B O 1
ATOM 4987 N N . ASP B 1 225 ? -9.107 15.758 13.022 1.00 26.93 239 ASP B N 1
ATOM 4988 C CA . ASP B 1 225 ? -8.717 17.151 12.679 1.00 28.24 239 ASP B CA 1
ATOM 4989 C C . ASP B 1 225 ? -8.755 17.316 11.160 1.00 27.08 239 ASP B C 1
ATOM 4990 O O . ASP B 1 225 ? -9.272 18.361 10.661 1.00 26.45 239 ASP B O 1
ATOM 4995 N N . GLU B 1 226 ? -8.199 16.344 10.435 1.00 27.68 240 GLU B N 1
ATOM 4996 C CA . GLU B 1 226 ? -8.111 16.407 8.951 1.00 27.55 240 GLU B CA 1
ATOM 4997 C C . GLU B 1 226 ? -9.536 16.363 8.407 1.00 27.42 240 GLU B C 1
ATOM 4998 O O . GLU B 1 226 ? -9.864 17.188 7.549 1.00 28.30 240 GLU B O 1
ATOM 5004 N N . ILE B 1 227 ? -10.369 15.459 8.917 1.00 24.17 241 ILE B N 1
ATOM 5005 C CA . ILE B 1 227 ? -11.768 15.283 8.430 1.00 24.08 241 ILE B CA 1
ATOM 5006 C C . ILE B 1 227 ? -12.540 16.592 8.691 1.00 24.73 241 ILE B C 1
ATOM 5007 O O . ILE B 1 227 ? -13.287 17.044 7.796 1.00 25.17 241 ILE B O 1
ATOM 5012 N N . ARG B 1 228 ? -12.355 17.215 9.857 1.00 22.91 242 ARG B N 1
ATOM 5013 C CA . ARG B 1 228 ? -13.021 18.510 10.166 1.00 23.04 242 ARG B CA 1
ATOM 5014 C C . ARG B 1 228 ? -12.530 19.609 9.214 1.00 22.41 242 ARG B C 1
ATOM 5015 O O . ARG B 1 228 ? -13.376 20.377 8.752 1.00 24.06 242 ARG B O 1
ATOM 5023 N N . ARG B 1 229 ? -11.228 19.713 8.974 1.00 26.79 243 ARG B N 1
ATOM 5024 C CA . ARG B 1 229 ? -10.631 20.724 8.050 1.00 30.17 243 ARG B CA 1
ATOM 5025 C C . ARG B 1 229 ? -11.270 20.608 6.662 1.00 33.31 243 ARG B C 1
ATOM 5026 O O . ARG B 1 229 ? -11.473 21.660 6.008 1.00 31.13 243 ARG B O 1
ATOM 5034 N N . GLN B 1 230 ? -11.665 19.403 6.242 1.00 30.12 244 GLN B N 1
ATOM 5035 C CA . GLN B 1 230 ? -12.268 19.182 4.901 1.00 30.26 244 GLN B CA 1
ATOM 5036 C C . GLN B 1 230 ? -13.784 19.404 4.946 1.00 31.67 244 GLN B C 1
ATOM 5037 O O . GLN B 1 230 ? -14.449 19.142 3.929 1.00 34.67 244 GLN B O 1
ATOM 5043 N N . GLY B 1 231 ? -14.336 19.841 6.079 1.00 29.85 245 GLY B N 1
ATOM 5044 C CA . GLY B 1 231 ? -15.710 20.372 6.124 1.00 28.50 245 GLY B CA 1
ATOM 5045 C C . GLY B 1 231 ? -16.745 19.394 6.638 1.00 30.47 245 GLY B C 1
ATOM 5046 O O . GLY B 1 231 ? -17.934 19.730 6.543 1.00 30.16 245 GLY B O 1
ATOM 5047 N N . PHE B 1 232 ? -16.346 18.247 7.200 1.00 28.65 246 PHE B N 1
ATOM 5048 C CA . PHE B 1 232 ? -17.276 17.256 7.801 1.00 29.10 246 PHE B CA 1
ATOM 5049 C C . PHE B 1 232 ? -17.510 17.622 9.271 1.00 30.09 246 PHE B C 1
ATOM 5050 O O . PHE B 1 232 ? -16.533 17.834 10.012 1.00 29.52 246 PHE B O 1
ATOM 5058 N N . GLU B 1 233 ? -18.776 17.667 9.671 1.00 31.11 247 GLU B N 1
ATOM 5059 C CA . GLU B 1 233 ? -19.211 17.897 11.069 1.00 32.92 247 GLU B CA 1
ATOM 5060 C C . GLU B 1 233 ? -19.028 16.588 11.838 1.00 35.53 247 GLU B C 1
ATOM 5061 O O . GLU B 1 233 ? -19.982 15.766 11.838 1.00 44.29 247 GLU B O 1
ATOM 5063 N N . VAL B 1 234 ? -17.874 16.373 12.473 1.00 32.17 248 VAL B N 1
ATOM 5064 C CA . VAL B 1 234 ? -17.627 15.100 13.215 1.00 32.07 248 VAL B CA 1
ATOM 5065 C C . VAL B 1 234 ? -17.653 15.376 14.717 1.00 29.93 248 VAL B C 1
ATOM 5066 O O . VAL B 1 234 ? -16.885 16.250 15.189 1.00 27.47 248 VAL B O 1
ATOM 5070 N N . SER B 1 235 ? -18.521 14.646 15.416 1.00 26.16 249 SER B N 1
ATOM 5071 C CA . SER B 1 235 ? -18.853 14.815 16.847 1.00 26.79 249 SER B CA 1
ATOM 5072 C C . SER B 1 235 ? -18.377 13.627 17.689 1.00 25.68 249 SER B C 1
ATOM 5073 O O . SER B 1 235 ? -18.352 13.798 18.911 1.00 22.52 249 SER B O 1
ATOM 5076 N N . TYR B 1 236 ? -18.051 12.459 17.104 1.00 23.31 250 TYR B N 1
ATOM 5077 C CA . TYR B 1 236 ? -17.753 11.229 17.895 1.00 23.03 250 TYR B CA 1
ATOM 5078 C C . TYR B 1 236 ? -16.359 10.673 17.606 1.00 21.47 250 TYR B C 1
ATOM 5079 O O . TYR B 1 236 ? -15.960 10.573 16.455 1.00 20.07 250 TYR B O 1
ATOM 5088 N N . LEU B 1 237 ? -15.645 10.287 18.659 1.00 19.74 251 LEU B N 1
ATOM 5089 C CA . LEU B 1 237 ? -14.474 9.391 18.557 1.00 20.05 251 LEU B CA 1
ATOM 5090 C C . LEU B 1 237 ? -14.851 8.087 19.260 1.00 20.17 251 LEU B C 1
ATOM 5091 O O . LEU B 1 237 ? -15.131 8.123 20.466 1.00 19.18 251 LEU B O 1
ATOM 5096 N N . ASN B 1 238 ? -14.907 6.984 18.525 1.00 19.88 252 ASN B N 1
ATOM 5097 C CA . ASN B 1 238 ? -15.298 5.666 19.099 1.00 20.25 252 ASN B CA 1
ATOM 5098 C C . ASN B 1 238 ? -13.989 4.884 19.264 1.00 20.91 252 ASN B C 1
ATOM 5099 O O . ASN B 1 238 ? -13.356 4.540 18.231 1.00 19.51 252 ASN B O 1
ATOM 5104 N N . ILE B 1 239 ? -13.515 4.709 20.495 1.00 21.29 253 ILE B N 1
ATOM 5105 C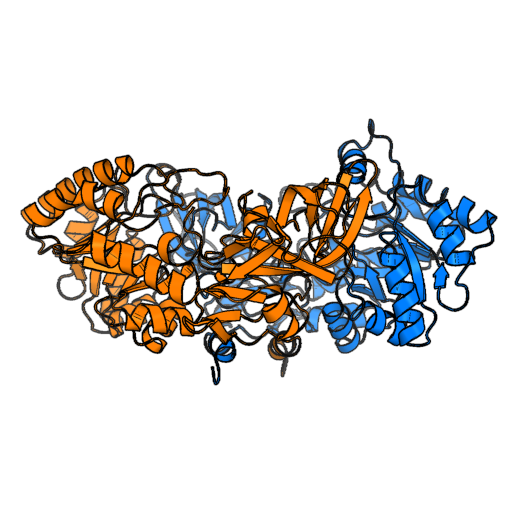 CA . ILE B 1 239 ? -12.164 4.109 20.716 1.00 22.58 253 ILE B CA 1
ATOM 5106 C C . ILE B 1 239 ? -12.254 2.591 20.943 1.00 22.33 253 ILE B C 1
ATOM 5107 O O . ILE B 1 239 ? -11.213 1.992 21.260 1.00 20.88 253 ILE B O 1
ATOM 5112 N N . GLY B 1 240 ? -13.444 2.011 20.781 1.00 22.32 254 GLY B N 1
ATOM 5113 C CA . GLY B 1 240 ? -13.667 0.557 20.814 1.00 21.21 254 GLY B CA 1
ATOM 5114 C C . GLY B 1 240 ? -13.605 0.020 22.225 1.00 20.78 254 GLY B C 1
ATOM 5115 O O . GLY B 1 240 ? -13.859 0.790 23.219 1.00 20.35 254 GLY B O 1
ATOM 5116 N N . GLY B 1 241 ? -13.386 -1.288 22.333 1.00 20.67 255 GLY B N 1
ATOM 5117 C CA . GLY B 1 241 ? -13.317 -1.955 23.637 1.00 19.88 255 GLY B CA 1
ATOM 5118 C C . GLY B 1 241 ? -11.939 -2.512 23.876 1.00 22.13 255 GLY B C 1
ATOM 5119 O O . GLY B 1 241 ? -10.901 -1.865 23.455 1.00 21.82 255 GLY B O 1
ATOM 5120 N N . GLY B 1 242 ? -11.911 -3.688 24.515 1.00 23.01 256 GLY B N 1
ATOM 5121 C CA . GLY B 1 242 ? -10.693 -4.487 24.659 1.00 23.24 256 GLY B CA 1
ATOM 5122 C C . GLY B 1 242 ? -9.997 -4.358 25.997 1.00 22.15 256 GLY B C 1
ATOM 5123 O O . GLY B 1 242 ? -8.983 -5.043 26.157 1.00 21.87 256 GLY B O 1
ATOM 5124 N N . LEU B 1 243 ? -10.496 -3.572 26.951 1.00 21.99 257 LEU B N 1
ATOM 5125 C CA . LEU B 1 243 ? -9.841 -3.558 28.278 1.00 22.15 257 LEU B CA 1
ATOM 5126 C C . LEU B 1 243 ? -9.874 -4.993 28.831 1.00 22.67 257 LEU B C 1
ATOM 5127 O O . LEU B 1 243 ? -10.977 -5.593 28.917 1.00 20.64 257 LEU B O 1
ATOM 5132 N N . GLY B 1 244 ? -8.709 -5.505 29.221 1.00 22.16 258 GLY B N 1
ATOM 5133 C CA . GLY B 1 244 ? -8.535 -6.836 29.836 1.00 23.70 258 GLY B CA 1
ATOM 5134 C C . GLY B 1 244 ? -8.917 -6.875 31.309 1.00 24.14 258 GLY B C 1
ATOM 5135 O O . GLY B 1 244 ? -9.097 -5.799 31.904 1.00 25.66 258 GLY B O 1
ATOM 5136 N N . ILE B 1 245 ? -9.138 -8.086 31.837 1.00 24.22 259 ILE B N 1
ATOM 5137 C CA . ILE B 1 245 ? -9.362 -8.394 33.283 1.00 23.96 259 ILE B CA 1
ATOM 5138 C C . ILE B 1 245 ? -8.364 -9.461 33.715 1.00 24.22 259 ILE B C 1
ATOM 5139 O O . ILE B 1 245 ? -7.697 -10.045 32.861 1.00 24.99 259 ILE B O 1
ATOM 5144 N N . ASP B 1 246 ? -8.303 -9.705 35.020 1.00 24.63 260 ASP B N 1
ATOM 5145 C CA . ASP B 1 246 ? -7.416 -10.723 35.615 1.00 26.98 260 ASP B CA 1
ATOM 5146 C C . ASP B 1 246 ? -8.140 -12.062 35.591 1.00 25.51 260 ASP B C 1
ATOM 5147 O O . ASP B 1 246 ? -9.193 -12.156 36.266 1.00 28.62 260 ASP B O 1
ATOM 5152 N N . TYR B 1 247 ? -7.606 -13.030 34.839 1.00 25.71 261 TYR B N 1
ATOM 5153 C CA . TYR B 1 247 ? -8.139 -14.420 34.771 1.00 24.40 261 TYR B CA 1
ATOM 5154 C C . TYR B 1 247 ? -7.378 -15.333 35.761 1.00 26.29 261 TYR B C 1
ATOM 5155 O O . TYR B 1 247 ? -7.981 -16.363 36.144 1.00 22.34 261 TYR B O 1
ATOM 5164 N N . TYR B 1 248 ? -6.142 -14.982 36.180 1.00 25.31 262 TYR B N 1
ATOM 5165 C CA . TYR B 1 248 ? -5.232 -15.871 36.962 1.00 26.31 262 TYR B CA 1
ATOM 5166 C C . TYR B 1 248 ? -5.559 -15.833 38.460 1.00 25.76 262 TYR B C 1
ATOM 5167 O O . TYR B 1 248 ? -5.239 -16.803 39.118 1.00 27.11 262 TYR B O 1
ATOM 5176 N N . HIS B 1 249 ? -6.194 -14.790 38.988 1.00 27.23 263 HIS B N 1
ATOM 5177 C CA . HIS B 1 249 ? -6.587 -14.721 40.420 1.00 29.63 263 HIS B CA 1
ATOM 5178 C C . HIS B 1 249 ? -5.346 -14.886 41.316 1.00 33.92 263 HIS B C 1
ATOM 5179 O O . HIS B 1 249 ? -5.467 -15.528 42.379 1.00 32.92 263 HIS B O 1
ATOM 5186 N N . ALA B 1 250 ? -4.194 -14.339 40.924 1.00 36.64 264 ALA B N 1
ATOM 5187 C CA . ALA B 1 250 ? -2.943 -14.427 41.712 1.00 38.35 264 ALA B CA 1
ATOM 5188 C C . ALA B 1 250 ? -2.353 -13.023 41.900 1.00 39.54 264 ALA B C 1
ATOM 5189 O O . ALA B 1 250 ? -1.119 -12.888 41.821 1.00 40.05 264 ALA B O 1
ATOM 5191 N N . GLY B 1 251 ? -3.219 -12.028 42.111 1.00 38.55 265 GLY B N 1
ATOM 5192 C CA . GLY B 1 251 ? -2.872 -10.662 42.546 1.00 40.70 265 GLY B CA 1
ATOM 5193 C C . GLY B 1 251 ? -2.465 -9.701 41.434 1.00 42.01 265 GLY B C 1
ATOM 5194 O O . GLY B 1 251 ? -2.148 -8.566 41.786 1.00 44.92 265 GLY B O 1
ATOM 5195 N N . ALA B 1 252 ? -2.459 -10.086 40.149 1.00 41.08 266 ALA B N 1
ATOM 5196 C CA . ALA B 1 252 ? -2.090 -9.180 39.028 1.00 42.09 266 ALA B CA 1
ATOM 5197 C C . ALA B 1 252 ? -2.905 -7.881 39.121 1.00 43.09 266 ALA B C 1
ATOM 5198 O O . ALA B 1 252 ? -4.106 -7.946 39.462 1.00 41.53 266 ALA B O 1
ATOM 5200 N N . VAL B 1 253 ? -2.273 -6.747 38.804 1.00 44.00 267 VAL B N 1
ATOM 5201 C CA . VAL B 1 253 ? -2.900 -5.392 38.872 1.00 50.44 267 VAL B CA 1
ATOM 5202 C C . VAL B 1 253 ? -3.106 -4.908 37.433 1.00 44.89 267 VAL B C 1
ATOM 5203 O O . VAL B 1 253 ? -2.110 -4.678 36.723 1.00 43.99 267 VAL B O 1
ATOM 5207 N N . LEU B 1 254 ? -4.366 -4.810 37.011 1.00 43.64 268 LEU B N 1
ATOM 5208 C CA . LEU B 1 254 ? -4.721 -4.392 35.634 1.00 42.12 268 LEU B CA 1
ATOM 5209 C C . LEU B 1 254 ? -5.169 -2.943 35.648 1.00 36.99 268 LEU B C 1
ATOM 5210 O O . LEU B 1 254 ? -5.768 -2.497 36.625 1.00 31.05 268 LEU B O 1
ATOM 5215 N N . PRO B 1 255 ? -4.932 -2.214 34.541 1.00 34.91 269 PRO B N 1
ATOM 5216 C CA . PRO B 1 255 ? -5.480 -0.878 34.372 1.00 33.48 269 PRO B CA 1
ATOM 5217 C C . PRO B 1 255 ? -6.982 -0.876 34.662 1.00 31.21 269 PRO B C 1
ATOM 5218 O O . PRO B 1 255 ? -7.712 -1.787 34.301 1.00 29.30 269 PRO B O 1
ATOM 5222 N N . THR B 1 256 ? -7.412 0.156 35.359 1.00 28.13 270 THR B N 1
ATOM 5223 C CA . THR B 1 256 ? -8.831 0.386 35.645 1.00 28.02 270 THR B CA 1
ATOM 5224 C C . THR B 1 256 ? -9.412 1.173 34.477 1.00 28.51 270 THR B C 1
ATOM 5225 O O . THR B 1 256 ? -8.686 1.775 33.687 1.00 25.13 270 THR B O 1
ATOM 5229 N N . PRO B 1 257 ? -10.748 1.169 34.340 1.00 28.18 271 PRO B N 1
ATOM 5230 C CA . PRO B 1 257 ? -11.435 2.098 33.449 1.00 28.66 271 PRO B CA 1
ATOM 5231 C C . PRO B 1 257 ? -11.062 3.573 33.659 1.00 27.81 271 PRO B C 1
ATOM 5232 O O . PRO B 1 257 ? -10.968 4.270 32.669 1.00 27.02 271 PRO B O 1
ATOM 5236 N N . MET B 1 258 ? -10.913 4.024 34.914 1.00 27.91 272 MET B N 1
ATOM 5237 C CA . MET B 1 258 ? -10.361 5.372 35.223 1.00 31.45 272 MET B CA 1
ATOM 5238 C C . MET B 1 258 ? -8.994 5.492 34.535 1.00 29.44 272 MET B C 1
ATOM 5239 O O . MET B 1 258 ? -8.793 6.467 33.798 1.00 29.37 272 MET B O 1
ATOM 5244 N N . ASP B 1 259 ? -8.111 4.500 34.669 1.00 30.23 273 ASP B N 1
ATOM 5245 C CA . ASP B 1 259 ? -6.776 4.551 34.005 1.00 32.61 273 ASP B CA 1
ATOM 5246 C C . ASP B 1 259 ? -6.949 4.692 32.485 1.00 33.40 273 ASP B C 1
ATOM 5247 O O . ASP B 1 259 ? -6.171 5.431 31.858 1.00 31.60 273 ASP B O 1
ATOM 5252 N N . LEU B 1 260 ? -7.911 3.986 31.893 1.00 33.20 274 LEU B N 1
ATOM 5253 C CA . LEU B 1 260 ? -8.094 3.974 30.417 1.00 33.84 274 LEU B CA 1
ATOM 5254 C C . LEU B 1 260 ? -8.572 5.369 29.957 1.00 31.65 274 LEU B C 1
ATOM 5255 O O . LEU B 1 260 ? -7.965 5.922 29.032 1.00 28.94 274 LEU B O 1
ATOM 5260 N N . ILE B 1 261 ? -9.594 5.941 30.598 1.00 30.38 275 ILE B N 1
ATOM 5261 C CA . ILE B 1 261 ? -10.147 7.273 30.200 1.00 33.40 275 ILE B CA 1
ATOM 5262 C C . ILE B 1 261 ? -9.114 8.379 30.484 1.00 33.87 275 ILE B C 1
ATOM 5263 O O . ILE B 1 261 ? -9.008 9.281 29.659 1.00 34.39 275 ILE B O 1
ATOM 5268 N N . ASN B 1 262 ? -8.313 8.274 31.544 1.00 32.99 276 ASN B N 1
ATOM 5269 C CA . ASN B 1 262 ? -7.285 9.296 31.880 1.00 31.86 276 ASN B CA 1
ATOM 5270 C C . ASN B 1 262 ? -6.291 9.499 30.741 1.00 35.56 276 ASN B C 1
ATOM 5271 O O . ASN B 1 262 ? -5.731 10.596 30.702 1.00 36.91 276 ASN B O 1
ATOM 5276 N N . THR B 1 263 ? -6.056 8.528 29.853 1.00 39.44 277 THR B N 1
ATOM 5277 C CA . THR B 1 263 ? -5.014 8.684 28.799 1.00 38.76 277 THR B CA 1
ATOM 5278 C C . THR B 1 263 ? -5.576 9.433 27.588 1.00 39.45 277 THR B C 1
ATOM 5279 O O . THR B 1 263 ? -4.760 9.860 26.759 1.00 42.38 277 THR B O 1
ATOM 5283 N N . VAL B 1 264 ? -6.900 9.560 27.472 1.00 36.93 278 VAL B N 1
ATOM 5284 C CA . VAL B 1 264 ? -7.554 10.220 26.301 1.00 36.17 278 VAL B CA 1
ATOM 5285 C C . VAL B 1 264 ? -8.375 11.452 26.722 1.00 33.92 278 VAL B C 1
ATOM 5286 O O . VAL B 1 264 ? -8.828 12.157 25.814 1.00 33.24 278 VAL B O 1
ATOM 5290 N N . ARG B 1 265 ? -8.600 11.675 28.023 1.00 33.73 279 ARG B N 1
ATOM 5291 C CA . ARG B 1 265 ? -9.589 12.652 28.553 1.00 34.89 279 ARG B CA 1
ATOM 5292 C C . ARG B 1 265 ? -9.299 14.058 27.996 1.00 34.27 279 ARG B C 1
ATOM 5293 O O . ARG B 1 265 ? -10.218 14.670 27.446 1.00 28.68 279 ARG B O 1
ATOM 5301 N N . GLU B 1 266 ? -8.065 14.541 28.133 1.00 35.75 280 GLU B N 1
ATOM 5302 C CA . GLU B 1 266 ? -7.722 15.938 27.775 1.00 37.75 280 GLU B CA 1
ATOM 5303 C C . GLU B 1 266 ? -7.865 16.113 26.265 1.00 35.62 280 GLU B C 1
ATOM 5304 O O . GLU B 1 266 ? -8.387 17.164 25.848 1.00 33.36 280 GLU B O 1
ATOM 5310 N N . LEU B 1 267 ? -7.470 15.109 25.480 1.00 34.82 281 LEU B N 1
ATOM 5311 C CA . LEU B 1 267 ? -7.525 15.197 23.993 1.00 35.50 281 LEU B CA 1
ATOM 5312 C C . LEU B 1 267 ? -8.983 15.333 23.549 1.00 30.17 281 LEU B C 1
ATOM 5313 O O . LEU B 1 267 ? -9.271 16.188 22.699 1.00 28.06 281 LEU B O 1
ATOM 5318 N N . VAL B 1 268 ? -9.852 14.496 24.100 1.00 27.61 282 VAL B N 1
ATOM 5319 C CA . VAL B 1 268 ? -11.294 14.440 23.742 1.00 26.68 282 VAL B CA 1
ATOM 5320 C C . VAL B 1 268 ? -11.941 15.776 24.120 1.00 26.02 282 VAL B C 1
ATOM 5321 O O . VAL B 1 268 ? -12.640 16.368 23.274 1.00 27.34 282 VAL B O 1
ATOM 5325 N N . LEU B 1 269 ? -11.717 16.245 25.349 1.00 24.73 283 LEU B N 1
ATOM 5326 C CA . LEU B 1 269 ? -12.253 17.554 25.801 1.00 22.13 283 LEU B CA 1
ATOM 5327 C C . LEU B 1 269 ? -11.729 18.675 24.886 1.00 21.39 283 LEU B C 1
ATOM 5328 O O . LEU B 1 269 ? -12.523 19.513 24.482 1.00 19.70 283 LEU B O 1
ATOM 5333 N N . SER B 1 270 ? -10.441 18.677 24.551 1.00 24.38 284 SER B N 1
ATOM 5334 C CA . SER B 1 270 ? -9.812 19.774 23.777 1.00 24.92 284 SER B CA 1
ATOM 5335 C C . SER B 1 270 ? -10.494 19.863 22.410 1.00 27.49 284 SER B C 1
ATOM 5336 O O . SER B 1 270 ? -10.571 20.998 21.868 1.00 26.73 284 SER B O 1
ATOM 5339 N N . ARG B 1 271 ? -11.033 18.750 21.884 1.00 23.69 285 ARG B N 1
ATOM 5340 C CA . ARG B 1 271 ? -11.635 18.752 20.530 1.00 24.86 285 ARG B CA 1
ATOM 5341 C C . ARG B 1 271 ? -13.156 18.784 20.618 1.00 22.48 285 ARG B C 1
ATOM 5342 O O . ARG B 1 271 ? -13.775 18.735 19.546 1.00 23.11 285 ARG B O 1
ATOM 5350 N N . ASP B 1 272 ? -13.718 18.839 21.828 1.00 22.87 286 ASP B N 1
ATOM 5351 C CA . ASP B 1 272 ? -15.185 18.760 22.100 1.00 24.28 286 ASP B CA 1
ATOM 5352 C C . ASP B 1 272 ? -15.772 17.512 21.421 1.00 25.68 286 ASP B C 1
ATOM 5353 O O . ASP B 1 272 ? -16.876 17.614 20.875 1.00 25.96 286 ASP B O 1
ATOM 5358 N N . LEU B 1 273 ? -15.131 16.349 21.586 1.00 23.86 287 LEU B N 1
ATOM 5359 C CA . LEU B 1 273 ? -15.637 15.069 21.033 1.00 24.66 287 LEU B CA 1
ATOM 5360 C C . LEU B 1 273 ? -16.491 14.318 22.068 1.00 25.24 287 LEU B C 1
ATOM 5361 O O . LEU B 1 273 ? -16.160 14.286 23.285 1.00 24.78 287 LEU B O 1
ATOM 5366 N N . ASN B 1 274 ? -17.598 13.759 21.592 1.00 25.57 288 ASN B N 1
ATOM 5367 C CA . ASN B 1 274 ? -18.334 12.667 22.267 1.00 27.41 288 ASN B CA 1
ATOM 5368 C C . ASN B 1 274 ? -17.462 11.400 22.184 1.00 25.99 288 ASN B C 1
ATOM 5369 O O . ASN B 1 274 ? -17.053 11.034 21.058 1.00 26.09 288 ASN B O 1
ATOM 5374 N N . LEU B 1 275 ? -17.163 10.771 23.325 1.00 24.06 289 LEU B N 1
ATOM 5375 C CA . LEU B 1 275 ? -16.386 9.508 23.393 1.00 25.07 289 LEU B CA 1
ATOM 5376 C C . LEU B 1 275 ? -17.338 8.313 23.465 1.00 23.92 289 LEU B C 1
ATOM 5377 O O . LEU B 1 275 ? -18.101 8.193 24.435 1.00 21.77 289 LEU B O 1
ATOM 5382 N N . ILE B 1 276 ? -17.253 7.434 22.467 1.00 22.87 290 ILE B N 1
ATOM 5383 C CA . ILE B 1 276 ? -17.884 6.089 22.537 1.00 21.43 290 ILE B CA 1
ATOM 5384 C C . ILE B 1 276 ? -16.796 5.085 22.945 1.00 20.03 290 ILE B C 1
ATOM 5385 O O . ILE B 1 276 ? -15.730 5.096 22.359 1.00 20.55 290 ILE B O 1
ATOM 5390 N N . ILE B 1 277 ? -17.055 4.298 23.979 1.00 20.75 291 ILE B N 1
ATOM 5391 C CA . ILE B 1 277 ? -16.277 3.087 24.326 1.00 22.01 291 ILE B CA 1
ATOM 5392 C C . ILE B 1 277 ? -17.208 1.888 24.154 1.00 20.81 291 ILE B C 1
ATOM 5393 O O . ILE B 1 277 ? -18.431 2.042 24.261 1.00 22.33 291 ILE B O 1
ATOM 5398 N N . GLU B 1 278 ? -16.627 0.727 23.906 1.00 20.50 292 GLU B N 1
ATOM 5399 C CA . GLU B 1 278 ? -17.381 -0.484 23.530 1.00 19.58 292 GLU B CA 1
ATOM 5400 C C . GLU B 1 278 ? -16.948 -1.669 24.393 1.00 19.91 292 GLU B C 1
ATOM 5401 O O . GLU B 1 278 ? -16.714 -2.763 23.864 1.00 19.50 292 GLU B O 1
ATOM 5407 N N . PRO B 1 279 ? -16.891 -1.530 25.733 1.00 20.24 293 PRO B N 1
ATOM 5408 C CA . PRO B 1 279 ? -16.491 -2.641 26.598 1.00 20.44 293 PRO B CA 1
ATOM 5409 C C . PRO B 1 279 ? -17.485 -3.807 26.541 1.00 19.29 293 PRO B C 1
ATOM 5410 O O . PRO B 1 279 ? -18.666 -3.586 26.587 1.00 18.28 293 PRO B O 1
ATOM 5414 N N . GLY B 1 280 ? -16.953 -5.013 26.404 1.00 19.71 294 GLY B N 1
ATOM 5415 C CA . GLY B 1 280 ? -17.682 -6.277 26.623 1.00 19.77 294 GLY B CA 1
ATOM 5416 C C . GLY B 1 280 ? -17.128 -6.995 27.839 1.00 18.75 294 GLY B C 1
ATOM 5417 O O . GLY B 1 280 ? -17.794 -6.985 28.896 1.00 22.96 294 GLY B O 1
ATOM 5418 N N . ARG B 1 281 ? -15.946 -7.587 27.685 1.00 19.97 295 ARG B N 1
ATOM 5419 C CA . ARG B 1 281 ? -15.240 -8.376 28.726 1.00 20.26 295 ARG B CA 1
ATOM 5420 C C . ARG B 1 281 ? -15.207 -7.601 30.057 1.00 19.95 295 ARG B C 1
ATOM 5421 O O . ARG B 1 281 ? -15.590 -8.168 31.073 1.00 20.20 295 ARG B O 1
ATOM 5429 N N . SER B 1 282 ? -14.846 -6.315 30.058 1.00 21.02 296 SER B N 1
ATOM 5430 C CA . SER B 1 282 ? -14.640 -5.543 31.320 1.00 20.19 296 SER B CA 1
ATOM 5431 C C . SER B 1 282 ? -15.968 -5.076 31.932 1.00 22.41 296 SER B C 1
ATOM 5432 O O . SER B 1 282 ? -15.920 -4.475 33.037 1.00 23.91 296 SER B O 1
ATOM 5435 N N . LEU B 1 283 ? -17.106 -5.312 31.278 1.00 19.62 297 LEU B N 1
ATOM 5436 C CA . LEU B 1 283 ? -18.433 -5.110 31.894 1.00 20.32 297 LEU B CA 1
ATOM 5437 C C . LEU B 1 283 ? -18.945 -6.428 32.472 1.00 22.09 297 LEU B C 1
ATOM 5438 O O . LEU B 1 283 ? -19.592 -6.357 33.538 1.00 23.00 297 LEU B O 1
ATOM 5443 N N . ILE B 1 284 ? -18.665 -7.590 31.848 1.00 20.96 298 ILE B N 1
ATOM 5444 C CA . ILE B 1 284 ? -19.501 -8.793 32.162 1.00 20.91 298 ILE B CA 1
ATOM 5445 C C . ILE B 1 284 ? -18.662 -10.006 32.556 1.00 21.05 298 ILE B C 1
ATOM 5446 O O . ILE B 1 284 ? -19.232 -10.885 33.213 1.00 20.16 298 ILE B O 1
ATOM 5451 N N . ALA B 1 285 ? -17.367 -10.067 32.236 1.00 20.69 299 ALA B N 1
ATOM 5452 C CA . ALA B 1 285 ? -16.611 -11.331 32.422 1.00 19.39 299 ALA B CA 1
ATOM 5453 C C . ALA B 1 285 ? -16.547 -11.736 33.912 1.00 20.77 299 ALA B C 1
ATOM 5454 O O . ALA B 1 285 ? -16.892 -12.900 34.231 1.00 18.07 299 ALA B O 1
ATOM 5456 N N . ASN B 1 286 ? -16.139 -10.838 34.819 1.00 21.74 300 ASN B N 1
ATOM 5457 C CA . ASN B 1 286 ? -15.767 -11.215 36.214 1.00 20.06 300 ASN B CA 1
ATOM 5458 C C . ASN B 1 286 ? -17.000 -11.301 37.116 1.00 20.51 300 ASN B C 1
ATOM 5459 O O . ASN B 1 286 ? -16.810 -11.386 38.335 1.00 20.75 300 ASN B O 1
ATOM 5464 N N . THR B 1 287 ? -18.215 -11.341 36.557 1.00 20.32 301 THR B N 1
ATOM 5465 C CA . THR B 1 287 ? -19.467 -11.365 37.341 1.00 21.08 301 THR B CA 1
ATOM 5466 C C . THR B 1 287 ? -20.006 -12.783 37.481 1.00 21.40 301 THR B C 1
ATOM 5467 O O . THR B 1 287 ? -21.087 -12.928 38.071 1.00 20.53 301 THR B O 1
ATOM 5471 N N . CYS B 1 288 ? -19.325 -13.773 36.897 1.00 20.58 302 CYS B N 1
ATOM 5472 C CA . CYS B 1 288 ? -19.964 -15.066 36.546 1.00 20.79 302 CYS B CA 1
ATOM 5473 C C . CYS B 1 288 ? -19.045 -16.250 36.850 1.00 19.99 302 CYS B C 1
ATOM 5474 O O . CYS B 1 288 ? -17.836 -16.183 36.538 1.00 19.30 302 CYS B O 1
ATOM 5477 N N . CYS B 1 289 ? -19.610 -17.301 37.439 1.00 18.16 303 CYS B N 1
ATOM 5478 C CA . CYS B 1 289 ? -18.998 -18.659 37.468 1.00 19.16 303 CYS B CA 1
ATOM 5479 C C . CYS B 1 289 ? -19.852 -19.599 36.622 1.00 18.14 303 CYS B C 1
ATOM 5480 O O . CYS B 1 289 ? -21.106 -19.524 36.695 1.00 18.00 303 CYS B O 1
ATOM 5483 N N . PHE B 1 290 ? -19.188 -20.468 35.870 1.00 18.27 304 PHE B N 1
ATOM 5484 C CA . PHE B 1 290 ? -19.801 -21.681 35.270 1.00 16.71 304 PHE B CA 1
ATOM 5485 C C . PHE B 1 290 ? -19.760 -22.750 36.363 1.00 16.23 304 PHE B C 1
ATOM 5486 O O . PHE B 1 290 ? -18.681 -23.195 36.763 1.00 15.79 304 PHE B O 1
ATOM 5494 N N . VAL B 1 291 ? -20.922 -23.118 36.878 1.00 16.62 305 VAL B N 1
ATOM 5495 C CA . VAL B 1 291 ? -21.036 -23.993 38.068 1.00 18.11 305 VAL B CA 1
ATOM 5496 C C . VAL B 1 291 ? -21.303 -25.447 37.631 1.00 18.74 305 VAL B C 1
ATOM 5497 O O . VAL B 1 291 ? -22.256 -25.692 36.858 1.00 20.13 305 VAL B O 1
ATOM 5501 N N . ASN B 1 292 ? -20.509 -26.364 38.177 1.00 18.23 306 ASN B N 1
ATOM 5502 C CA . ASN B 1 292 ? -20.449 -27.788 37.748 1.00 18.74 306 ASN B CA 1
ATOM 5503 C C . ASN B 1 292 ? -20.540 -28.715 38.955 1.00 19.12 306 ASN B C 1
ATOM 5504 O O . ASN B 1 292 ? -20.252 -28.285 40.083 1.00 19.00 306 ASN B O 1
ATOM 5509 N N . HI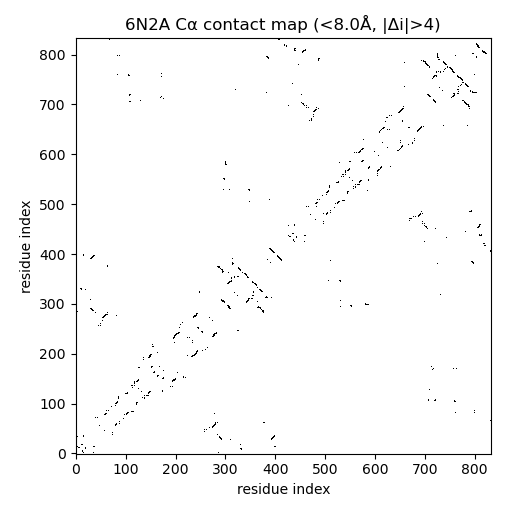S B 1 293 ? -20.888 -29.965 38.675 1.00 19.43 307 HIS B N 1
ATOM 5510 C CA . HIS B 1 293 ? -20.846 -31.095 39.623 1.00 19.38 307 HIS B CA 1
ATOM 5511 C C . HIS B 1 293 ? -19.750 -32.053 39.144 1.00 18.65 307 HIS B C 1
ATOM 5512 O O . HIS B 1 293 ? -19.616 -32.307 37.910 1.00 17.50 307 HIS B O 1
ATOM 5519 N N . VAL B 1 294 ? -19.023 -32.608 40.085 1.00 17.43 308 VAL B N 1
ATOM 5520 C CA . VAL B 1 294 ? -18.010 -33.659 39.781 1.00 17.60 308 VAL B CA 1
ATOM 5521 C C . VAL B 1 294 ? -18.724 -34.981 39.513 1.00 17.00 308 VAL B C 1
ATOM 5522 O O . VAL B 1 294 ? -19.380 -35.497 40.424 1.00 17.55 308 VAL B O 1
ATOM 5526 N N . THR B 1 295 ? -18.600 -35.511 38.301 1.00 17.12 309 THR B N 1
ATOM 5527 C CA . THR B 1 295 ? -19.074 -36.879 37.937 1.00 16.78 309 THR B CA 1
ATOM 5528 C C . THR B 1 295 ? -18.147 -37.911 38.588 1.00 16.92 309 THR B C 1
ATOM 5529 O O . THR B 1 295 ? -18.654 -38.877 39.192 1.00 16.30 309 THR B O 1
ATOM 5533 N N . GLY B 1 296 ? -16.829 -37.694 38.521 1.00 17.09 310 GLY B N 1
ATOM 5534 C CA . GLY B 1 296 ? -15.885 -38.646 39.141 1.00 18.10 310 GLY B CA 1
ATOM 5535 C C . GLY B 1 296 ? -14.450 -38.221 38.957 1.00 19.35 310 GLY B C 1
ATOM 5536 O O . GLY B 1 296 ? -14.177 -37.221 38.219 1.00 18.12 310 GLY B O 1
ATOM 5537 N N . VAL B 1 297 ? -13.553 -38.933 39.626 1.00 20.25 311 VAL B N 1
ATOM 5538 C CA . VAL B 1 297 ? -12.085 -38.711 39.509 1.00 19.97 311 VAL B CA 1
ATOM 5539 C C . VAL B 1 297 ? -11.498 -39.986 38.940 1.00 19.44 311 VAL B C 1
ATOM 5540 O O . VAL B 1 297 ? -11.897 -41.075 39.412 1.00 17.89 311 VAL B O 1
ATOM 5544 N N . LYS B 1 298 ? -10.662 -39.855 37.913 1.00 20.11 312 LYS B N 1
ATOM 5545 C CA . LYS B 1 298 ? -9.946 -41.013 37.341 1.00 22.42 312 LYS B CA 1
ATOM 5546 C C . LYS B 1 298 ? -8.461 -40.667 37.195 1.00 23.92 312 LYS B C 1
ATOM 5547 O O . LYS B 1 298 ? -8.082 -39.487 37.178 1.00 21.00 312 LYS B O 1
ATOM 5553 N N . THR B 1 299 ? -7.660 -41.719 37.164 1.00 27.66 313 THR B N 1
ATOM 5554 C CA . THR B 1 299 ? -6.186 -41.700 37.022 1.00 33.62 313 THR B CA 1
ATOM 5555 C C . THR B 1 299 ? -5.820 -42.437 35.733 1.00 37.22 313 THR B C 1
ATOM 5556 O O . THR B 1 299 ? -6.509 -43.420 35.334 1.00 38.71 313 THR B O 1
ATOM 5560 N N . ASN B 1 300 ? -4.789 -41.937 35.080 1.00 34.02 314 ASN B N 1
ATOM 5561 C CA . ASN B 1 300 ? -4.110 -42.592 33.947 1.00 35.00 314 ASN B CA 1
ATOM 5562 C C . ASN B 1 300 ? -2.629 -42.614 34.362 1.00 38.51 314 ASN B C 1
ATOM 5563 O O . ASN B 1 300 ? -1.901 -41.649 34.037 1.00 33.64 314 ASN B O 1
ATOM 5568 N N . GLY B 1 301 ? -2.264 -43.601 35.188 1.00 36.58 315 GLY B N 1
ATOM 5569 C CA . GLY B 1 301 ? -0.998 -43.630 35.940 1.00 38.47 315 GLY B CA 1
ATOM 5570 C C . GLY B 1 301 ? -0.882 -42.415 36.841 1.00 37.62 315 GLY B C 1
ATOM 5571 O O . GLY B 1 301 ? -1.799 -42.214 37.668 1.00 40.56 315 GLY B O 1
ATOM 5572 N N . THR B 1 302 ? 0.161 -41.598 36.635 1.00 32.16 316 THR B N 1
ATOM 5573 C CA . THR B 1 302 ? 0.504 -40.413 37.466 1.00 30.41 316 THR B CA 1
ATOM 5574 C C . THR B 1 302 ? -0.433 -39.252 37.109 1.00 26.69 316 THR B C 1
ATOM 5575 O O . THR B 1 302 ? -0.393 -38.229 37.804 1.00 28.63 316 THR B O 1
ATOM 5579 N N . LYS B 1 303 ? -1.228 -39.381 36.047 1.00 25.71 317 LYS B N 1
ATOM 5580 C CA . LYS B 1 303 ? -2.054 -38.257 35.526 1.00 26.08 317 LYS B CA 1
ATOM 5581 C C . LYS B 1 303 ? -3.473 -38.409 36.099 1.00 22.97 317 LYS B C 1
ATOM 5582 O O . LYS B 1 303 ? -4.014 -39.522 36.082 1.00 21.46 317 LYS B O 1
ATOM 5588 N N . ASN B 1 304 ? -4.015 -37.315 36.609 1.00 21.28 318 ASN B N 1
ATOM 5589 C CA . ASN B 1 304 ? -5.303 -37.265 37.340 1.00 21.78 318 ASN B CA 1
ATOM 5590 C C . ASN B 1 304 ? -6.292 -36.366 36.591 1.00 20.06 318 ASN B C 1
ATOM 5591 O O . ASN B 1 304 ? -5.885 -35.308 36.049 1.00 19.79 318 ASN B O 1
ATOM 5596 N N . PHE B 1 305 ? -7.549 -36.791 36.569 1.00 19.02 319 PHE B N 1
ATOM 5597 C CA . PHE B 1 305 ? -8.645 -36.094 35.874 1.00 18.35 319 PHE B CA 1
ATOM 5598 C C . PHE B 1 305 ? -9.771 -35.873 36.874 1.00 17.03 319 PHE B C 1
ATOM 5599 O O . PHE B 1 305 ? -10.168 -36.842 37.530 1.00 18.86 319 PHE B O 1
ATOM 5607 N N . ILE B 1 306 ? -10.264 -34.657 36.966 1.00 15.64 320 ILE B N 1
ATOM 5608 C CA . ILE B 1 306 ? -11.607 -34.383 37.540 1.00 17.33 320 ILE B CA 1
ATOM 5609 C C . ILE B 1 306 ? -12.563 -34.283 36.357 1.00 16.95 320 ILE B C 1
ATOM 5610 O O . ILE B 1 306 ? -12.386 -33.396 35.518 1.00 16.27 320 ILE B O 1
ATOM 5615 N N . VAL B 1 307 ? -13.502 -35.204 36.298 1.00 16.36 321 VAL B N 1
ATOM 5616 C CA . VAL B 1 307 ? -14.517 -35.249 35.225 1.00 17.99 321 VAL B CA 1
ATOM 5617 C C . VAL B 1 307 ? -15.755 -34.547 35.775 1.00 16.26 321 VAL B C 1
ATOM 5618 O O . VAL B 1 307 ? -16.251 -34.977 36.802 1.00 17.05 321 VAL B O 1
ATOM 5622 N N . ILE B 1 308 ? -16.195 -33.490 35.104 1.00 16.71 322 ILE B N 1
ATOM 5623 C CA . ILE B 1 308 ? -17.386 -32.699 35.490 1.00 16.81 322 ILE B CA 1
ATOM 5624 C C . ILE B 1 308 ? -18.485 -32.873 34.439 1.00 17.16 322 ILE B C 1
ATOM 5625 O O . ILE B 1 308 ? -18.220 -33.437 33.349 1.00 17.41 322 ILE B O 1
ATOM 5630 N N . ASP B 1 309 ? -19.667 -32.332 34.729 1.00 17.15 323 ASP B N 1
ATOM 5631 C CA . ASP B 1 309 ? -20.855 -32.424 33.844 1.00 18.38 323 ASP B CA 1
ATOM 5632 C C . ASP B 1 309 ? -20.737 -31.355 32.732 1.00 17.29 323 ASP B C 1
ATOM 5633 O O . ASP B 1 309 ? -21.098 -31.665 31.607 1.00 18.24 323 ASP B O 1
ATOM 5638 N N . GLY B 1 310 ? -20.190 -30.175 33.018 1.00 15.99 324 GLY B N 1
ATOM 5639 C CA . GLY B 1 310 ? -19.876 -29.123 32.027 1.00 16.52 324 GLY B CA 1
ATOM 5640 C C . GLY B 1 310 ? -18.805 -29.539 31.027 1.00 16.55 324 GLY B C 1
ATOM 5641 O O . GLY B 1 310 ? -18.080 -30.498 31.252 1.00 17.16 324 GLY B O 1
ATOM 5642 N N . SER B 1 311 ? -18.645 -28.786 29.955 1.00 16.09 325 SER B N 1
ATOM 5643 C CA . SER B 1 311 ? -17.847 -29.212 28.792 1.00 16.70 325 SER B CA 1
ATOM 5644 C C . SER B 1 311 ? -17.604 -28.039 27.850 1.00 16.52 325 SER B C 1
ATOM 5645 O O . SER B 1 311 ? -18.127 -26.959 28.089 1.00 14.71 325 SER B O 1
ATOM 5648 N N . MET B 1 312 ? -16.823 -28.302 26.806 1.00 17.77 326 MET B N 1
ATOM 5649 C CA . MET B 1 312 ? -16.610 -27.397 25.646 1.00 17.59 326 MET B CA 1
ATOM 5650 C C . MET B 1 312 ? -17.935 -27.050 24.949 1.00 17.17 326 MET B C 1
ATOM 5651 O O . MET B 1 312 ? -17.944 -26.046 24.210 1.00 16.79 326 MET B O 1
ATOM 5656 N N . ALA B 1 313 ? -19.001 -27.838 25.109 1.00 16.91 327 ALA B N 1
ATOM 5657 C CA . ALA B 1 313 ? -20.337 -27.483 24.581 1.00 17.04 327 ALA B CA 1
ATOM 5658 C C . ALA B 1 313 ? -20.796 -26.168 25.210 1.00 17.22 327 ALA B C 1
ATOM 5659 O O . ALA B 1 313 ? -21.201 -25.284 24.461 1.00 17.49 327 ALA B O 1
ATOM 5661 N N . GLU B 1 314 ? -20.660 -26.015 26.524 1.00 15.73 328 GLU B N 1
ATOM 5662 C CA . GLU B 1 314 ? -21.088 -24.791 27.268 1.00 16.94 328 GLU B CA 1
ATOM 5663 C C . GLU B 1 314 ? -19.995 -23.736 27.285 1.00 16.06 328 GLU B C 1
ATOM 5664 O O . GLU B 1 314 ? -20.325 -22.553 27.298 1.00 17.21 328 GLU B O 1
ATOM 5670 N N . LEU B 1 315 ? -18.729 -24.138 27.348 1.00 16.86 329 LEU B N 1
ATOM 5671 C CA . LEU B 1 315 ? -17.620 -23.203 27.627 1.00 17.91 329 LEU B CA 1
ATOM 5672 C C . LEU B 1 315 ? -16.419 -23.608 26.768 1.00 15.83 329 LEU B C 1
ATOM 5673 O O . LEU B 1 315 ? -15.634 -24.471 27.218 1.00 13.96 329 LEU B O 1
ATOM 5678 N N . ILE B 1 316 ? -16.314 -23.039 25.562 1.00 15.47 330 ILE B N 1
ATOM 5679 C CA . ILE B 1 316 ? -15.292 -23.473 24.569 1.00 16.83 330 ILE B CA 1
ATOM 5680 C C . ILE B 1 316 ? -13.982 -22.680 24.714 1.00 16.90 330 ILE B C 1
ATOM 5681 O O . ILE B 1 316 ? -13.007 -23.138 24.107 1.00 17.80 330 ILE B O 1
ATOM 5686 N N . ARG B 1 317 ? -13.952 -21.548 25.430 1.00 16.13 331 ARG B N 1
ATOM 5687 C CA . ARG B 1 317 ? -12.799 -20.599 25.398 1.00 18.28 331 ARG B CA 1
ATOM 5688 C C . ARG B 1 317 ? -11.461 -21.268 25.722 1.00 17.72 331 ARG B C 1
ATOM 5689 O O . ARG B 1 317 ? -10.477 -20.992 25.041 1.00 17.33 331 ARG B O 1
ATOM 5697 N N . PRO B 1 318 ? -11.321 -22.110 26.780 1.00 19.22 332 PRO B N 1
ATOM 5698 C CA . PRO B 1 318 ? -10.037 -22.745 27.065 1.00 20.78 332 PRO B CA 1
ATOM 5699 C C . PRO B 1 318 ? -9.509 -23.542 25.875 1.00 22.27 332 PRO B C 1
ATOM 5700 O O . PRO B 1 318 ? -8.304 -23.506 25.573 1.00 25.95 332 PRO B O 1
ATOM 5704 N N . SER B 1 319 ? -10.407 -24.254 25.215 1.00 21.58 333 SER B N 1
ATOM 5705 C CA . SER B 1 319 ? -10.031 -25.145 24.104 1.00 21.90 333 SER B CA 1
ATOM 5706 C C . SER B 1 319 ? -9.752 -24.283 22.872 1.00 20.86 333 SER B C 1
ATOM 5707 O O . SER B 1 319 ? -8.747 -24.507 22.186 1.00 21.62 333 SER B O 1
ATOM 5710 N N . LEU B 1 320 ? -10.634 -23.331 22.583 1.00 17.97 334 LEU B N 1
ATOM 5711 C CA . LEU B 1 320 ? -10.533 -22.537 21.337 1.00 17.81 334 LEU B CA 1
ATOM 5712 C C . LEU B 1 320 ? -9.322 -21.591 21.415 1.00 17.81 334 LEU B C 1
ATOM 5713 O O . LEU B 1 320 ? -8.706 -21.397 20.374 1.00 21.13 334 LEU B O 1
ATOM 5718 N N . TYR B 1 321 ? -9.047 -20.942 22.552 1.00 17.26 335 TYR B N 1
ATOM 5719 C CA . TYR B 1 321 ? -7.991 -19.883 22.620 1.00 19.50 335 TYR B CA 1
ATOM 5720 C C . TYR B 1 321 ? -6.827 -20.302 23.512 1.00 20.69 335 TYR B C 1
ATOM 5721 O O . TYR B 1 321 ? -5.949 -19.474 23.720 1.00 23.34 335 TYR B O 1
ATOM 5730 N N . ASP B 1 322 ? -6.814 -21.535 24.018 1.00 22.35 336 ASP B N 1
ATOM 5731 C CA . ASP B 1 322 ? -5.851 -21.975 25.064 1.00 24.54 336 ASP B CA 1
ATOM 5732 C C . ASP B 1 322 ? -5.854 -20.983 26.227 1.00 22.75 336 ASP B C 1
ATOM 5733 O O . ASP B 1 322 ? -4.772 -20.656 26.748 1.00 21.78 336 ASP B O 1
ATOM 5738 N N . ALA B 1 323 ? -7.045 -20.529 26.611 1.00 20.76 337 ALA B N 1
ATOM 5739 C CA . ALA B 1 323 ? -7.258 -19.475 27.627 1.00 21.29 337 ALA B CA 1
ATOM 5740 C C . ALA B 1 323 ? -7.295 -20.127 29.001 1.00 20.30 337 ALA B C 1
ATOM 5741 O O . ALA B 1 323 ? -7.747 -21.284 29.126 1.00 17.91 337 ALA B O 1
ATOM 5743 N N . TYR B 1 324 ? -6.715 -19.450 29.973 1.00 20.19 338 TYR B N 1
ATOM 5744 C CA . TYR B 1 324 ? -6.763 -19.859 31.387 1.00 20.59 338 TYR B CA 1
ATOM 5745 C C . TYR B 1 324 ? -7.992 -19.211 32.005 1.00 19.76 338 TYR B C 1
ATOM 5746 O O . TYR B 1 324 ? -8.141 -17.975 31.928 1.00 20.21 338 TYR B O 1
ATOM 5755 N N . GLN B 1 325 ? -8.841 -20.018 32.632 1.00 18.11 339 GLN B N 1
ATOM 5756 C CA . GLN B 1 325 ? -9.895 -19.511 33.537 1.00 19.32 339 GLN B CA 1
ATOM 5757 C C . GLN B 1 325 ? -9.692 -20.234 34.850 1.00 21.16 339 GLN B C 1
ATOM 5758 O O . GLN B 1 325 ? -9.451 -21.443 34.807 1.00 21.06 339 GLN B O 1
ATOM 5764 N N . HIS B 1 326 ? -9.768 -19.512 35.956 1.00 21.22 340 HIS B N 1
ATOM 5765 C CA . HIS B 1 326 ? -9.447 -20.071 37.287 1.00 21.76 340 HIS B CA 1
ATOM 5766 C C . HIS B 1 326 ? -10.496 -21.111 37.687 1.00 20.90 340 HIS B C 1
ATOM 5767 O O . HIS B 1 326 ? -11.729 -20.890 37.456 1.00 21.57 340 HIS B O 1
ATOM 5774 N N . ILE B 1 327 ? -10.051 -22.151 38.392 1.00 19.59 341 ILE B N 1
ATOM 5775 C CA . ILE B 1 327 ? -10.958 -23.237 38.849 1.00 20.32 341 ILE B CA 1
ATOM 5776 C C . ILE B 1 327 ? -10.775 -23.489 40.353 1.00 19.89 341 ILE B C 1
ATOM 5777 O O . ILE B 1 327 ? -9.641 -23.675 40.791 1.00 19.59 341 ILE B O 1
ATOM 5782 N N . GLU B 1 328 ? -11.869 -23.644 41.079 1.00 19.02 342 GLU B N 1
ATOM 5783 C CA . GLU B 1 328 ? -11.785 -24.079 42.488 1.00 20.44 342 GLU B CA 1
ATOM 5784 C C . GLU B 1 328 ? -13.066 -24.779 42.911 1.00 21.15 342 GLU B C 1
ATOM 5785 O O . GLU B 1 328 ? -14.081 -24.776 42.172 1.00 20.00 342 GLU B O 1
ATOM 5791 N N . LEU B 1 329 ? -12.998 -25.423 44.072 1.00 22.41 343 LEU B N 1
ATOM 5792 C CA . LEU B 1 329 ? -14.127 -26.195 44.628 1.00 21.47 343 LEU B CA 1
ATOM 5793 C C . LEU B 1 329 ? -15.052 -25.243 45.377 1.00 20.89 343 LEU B C 1
ATOM 5794 O O . LEU B 1 329 ? -14.594 -24.190 45.837 1.00 22.98 343 LEU B O 1
ATOM 5799 N N . VAL B 1 330 ? -16.316 -25.614 45.454 1.00 21.57 344 VAL B N 1
ATOM 5800 C CA . VAL B 1 330 ? -17.428 -24.837 46.046 1.00 23.02 344 VAL B CA 1
ATOM 5801 C C . VAL B 1 330 ? -17.465 -25.034 47.582 1.00 27.66 344 VAL B C 1
ATOM 5802 O O . VAL B 1 330 ? -17.849 -24.059 48.325 1.00 25.71 344 VAL B O 1
ATOM 5806 N N . SER B 1 331 ? -17.156 -26.259 48.033 1.00 27.67 345 SER B N 1
ATOM 5807 C CA . SER B 1 331 ? -17.377 -26.770 49.408 1.00 27.78 345 SER B CA 1
ATOM 5808 C C . SER B 1 331 ? -16.053 -27.257 49.978 1.00 29.73 345 SER B C 1
ATOM 5809 O O . SER B 1 331 ? -15.167 -27.663 49.237 1.00 28.24 345 SER B O 1
ATOM 5812 N N . PRO B 1 332 ? -15.857 -27.200 51.313 1.00 30.16 346 PRO B N 1
ATOM 5813 C CA . PRO B 1 332 ? -14.642 -27.737 51.912 1.00 32.00 346 PRO B CA 1
ATOM 5814 C C . PRO B 1 332 ? -14.529 -29.217 51.565 1.00 28.64 346 PRO B C 1
ATOM 5815 O O . PRO B 1 332 ? -15.505 -29.958 51.632 1.00 27.74 346 PRO B O 1
ATOM 5819 N N . PRO B 1 333 ? -13.343 -29.692 51.159 1.00 31.18 347 PRO B N 1
ATOM 5820 C CA . PRO B 1 333 ? -13.184 -31.096 50.825 1.00 32.20 347 PRO B CA 1
ATOM 5821 C C . PRO B 1 333 ? -13.027 -31.902 52.110 1.00 35.16 347 PRO B C 1
ATOM 5822 O O . PRO B 1 333 ? -12.835 -31.339 53.185 1.00 28.91 347 PRO B O 1
ATOM 5826 N N . PRO B 1 334 ? -13.110 -33.247 52.051 1.00 40.33 348 PRO B N 1
ATOM 5827 C CA . PRO B 1 334 ? -12.883 -34.063 53.238 1.00 41.72 348 PRO B CA 1
ATOM 5828 C C . PRO B 1 334 ? -11.459 -33.796 53.742 1.00 40.93 348 PRO B C 1
ATOM 5829 O O . PRO B 1 334 ? -10.547 -33.579 52.947 1.00 34.54 348 PRO B O 1
ATOM 5833 N N . ALA B 1 335 ? -11.298 -33.776 55.058 1.00 43.70 349 ALA B N 1
ATOM 5834 C CA . ALA B 1 335 ? -9.965 -33.753 55.690 1.00 47.69 349 ALA B CA 1
ATOM 5835 C C . ALA B 1 335 ? -9.172 -34.939 55.120 1.00 47.27 349 ALA B C 1
ATOM 5836 O O . ALA B 1 335 ? -9.766 -36.030 54.925 1.00 48.51 349 ALA B O 1
ATOM 5838 N N . GLU B 1 336 ? -7.905 -34.715 54.780 1.00 48.78 350 GLU B N 1
ATOM 5839 C CA . GLU B 1 336 ? -6.991 -35.777 54.275 1.00 55.31 350 GLU B CA 1
ATOM 5840 C C . GLU B 1 336 ? -7.200 -36.023 52.767 1.00 53.02 350 GLU B C 1
ATOM 5841 O O . GLU B 1 336 ? -6.488 -36.895 52.240 1.00 52.37 350 GLU B O 1
ATOM 5843 N N . ALA B 1 337 ? -8.103 -35.301 52.078 1.00 50.23 351 ALA B N 1
ATOM 5844 C CA . ALA B 1 337 ? -8.166 -35.284 50.594 1.00 46.09 351 ALA B CA 1
ATOM 5845 C C . ALA B 1 337 ? -6.781 -34.888 50.065 1.00 42.02 351 ALA B C 1
ATOM 5846 O O . ALA B 1 337 ? -6.307 -33.814 50.431 1.00 40.03 351 ALA B O 1
ATOM 5848 N N . GLU B 1 338 ? -6.127 -35.740 49.276 1.00 40.21 352 GLU B N 1
ATOM 5849 C CA . GLU B 1 338 ? -4.798 -35.422 48.689 1.00 43.59 352 GLU B CA 1
ATOM 5850 C C . GLU B 1 338 ? -4.967 -34.160 47.823 1.00 40.64 352 GLU B C 1
ATOM 5851 O O . GLU B 1 338 ? -5.913 -34.130 47.017 1.00 38.60 352 GLU B O 1
ATOM 5857 N N . VAL B 1 339 ? -4.140 -33.138 48.036 1.00 36.23 353 VAL B N 1
ATOM 5858 C CA . VAL B 1 339 ? -3.957 -31.999 47.094 1.00 35.50 353 VAL B CA 1
ATOM 5859 C C . VAL B 1 339 ? -3.022 -32.475 45.989 1.00 36.47 353 VAL B C 1
ATOM 5860 O O . VAL B 1 339 ? -1.867 -32.790 46.304 1.00 36.34 353 VAL B O 1
ATOM 5864 N N . THR B 1 340 ? -3.480 -32.523 44.738 1.00 33.85 354 THR B N 1
ATOM 5865 C CA . THR B 1 340 ? -2.614 -32.949 43.616 1.00 32.08 354 THR B CA 1
ATOM 5866 C C . THR B 1 340 ? -3.039 -32.245 42.323 1.00 30.07 354 THR B C 1
ATOM 5867 O O . THR B 1 340 ? -3.993 -31.459 42.348 1.00 27.05 354 THR B O 1
ATOM 5871 N N . LYS B 1 341 ? -2.296 -32.508 41.257 1.00 27.54 355 LYS B N 1
ATOM 5872 C CA . LYS B 1 341 ? -2.442 -31.860 39.939 1.00 29.15 355 LYS B CA 1
ATOM 5873 C C . LYS B 1 341 ? -3.509 -32.619 39.129 1.00 25.17 355 LYS B C 1
ATOM 5874 O O . LYS B 1 341 ? -3.380 -33.839 38.973 1.00 22.68 355 LYS B O 1
ATOM 5880 N N . PHE B 1 342 ? -4.507 -31.904 38.620 1.00 23.53 356 PHE B N 1
ATOM 5881 C CA . PHE B 1 342 ? -5.605 -32.476 37.800 1.00 21.34 356 PHE B CA 1
ATOM 5882 C C . PHE B 1 342 ? -5.787 -31.691 36.511 1.00 20.56 356 PHE B C 1
ATOM 5883 O O . PHE B 1 342 ? -5.671 -30.465 36.551 1.00 22.32 356 PHE B O 1
ATOM 5891 N N . ASP B 1 343 ? -6.125 -32.387 35.427 1.00 20.91 357 ASP B N 1
ATOM 5892 C CA . ASP B 1 343 ? -6.857 -31.772 34.293 1.00 19.55 357 ASP B CA 1
ATOM 5893 C C . ASP B 1 343 ? -8.327 -31.792 34.695 1.00 17.60 357 ASP B C 1
ATOM 5894 O O . ASP B 1 343 ? -8.753 -32.806 35.296 1.00 17.73 357 ASP B O 1
ATOM 5899 N N . VAL B 1 344 ? -9.057 -30.706 34.428 1.00 16.11 358 VAL B N 1
ATOM 5900 C CA . VAL B 1 344 ? -10.526 -30.649 34.621 1.00 16.14 358 VAL B CA 1
ATOM 5901 C C . VAL B 1 344 ? -11.169 -30.804 33.238 1.00 15.79 358 VAL B C 1
ATOM 5902 O O . VAL B 1 344 ? -10.993 -29.921 32.366 1.00 14.25 358 VAL B O 1
ATOM 5906 N N . VAL B 1 345 ? -11.845 -31.928 33.034 1.00 17.11 359 VAL B N 1
ATOM 5907 C CA . VAL B 1 345 ? -12.384 -32.330 31.702 1.00 16.74 359 VAL B CA 1
ATOM 5908 C C . VAL B 1 345 ? -13.879 -32.628 31.830 1.00 17.14 359 VAL B C 1
ATOM 5909 O O . VAL B 1 345 ? -14.349 -32.933 32.937 1.00 16.51 359 VAL B O 1
ATOM 5913 N N . GLY B 1 346 ? -14.605 -32.469 30.729 1.00 15.54 360 GLY B N 1
ATOM 5914 C CA . GLY B 1 346 ? -16.029 -32.808 30.644 1.00 16.18 360 GLY B CA 1
ATOM 5915 C C . GLY B 1 346 ? -16.251 -34.215 30.109 1.00 15.46 360 GLY B C 1
ATOM 5916 O O . GLY B 1 346 ? -15.298 -34.971 29.909 1.00 15.66 360 GLY B O 1
ATOM 5917 N N . PRO B 1 347 ? -17.524 -34.570 29.827 1.00 15.66 361 PRO B N 1
ATOM 5918 C CA . PRO B 1 347 ? -17.867 -35.870 29.258 1.00 16.47 361 PRO B CA 1
ATOM 5919 C C . PRO B 1 347 ? -17.835 -35.972 27.726 1.00 16.67 361 PRO B C 1
ATOM 5920 O O . PRO B 1 347 ? -18.227 -37.011 27.196 1.00 17.75 361 PRO B O 1
ATOM 5924 N N . VAL B 1 348 ? -17.459 -34.888 27.044 1.00 16.09 362 VAL B N 1
ATOM 5925 C CA . VAL B 1 348 ? -17.537 -34.814 25.565 1.00 16.26 362 VAL B CA 1
ATOM 5926 C C . VAL B 1 348 ? -16.419 -35.664 24.967 1.00 19.96 362 VAL B C 1
ATOM 5927 O O . VAL B 1 348 ? -15.257 -35.677 25.526 1.00 17.61 362 VAL B O 1
ATOM 5931 N N . CYS B 1 349 ? -16.731 -36.295 23.827 1.00 21.11 363 CYS B N 1
ATOM 5932 C CA . CYS B 1 349 ? -16.002 -37.463 23.287 1.00 25.79 363 CYS B CA 1
ATOM 5933 C C . CYS B 1 349 ? -14.689 -37.047 22.624 1.00 23.32 363 CYS B C 1
ATOM 5934 O O . CYS B 1 349 ? -14.212 -37.831 21.812 1.00 24.87 363 CYS B O 1
ATOM 5937 N N . GLU B 1 350 ? -14.055 -35.929 22.991 1.00 20.35 364 GLU B N 1
ATOM 5938 C CA . GLU B 1 350 ? -12.736 -35.649 22.384 1.00 19.69 364 GLU B CA 1
ATOM 5939 C C . GLU B 1 350 ? -11.777 -34.959 23.344 1.00 19.35 364 GLU B C 1
ATOM 5940 O O . GLU B 1 350 ? -12.213 -34.366 24.333 1.00 18.23 364 GLU B O 1
ATOM 5946 N N . SER B 1 351 ? -10.494 -35.022 23.003 1.00 20.48 365 SER B N 1
ATOM 5947 C CA . SER B 1 351 ? -9.393 -34.417 23.795 1.00 23.31 365 SER B CA 1
ATOM 5948 C C . SER B 1 351 ? -9.567 -32.903 23.956 1.00 21.49 365 SER B C 1
ATOM 5949 O O . SER B 1 351 ? -9.172 -32.389 25.010 1.00 20.26 365 SER B O 1
ATOM 5952 N N . ALA B 1 352 ? -10.129 -32.194 22.983 1.00 19.49 366 ALA B N 1
ATOM 5953 C CA . ALA B 1 352 ? -10.325 -30.727 23.094 1.00 20.48 366 ALA B CA 1
ATOM 5954 C C . ALA B 1 352 ? -11.338 -30.376 24.196 1.00 19.56 366 ALA B C 1
ATOM 5955 O O . ALA B 1 352 ? -11.478 -29.180 24.512 1.00 20.11 366 ALA B O 1
ATOM 5957 N N . ASP B 1 353 ? -12.067 -31.354 24.734 1.00 17.72 367 ASP B N 1
ATOM 5958 C CA . ASP B 1 353 ? -13.020 -31.089 25.826 1.00 17.26 367 ASP B CA 1
ATOM 5959 C C . ASP B 1 353 ? -12.289 -31.083 27.165 1.00 17.06 367 ASP B C 1
ATOM 5960 O O . ASP B 1 353 ? -12.377 -32.105 27.913 1.00 16.82 367 ASP B O 1
ATOM 5965 N N . PHE B 1 354 ? -11.664 -29.946 27.476 1.00 16.67 368 PHE B N 1
ATOM 5966 C CA . PHE B 1 354 ? -11.136 -29.640 28.828 1.00 16.69 368 PHE B CA 1
ATOM 5967 C C . PHE B 1 354 ? -11.578 -28.236 29.211 1.00 16.14 368 PHE B C 1
ATOM 5968 O O . PHE B 1 354 ? -11.809 -27.407 28.304 1.00 17.74 368 PHE B O 1
ATOM 5976 N N . LEU B 1 355 ? -11.682 -27.977 30.515 1.00 17.13 369 LEU B N 1
ATOM 5977 C CA . LEU B 1 355 ? -11.979 -26.639 31.086 1.00 18.61 369 LEU B CA 1
ATOM 5978 C C . LEU B 1 355 ? -10.685 -26.037 31.640 1.00 19.03 369 LEU B C 1
ATOM 5979 O O . LEU B 1 355 ? -10.537 -24.787 31.596 1.00 18.83 369 LEU B O 1
ATOM 5984 N N . GLY B 1 356 ? -9.767 -26.872 32.125 1.00 18.98 370 GLY B N 1
ATOM 5985 C CA . GLY B 1 356 ? -8.438 -26.398 32.550 1.00 19.92 370 GLY B CA 1
ATOM 5986 C C . GLY B 1 356 ? -7.475 -27.546 32.710 1.00 20.99 370 GLY B C 1
ATOM 5987 O O . GLY B 1 356 ? -7.948 -28.657 32.951 1.00 22.78 370 GLY B O 1
ATOM 5988 N N . LYS B 1 357 ? -6.180 -27.279 32.570 1.00 20.79 371 LYS B N 1
ATOM 5989 C CA . LYS B 1 357 ? -5.096 -28.281 32.639 1.00 23.08 371 LYS B CA 1
ATOM 5990 C C . LYS B 1 357 ? -4.178 -27.961 33.824 1.00 22.58 371 LYS B C 1
ATOM 5991 O O . LYS B 1 357 ? -3.987 -26.771 34.132 1.00 21.96 371 LYS B O 1
ATOM 5997 N N . ASP B 1 358 ? -3.638 -28.997 34.457 1.00 25.06 372 ASP B N 1
ATOM 5998 C CA . ASP B 1 358 ? -2.521 -28.921 35.438 1.00 26.82 372 ASP B CA 1
ATOM 5999 C C . ASP B 1 358 ? -2.880 -27.995 36.593 1.00 25.28 372 ASP B C 1
ATOM 6000 O O . ASP B 1 358 ? -2.098 -27.066 36.817 1.00 25.65 372 ASP B O 1
ATOM 6005 N N . ARG B 1 359 ? -4.020 -28.240 37.252 1.00 22.08 373 ARG B N 1
ATOM 6006 C CA . ARG B 1 359 ? -4.561 -27.419 38.366 1.00 23.78 373 ARG B CA 1
ATOM 6007 C C . ARG B 1 359 ? -4.326 -28.158 39.686 1.00 22.24 373 ARG B C 1
ATOM 6008 O O . ARG B 1 359 ? -4.638 -29.351 39.757 1.00 22.76 373 ARG B O 1
ATOM 6016 N N . GLU B 1 360 ? -3.747 -27.484 40.679 1.00 25.85 374 GLU B N 1
ATOM 6017 C CA . GLU B 1 360 ? -3.458 -28.072 42.026 1.00 25.56 374 GLU B CA 1
ATOM 6018 C C . GLU B 1 360 ? -4.726 -27.950 42.849 1.00 24.34 374 GLU B C 1
ATOM 6019 O O . GLU B 1 360 ? -5.113 -26.828 43.182 1.00 22.80 374 GLU B O 1
ATOM 6025 N N . LEU B 1 361 ? -5.409 -29.055 43.093 1.00 24.02 375 LEU B N 1
ATOM 6026 C CA . LEU B 1 361 ? -6.708 -29.014 43.781 1.00 23.41 375 LEU B CA 1
ATOM 6027 C C . LEU B 1 361 ? -6.739 -30.151 44.789 1.00 24.01 375 LEU B C 1
ATOM 6028 O O . LEU B 1 361 ? -6.111 -31.179 44.596 1.00 25.12 375 LEU B O 1
ATOM 6033 N N . PRO B 1 362 ? -7.496 -29.990 45.882 1.00 27.35 376 PRO B N 1
ATOM 6034 C CA . PRO B 1 362 ? -7.884 -31.126 46.719 1.00 29.46 376 PRO B CA 1
ATOM 6035 C C . PRO B 1 362 ? -8.786 -32.091 45.931 1.00 28.28 376 PRO B C 1
ATOM 6036 O O . PRO B 1 362 ? -9.702 -31.617 45.253 1.00 26.84 376 PRO B O 1
ATOM 6040 N N . THR B 1 363 ? -8.511 -33.392 46.034 1.00 25.42 377 THR B N 1
ATOM 6041 C CA . THR B 1 363 ? -9.306 -34.471 45.403 1.00 26.06 377 THR B CA 1
ATOM 6042 C C . THR B 1 363 ? -10.765 -34.306 45.798 1.00 24.55 377 THR B C 1
ATOM 6043 O O . THR B 1 363 ? -11.107 -34.388 46.977 1.00 25.65 377 THR B O 1
ATOM 6047 N N . PRO B 1 364 ? -11.676 -33.999 44.847 1.00 22.98 378 PRO B N 1
ATOM 6048 C CA . PRO B 1 364 ? -13.074 -33.810 45.193 1.00 23.33 378 PRO B CA 1
ATOM 6049 C C . PRO B 1 364 ? -13.793 -35.150 45.238 1.00 25.60 378 PRO B C 1
ATOM 6050 O O . PRO B 1 364 ? -13.501 -36.073 44.466 1.00 27.97 378 PRO B O 1
ATOM 6054 N N . PRO B 1 365 ? -14.759 -35.295 46.157 1.00 25.11 379 PRO B N 1
ATOM 6055 C CA . PRO B 1 365 ? -15.680 -36.411 46.119 1.00 25.77 379 PRO B CA 1
ATOM 6056 C C . PRO B 1 365 ? -16.681 -36.244 44.976 1.00 24.87 379 PRO B C 1
ATOM 6057 O O . PRO B 1 365 ? -16.882 -35.139 44.524 1.00 24.06 379 PRO B O 1
ATOM 6061 N N . GLN B 1 366 ? -17.287 -37.359 44.573 1.00 24.13 380 GLN B N 1
ATOM 6062 C CA . GLN B 1 366 ? -18.372 -37.404 43.572 1.00 27.12 380 GLN B CA 1
ATOM 6063 C C . GLN B 1 366 ? -19.483 -36.434 43.983 1.00 24.28 380 GLN B C 1
ATOM 6064 O O . GLN B 1 366 ? -19.889 -36.461 45.126 1.00 21.81 380 GLN B O 1
ATOM 6070 N N . GLY B 1 367 ? -19.990 -35.635 43.057 1.00 21.75 381 GLY B N 1
ATOM 6071 C CA . GLY B 1 367 ? -21.125 -34.734 43.307 1.00 21.39 381 GLY B CA 1
ATOM 6072 C C . GLY B 1 367 ? -20.723 -33.381 43.870 1.00 20.70 381 GLY B C 1
ATOM 6073 O O . GLY B 1 367 ? -21.601 -32.567 44.037 1.00 23.94 381 GLY B O 1
ATOM 6074 N N . ALA B 1 368 ? -19.465 -33.155 44.233 1.00 21.09 382 ALA B N 1
ATOM 6075 C CA . ALA B 1 368 ? -19.006 -31.865 44.775 1.00 22.34 382 ALA B CA 1
ATOM 6076 C C . ALA B 1 368 ? -19.157 -30.809 43.671 1.00 21.97 382 ALA B C 1
ATOM 6077 O O . ALA B 1 368 ? -19.015 -31.142 42.462 1.00 20.35 382 ALA B O 1
ATOM 6079 N N . GLY B 1 369 ? -19.387 -29.573 44.096 1.00 19.81 383 GLY B N 1
ATOM 6080 C CA . GLY B 1 369 ? -19.431 -28.398 43.222 1.00 19.29 383 GLY B CA 1
ATOM 6081 C C . GLY B 1 369 ? -18.029 -27.990 42.829 1.00 19.50 383 GLY B C 1
ATOM 6082 O O . GLY B 1 369 ? -17.129 -28.150 43.642 1.00 18.92 383 GLY B O 1
ATOM 6083 N N . LEU B 1 370 ? -17.866 -27.525 41.589 1.00 19.04 384 LEU B N 1
ATOM 6084 C CA . LEU B 1 370 ? -16.596 -26.985 41.028 1.00 18.72 384 LEU B CA 1
ATOM 6085 C C . LEU B 1 370 ? -16.992 -25.786 40.156 1.00 19.00 384 LEU B C 1
ATOM 6086 O O . LEU B 1 370 ? -18.054 -25.873 39.469 1.00 21.38 384 LEU B O 1
ATOM 6091 N N . VAL B 1 371 ? -16.227 -24.697 40.192 1.00 19.07 385 VAL B N 1
ATOM 6092 C CA . VAL B 1 371 ? -16.568 -23.492 39.387 1.00 17.90 385 VAL B CA 1
ATOM 6093 C C . VAL B 1 371 ? -15.460 -23.241 38.413 1.00 18.10 385 VAL B C 1
ATOM 6094 O O . VAL B 1 371 ? -14.270 -23.510 38.776 1.00 17.87 385 VAL B O 1
ATOM 6098 N N . VAL B 1 372 ? -15.849 -22.757 37.228 1.00 16.95 386 VAL B N 1
ATOM 6099 C CA . VAL B 1 372 ? -14.916 -22.059 36.306 1.00 17.46 386 VAL B CA 1
ATOM 6100 C C . VAL B 1 372 ? -15.209 -20.559 36.423 1.00 16.76 386 VAL B C 1
ATOM 6101 O O . VAL B 1 372 ? -16.375 -20.158 36.230 1.00 14.84 386 VAL B O 1
ATOM 6105 N N . HIS B 1 373 ? -14.180 -19.779 36.744 1.00 16.18 387 HIS B N 1
ATOM 6106 C CA . HIS B 1 373 ? -14.256 -18.338 37.096 1.00 17.60 387 HIS B CA 1
ATOM 6107 C C . HIS B 1 373 ? -14.262 -17.489 35.826 1.00 18.24 387 HIS B C 1
ATOM 6108 O O . HIS B 1 373 ? -13.929 -18.025 34.743 1.00 17.18 387 HIS B O 1
ATOM 6115 N N . ASP B 1 374 ? -14.775 -16.255 35.973 1.00 20.49 388 ASP B N 1
ATOM 6116 C CA . ASP B 1 374 ? -14.712 -15.163 34.969 1.00 18.85 388 ASP B CA 1
ATOM 6117 C C . ASP B 1 374 ? -15.331 -15.701 33.684 1.00 17.82 388 ASP B C 1
ATOM 6118 O O . ASP B 1 374 ? -14.773 -15.492 32.590 1.00 19.01 388 ASP B O 1
ATOM 6123 N N . ALA B 1 375 ? -16.502 -16.313 33.815 1.00 16.91 389 ALA B N 1
ATOM 6124 C CA . ALA B 1 375 ? -17.176 -16.990 32.696 1.00 18.35 389 ALA B CA 1
ATOM 6125 C C . ALA B 1 375 ? -18.357 -16.139 32.184 1.00 16.74 389 ALA B C 1
ATOM 6126 O O . ALA B 1 375 ? -19.231 -16.692 31.566 1.00 17.06 389 ALA B O 1
ATOM 6128 N N . GLY B 1 376 ? -18.369 -14.812 32.398 1.00 16.76 390 GLY B N 1
ATOM 6129 C CA . GLY B 1 376 ? -19.503 -13.960 31.991 1.00 16.57 390 GLY B CA 1
ATOM 6130 C C . GLY B 1 376 ? -19.428 -13.541 30.526 1.00 16.69 390 GLY B C 1
ATOM 6131 O O . GLY B 1 376 ? -20.482 -13.159 29.984 1.00 15.22 390 GLY B O 1
ATOM 6132 N N . ALA B 1 377 ? -18.235 -13.616 29.914 1.00 16.04 391 ALA B N 1
ATOM 6133 C CA . ALA B 1 377 ? -17.932 -13.046 28.579 1.00 17.57 391 ALA B CA 1
ATOM 6134 C C . ALA B 1 377 ? -17.448 -14.154 27.650 1.00 16.60 391 ALA B C 1
ATOM 6135 O O . ALA B 1 377 ? -16.442 -14.826 27.977 1.00 15.58 391 ALA B O 1
ATOM 6137 N N . TYR B 1 378 ? -18.100 -14.261 26.491 1.00 17.30 392 TYR B N 1
ATOM 6138 C CA . TYR B 1 378 ? -17.716 -15.167 25.369 1.00 16.73 392 TYR B CA 1
ATOM 6139 C C . TYR B 1 378 ? -17.790 -16.627 25.848 1.00 16.84 392 TYR B C 1
ATOM 6140 O O . TYR B 1 378 ? -16.988 -17.457 25.389 1.00 16.18 392 TYR B O 1
ATOM 6149 N N . CYS B 1 379 ? -18.714 -16.933 26.764 1.00 14.53 393 CYS B N 1
ATOM 6150 C CA . CYS B 1 379 ? -18.845 -18.294 27.349 1.00 15.30 393 CYS B CA 1
ATOM 6151 C C . CYS B 1 379 ? -20.219 -18.827 26.936 1.00 14.98 393 CYS B C 1
ATOM 6152 O O . CYS B 1 379 ? -20.305 -19.467 25.882 1.00 15.83 393 CYS B O 1
ATOM 6155 N N . MET B 1 380 ? -21.271 -18.441 27.632 1.00 16.08 394 MET B N 1
ATOM 6156 C CA . MET B 1 380 ? -22.636 -18.769 27.178 1.00 16.41 394 MET B CA 1
ATOM 6157 C C . MET B 1 380 ? -22.815 -18.316 25.719 1.00 16.46 394 MET B C 1
ATOM 6158 O O . MET B 1 380 ? -23.350 -19.092 24.940 1.00 18.24 394 MET B O 1
ATOM 6163 N N . SER B 1 381 ? -22.326 -17.137 25.336 1.00 15.58 395 SER B N 1
ATOM 6164 C CA . SER B 1 381 ? -22.595 -16.560 23.993 1.00 15.22 395 SER B CA 1
ATOM 6165 C C . SER B 1 381 ? -22.015 -17.435 22.869 1.00 15.28 395 SER B C 1
ATOM 6166 O O . SER B 1 381 ? -22.551 -17.353 21.763 1.00 16.39 395 SER B O 1
ATOM 6169 N N . MET B 1 382 ? -20.984 -18.244 23.140 1.00 15.95 396 MET B N 1
ATOM 6170 C CA . MET B 1 382 ? -20.340 -19.183 22.176 1.00 16.39 396 MET B CA 1
ATOM 6171 C C . MET B 1 382 ? -20.773 -20.644 22.394 1.00 16.44 396 MET B C 1
ATOM 6172 O O . MET B 1 382 ? -20.276 -21.560 21.664 1.00 16.74 396 MET B O 1
ATOM 6177 N N . ALA B 1 383 ? -21.723 -20.897 23.280 1.00 16.27 397 ALA B N 1
ATOM 6178 C CA . ALA B 1 383 ? -22.182 -22.271 23.619 1.00 17.32 397 ALA B CA 1
ATOM 6179 C C . ALA B 1 383 ? -22.842 -22.952 22.410 1.00 16.95 397 ALA B C 1
ATOM 6180 O O . ALA B 1 383 ? -23.440 -22.273 21.580 1.00 15.82 397 ALA B O 1
ATOM 6182 N N . SER B 1 384 ? -22.596 -24.253 22.264 1.00 15.62 398 SER B N 1
ATOM 6183 C CA . SER B 1 384 ? -23.162 -25.125 21.205 1.00 16.59 398 SER B CA 1
ATOM 6184 C C . SER B 1 384 ? -24.061 -26.180 21.836 1.00 16.11 398 SER B C 1
ATOM 6185 O O . SER B 1 384 ? -24.155 -26.229 23.091 1.00 18.36 398 SER B O 1
ATOM 6188 N N . THR B 1 385 ? -24.618 -27.056 21.020 1.00 14.97 399 THR B N 1
ATOM 6189 C CA . THR B 1 385 ? -25.298 -28.305 21.474 1.00 15.55 399 THR B CA 1
ATOM 6190 C C . THR B 1 385 ? -24.490 -29.521 21.019 1.00 14.57 399 THR B C 1
ATOM 6191 O O . THR B 1 385 ? -25.065 -30.617 20.836 1.00 15.22 399 THR B O 1
ATOM 6195 N N . TYR B 1 386 ? -23.159 -29.414 20.985 1.00 15.51 400 TYR B N 1
ATOM 6196 C CA . TYR B 1 386 ? -22.285 -30.545 20.611 1.00 14.08 400 TYR B CA 1
ATOM 6197 C C . TYR B 1 386 ? -22.608 -31.692 21.579 1.00 14.49 400 TYR B C 1
ATOM 6198 O O . TYR B 1 386 ? -22.818 -31.427 22.784 1.00 13.99 400 TYR B O 1
ATOM 6207 N N . ASN B 1 387 ? -22.650 -32.922 21.067 1.00 14.70 401 ASN B N 1
ATOM 6208 C CA . ASN B 1 387 ? -22.953 -34.174 21.805 1.00 14.86 401 ASN B CA 1
ATOM 6209 C C . ASN B 1 387 ? -24.412 -34.111 22.323 1.00 14.57 401 ASN B C 1
ATOM 6210 O O . ASN B 1 387 ? -24.765 -34.914 23.198 1.00 14.87 401 ASN B O 1
ATOM 6215 N N . LEU B 1 388 ? -25.240 -33.234 21.759 1.00 15.10 402 LEU B N 1
ATOM 6216 C CA . LEU B 1 388 ? -26.578 -32.854 22.289 1.00 17.28 402 LEU B CA 1
ATOM 6217 C C . LEU B 1 388 ? -26.523 -32.596 23.803 1.00 19.37 402 LEU B C 1
ATOM 6218 O O . LEU B 1 388 ? -27.506 -32.953 24.495 1.00 19.04 402 LEU B O 1
ATOM 6223 N N . LYS B 1 389 ? -25.456 -31.934 24.280 1.00 20.85 403 LYS B N 1
ATOM 6224 C CA . LYS B 1 389 ? -25.418 -31.220 25.588 1.00 22.19 403 LYS B CA 1
ATOM 6225 C C . LYS B 1 389 ? -26.185 -29.921 25.376 1.00 22.03 403 LYS B C 1
ATOM 6226 O O . LYS B 1 389 ? -25.643 -28.971 24.778 1.00 20.56 403 LYS B O 1
ATOM 6232 N N . MET B 1 390 ? -27.424 -29.896 25.847 1.00 20.84 404 MET B N 1
ATOM 6233 C CA . MET B 1 390 ? -28.324 -28.740 25.659 1.00 21.68 404 MET B CA 1
ATOM 6234 C C . MET B 1 390 ? -27.836 -27.612 26.566 1.00 19.87 404 MET B C 1
ATOM 6235 O O . MET B 1 390 ? -27.193 -27.879 27.588 1.00 18.79 404 MET B O 1
ATOM 6240 N N . ARG B 1 391 ? -28.076 -26.370 26.166 1.00 20.97 405 ARG B N 1
ATOM 6241 C CA . ARG B 1 391 ? -27.476 -25.203 26.851 1.00 20.34 405 ARG B CA 1
ATOM 6242 C C . ARG B 1 391 ? -28.045 -25.036 28.253 1.00 20.09 405 ARG B C 1
ATOM 6243 O O . ARG B 1 391 ? -29.199 -25.347 28.555 1.00 18.75 405 ARG B O 1
ATOM 6251 N N . PRO B 1 392 ? -27.191 -24.552 29.166 1.00 19.94 406 PRO B N 1
ATOM 6252 C CA . PRO B 1 392 ? -27.554 -24.464 30.573 1.00 19.06 406 PRO B CA 1
ATOM 6253 C C . PRO B 1 392 ? -28.532 -23.330 30.882 1.00 19.81 406 PRO B C 1
ATOM 6254 O O . PRO B 1 392 ? -28.650 -22.366 30.129 1.00 18.32 406 PRO B O 1
ATOM 6258 N N . PRO B 1 393 ? -29.187 -23.396 32.059 1.00 20.08 407 PRO B N 1
ATOM 6259 C CA . PRO B 1 393 ? -29.939 -22.281 32.600 1.00 21.05 407 PRO B CA 1
ATOM 6260 C C . PRO B 1 393 ? -28.941 -21.265 33.149 1.00 19.90 407 PRO B C 1
ATOM 6261 O O . PRO B 1 393 ? -27.739 -21.591 33.291 1.00 17.34 407 PRO B O 1
ATOM 6265 N N . GLU B 1 394 ? -29.441 -20.067 33.429 1.00 18.51 408 GLU B N 1
ATOM 6266 C CA . GLU B 1 394 ? -28.664 -18.971 34.047 1.00 19.28 408 GLU B CA 1
ATOM 6267 C C . GLU B 1 394 ? -29.451 -18.398 35.224 1.00 19.50 408 GLU B C 1
ATOM 6268 O O . GLU B 1 394 ? -30.695 -18.286 35.127 1.00 19.61 408 GLU B O 1
ATOM 6274 N N . TYR B 1 395 ? -28.727 -18.055 36.280 1.00 20.66 409 TYR B N 1
ATOM 6275 C CA . TYR B 1 395 ? -29.228 -17.502 37.556 1.00 23.20 409 TYR B CA 1
ATOM 6276 C C . TYR B 1 395 ? -28.379 -16.287 37.886 1.00 24.68 409 TYR B C 1
ATOM 6277 O O . TYR B 1 395 ? -27.188 -16.260 37.464 1.00 25.00 409 TYR B O 1
ATOM 6286 N N . TRP B 1 396 ? -28.942 -15.320 38.618 1.00 24.33 410 TRP B N 1
ATOM 6287 C CA . TRP B 1 396 ? -28.113 -14.290 39.277 1.00 26.00 410 TRP B CA 1
ATOM 6288 C C . TRP B 1 396 ? -28.533 -14.134 40.744 1.00 26.16 410 TRP B C 1
ATOM 6289 O O . TRP B 1 396 ? -29.648 -14.510 41.108 1.00 26.65 410 TRP B O 1
ATOM 6300 N N . VAL B 1 397 ? -27.593 -13.649 41.534 1.00 27.62 411 VAL B N 1
ATOM 6301 C CA . VAL B 1 397 ? -27.743 -13.294 42.970 1.00 32.34 411 VAL B CA 1
ATOM 6302 C C . VAL B 1 397 ? -28.078 -11.793 43.038 1.00 30.14 411 VAL B C 1
ATOM 6303 O O . VAL B 1 397 ? -27.355 -11.000 42.454 1.00 28.20 411 VAL B O 1
ATOM 6307 N N . GLU B 1 398 ? -29.138 -11.431 43.744 1.00 35.44 412 GLU B N 1
ATOM 6308 C CA . GLU B 1 398 ? -29.514 -10.018 44.005 1.00 38.65 412 GLU B CA 1
ATOM 6309 C C . GLU B 1 398 ? -28.630 -9.464 45.133 1.00 38.86 412 GLU B C 1
ATOM 6310 O O . GLU B 1 398 ? -27.901 -10.245 45.791 1.00 36.51 412 GLU B O 1
ATOM 6316 N N . GLU B 1 399 ? -28.715 -8.153 45.368 1.00 42.18 413 GLU B N 1
ATOM 6317 C CA . GLU B 1 399 ? -28.112 -7.468 46.550 1.00 46.28 413 GLU B CA 1
ATOM 6318 C C . GLU B 1 399 ? -28.512 -8.190 47.842 1.00 42.59 413 GLU B C 1
ATOM 6319 O O . GLU B 1 399 ? -27.618 -8.449 48.663 1.00 44.20 413 GLU B O 1
ATOM 6325 N N . ASP B 1 400 ? -29.792 -8.544 47.984 1.00 45.38 414 ASP B N 1
ATOM 6326 C CA . ASP B 1 400 ? -30.380 -9.126 49.228 1.00 47.06 414 ASP B CA 1
ATOM 6327 C C . ASP B 1 400 ? -30.007 -10.608 49.356 1.00 45.12 414 ASP B C 1
ATOM 6328 O O . ASP B 1 400 ? -30.383 -11.213 50.368 1.00 44.70 414 ASP B O 1
ATOM 6333 N N . GLY B 1 401 ? -29.326 -11.171 48.353 1.00 43.59 415 GLY B N 1
ATOM 6334 C CA . GLY B 1 401 ? -28.689 -12.499 48.420 1.00 37.63 415 GLY B CA 1
ATOM 6335 C C . GLY B 1 401 ? -29.600 -13.582 47.892 1.00 34.84 415 GLY B C 1
ATOM 6336 O O . GLY B 1 401 ? -29.152 -14.746 47.866 1.00 39.14 415 GLY B O 1
ATOM 6337 N N . SER B 1 402 ? -30.817 -13.226 47.471 1.00 30.68 416 SER B N 1
ATOM 6338 C CA . SER B 1 402 ? -31.759 -14.143 46.795 1.00 31.62 416 SER B CA 1
ATOM 6339 C C . SER B 1 402 ? -31.323 -14.406 45.338 1.00 30.99 416 SER B C 1
ATOM 6340 O O . SER B 1 402 ? -30.512 -13.626 44.769 1.00 30.44 416 SER B O 1
ATOM 6343 N N . ILE B 1 403 ? -31.836 -15.503 44.787 1.00 31.93 417 ILE B N 1
ATOM 6344 C CA . ILE B 1 403 ? -31.467 -16.101 43.472 1.00 32.65 417 ILE B CA 1
ATOM 6345 C C . ILE B 1 403 ? -32.688 -16.005 42.565 1.00 31.24 417 ILE B C 1
ATOM 6346 O O . ILE B 1 403 ? -33.758 -16.421 42.996 1.00 33.85 417 ILE B O 1
ATOM 6351 N N . THR B 1 404 ? -32.503 -15.496 41.353 1.00 30.76 418 THR B N 1
ATOM 6352 C CA . THR B 1 404 ? -33.543 -15.392 40.297 1.00 30.20 418 THR B CA 1
ATOM 6353 C C . THR B 1 404 ? -33.005 -16.075 39.037 1.00 28.54 418 THR B C 1
ATOM 6354 O O . THR B 1 404 ? -31.826 -15.826 38.676 1.00 25.69 418 THR B O 1
ATOM 6358 N N . LYS B 1 405 ? -33.844 -16.885 38.406 1.00 28.46 419 LYS B N 1
ATOM 6359 C CA . LYS B 1 405 ? -33.558 -17.489 37.097 1.00 28.96 419 LYS B CA 1
ATOM 6360 C C . LYS B 1 405 ? -33.658 -16.387 36.045 1.00 28.41 419 LYS B C 1
ATOM 6361 O O . LYS B 1 405 ? -34.709 -15.675 36.005 1.00 24.32 419 LYS B O 1
ATOM 6367 N N . ILE B 1 406 ? -32.615 -16.249 35.218 1.00 26.23 420 ILE B N 1
ATOM 6368 C CA . ILE B 1 406 ? -32.612 -15.252 34.114 1.00 23.07 420 ILE B CA 1
ATOM 6369 C C . ILE B 1 406 ? -32.524 -15.940 32.746 1.00 22.41 420 ILE B C 1
ATOM 6370 O O . ILE B 1 406 ? -32.462 -15.226 31.748 1.00 22.63 420 ILE B O 1
ATOM 6375 N N . ARG B 1 407 ? -32.562 -17.270 32.682 1.00 21.41 421 ARG B N 1
ATOM 6376 C CA . ARG B 1 407 ? -32.621 -18.008 31.405 1.00 21.90 421 ARG B CA 1
ATOM 6377 C C . ARG B 1 407 ? -33.024 -19.468 31.659 1.00 21.46 421 ARG B C 1
ATOM 6378 O O . ARG B 1 407 ? -32.372 -20.102 32.493 1.00 21.71 421 ARG B O 1
ATOM 6386 N N . HIS B 1 408 ? -34.028 -19.960 30.936 1.00 20.13 422 HIS B N 1
ATOM 6387 C CA . HIS B 1 408 ? -34.466 -21.378 30.938 1.00 21.72 422 HIS B CA 1
ATOM 6388 C C . HIS B 1 408 ? -33.359 -22.268 30.366 1.00 20.94 422 HIS B C 1
ATOM 6389 O O . HIS B 1 408 ? -32.775 -21.899 29.328 1.00 21.24 422 HIS B O 1
ATOM 6396 N N . ALA B 1 409 ? -33.143 -23.431 30.967 1.00 21.27 423 ALA B N 1
ATOM 6397 C CA . ALA B 1 409 ? -32.309 -24.515 30.391 1.00 21.39 423 ALA B CA 1
ATOM 6398 C C . ALA B 1 409 ? -32.894 -24.918 29.040 1.00 22.44 423 ALA B C 1
ATOM 6399 O O . ALA B 1 409 ? -34.142 -24.950 28.886 1.00 22.34 423 ALA B O 1
ATOM 6401 N N . GLU B 1 410 ? -32.039 -25.193 28.067 1.00 20.05 424 GLU B N 1
ATOM 6402 C CA . GLU B 1 410 ? -32.490 -25.753 26.783 1.00 21.78 424 GLU B CA 1
ATOM 6403 C C . GLU B 1 410 ? -32.878 -27.215 27.024 1.00 23.09 424 GLU B C 1
ATOM 6404 O O . GLU B 1 410 ? -32.263 -27.824 27.904 1.00 24.22 424 GLU B O 1
ATOM 6410 N N . THR B 1 411 ? -33.848 -27.752 26.278 1.00 22.92 425 THR B N 1
ATOM 6411 C CA . THR B 1 411 ? -34.330 -29.159 26.393 1.00 25.31 425 THR B CA 1
ATOM 6412 C C . THR B 1 411 ? -34.130 -29.932 25.078 1.00 23.75 425 THR B C 1
ATOM 6413 O O . THR B 1 411 ? -34.031 -29.330 24.008 1.00 23.67 425 THR B O 1
ATOM 6417 N N . PHE B 1 412 ? -34.113 -31.252 25.162 1.00 23.05 426 PHE B N 1
ATOM 6418 C CA . PHE B 1 412 ? -34.068 -32.148 23.987 1.00 25.25 426 PHE B CA 1
ATOM 6419 C C . PHE B 1 412 ? -35.219 -31.817 23.016 1.00 25.42 426 PHE B C 1
ATOM 6420 O O . PHE B 1 412 ? -34.995 -31.831 21.791 1.00 24.81 426 PHE B O 1
ATOM 6428 N N . ASP B 1 413 ? -36.416 -31.501 23.503 1.00 26.61 427 ASP B N 1
ATOM 6429 C CA . ASP B 1 413 ? -37.510 -30.977 22.634 1.00 32.55 427 ASP B CA 1
ATOM 6430 C C . ASP B 1 413 ? -37.011 -29.853 21.705 1.00 29.58 427 ASP B C 1
ATOM 6431 O O . ASP B 1 413 ? -37.450 -29.811 20.552 1.00 27.77 427 ASP B O 1
ATOM 6436 N N . ASP B 1 414 ? -36.113 -28.982 22.180 1.00 30.44 428 ASP B N 1
ATOM 6437 C CA . ASP B 1 414 ? -35.569 -27.830 21.414 1.00 29.45 428 ASP B CA 1
ATOM 6438 C C . ASP B 1 414 ? -34.731 -28.360 20.243 1.00 29.09 428 ASP B C 1
ATOM 6439 O O . ASP B 1 414 ? -34.662 -27.664 19.213 1.00 29.94 428 ASP B O 1
ATOM 6444 N N . HIS B 1 415 ? -34.141 -29.548 20.353 1.00 23.52 429 HIS B N 1
ATOM 6445 C CA . HIS B 1 415 ? -33.534 -30.180 19.165 1.00 25.18 429 HIS B CA 1
ATOM 6446 C C . HIS B 1 415 ? -34.639 -30.654 18.225 1.00 24.92 429 HIS B C 1
ATOM 6447 O O . HIS B 1 415 ? -34.543 -30.351 16.998 1.00 22.08 429 HIS B O 1
ATOM 6454 N N . LEU B 1 416 ? -35.583 -31.446 18.753 1.00 25.01 430 LEU B N 1
ATOM 6455 C CA . LEU B 1 416 ? -36.635 -32.124 17.943 1.00 25.67 430 LEU B CA 1
ATOM 6456 C C . LEU B 1 416 ? -37.411 -31.093 17.112 1.00 22.59 430 LEU B C 1
ATOM 6457 O O . LEU B 1 416 ? -37.707 -31.397 15.971 1.00 22.87 430 LEU B O 1
ATOM 6462 N N . ARG B 1 417 ? -37.648 -29.893 17.633 1.00 24.95 431 ARG B N 1
ATOM 6463 C CA . ARG B 1 417 ? -38.444 -28.836 16.942 1.00 28.61 431 ARG B CA 1
ATOM 6464 C C . ARG B 1 417 ? -37.856 -28.540 15.554 1.00 27.09 431 ARG B C 1
ATOM 6465 O O . ARG B 1 417 ? -38.618 -28.109 14.676 1.00 23.81 431 ARG B O 1
ATOM 6473 N N . PHE B 1 418 ? -36.561 -28.776 15.322 1.00 22.86 432 PHE B N 1
ATOM 6474 C CA . PHE B 1 418 ? -35.905 -28.444 14.034 1.00 23.42 432 PHE B CA 1
ATOM 6475 C C . PHE B 1 418 ? -36.365 -29.380 12.913 1.00 21.30 432 PHE B C 1
ATOM 6476 O O . PHE B 1 418 ? -36.082 -29.077 11.738 1.00 21.28 432 PHE B O 1
ATOM 6484 N N . PHE B 1 419 ? -37.035 -30.486 13.237 1.00 20.13 433 PHE B N 1
ATOM 6485 C CA . PHE B 1 419 ? -37.470 -31.507 12.255 1.00 19.56 433 PHE B CA 1
ATOM 6486 C C . PHE B 1 419 ? -39.009 -31.632 12.180 1.00 22.27 433 PHE B C 1
ATOM 6487 O O . PHE B 1 419 ? -39.467 -32.471 11.422 1.00 23.31 433 PHE B O 1
ATOM 6495 N N . GLU B 1 420 ? -39.777 -30.816 12.894 1.00 25.82 434 GLU B N 1
ATOM 6496 C CA . GLU B 1 420 ? -41.259 -30.919 12.937 1.00 31.03 434 GLU B CA 1
ATOM 6497 C C . GLU B 1 420 ? -41.801 -30.709 11.518 1.00 30.39 434 GLU B C 1
ATOM 6498 O O . GLU B 1 420 ? -41.454 -29.701 10.884 1.00 25.86 434 GLU B O 1
ATOM 6504 N N . GLY B 1 421 ? -42.571 -31.662 10.998 1.00 32.17 435 GLY B N 1
ATOM 6505 C CA . GLY B 1 421 ? -43.239 -31.510 9.691 1.00 31.18 435 GLY B CA 1
ATOM 6506 C C . GLY B 1 421 ? -42.316 -31.798 8.527 1.00 34.77 435 GLY B C 1
ATOM 6507 O O . GLY B 1 421 ? -42.738 -31.546 7.382 1.00 35.66 435 GLY B O 1
ATOM 6508 N N . LEU B 1 422 ? -41.101 -32.303 8.785 1.00 32.88 436 LEU B N 1
ATOM 6509 C CA . LEU B 1 422 ? -40.123 -32.676 7.732 1.00 32.36 436 LEU B CA 1
ATOM 6510 C C . LEU B 1 422 ? -39.971 -34.196 7.674 1.00 34.88 436 LEU B C 1
ATOM 6511 O O . LEU B 1 422 ? -39.580 -34.749 6.640 1.00 38.33 436 LEU B O 1
#